Protein 7WIK (pdb70)

Nearest PDB structures (foldseek):
  7wik-assembly1_A  TM=1.005E+00  e=1.080E-39  Mycolicibacterium smegmatis MC2 155
  7wik-assembly2_D  TM=9.980E-01  e=2.110E-36  Mycolicibacterium smegmatis MC2 155
  9f7m-assembly2_B  TM=9.931E-01  e=6.604E-29  Blastococcus aggregatus
  9f7m-assembly3_C  TM=9.898E-01  e=1.836E-28  Blastococcus aggregatus
  7vh4-assembly2_A  TM=9.584E-01  e=8.603E-20  Escherichia coli K-12

Solvent-accessible surface area: 32476 Å² total; per-residue (Å²): 171,41,65,44,0,0,1,3,24,6,26,14,2,15,131,61,59,181,70,18,107,2,0,1,0,0,0,0,0,0,23,12,80,1,81,73,74,26,136,19,40,74,8,23,2,85,7,71,92,146,14,1,83,73,9,97,114,96,27,94,100,105,8,64,204,48,28,0,11,104,70,0,99,191,18,135,32,78,65,65,58,0,15,108,70,0,6,90,46,0,113,53,43,2,160,55,30,16,24,4,0,0,0,4,36,23,2,22,58,8,24,20,2,0,48,93,27,0,81,130,0,39,87,14,4,5,37,10,12,0,7,0,3,0,0,16,0,0,0,52,26,5,4,66,104,0,38,165,23,43,16,165,80,107,84,0,47,63,58,4,71,30,8,4,55,3,0,73,0,0,53,57,4,0,6,25,110,105,82,20,30,51,97,80,77,6,60,60,42,17,82,159,60,146,87,67,28,0,0,0,3,21,6,17,15,4,14,89,62,62,185,82,20,76,0,0,1,0,0,0,0,0,0,23,13,77,1,78,73,73,27,135,19,42,73,8,23,0,74,4,80,41,117,28,1,15,72,2,87,49,30,8,18,53,19,4,32,55,14,26,0,12,24,62,0,83,142,19,138,32,80,38,69,63,0,14,105,70,0,12,83,44,0,132,52,45,3,148,113,52,127,23,5,0,0,0,5,17,15,2,22,57,8,24,20,2,0,48,86,27,0,83,135,0,38,86,16,4,17,148,41,11,0,9,0,2,0,0,9,0,0,0,30,26,3,5,67,87,0,22,115,20,36,11,166,37,48,16,28,17,41,0,46,41,17,3,69,31,10,3,58,3,0,72,0,0,50,58,4,0,7,26,111,98,101,21,31,50,90,85,82,4,58,59,35,18,83,151,68,172,78,50,40,0,0,0,3,21,7,18,14,4,16,100,61,68,185,83,19,71,0,0,2,0,0,0,0,0,0,23,12,77,0,80,69,76,26,137,17,41,74,11,22,0,72,2,80,73,123,26,1,15,76,2,89,50,29,13,14,52,15,4,34,57,17,27,0,10,29,57,0,63,139,16,139,33,79,39,70,60,0,11,110,69,0,12,83,45,0,130,52,44,2,159,126,55,129,29,4,0,0,0,4,19,12,2,21,58,8,23,22,2,0,48,86,27,0,84,142,0,38,86,26,4,18,145,39,13,0,8,0,2,0,0,7,1,0,0,65,27,4,4,66,91,0,21,100,22,34,13,161,40,44,16,27,19,44,0,44,40,19,3,66,38,11,2,57,7,0,60,0,0,50,58,4,0,7,24,112,103,92,19,33,52,95,80,80,4,60,60,37,18,83,154,66,176,96,40,29,0,0,0,2,25,6,18,14,3,16,129,74,70,193,82,17,69,0,0,1,0,0,0,2,0,0,39,13,78,1,80,72,46,47,146,16,44,68,14,22,0,69,3,79,94,148,27,1,83,69,9,103,114,106,30,96,100,56,4,61,203,33,25,0,11,96,74,0,105,197,17,137,35,76,37,69,65,0,17,110,65,0,7,77,31,0,109,47,50,2,149,35,32,34,31,1,0,0,0,4,38,27,2,24,54,9,25,20,2,0,46,94,29,0,74,142,0,34,90,28,4,10,38,9,13,0,8,0,3,0,0,16,0,0,0,54,26,5,3,68,95,0,40,165,22,39,15,166,66,60,127,47,71,41,0,57,42,37,3,69,27,8,5,62,3,0,77,0,0,53,57,3,0,6,25,110,102,97,21,32,55,90,79,78,4,58,59,38,17,84,150,65

Organism: Mycolicibacterium smegmatis (strain ATCC 700084 / mc(2)155) (NCBI:txid246196)

Structure (mmCIF, N/CA/C/O backbone):
data_7WIK
#
_entry.id   7WIK
#
_cell.length_a   60.250
_cell.length_b   97.260
_cell.length_c   146.730
_cell.angle_alpha   90.000
_cell.angle_beta   90.000
_cell.angle_gamma   90.000
#
_symmetry.space_group_name_H-M   'P 21 21 21'
#
loop_
_entity.id
_entity.type
_entity.pdbx_description
1 polymer Oligoribonuclease
2 non-polymer 'POTASSIUM ION'
3 non-polymer 'ACETATE ION'
4 non-polymer 'SULFATE ION'
5 non-polymer GLYCEROL
6 non-polymer 'MAGNESIUM ION'
7 non-polymer DI(HYDROXYETHYL)ETHER
8 water water
#
loop_
_atom_site.group_PDB
_atom_site.id
_atom_site.type_symbol
_atom_site.label_atom_id
_atom_site.label_alt_id
_atom_site.label_comp_id
_atom_site.label_asym_id
_atom_site.label_entity_id
_atom_site.label_seq_id
_atom_site.pdbx_PDB_ins_code
_atom_site.Cartn_x
_atom_site.Cartn_y
_atom_site.Cartn_z
_atom_site.occupancy
_atom_site.B_iso_or_equiv
_atom_site.auth_seq_id
_atom_site.auth_comp_id
_atom_site.auth_asym_id
_atom_site.auth_atom_id
_atom_site.pdbx_PDB_model_num
ATOM 1 N N . VAL A 1 2 ? -29.843 -25.035 50.754 1.00 72.81 1 VAL A N 1
ATOM 2 C CA . VAL A 1 2 ? -28.627 -24.166 50.842 1.00 69.49 1 VAL A CA 1
ATOM 3 C C . VAL A 1 2 ? -28.118 -23.898 49.416 1.00 65.61 1 VAL A C 1
ATOM 4 O O . VAL A 1 2 ? -27.855 -24.887 48.673 1.00 59.26 1 VAL A O 1
ATOM 8 N N . ARG A 1 3 ? -27.983 -22.611 49.033 1.00 57.34 2 ARG A N 1
ATOM 9 C CA . ARG A 1 3 ? -27.338 -22.165 47.761 1.00 49.22 2 ARG A CA 1
ATOM 10 C C . ARG A 1 3 ? -28.050 -22.815 46.573 1.00 41.04 2 ARG A C 1
ATOM 11 O O . ARG A 1 3 ? -27.357 -23.349 45.695 1.00 38.23 2 ARG A O 1
ATOM 19 N N . ASP A 1 4 ? -29.389 -22.811 46.568 1.00 38.39 3 ASP A N 1
ATOM 20 C CA . ASP A 1 4 ? -30.207 -23.501 45.537 1.00 37.74 3 ASP A CA 1
ATOM 21 C C . ASP A 1 4 ? -30.768 -22.477 44.527 1.00 37.42 3 ASP A C 1
ATOM 22 O O . ASP A 1 4 ? -31.874 -22.734 43.995 1.00 34.70 3 ASP A O 1
ATOM 27 N N . GLU A 1 5 ? -30.070 -21.352 44.280 1.00 31.20 4 GLU A N 1
ATOM 28 C CA . GLU A 1 5 ? -30.474 -20.404 43.221 1.00 29.56 4 GLU A CA 1
ATOM 29 C C . GLU A 1 5 ? -29.270 -19.954 42.385 1.00 26.28 4 GLU A C 1
ATOM 30 O O . GLU A 1 5 ? -28.222 -19.571 42.940 1.00 25.18 4 GLU A O 1
ATOM 36 N N . LEU A 1 6 ? -29.468 -19.985 41.075 1.00 28.84 5 LEU A N 1
ATOM 37 C CA . LEU A 1 6 ? -28.604 -19.324 40.066 1.00 27.70 5 LEU A CA 1
ATOM 38 C C . LEU A 1 6 ? -29.448 -18.222 39.442 1.00 25.88 5 LEU A C 1
ATOM 39 O O . LEU A 1 6 ? -30.586 -18.493 39.049 1.00 25.72 5 LEU A O 1
ATOM 44 N N . VAL A 1 7 ? -28.894 -17.027 39.353 1.00 26.06 6 VAL A N 1
ATOM 45 C CA . VAL A 1 7 ? -29.564 -15.884 38.695 1.00 25.13 6 VAL A CA 1
ATOM 46 C C . VAL A 1 7 ? -28.994 -15.761 37.291 1.00 23.99 6 VAL A C 1
ATOM 47 O O . VAL A 1 7 ? -27.792 -15.482 37.164 1.00 27.71 6 VAL A O 1
ATOM 51 N N . TRP A 1 8 ? -29.838 -15.956 36.284 1.00 23.04 7 TRP A N 1
ATOM 52 C CA . TRP A 1 8 ? -29.474 -15.878 34.858 1.00 22.92 7 TRP A CA 1
ATOM 53 C C . TRP A 1 8 ? -29.892 -14.496 34.359 1.00 24.67 7 TRP A C 1
ATOM 54 O O . TRP A 1 8 ? -31.079 -14.172 34.491 1.00 24.92 7 TRP A O 1
ATOM 65 N N . ILE A 1 9 ? -28.933 -13.708 33.858 1.00 25.5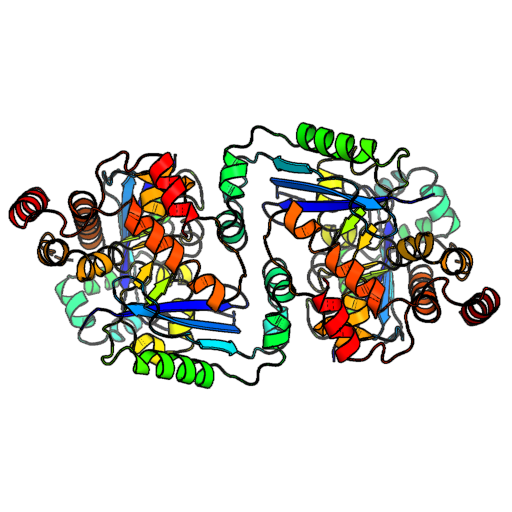3 8 ILE A N 1
ATOM 66 C CA . ILE A 1 9 ? -29.214 -12.375 33.256 1.00 26.77 8 ILE A CA 1
ATOM 67 C C . ILE A 1 9 ? -28.574 -12.320 31.885 1.00 24.55 8 ILE A C 1
ATOM 68 O O . ILE A 1 9 ? -27.466 -12.875 31.712 1.00 26.47 8 ILE A O 1
ATOM 73 N N . ASP A 1 10 ? -29.288 -11.728 30.936 1.00 25.80 9 ASP A N 1
ATOM 74 C CA . ASP A 1 10 ? -28.726 -11.313 29.632 1.00 25.14 9 ASP A CA 1
ATOM 75 C C . ASP A 1 10 ? -29.156 -9.874 29.375 1.00 26.40 9 ASP A C 1
ATOM 76 O O . ASP A 1 10 ? -30.303 -9.529 29.670 1.00 25.54 9 ASP A O 1
ATOM 81 N N . CYS A 1 11 ? -28.232 -9.071 28.867 1.00 24.65 10 CYS A N 1
ATOM 82 C CA . CYS A 1 11 ? -28.442 -7.650 28.524 1.00 26.04 10 CYS A CA 1
ATOM 83 C C . CYS A 1 11 ? -28.274 -7.453 27.019 1.00 26.40 10 CYS A C 1
ATOM 84 O O . CYS A 1 11 ? -27.568 -8.261 26.378 1.00 24.96 10 CYS A O 1
ATOM 87 N N . GLU A 1 12 ? -28.879 -6.394 26.493 1.00 26.67 11 GLU A N 1
ATOM 88 C CA . GLU A 1 12 ? -28.541 -5.808 25.172 1.00 26.41 11 GLU A CA 1
ATOM 89 C C . GLU A 1 12 ? -28.104 -4.368 25.420 1.00 29.86 11 GLU A C 1
ATOM 90 O O . GLU A 1 12 ? -28.550 -3.743 26.428 1.00 26.30 11 GLU A O 1
ATOM 96 N N . MET A 1 13 ? -27.180 -3.893 24.586 1.00 26.71 12 MET A N 1
ATOM 97 C CA . MET A 1 13 ? -26.541 -2.580 24.698 1.00 25.21 12 MET A CA 1
ATOM 98 C C . MET A 1 13 ? -26.461 -1.945 23.299 1.00 27.66 12 MET A C 1
ATOM 99 O O . MET A 1 13 ? -26.598 -2.698 22.289 1.00 25.67 12 MET A O 1
ATOM 104 N N . THR A 1 14 ? -26.223 -0.626 23.238 1.00 25.53 13 THR A N 1
ATOM 105 C CA . THR A 1 14 ? -25.936 0.090 21.969 1.00 27.78 13 THR A CA 1
ATOM 106 C C . THR A 1 14 ? -24.562 -0.341 21.445 1.00 32.35 13 THR A C 1
ATOM 107 O O . THR A 1 14 ? -24.291 -0.105 20.257 1.00 34.48 13 THR A O 1
ATOM 111 N N . GLY A 1 15 ? -23.733 -0.924 22.314 1.00 28.04 14 GLY A N 1
ATOM 112 C CA . GLY A 1 15 ? -22.370 -1.390 22.003 1.00 30.54 14 GLY A CA 1
ATOM 113 C C . GLY A 1 15 ? -21.695 -1.845 23.284 1.00 33.98 14 GLY A C 1
ATOM 114 O O . GLY A 1 15 ? -22.360 -1.804 24.341 1.00 31.48 14 GLY A O 1
ATOM 115 N N . LEU A 1 16 ? -20.419 -2.217 23.238 1.00 33.32 15 LEU A N 1
ATOM 116 C CA . LEU A 1 16 ? -19.741 -2.854 24.397 1.00 34.47 15 LEU A CA 1
ATOM 117 C C . LEU A 1 16 ? -18.781 -1.875 25.078 1.00 34.62 15 LEU A C 1
ATOM 118 O O . LEU A 1 16 ? -18.052 -2.318 25.953 1.00 33.67 15 LEU A O 1
ATOM 123 N N . ASP A 1 17 ? -18.807 -0.583 24.726 1.00 32.53 16 ASP A N 1
ATOM 124 C CA . ASP A 1 17 ? -17.873 0.421 25.295 1.00 35.41 16 ASP A CA 1
ATOM 125 C C . ASP A 1 17 ? -18.462 1.022 26.578 1.00 31.73 16 ASP A C 1
ATOM 126 O O . ASP A 1 17 ? -19.409 1.825 26.492 1.00 33.80 16 ASP A O 1
ATOM 131 N N . LEU A 1 18 ? -17.906 0.676 27.739 1.00 30.11 17 LEU A N 1
ATOM 132 C CA . LEU A 1 18 ? -18.436 1.137 29.048 1.00 32.48 17 LEU A CA 1
ATOM 133 C C . LEU A 1 18 ? -18.288 2.660 29.197 1.00 34.28 17 LEU A C 1
ATOM 134 O O . LEU A 1 18 ? -18.987 3.211 30.048 1.00 31.47 17 LEU A O 1
ATOM 139 N N . LYS A 1 19 ? -17.451 3.323 28.392 1.00 37.92 18 LYS A N 1
ATOM 140 C CA . LYS A 1 19 ? -17.287 4.802 28.466 1.00 41.87 18 LYS A CA 1
ATOM 141 C C . LYS A 1 19 ? -18.485 5.524 27.825 1.00 37.08 18 LYS A C 1
ATOM 142 O O . LYS A 1 19 ? -18.683 6.683 28.154 1.00 38.73 18 LYS A O 1
ATOM 148 N N . SER A 1 20 ? -19.272 4.898 26.948 1.00 36.49 19 SER A N 1
ATOM 149 C CA . SER A 1 20 ? -20.299 5.638 26.164 1.00 34.91 19 SER A CA 1
ATOM 150 C C . SER A 1 20 ? -21.573 4.842 25.882 1.00 32.64 19 SER A C 1
ATOM 151 O O . SER A 1 20 ? -22.614 5.476 25.720 1.00 34.98 19 SER A O 1
ATOM 154 N N . ASP A 1 21 ? -21.520 3.516 25.787 1.00 31.33 20 ASP A N 1
ATOM 155 C CA . ASP A 1 21 ? -22.701 2.741 25.343 1.00 28.98 20 ASP A CA 1
ATOM 156 C C . ASP A 1 21 ? -23.740 2.669 26.463 1.00 28.97 20 ASP A C 1
ATOM 157 O O . ASP A 1 21 ? -23.400 2.830 27.667 1.00 29.06 20 ASP A O 1
ATOM 162 N N . ARG A 1 22 ? -24.983 2.448 26.061 1.00 30.82 21 ARG A N 1
ATOM 163 C CA . ARG A 1 22 ? -26.160 2.390 26.957 1.00 29.54 21 ARG A CA 1
ATOM 164 C C . ARG A 1 22 ? -26.649 0.944 27.044 1.00 28.53 21 ARG A C 1
ATOM 165 O O . ARG A 1 22 ? -26.627 0.230 26.004 1.00 27.13 21 ARG A O 1
ATOM 173 N N . LEU A 1 23 ? -27.119 0.570 28.230 1.00 26.79 22 LEU A N 1
ATOM 174 C CA . LEU A 1 23 ? -27.888 -0.663 28.507 1.00 27.21 22 LEU A CA 1
ATOM 175 C C . LEU A 1 23 ? -29.319 -0.428 28.044 1.00 26.56 22 LEU A C 1
ATOM 176 O O . LEU A 1 23 ? -29.903 0.506 28.544 1.00 28.52 22 LEU A O 1
ATOM 181 N N . ILE A 1 24 ? -29.842 -1.227 27.106 1.00 25.30 23 ILE A N 1
ATOM 182 C CA . ILE A 1 24 ? -31.177 -0.989 26.486 1.00 24.82 23 ILE A CA 1
ATOM 183 C C . ILE A 1 24 ? -32.132 -2.157 26.715 1.00 24.61 23 ILE A C 1
ATOM 184 O O . ILE A 1 24 ? -33.323 -1.971 26.491 1.00 26.91 23 ILE A O 1
ATOM 189 N N . GLU A 1 25 ? -31.661 -3.307 27.182 1.00 26.86 24 GLU A N 1
ATOM 190 C CA . GLU A 1 25 ? -32.543 -4.448 27.542 1.00 26.73 24 GLU A CA 1
ATOM 191 C C . GLU A 1 25 ? -31.865 -5.262 28.646 1.00 26.85 24 GLU A C 1
ATOM 192 O O . GLU A 1 25 ? -30.623 -5.440 28.601 1.00 25.44 24 GLU A O 1
ATOM 198 N N . ILE A 1 26 ? -32.655 -5.742 29.601 1.00 25.91 25 ILE A N 1
ATOM 199 C CA . ILE A 1 26 ? -32.189 -6.685 30.652 1.00 25.32 25 ILE A CA 1
ATOM 200 C C . ILE A 1 26 ? -33.281 -7.736 30.835 1.00 26.03 25 ILE A C 1
ATOM 201 O O . ILE A 1 26 ? -34.465 -7.369 30.913 1.00 26.62 25 ILE A O 1
ATOM 206 N N . ALA A 1 27 ? -32.898 -9.006 30.861 1.00 23.54 26 ALA A N 1
ATOM 207 C CA . ALA A 1 27 ? -33.799 -10.131 31.198 1.00 25.26 26 ALA A CA 1
ATOM 208 C C . ALA A 1 27 ? -33.190 -10.898 32.372 1.00 24.68 26 ALA A C 1
ATOM 209 O O . ALA A 1 27 ? -31.947 -10.974 32.468 1.00 23.13 26 ALA A O 1
ATOM 211 N N . VAL A 1 28 ? -34.042 -11.474 33.209 1.00 24.33 27 VAL A N 1
ATOM 212 C CA . VAL A 1 28 ? -33.624 -12.278 34.381 1.00 25.53 27 VAL A CA 1
ATOM 213 C C . VAL A 1 28 ? -34.541 -13.488 34.486 1.00 26.80 27 VAL A C 1
ATOM 214 O O . VAL A 1 28 ? -35.770 -13.346 34.251 1.00 26.40 27 VAL A O 1
ATOM 218 N N . LEU A 1 29 ? -33.940 -14.643 34.752 1.00 27.14 28 LEU A N 1
ATOM 219 C CA . LEU A 1 29 ? -34.617 -15.900 35.133 1.00 28.24 28 LEU A CA 1
ATOM 220 C C . LEU A 1 29 ? -33.839 -16.473 36.306 1.00 30.42 28 LEU A C 1
ATOM 221 O O . LEU A 1 29 ? -32.576 -16.417 36.263 1.00 31.34 28 LEU A O 1
ATOM 226 N N . VAL A 1 30 ? -34.526 -17.082 37.269 1.00 26.43 29 VAL A N 1
ATOM 227 C CA . VAL A 1 30 ? -33.838 -17.795 38.370 1.00 26.15 29 VAL A CA 1
ATOM 228 C C . VAL A 1 30 ? -34.079 -19.290 38.159 1.00 29.56 29 VAL A C 1
ATOM 229 O O . VAL A 1 30 ? -35.226 -19.673 37.853 1.00 26.14 29 VAL A O 1
ATOM 233 N N . THR A 1 31 ? -33.023 -20.100 38.317 1.00 27.64 30 THR A N 1
ATOM 234 C CA . THR A 1 31 ? -33.125 -21.572 38.384 1.00 27.29 30 THR A CA 1
ATOM 235 C C . THR A 1 31 ? -32.723 -22.011 39.782 1.00 26.31 30 THR A C 1
ATOM 236 O O . THR A 1 31 ? -32.056 -21.247 40.503 1.00 26.15 30 THR A O 1
ATOM 240 N N . ASP A 1 32 ? -33.112 -23.222 40.162 1.00 29.73 31 ASP A N 1
ATOM 241 C CA . ASP A 1 32 ? -32.478 -23.897 41.317 1.00 30.39 31 ASP A CA 1
ATOM 242 C C . ASP A 1 32 ? -31.099 -24.409 40.851 1.00 27.23 31 ASP A C 1
ATOM 243 O O . ASP A 1 32 ? -30.766 -24.228 39.656 1.00 27.71 31 ASP A O 1
ATOM 248 N N . ALA A 1 33 ? -30.364 -25.058 41.755 1.00 29.04 32 ALA A N 1
ATOM 249 C CA . ALA A 1 33 ? -29.018 -25.627 41.515 1.00 31.13 32 ALA A CA 1
ATOM 250 C C . ALA A 1 33 ? -29.065 -26.675 40.403 1.00 33.65 32 ALA A C 1
ATOM 251 O O . ALA A 1 33 ? -28.059 -26.800 39.702 1.00 32.16 32 ALA A O 1
ATOM 253 N N . ASP A 1 34 ? -30.199 -27.366 40.225 1.00 29.81 33 ASP A N 1
ATOM 254 C CA . ASP A 1 34 ? -30.366 -28.415 39.183 1.00 32.85 33 ASP A CA 1
ATOM 255 C C . ASP A 1 34 ? -30.904 -27.813 37.881 1.00 31.73 33 ASP A C 1
ATOM 256 O O . ASP A 1 34 ? -31.274 -28.591 36.997 1.00 32.10 33 ASP A O 1
ATOM 261 N N . LEU A 1 35 ? -30.929 -26.477 37.759 1.00 29.05 34 LEU A N 1
ATOM 262 C CA . LEU A 1 35 ? -31.245 -25.752 36.501 1.00 29.28 34 LEU A CA 1
ATOM 263 C C . LEU A 1 35 ? -32.738 -25.859 36.145 1.00 28.56 34 LEU A C 1
ATOM 264 O O . LEU A 1 35 ? -33.053 -25.582 35.005 1.00 29.78 34 LEU A O 1
ATOM 269 N N . ASN A 1 36 ? -33.607 -26.181 37.100 1.00 30.61 35 ASN A N 1
ATOM 270 C CA . ASN A 1 36 ? -35.084 -26.031 36.951 1.00 31.33 35 ASN A CA 1
ATOM 271 C C . ASN A 1 36 ? -35.435 -24.546 37.089 1.00 30.30 35 ASN A C 1
ATOM 272 O O . ASN A 1 36 ? -35.039 -23.929 38.086 1.00 32.24 35 ASN A O 1
ATOM 277 N N . ILE A 1 37 ? -36.169 -24.013 36.122 1.00 32.53 36 ILE A N 1
ATOM 278 C CA . ILE A 1 37 ? -36.619 -22.588 36.093 1.00 36.23 36 ILE A CA 1
ATOM 279 C C . ILE A 1 37 ? -37.678 -22.395 37.185 1.00 36.31 36 ILE A C 1
ATOM 280 O O . ILE A 1 37 ? -38.591 -23.214 37.259 1.00 34.85 36 ILE A O 1
ATOM 285 N N . LEU A 1 38 ? -37.549 -21.369 38.022 1.00 36.16 37 LEU A N 1
ATOM 286 C CA . LEU A 1 38 ? -38.418 -21.194 39.211 1.00 35.97 37 LEU A CA 1
ATOM 287 C C . LEU A 1 38 ? -39.591 -20.265 38.914 1.00 36.50 37 LEU A C 1
ATOM 288 O O . LEU A 1 38 ? -40.457 -20.147 39.768 1.00 43.98 37 LEU A O 1
ATOM 293 N N . GLY A 1 39 ? -39.623 -19.659 37.743 1.00 39.43 38 GLY A N 1
ATOM 294 C CA . GLY A 1 39 ? -40.685 -18.710 37.369 1.00 40.24 38 GLY A CA 1
ATOM 295 C C . GLY A 1 39 ? -40.535 -18.311 35.922 1.00 40.95 38 GLY A C 1
ATOM 296 O O . GLY A 1 39 ? -39.624 -18.817 35.271 1.00 42.37 38 GLY A O 1
ATOM 297 N N . ASP A 1 40 ? -41.362 -17.393 35.448 1.00 41.62 39 ASP A N 1
ATOM 298 C CA . ASP A 1 40 ? -41.356 -16.950 34.035 1.00 45.09 39 ASP A CA 1
ATOM 299 C C . ASP A 1 40 ? -40.290 -15.875 33.834 1.00 39.13 39 ASP A C 1
ATOM 300 O O . ASP A 1 40 ? -39.961 -15.605 32.668 1.00 40.14 39 ASP A O 1
ATOM 305 N N . GLY A 1 41 ? -39.754 -15.322 34.919 1.00 36.87 40 GLY A N 1
ATOM 306 C CA . GLY A 1 41 ? -38.689 -14.312 34.831 1.00 37.06 40 GLY A CA 1
ATOM 307 C C . GLY A 1 41 ? -39.259 -12.968 34.43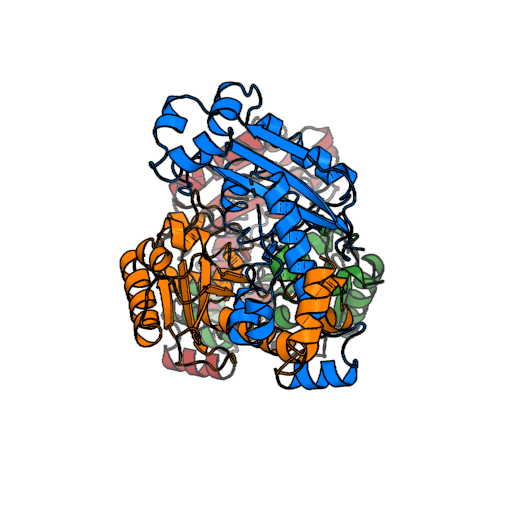5 1.00 38.24 40 GLY A C 1
ATOM 308 O O . GLY A 1 41 ? -40.469 -12.772 34.527 1.00 41.37 40 GLY A O 1
ATOM 309 N N . LEU A 1 42 ? -38.411 -12.102 33.909 1.00 34.00 41 LEU A N 1
ATOM 310 C CA . LEU A 1 42 ? -38.766 -10.705 33.642 1.00 36.17 41 LEU A CA 1
ATOM 311 C C . LEU A 1 42 ? -37.818 -10.193 32.566 1.00 34.27 41 LEU A C 1
ATOM 312 O O . LEU A 1 42 ? -36.609 -10.541 32.611 1.00 32.78 41 LEU A O 1
ATOM 317 N N . ASP A 1 43 ? -38.345 -9.449 31.601 1.00 30.58 42 ASP A N 1
ATOM 318 C CA . ASP A 1 43 ? -37.486 -8.760 30.604 1.00 33.21 42 ASP A CA 1
ATOM 319 C C . ASP A 1 43 ? -38.017 -7.347 30.440 1.00 35.43 42 ASP A C 1
ATOM 320 O O . ASP A 1 43 ? -39.238 -7.167 30.427 1.00 34.52 42 ASP A O 1
ATOM 325 N N . VAL A 1 44 ? -37.109 -6.392 30.396 1.00 30.96 43 VAL A N 1
ATOM 326 C CA . VAL A 1 44 ? -37.454 -4.951 30.424 1.00 30.24 43 VAL A CA 1
ATOM 327 C C . VAL A 1 44 ? -36.599 -4.275 29.370 1.00 27.61 43 VAL A C 1
ATOM 328 O O . VAL A 1 44 ? -35.377 -4.444 29.400 1.00 26.06 43 VAL A O 1
ATOM 332 N N . VAL A 1 45 ? -37.230 -3.501 28.504 1.00 28.79 44 VAL A N 1
ATOM 333 C CA . VAL A 1 45 ? -36.523 -2.628 27.545 1.00 26.31 44 VAL A CA 1
ATOM 334 C C . VAL A 1 45 ? -36.371 -1.274 28.209 1.00 24.57 44 VAL A C 1
ATOM 335 O O . VAL A 1 45 ? -37.366 -0.724 28.695 1.00 24.17 44 VAL A O 1
ATOM 339 N N . ILE A 1 46 ? -35.153 -0.759 28.190 1.00 22.81 45 ILE A N 1
ATOM 340 C CA . ILE A 1 46 ? -34.761 0.477 28.901 1.00 24.28 45 ILE A CA 1
ATOM 341 C C . ILE A 1 46 ? -34.619 1.582 27.861 1.00 26.23 45 ILE A C 1
ATOM 342 O O . ILE A 1 46 ? -33.945 1.365 26.845 1.00 27.31 45 ILE A O 1
ATOM 347 N N . HIS A 1 47 ? -35.226 2.737 28.140 1.00 24.38 46 HIS A N 1
ATOM 348 C CA . HIS A 1 47 ? -35.230 3.901 27.237 1.00 24.53 46 HIS A CA 1
ATOM 349 C C . HIS A 1 47 ? -33.798 4.396 27.051 1.00 23.82 46 HIS A C 1
ATOM 350 O O . HIS A 1 47 ? -33.052 4.424 27.996 1.00 22.28 46 HIS A O 1
ATOM 357 N N . ALA A 1 48 ? -33.446 4.733 25.822 1.00 22.33 47 ALA A N 1
ATOM 358 C CA . ALA A 1 48 ? -32.255 5.542 25.485 1.00 26.43 47 ALA A CA 1
ATOM 359 C C . ALA A 1 48 ? -32.701 6.594 24.473 1.00 26.14 47 ALA A C 1
ATOM 360 O O . ALA A 1 48 ? -33.640 6.291 23.697 1.00 26.00 47 ALA A O 1
ATOM 362 N N . ASP A 1 49 ? -32.081 7.771 24.489 1.00 28.79 48 ASP A N 1
ATOM 363 C CA . ASP A 1 49 ? -32.526 8.897 23.622 1.00 31.53 48 ASP A CA 1
ATOM 364 C C . ASP A 1 49 ? -31.989 8.633 22.211 1.00 33.49 48 ASP A C 1
ATOM 365 O O . ASP A 1 49 ? -31.132 7.719 22.038 1.00 30.79 48 ASP A O 1
ATOM 370 N N . ASP A 1 50 ? -32.479 9.390 21.233 1.00 33.43 49 ASP A N 1
ATOM 371 C CA . ASP A 1 50 ? -32.129 9.195 19.795 1.00 32.95 49 ASP A CA 1
ATOM 372 C C . ASP A 1 50 ? -30.636 9.468 19.587 1.00 30.76 49 ASP A C 1
ATOM 373 O O . ASP A 1 50 ? -30.040 8.764 18.767 1.00 35.26 49 ASP A O 1
ATOM 378 N N . GLU A 1 51 ? -30.027 10.387 20.327 1.00 32.66 50 GLU A N 1
ATOM 379 C CA . GLU A 1 51 ? -28.575 10.691 20.191 1.00 39.25 50 GLU A CA 1
ATOM 380 C C . GLU A 1 51 ? -27.764 9.431 20.527 1.00 44.91 50 GLU A C 1
ATOM 381 O O . GLU A 1 51 ? -26.855 9.088 19.735 1.00 42.21 50 GLU A O 1
ATOM 387 N N . SER A 1 52 ? -28.089 8.757 21.644 1.00 42.24 51 SER A N 1
ATOM 388 C CA . SER A 1 52 ? -27.429 7.496 22.067 1.00 40.81 51 SER A CA 1
ATOM 389 C C . SER A 1 52 ? -27.615 6.422 20.997 1.00 31.08 51 SER A C 1
ATOM 390 O O . SER A 1 52 ? -26.638 5.777 20.633 1.00 33.97 51 SER A O 1
ATOM 393 N N . LEU A 1 53 ? -28.842 6.217 20.535 1.00 31.48 52 LEU A N 1
ATOM 394 C CA . LEU A 1 53 ? -29.165 5.154 19.557 1.00 31.33 52 LEU A CA 1
ATOM 395 C C . LEU A 1 53 ? -28.438 5.440 18.230 1.00 37.58 52 LEU A C 1
ATOM 396 O O . LEU A 1 53 ? -28.010 4.472 17.561 1.00 36.75 52 LEU A O 1
ATOM 401 N N . SER A 1 54 ? -28.231 6.713 17.891 1.00 37.74 53 SER A N 1
ATOM 402 C CA . SER A 1 54 ? -27.590 7.122 16.614 1.00 40.59 53 SER A CA 1
ATOM 403 C C . SER A 1 54 ? -26.092 6.782 16.636 1.00 41.86 53 SER A C 1
ATO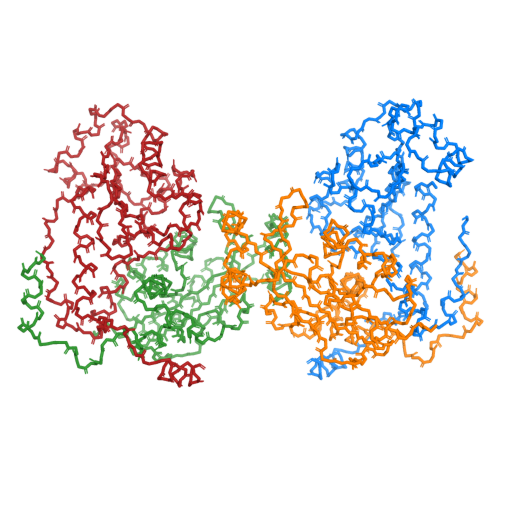M 404 O O . SER A 1 54 ? -25.464 6.845 15.578 1.00 45.83 53 SER A O 1
ATOM 407 N N . SER A 1 55 ? -25.526 6.462 17.796 1.00 39.24 54 SER A N 1
ATOM 408 C CA . SER A 1 55 ? -24.089 6.131 17.957 1.00 39.31 54 SER A CA 1
ATOM 409 C C . SER A 1 55 ? -23.843 4.647 17.667 1.00 35.28 54 SER A C 1
ATOM 410 O O . SER A 1 55 ? -22.679 4.276 17.592 1.00 36.30 54 SER A O 1
ATOM 413 N N . MET A 1 56 ? -24.880 3.818 17.522 1.00 36.02 55 MET A N 1
ATOM 414 C CA . MET A 1 56 ? -24.698 2.365 17.257 1.00 34.22 55 MET A CA 1
ATOM 415 C C . MET A 1 56 ? -23.956 2.186 15.925 1.00 40.14 55 MET A C 1
ATOM 416 O O . MET A 1 56 ? -24.395 2.784 14.900 1.00 33.44 55 MET A O 1
ATOM 421 N N . VAL A 1 57 ? -22.903 1.361 15.914 1.00 35.66 56 VAL A N 1
ATOM 422 C CA . VAL A 1 57 ? -22.242 0.926 14.653 1.00 36.25 56 VAL A CA 1
ATOM 423 C C . VAL A 1 57 ? -23.255 0.125 13.846 1.00 33.68 56 VAL A C 1
ATOM 424 O O . VAL A 1 57 ? -24.233 -0.426 14.411 1.00 31.31 56 VAL A O 1
ATOM 428 N N . ASP A 1 58 ? -23.030 0.062 12.535 1.00 33.41 57 ASP A N 1
ATOM 429 C CA . ASP A 1 58 ? -24.036 -0.400 11.553 1.00 31.03 57 ASP A CA 1
ATOM 430 C C . ASP A 1 58 ? -24.412 -1.853 11.850 1.00 28.96 57 ASP A C 1
ATOM 431 O O . ASP A 1 58 ? -25.608 -2.205 11.730 1.00 31.57 57 ASP A O 1
ATOM 436 N N . VAL A 1 59 ? -23.475 -2.724 12.208 1.00 34.46 58 VAL A N 1
ATOM 437 C CA A VAL A 1 59 ? -23.825 -4.158 12.449 0.47 33.70 58 VAL A CA 1
ATOM 438 C CA B VAL A 1 59 ? -23.806 -4.161 12.462 0.53 35.05 58 VAL A CA 1
ATOM 439 C C . VAL A 1 59 ? -24.775 -4.244 13.654 1.00 31.75 58 VAL A C 1
ATOM 440 O O . VAL A 1 59 ? -25.755 -5.025 13.577 1.00 30.12 58 VAL A O 1
ATOM 447 N N . VAL A 1 60 ? -24.533 -3.458 14.705 1.00 31.50 59 VAL A N 1
ATOM 448 C CA . VAL A 1 60 ? -25.427 -3.463 15.909 1.00 30.60 59 VAL A CA 1
ATOM 449 C C . VAL A 1 60 ? -26.764 -2.788 15.555 1.00 29.59 59 VAL A C 1
ATOM 450 O O . VAL A 1 60 ? -27.836 -3.321 15.898 1.00 25.70 59 VAL A O 1
ATOM 454 N N . LYS A 1 61 ? -26.715 -1.650 14.870 1.00 31.50 60 LYS A N 1
ATOM 455 C CA . LYS A 1 61 ? -27.928 -0.941 14.379 1.00 28.86 60 LYS A CA 1
ATOM 456 C C . LYS A 1 61 ? -28.818 -1.908 13.594 1.00 29.74 60 LYS A C 1
ATOM 457 O O . LYS A 1 61 ? -30.037 -1.998 13.857 1.00 26.37 60 LYS A O 1
ATOM 463 N N . GLN A 1 62 ? -28.234 -2.665 12.662 1.00 32.43 61 GLN A N 1
ATOM 464 C CA . GLN A 1 62 ? -29.028 -3.606 11.824 1.00 34.95 61 GLN A CA 1
ATOM 465 C C . GLN A 1 62 ? -29.632 -4.722 12.699 1.00 32.23 61 GLN A C 1
ATOM 466 O O . GLN A 1 62 ? -30.825 -5.075 12.518 1.00 32.72 61 GLN A O 1
ATOM 472 N N . MET A 1 63 ? -28.843 -5.269 13.618 1.00 33.33 62 MET A N 1
ATOM 473 C CA . MET A 1 63 ? -29.296 -6.345 14.550 1.00 34.77 62 MET A CA 1
ATOM 474 C C . MET A 1 63 ? -30.482 -5.857 15.393 1.00 29.83 62 MET A C 1
ATOM 475 O O . MET A 1 63 ? -31.524 -6.522 15.430 1.00 27.94 62 MET A O 1
ATOM 480 N N . HIS A 1 64 ? -30.358 -4.693 16.017 1.00 29.34 63 HIS A N 1
ATOM 481 C CA . HIS A 1 64 ? -31.403 -4.139 16.919 1.00 31.17 63 HIS A CA 1
ATOM 482 C C . HIS A 1 64 ? -32.612 -3.635 16.121 1.00 29.50 63 HIS A C 1
ATOM 483 O O . HIS A 1 64 ? -33.726 -3.708 16.662 1.00 29.67 63 HIS A O 1
ATOM 490 N N . ALA A 1 65 ? -32.417 -3.186 14.871 1.00 32.49 64 ALA A N 1
ATOM 491 C CA . ALA A 1 65 ? -33.537 -2.829 13.969 1.00 36.65 64 ALA A CA 1
ATOM 492 C C . ALA A 1 65 ? -34.331 -4.096 13.655 1.00 35.92 64 ALA A C 1
ATOM 493 O O . ALA A 1 65 ? -35.535 -4.100 13.836 1.00 33.68 64 ALA A O 1
ATOM 495 N N . ARG A 1 66 ? -33.652 -5.171 13.261 1.00 42.90 65 ARG A N 1
ATOM 496 C CA . ARG A 1 66 ? -34.307 -6.406 12.763 1.00 43.75 65 ARG A CA 1
ATOM 497 C C . ARG A 1 66 ? -35.029 -7.121 13.908 1.00 43.17 65 ARG A C 1
ATOM 498 O O . ARG A 1 66 ? -36.062 -7.755 13.632 1.00 41.95 65 ARG A O 1
ATOM 506 N N . SER A 1 67 ? -34.528 -7.053 15.147 1.00 36.89 66 SER A N 1
ATOM 507 C CA . SER A 1 67 ? -35.175 -7.741 16.292 1.00 36.02 66 SER A CA 1
ATOM 508 C C . SER A 1 67 ? -36.385 -6.945 16.792 1.00 35.80 66 SER A C 1
ATOM 509 O O . SER A 1 67 ? -37.108 -7.482 17.636 1.00 34.14 66 SER A O 1
ATOM 512 N N . GLY A 1 68 ? -36.556 -5.689 16.349 1.00 34.73 67 GLY A N 1
ATOM 513 C CA . GLY A 1 68 ? -37.585 -4.772 16.880 1.00 34.70 67 GLY A CA 1
ATOM 514 C C . GLY A 1 68 ? -37.147 -4.074 18.174 1.00 32.97 67 GLY A C 1
ATOM 515 O O . GLY A 1 68 ? -37.915 -3.251 18.692 1.00 31.43 67 GLY A O 1
ATOM 516 N N . LEU A 1 69 ? -35.927 -4.326 18.660 1.00 31.69 68 LEU A N 1
ATOM 517 C CA . LEU A 1 69 ? -35.469 -3.742 19.939 1.00 31.33 68 LEU A CA 1
ATOM 518 C C . LEU A 1 69 ? -35.377 -2.211 19.831 1.00 28.14 68 LEU A C 1
ATOM 519 O O . LEU A 1 69 ? -35.817 -1.527 20.756 1.00 27.14 68 LEU A O 1
ATOM 524 N N . THR A 1 70 ? -34.795 -1.676 18.764 1.00 31.59 69 THR A N 1
ATOM 525 C CA . THR A 1 70 ? -34.565 -0.220 18.647 1.00 31.66 69 THR A CA 1
ATOM 526 C C . THR A 1 70 ? -35.897 0.523 18.785 1.00 32.35 69 THR A C 1
ATOM 527 O O . THR A 1 70 ? -35.941 1.501 19.556 1.00 29.87 69 THR A O 1
ATOM 531 N N . GLU A 1 71 ? -36.945 0.074 18.096 1.00 33.69 70 GLU A N 1
ATOM 532 C CA . GLU A 1 71 ? -38.266 0.740 18.189 1.00 36.90 70 GLU A CA 1
ATOM 533 C C . GLU A 1 71 ? -38.816 0.596 19.612 1.00 35.95 70 GLU A C 1
ATOM 534 O O . GLU A 1 71 ? -39.417 1.595 20.099 1.00 32.28 70 GLU A O 1
ATOM 540 N N . GLU A 1 72 ? -38.621 -0.561 20.250 1.00 31.56 71 GLU A N 1
ATOM 541 C CA . GLU A 1 72 ? -39.097 -0.785 21.639 1.00 31.90 71 GLU A CA 1
ATOM 542 C C . GLU A 1 72 ? -38.348 0.178 22.557 1.00 27.98 71 GLU A C 1
ATOM 543 O O . GLU A 1 72 ? -38.964 0.688 23.501 1.00 29.16 71 GLU A O 1
ATOM 549 N N . VAL A 1 73 ? -37.070 0.439 22.286 1.00 25.09 72 VAL A N 1
ATOM 550 C CA . VAL A 1 73 ? -36.260 1.351 23.133 1.00 24.66 72 VAL A CA 1
ATOM 551 C C . VAL A 1 73 ? -36.824 2.772 23.018 1.00 29.10 72 VAL A C 1
ATOM 552 O O . VAL A 1 73 ? -36.967 3.434 24.077 1.00 25.71 72 VAL A O 1
ATOM 556 N N . ARG A 1 74 ? -37.148 3.230 21.801 1.00 29.29 73 ARG A N 1
ATOM 557 C CA . ARG A 1 74 ? -37.677 4.601 21.583 1.00 31.47 73 ARG A CA 1
ATOM 558 C C . ARG A 1 74 ? -38.989 4.765 22.356 1.00 31.30 73 ARG A C 1
ATOM 559 O O . ARG A 1 74 ? -39.173 5.838 22.944 1.00 30.35 73 ARG A O 1
ATOM 567 N N . ARG A 1 75 ? -39.820 3.717 22.399 1.00 31.44 74 ARG A N 1
ATOM 568 C CA . ARG A 1 75 ? -41.188 3.738 22.982 1.00 33.94 74 ARG A CA 1
ATOM 569 C C . ARG A 1 75 ? -41.127 3.465 24.492 1.00 31.38 74 ARG A C 1
ATOM 570 O O . ARG A 1 75 ? -42.133 3.697 25.162 1.00 29.47 74 ARG A O 1
ATOM 578 N N . SER A 1 76 ? -40.004 2.964 25.025 1.00 27.61 75 SER A N 1
ATOM 579 C CA . SER A 1 76 ? -39.906 2.581 26.462 1.00 27.59 75 SER A CA 1
ATOM 580 C C . SER A 1 76 ? -40.036 3.831 27.328 1.00 25.35 75 SER A C 1
ATOM 581 O O . SER A 1 76 ? -39.435 4.865 26.977 1.00 26.77 75 SER A O 1
ATOM 584 N N . THR A 1 77 ? -40.719 3.709 28.460 1.00 25.93 76 THR A N 1
ATOM 585 C CA . THR A 1 77 ? -40.765 4.749 29.529 1.00 29.77 76 THR A CA 1
ATOM 586 C C . THR A 1 77 ? -40.022 4.249 30.773 1.00 31.54 76 THR A C 1
ATOM 587 O O . THR A 1 77 ? -40.172 4.884 31.828 1.00 30.82 76 THR A O 1
ATOM 591 N N . VAL A 1 78 ? -39.217 3.181 30.651 1.00 28.04 77 VAL A N 1
ATOM 592 C CA . VAL A 1 78 ? -38.486 2.591 31.806 1.00 28.50 77 VAL A CA 1
ATOM 593 C C . VAL A 1 78 ? -37.060 3.134 31.814 1.00 26.71 77 VAL A C 1
ATOM 594 O O . VAL A 1 78 ? -36.348 2.905 30.817 1.00 26.53 77 VAL A O 1
ATOM 598 N N . ASP A 1 79 ? -36.661 3.792 32.914 1.00 23.45 78 ASP A N 1
ATOM 599 C CA . ASP A 1 79 ? -35.270 4.293 33.108 1.00 26.73 78 ASP A CA 1
ATOM 600 C C . ASP A 1 79 ? -34.417 3.210 33.809 1.00 25.09 78 ASP A C 1
ATOM 601 O O . ASP A 1 79 ? -34.959 2.166 34.220 1.00 26.99 78 ASP A O 1
ATOM 606 N N . LEU A 1 80 ? -33.129 3.476 33.986 1.00 29.86 79 LEU A N 1
ATOM 607 C CA . LEU A 1 80 ? -32.156 2.511 34.560 1.00 30.17 79 LEU A CA 1
ATOM 608 C C . LEU A 1 80 ? -32.582 2.127 35.978 1.00 32.99 79 LEU A C 1
ATOM 609 O O . LEU A 1 80 ? -32.667 0.913 36.259 1.00 30.65 79 LEU A O 1
ATOM 614 N N . ALA A 1 81 ? -32.851 3.119 36.837 1.00 30.00 80 ALA A N 1
ATOM 615 C CA . ALA A 1 81 ? -33.178 2.905 38.263 1.00 29.27 80 ALA A CA 1
ATOM 616 C C . ALA A 1 81 ? -34.445 2.054 38.385 1.00 27.05 80 ALA A C 1
ATOM 617 O O . ALA A 1 81 ? -34.464 1.156 39.229 1.00 27.59 80 ALA A O 1
ATOM 619 N N . THR A 1 82 ? -35.442 2.259 37.531 1.00 28.85 81 THR A N 1
ATOM 620 C CA . THR A 1 82 ? -36.706 1.470 37.550 1.00 28.39 81 THR A CA 1
ATOM 621 C C . THR A 1 82 ? -36.424 0.034 37.091 1.00 27.29 81 THR A C 1
ATOM 622 O O . THR A 1 82 ? -36.968 -0.900 37.708 1.00 27.64 81 THR A O 1
ATOM 626 N N . ALA A 1 83 ? -35.644 -0.138 36.023 1.00 27.34 82 ALA A N 1
ATOM 627 C CA . ALA A 1 83 ? -35.302 -1.478 35.498 1.00 28.22 82 ALA A CA 1
ATOM 628 C C . ALA A 1 83 ? -34.565 -2.256 36.612 1.00 25.83 82 ALA A C 1
ATOM 629 O O . ALA A 1 83 ? -34.897 -3.428 36.837 1.00 25.79 82 ALA A O 1
ATOM 631 N N . GLU A 1 84 ? -33.613 -1.614 37.277 1.00 25.40 83 GLU A N 1
ATOM 632 C CA . GLU A 1 84 ? -32.826 -2.216 38.384 1.00 29.80 83 GLU A CA 1
ATOM 633 C C . GLU A 1 84 ? -33.765 -2.683 39.498 1.00 29.86 83 GLU A C 1
ATOM 634 O O . GLU A 1 84 ? -33.627 -3.831 39.967 1.00 28.26 83 GLU A O 1
ATOM 640 N N . GLU A 1 85 ? -34.726 -1.835 39.878 1.00 33.18 84 GLU A N 1
ATOM 641 C CA A GLU A 1 85 ? -35.694 -2.141 40.966 0.50 32.89 84 GLU A CA 1
ATOM 642 C CA B GLU A 1 85 ? -35.682 -2.152 40.968 0.50 32.76 84 GLU A CA 1
ATOM 643 C C . GLU A 1 85 ? -36.552 -3.327 40.526 1.00 30.40 84 GLU A C 1
ATOM 644 O O . GLU A 1 85 ? -36.763 -4.209 41.352 1.00 29.82 84 GLU A O 1
ATOM 655 N N . MET A 1 86 ? -37.006 -3.345 39.270 1.00 27.99 85 MET A N 1
ATOM 656 C CA . MET A 1 86 ? -37.869 -4.456 38.781 1.00 29.58 85 MET A CA 1
ATOM 657 C C . MET A 1 86 ? -37.066 -5.764 38.800 1.00 26.91 85 MET A C 1
ATOM 658 O O . MET A 1 86 ? -37.589 -6.777 39.248 1.00 26.10 85 MET A O 1
ATOM 663 N N . VAL A 1 87 ? -35.814 -5.740 38.357 1.00 26.62 86 VAL A N 1
ATOM 664 C CA . VAL A 1 87 ? -34.968 -6.971 38.286 1.00 25.60 86 VAL A CA 1
ATOM 665 C C . VAL A 1 87 ? -34.645 -7.459 39.708 1.00 27.23 86 VAL A C 1
ATOM 666 O O . VAL A 1 87 ? -34.775 -8.674 39.962 1.00 24.69 86 VAL A O 1
ATOM 670 N N . LEU A 1 88 ? -34.220 -6.552 40.583 1.00 26.03 87 LEU A N 1
ATOM 671 C CA . LEU A 1 88 ? -33.811 -6.895 41.967 1.00 30.03 87 LEU A CA 1
ATOM 672 C C . LEU A 1 88 ? -35.024 -7.418 42.742 1.00 31.72 87 LEU A C 1
ATOM 673 O O . LEU A 1 88 ? -34.856 -8.438 43.472 1.00 30.98 87 LEU A O 1
ATOM 678 N N . ASP A 1 89 ? -36.203 -6.807 42.581 1.00 30.13 88 ASP A N 1
ATOM 679 C CA . ASP A 1 89 ? -37.443 -7.300 43.241 1.00 31.55 88 ASP A CA 1
ATOM 680 C C . ASP A 1 89 ? -37.770 -8.698 42.713 1.00 31.86 88 ASP A C 1
ATOM 681 O O . ASP A 1 89 ? -38.195 -9.551 43.509 1.00 32.06 88 ASP A O 1
ATOM 686 N N . TYR A 1 90 ? -37.636 -8.941 41.406 1.00 30.90 89 TYR A N 1
ATOM 687 C CA . TYR A 1 90 ? -37.859 -10.292 40.835 1.00 30.98 89 TYR A CA 1
ATOM 688 C C . TYR A 1 90 ? -36.896 -11.282 41.523 1.00 28.85 89 TYR A C 1
ATOM 689 O O . TYR A 1 90 ? -37.329 -12.333 41.978 1.00 30.75 89 TYR A O 1
ATOM 698 N N . ILE A 1 91 ? -35.610 -10.951 41.600 1.00 27.04 90 ILE A N 1
ATOM 699 C CA . ILE A 1 91 ? -34.573 -11.862 42.176 1.00 28.65 90 ILE A CA 1
ATOM 700 C C . ILE A 1 91 ? -34.892 -12.133 43.659 1.00 33.40 90 ILE A C 1
ATOM 701 O O . ILE A 1 91 ? -34.774 -13.292 44.099 1.00 33.90 90 ILE A O 1
ATOM 706 N N . ARG A 1 92 ? -35.275 -11.109 44.416 1.00 32.70 91 ARG A N 1
ATOM 707 C CA . ARG A 1 92 ? -35.485 -11.198 45.886 1.00 33.55 91 ARG A CA 1
ATOM 708 C C . ARG A 1 92 ? -36.701 -12.075 46.215 1.00 34.89 91 ARG A C 1
ATOM 709 O O . ARG A 1 92 ? -36.742 -12.602 47.327 1.00 35.28 91 ARG A O 1
ATOM 717 N N . GLY A 1 93 ? -37.618 -12.272 45.269 1.00 35.48 92 GLY A N 1
ATOM 718 C CA . GLY A 1 93 ? -38.713 -13.251 45.398 1.00 35.74 92 GLY A CA 1
ATOM 719 C C . GLY A 1 93 ? -38.196 -14.682 45.478 1.00 40.03 92 GLY A C 1
ATOM 720 O O . GLY A 1 93 ? -38.924 -15.523 46.027 1.00 38.34 92 GLY A O 1
ATOM 721 N N . HIS A 1 94 ? -36.996 -14.968 44.959 1.00 33.86 93 HIS A N 1
ATOM 722 C CA . HIS A 1 94 ? -36.419 -16.343 44.895 1.00 32.21 93 HIS A CA 1
ATOM 723 C C . HIS A 1 94 ? -35.188 -16.457 45.802 1.00 33.12 93 HIS A C 1
ATOM 724 O O . HIS A 1 94 ? -34.977 -17.511 46.362 1.00 31.66 93 HIS A O 1
ATOM 731 N N . VAL A 1 95 ? -34.409 -15.386 45.930 1.00 30.74 94 VAL A N 1
ATOM 732 C CA . VAL A 1 95 ? -33.092 -15.377 46.614 1.00 30.84 94 VAL A CA 1
ATOM 733 C C . VAL A 1 95 ? -33.213 -14.526 47.868 1.00 31.47 94 VAL A C 1
ATOM 734 O O . VAL A 1 95 ? -33.299 -13.303 47.731 1.00 38.14 94 VAL A O 1
ATOM 738 N N . LYS A 1 96 ? -33.093 -15.157 49.030 1.00 30.74 95 LYS A N 1
ATOM 739 C CA . LYS A 1 96 ? -33.418 -14.520 50.326 1.00 37.76 95 LYS A CA 1
ATOM 740 C C . LYS A 1 96 ? -32.195 -13.812 50.914 1.00 37.91 95 LYS A C 1
ATOM 741 O O . LYS A 1 96 ? -32.429 -12.852 51.648 1.00 41.23 95 LYS A O 1
ATOM 747 N N . GLN A 1 97 ? -30.967 -14.192 50.569 1.00 35.10 96 GLN A N 1
ATOM 748 C CA A GLN A 1 97 ? -29.743 -13.580 51.157 0.60 36.94 96 GLN A CA 1
ATOM 749 C CA B GLN A 1 97 ? -29.730 -13.600 51.157 0.40 36.68 96 GLN A CA 1
ATOM 750 C C . GLN A 1 97 ? -28.913 -12.870 50.079 1.00 34.91 96 GLN A C 1
ATOM 751 O O . GLN A 1 97 ? -28.750 -13.429 48.982 1.00 29.01 96 GLN A O 1
ATOM 762 N N . ALA A 1 98 ? -28.383 -11.707 50.444 1.00 30.21 97 ALA A N 1
ATOM 763 C CA . ALA A 1 98 ? -27.384 -10.937 49.683 1.00 33.02 97 ALA A CA 1
ATOM 764 C C . ALA A 1 98 ? -26.088 -11.746 49.538 1.00 29.75 97 ALA A C 1
ATOM 765 O O . ALA A 1 98 ? -25.780 -12.591 50.411 1.00 29.26 97 ALA A O 1
ATOM 767 N N . LYS A 1 99 ? -25.380 -11.495 48.446 1.00 28.39 98 LYS A N 1
ATOM 768 C CA . LYS A 1 99 ? -24.033 -12.030 48.148 1.00 28.92 98 LYS A CA 1
ATOM 769 C C . LYS A 1 99 ? -24.013 -13.558 48.247 1.00 27.46 98 LYS A C 1
ATOM 770 O O . LYS A 1 99 ? -22.982 -14.106 48.714 1.00 26.70 98 LYS A O 1
ATOM 776 N N . THR A 1 100 ? -25.063 -14.236 47.789 1.00 26.92 99 THR A N 1
ATOM 777 C CA A THR A 1 100 ? -25.139 -15.720 47.839 0.50 27.03 99 THR A CA 1
ATOM 778 C CA B THR A 1 100 ? -25.145 -15.721 47.841 0.50 27.02 99 THR A CA 1
ATOM 779 C C . THR A 1 100 ? -25.292 -16.283 46.424 1.00 25.86 99 THR A C 1
ATOM 780 O O . THR A 1 100 ? -24.519 -17.189 46.078 1.00 27.20 99 THR A O 1
ATOM 787 N N . ALA A 1 101 ? -26.250 -15.767 45.652 1.00 24.86 100 ALA A N 1
ATOM 788 C CA . ALA A 1 101 ? -26.571 -16.288 44.305 1.00 25.38 100 ALA A CA 1
ATOM 789 C C . ALA A 1 101 ? -25.587 -15.717 43.290 1.00 24.02 100 ALA A C 1
ATOM 790 O O . ALA A 1 101 ? -25.487 -14.507 43.118 1.00 23.77 100 ALA A O 1
ATOM 792 N N . PRO A 1 102 ? -24.881 -16.594 42.539 1.00 28.20 101 PRO A N 1
ATOM 793 C CA . PRO A 1 102 ? -24.093 -16.151 41.398 1.00 26.25 101 PRO A CA 1
ATOM 794 C C . PRO A 1 102 ? -24.951 -15.823 40.170 1.00 22.97 101 PRO A C 1
ATOM 795 O O . PRO A 1 102 ? -25.982 -16.426 39.956 1.00 23.66 101 PRO A O 1
ATOM 799 N N . LEU A 1 103 ? -24.411 -14.947 39.348 1.00 20.81 102 LEU A N 1
ATOM 800 C CA . LEU A 1 103 ? -24.905 -14.583 38.000 1.00 21.99 102 LEU A CA 1
ATOM 801 C C . LEU A 1 103 ? -24.407 -15.636 37.016 1.00 21.07 102 LEU A C 1
ATOM 802 O O . LEU A 1 103 ? -23.211 -15.993 37.079 1.00 21.26 102 LEU A O 1
ATOM 807 N N . ALA A 1 104 ? -25.292 -16.146 36.179 1.00 20.73 103 ALA A N 1
ATOM 808 C CA . ALA A 1 104 ? -25.006 -17.198 35.188 1.00 22.64 103 ALA A CA 1
ATOM 809 C C . ALA A 1 104 ? -25.409 -16.731 33.787 1.00 23.92 103 ALA A C 1
ATOM 810 O O . ALA A 1 104 ? -26.401 -15.984 33.634 1.00 23.21 103 ALA A O 1
ATOM 812 N N . GLY A 1 105 ? -24.636 -17.180 32.797 1.00 24.42 104 GLY A N 1
ATOM 813 C CA . GLY A 1 105 ? -24.915 -16.925 31.371 1.00 25.81 104 GLY A CA 1
ATOM 814 C C . GLY A 1 105 ? -23.712 -17.222 30.507 1.00 24.90 104 GLY A C 1
ATOM 815 O O . GLY A 1 105 ? -22.749 -17.776 31.027 1.00 25.16 104 GLY A O 1
ATOM 816 N N . ASN A 1 106 ? -23.794 -16.875 29.224 1.00 25.03 105 ASN A N 1
ATOM 817 C CA . ASN A 1 106 ? -22.687 -16.970 28.244 1.00 24.89 105 ASN A CA 1
ATOM 818 C C . ASN A 1 106 ? -21.936 -15.629 28.206 1.00 23.74 105 ASN A C 1
ATOM 819 O O . ASN A 1 106 ? -22.584 -14.596 27.995 1.00 23.16 105 ASN A O 1
ATOM 824 N N . SER A 1 107 ? -20.626 -15.642 28.412 1.00 22.74 106 SER A N 1
ATOM 825 C CA . SER A 1 107 ? -19.773 -14.432 28.367 1.00 25.30 106 SER A CA 1
ATOM 826 C C . SER A 1 107 ? -20.434 -13.340 29.234 1.00 26.47 106 SER A C 1
ATOM 827 O O . SER A 1 107 ? -20.514 -12.206 28.827 1.00 24.88 106 SER A O 1
ATOM 830 N N . ILE A 1 108 ? -20.789 -13.733 30.451 1.00 27.39 107 ILE A N 1
ATOM 831 C CA . ILE A 1 108 ? -21.616 -12.985 31.438 1.00 30.06 107 ILE A CA 1
ATOM 832 C C . ILE A 1 108 ? -20.817 -11.790 31.989 1.00 29.36 107 ILE A C 1
ATOM 833 O O . ILE A 1 108 ? -21.455 -10.838 32.446 1.00 26.21 107 ILE A O 1
ATOM 838 N N . ALA A 1 109 ? -19.490 -11.755 31.843 1.00 26.72 108 ALA A N 1
ATOM 839 C CA . ALA A 1 109 ? -18.627 -10.636 32.298 1.00 30.28 108 ALA A CA 1
ATOM 840 C C . ALA A 1 109 ? -19.041 -9.340 31.586 1.00 30.05 108 ALA A C 1
ATOM 841 O O . ALA A 1 109 ? -19.018 -8.268 32.231 1.00 24.99 108 ALA A O 1
ATOM 843 N N . THR A 1 110 ? -19.422 -9.431 30.313 1.00 28.02 109 THR A N 1
ATOM 844 C CA . THR A 1 110 ? -19.851 -8.271 29.506 1.00 29.75 109 THR A CA 1
ATOM 845 C C . THR A 1 110 ? -21.069 -7.620 30.180 1.00 25.72 109 THR A C 1
ATOM 846 O O . THR A 1 110 ? -21.054 -6.420 30.423 1.00 25.27 109 THR A O 1
ATOM 850 N N . ASP A 1 111 ? -22.069 -8.434 30.478 1.00 25.82 110 ASP A N 1
ATOM 851 C CA A ASP A 1 111 ? -23.340 -7.999 31.108 0.46 25.22 110 ASP A CA 1
ATOM 852 C CA B ASP A 1 111 ? -23.330 -7.983 31.107 0.54 25.74 110 ASP A CA 1
ATOM 853 C C . ASP A 1 111 ? -23.029 -7.456 32.513 1.00 25.25 110 ASP A C 1
ATOM 854 O O . ASP A 1 111 ? -23.560 -6.384 32.865 1.00 24.55 110 ASP A O 1
ATOM 863 N N . ARG A 1 112 ? -22.163 -8.139 33.265 1.00 23.76 111 ARG A N 1
ATOM 864 C CA . ARG A 1 112 ? -21.825 -7.706 34.642 1.00 24.37 111 ARG A CA 1
ATOM 865 C C . ARG A 1 112 ? -21.139 -6.329 34.611 1.00 23.29 111 ARG A C 1
ATOM 866 O O . ARG A 1 112 ? -21.356 -5.570 35.550 1.00 23.27 111 ARG A O 1
ATOM 874 N N . GLY A 1 113 ? -20.314 -6.044 33.609 1.00 25.87 112 GLY A N 1
ATOM 875 C CA . GLY A 1 113 ? -19.656 -4.729 33.447 1.00 24.90 112 GLY A CA 1
ATOM 876 C C . GLY A 1 113 ? -20.688 -3.598 33.381 1.00 24.28 112 GLY A C 1
ATOM 877 O O . GLY A 1 113 ? -20.535 -2.609 34.113 1.00 22.80 112 GLY A O 1
ATOM 878 N N . PHE A 1 114 ? -21.752 -3.771 32.612 1.00 25.09 113 PHE A N 1
ATOM 879 C CA . PHE A 1 114 ? -22.835 -2.760 32.494 1.00 25.42 113 PHE A CA 1
ATOM 880 C C . PHE A 1 114 ? -23.641 -2.685 33.787 1.00 26.62 113 PHE A C 1
ATOM 881 O O . PHE A 1 114 ? -24.002 -1.566 34.209 1.00 25.56 113 PHE A O 1
ATOM 889 N N . ILE A 1 115 ? -23.953 -3.834 34.392 1.00 26.76 114 ILE A N 1
ATOM 890 C CA . ILE A 1 115 ? -24.684 -3.881 35.682 1.00 25.32 114 ILE A CA 1
ATOM 891 C C . ILE A 1 115 ? -23.855 -3.155 36.755 1.00 26.47 114 ILE A C 1
ATOM 892 O O . ILE A 1 115 ? -24.444 -2.397 37.521 1.00 24.97 114 ILE A O 1
ATOM 897 N N . ALA A 1 116 ? -22.540 -3.381 36.834 1.00 23.13 115 ALA A N 1
ATOM 898 C CA . ALA A 1 116 ? -21.683 -2.731 37.852 1.00 24.61 115 ALA A CA 1
ATOM 899 C C . ALA A 1 116 ? -21.717 -1.213 37.617 1.00 24.60 115 ALA A C 1
ATOM 900 O O . ALA A 1 116 ? -21.783 -0.459 38.597 1.00 24.34 115 ALA A O 1
ATOM 902 N N . ARG A 1 117 ? -21.706 -0.781 36.358 1.00 24.04 116 ARG A N 1
ATOM 903 C CA . ARG A 1 117 ? -21.649 0.661 35.997 1.00 25.54 116 ARG A CA 1
ATOM 904 C C . ARG A 1 117 ? -22.989 1.301 36.338 1.00 24.90 116 ARG A C 1
ATOM 905 O O . ARG A 1 117 ? -22.973 2.392 36.905 1.00 26.28 116 ARG A O 1
ATOM 913 N N . ASP A 1 118 ? -24.107 0.663 35.983 1.00 24.73 117 ASP A N 1
ATOM 914 C CA . ASP A 1 118 ? -25.433 1.341 35.930 1.00 26.43 117 ASP A CA 1
ATOM 915 C C . ASP A 1 118 ? -26.385 0.870 37.024 1.00 27.56 117 ASP A C 1
ATOM 916 O O . ASP A 1 118 ? -27.410 1.541 37.225 1.00 25.05 117 ASP A O 1
ATOM 921 N N . MET A 1 119 ? -26.149 -0.304 37.608 1.00 25.32 118 MET A N 1
ATOM 922 C CA . MET A 1 119 ? -27.105 -0.919 38.562 1.00 26.02 118 MET A CA 1
ATOM 923 C C . MET A 1 119 ? -26.338 -1.412 39.789 1.00 26.43 118 MET A C 1
ATOM 924 O O . MET A 1 119 ? -26.283 -2.606 40.040 1.00 23.81 118 MET A O 1
ATOM 929 N N . PRO A 1 120 ? -25.730 -0.493 40.578 1.00 29.03 119 PRO A N 1
ATOM 930 C CA . PRO A 1 120 ? -24.892 -0.863 41.716 1.00 29.31 119 PRO A CA 1
ATOM 931 C C . PRO A 1 120 ? -25.592 -1.686 42.806 1.00 28.90 119 PRO A C 1
ATOM 932 O O . PRO A 1 120 ? -24.927 -2.501 43.431 1.00 28.06 119 PRO A O 1
ATOM 936 N N . LYS A 1 121 ? -26.898 -1.519 43.010 1.00 29.28 120 LYS A N 1
ATOM 937 C CA . LYS A 1 121 ? -27.632 -2.295 44.037 1.00 32.90 120 LYS A CA 1
ATOM 938 C C . LYS A 1 121 ? -27.743 -3.746 43.574 1.00 29.02 120 LYS A C 1
ATOM 939 O O . LYS A 1 121 ? -27.575 -4.648 44.400 1.00 24.94 120 LYS A O 1
ATOM 945 N N . LEU A 1 122 ? -28.073 -3.958 42.303 1.00 25.74 121 LEU A N 1
ATOM 946 C CA . LEU A 1 122 ? -28.164 -5.321 41.746 1.00 25.25 121 LEU A CA 1
ATOM 947 C C . LEU A 1 122 ? -26.761 -5.944 41.814 1.00 24.83 121 LEU A C 1
ATOM 948 O O . LEU A 1 122 ? -26.628 -7.118 42.176 1.00 24.12 121 LEU A O 1
ATOM 953 N N . ASP A 1 123 ? -25.747 -5.189 41.437 1.00 23.08 122 ASP A N 1
ATOM 954 C CA . ASP A 1 123 ? -24.343 -5.675 41.414 1.00 24.73 122 ASP A CA 1
ATOM 955 C C . ASP A 1 123 ? -23.962 -6.154 42.824 1.00 26.41 122 ASP A C 1
ATOM 956 O O . ASP A 1 123 ? -23.323 -7.217 42.950 1.00 25.24 122 ASP A O 1
ATOM 961 N N . ASP A 1 124 ? -24.332 -5.384 43.848 1.00 26.20 123 ASP A N 1
ATOM 962 C CA A ASP A 1 124 ? -23.945 -5.650 45.259 0.60 26.60 123 ASP A CA 1
ATOM 963 C CA B ASP A 1 124 ? -23.946 -5.654 45.257 0.40 26.90 123 ASP A CA 1
ATOM 964 C C . ASP A 1 124 ? -24.733 -6.849 45.799 1.00 25.92 123 ASP A C 1
ATOM 965 O O . ASP A 1 124 ? -24.181 -7.572 46.656 1.00 28.88 123 ASP A O 1
ATOM 974 N N . TYR A 1 125 ? -25.963 -7.057 45.345 1.00 25.32 124 TYR A N 1
ATOM 975 C CA . TYR A 1 125 ? -26.822 -8.146 45.872 1.00 26.05 124 TYR A CA 1
ATOM 976 C C . TYR A 1 125 ? -26.339 -9.524 45.398 1.00 23.75 124 TYR A C 1
ATOM 977 O O . TYR A 1 125 ? -26.477 -10.511 46.149 1.00 23.40 124 TYR A O 1
ATOM 986 N N . LEU A 1 126 ? -25.852 -9.604 44.158 1.00 23.61 125 LEU A N 1
ATOM 987 C CA . LEU A 1 126 ? -25.380 -10.875 43.573 1.00 24.98 125 LEU A CA 1
ATOM 988 C C . LEU A 1 126 ? -24.033 -11.235 44.189 1.00 27.19 125 LEU A C 1
ATOM 989 O O . LEU A 1 126 ? -23.280 -10.311 44.538 1.00 25.98 125 LEU A O 1
ATOM 994 N N . HIS A 1 127 ? -23.725 -12.531 44.297 1.00 24.96 126 HIS A N 1
ATOM 995 C CA . HIS A 1 127 ? -22.340 -12.982 44.589 1.00 25.20 126 HIS A CA 1
ATOM 996 C C . HIS A 1 127 ? -21.405 -12.308 43.569 1.00 23.07 126 HIS A C 1
ATOM 997 O O . HIS A 1 127 ? -21.841 -12.064 42.433 1.00 24.30 126 HIS A O 1
ATOM 1004 N N . TYR A 1 128 ? -20.150 -12.050 43.923 1.00 24.15 127 TYR A N 1
ATOM 1005 C CA . TYR A 1 128 ? -19.141 -11.557 42.959 1.00 22.89 127 TYR A CA 1
ATOM 1006 C C . TYR A 1 128 ? -18.794 -12.677 41.967 1.00 23.31 127 TYR A C 1
ATOM 1007 O O . TYR A 1 128 ? -18.423 -12.378 40.827 1.00 22.07 127 TYR A O 1
ATOM 1016 N N . ARG A 1 129 ? -18.917 -13.939 42.371 1.00 22.96 128 ARG A N 1
ATOM 1017 C CA . ARG A 1 129 ? -18.605 -15.078 41.479 1.00 24.12 128 ARG A CA 1
ATOM 1018 C C . ARG A 1 129 ? -19.703 -15.236 40.429 1.00 24.57 128 ARG A C 1
ATOM 1019 O O . ARG A 1 129 ? -20.905 -14.988 40.736 1.00 23.97 128 ARG A O 1
ATOM 1027 N N . MET A 1 130 ? -19.308 -15.707 39.253 1.00 20.88 129 MET A N 1
ATOM 1028 C CA . MET A 1 130 ? -20.259 -15.910 38.154 1.00 22.45 129 MET A CA 1
ATOM 1029 C C . MET A 1 130 ? -20.052 -17.300 37.561 1.00 23.34 129 MET A C 1
ATOM 1030 O O . MET A 1 130 ? -18.921 -17.860 37.660 1.00 20.71 129 MET A O 1
ATOM 1035 N N . ILE A 1 131 ? -21.112 -17.818 36.949 1.00 20.37 130 ILE A N 1
ATOM 1036 C CA . ILE A 1 131 ? -21.080 -19.100 36.214 1.00 22.79 130 ILE A CA 1
ATOM 1037 C C . ILE A 1 131 ? -21.143 -18.758 34.725 1.00 23.90 130 ILE A C 1
ATOM 1038 O O . ILE A 1 131 ? -22.229 -18.444 34.195 1.00 24.28 130 ILE A O 1
ATOM 1043 N N . ASP A 1 132 ? -19.985 -18.803 34.070 1.00 22.16 131 ASP A N 1
ATOM 1044 C CA . ASP A 1 132 ? -19.871 -18.515 32.624 1.00 22.56 131 ASP A CA 1
ATOM 1045 C C . ASP A 1 132 ? -19.968 -19.846 31.894 1.00 22.39 131 ASP A C 1
ATOM 1046 O O . ASP A 1 132 ? -18.997 -20.621 31.883 1.00 22.61 131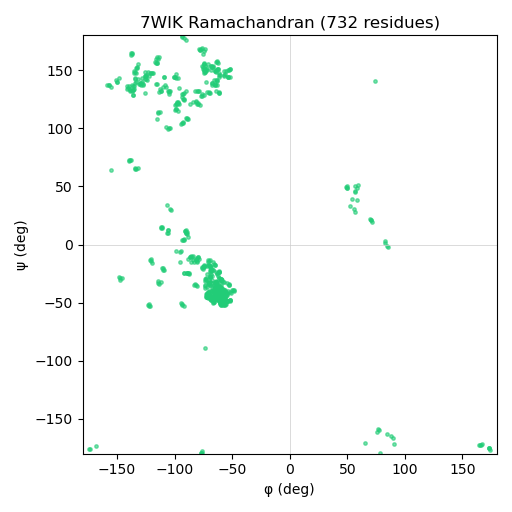 ASP A O 1
ATOM 1051 N N . VAL A 1 133 ? -21.119 -20.104 31.286 1.00 22.17 132 VAL A N 1
ATOM 1052 C CA . VAL A 1 133 ? -21.350 -21.323 30.471 1.00 24.93 132 VAL A CA 1
ATOM 1053 C C . VAL A 1 133 ? -20.311 -21.386 29.343 1.00 24.34 132 VAL A C 1
ATOM 1054 O O . VAL A 1 133 ? -19.896 -22.501 29.016 1.00 25.52 132 VAL A O 1
ATOM 1058 N N . SER A 1 134 ? -19.853 -20.244 28.819 1.00 24.05 133 SER A N 1
ATOM 1059 C CA . SER A 1 134 ? -18.825 -20.214 27.747 1.00 23.06 133 SER A CA 1
ATOM 1060 C C . SER A 1 134 ? -17.468 -20.683 28.271 1.00 23.12 133 SER A C 1
ATOM 1061 O O . SER A 1 134 ? -16.671 -21.126 27.465 1.00 23.01 133 SER A O 1
ATOM 1064 N N . SER A 1 135 ? -17.205 -20.608 29.577 1.00 22.22 134 SER A N 1
ATOM 1065 C CA . SER A 1 135 ? -15.986 -21.203 30.187 1.00 22.41 134 SER A CA 1
ATOM 1066 C C . SER A 1 135 ? -15.993 -22.717 29.938 1.00 25.04 134 SER A C 1
ATOM 1067 O O . SER A 1 135 ? -14.948 -23.293 29.584 1.00 23.47 134 SER A O 1
ATOM 1070 N N . ILE A 1 136 ? -17.136 -23.357 30.184 1.00 25.53 135 ILE A N 1
ATOM 1071 C CA A ILE A 1 136 ? -17.306 -24.825 30.002 0.50 24.08 135 ILE A CA 1
ATOM 1072 C CA B ILE A 1 136 ? -17.304 -24.825 30.000 0.50 24.44 135 ILE A CA 1
ATOM 1073 C C . ILE A 1 136 ? -17.232 -25.121 28.496 1.00 24.18 135 ILE A C 1
ATOM 1074 O O . ILE A 1 136 ? -16.594 -26.100 28.106 1.00 25.77 135 ILE A O 1
ATOM 1083 N N . LYS A 1 137 ? -17.869 -24.295 27.682 1.00 24.27 136 LYS A N 1
ATOM 1084 C CA . LYS A 1 137 ? -17.837 -24.448 26.205 1.00 24.02 136 LYS A CA 1
ATOM 1085 C C . LYS A 1 137 ? -16.371 -24.481 25.729 1.00 26.41 136 LYS A C 1
ATOM 1086 O O . LYS A 1 137 ? -16.017 -25.350 24.910 1.00 25.26 136 LYS A O 1
ATOM 1092 N N . GLU A 1 138 ? -15.553 -23.541 26.190 1.00 22.24 137 GLU A N 1
ATOM 1093 C CA . GLU A 1 138 ? -14.151 -23.415 25.745 1.00 23.87 137 GLU A CA 1
ATOM 1094 C C . GLU A 1 138 ? -13.309 -24.558 26.292 1.00 24.68 137 GLU A C 1
ATOM 1095 O O . GLU A 1 138 ? -12.366 -24.974 25.587 1.00 24.44 137 GLU A O 1
ATOM 1101 N N . LEU A 1 139 ? -13.611 -25.062 27.492 1.00 25.54 138 LEU A N 1
ATOM 1102 C CA . LEU A 1 139 ? -12.916 -26.259 28.009 1.00 25.59 138 LEU A CA 1
ATOM 1103 C C . LEU A 1 139 ? -13.296 -27.483 27.160 1.00 27.42 138 LEU A C 1
ATOM 1104 O O . LEU A 1 139 ? -12.376 -28.230 26.802 1.00 24.88 138 LEU A O 1
ATOM 1109 N N . CYS A 1 140 ? -14.576 -27.683 26.829 1.00 25.69 139 CYS A N 1
ATOM 1110 C CA . CYS A 1 140 ? -15.027 -28.839 26.017 1.00 27.20 139 CYS A CA 1
ATOM 1111 C C . CYS A 1 140 ? -14.428 -28.753 24.613 1.00 29.85 139 CYS A C 1
ATOM 1112 O O . CYS A 1 140 ? -14.058 -29.797 24.058 1.00 26.07 139 CYS A O 1
ATOM 1115 N N . ARG A 1 141 ? -14.310 -27.540 24.080 1.00 29.20 140 ARG A N 1
ATOM 1116 C CA . ARG A 1 141 ? -13.712 -27.286 22.755 1.00 30.24 140 ARG A CA 1
ATOM 1117 C C . ARG A 1 141 ? -12.327 -27.928 22.685 1.00 31.47 140 ARG A C 1
ATOM 1118 O O . ARG A 1 141 ? -11.950 -28.376 21.586 1.00 28.38 140 ARG A O 1
ATOM 1126 N N . ARG A 1 142 ? -11.604 -27.950 23.801 1.00 28.74 141 ARG A N 1
ATOM 1127 C CA . ARG A 1 142 ? -10.233 -28.524 23.890 1.00 30.01 141 ARG A CA 1
ATOM 1128 C C . ARG A 1 142 ? -10.307 -29.994 24.339 1.00 31.34 141 ARG A C 1
ATOM 1129 O O . ARG A 1 142 ? -9.776 -30.853 23.658 1.00 32.39 141 ARG A O 1
ATOM 1137 N N . TRP A 1 143 ? -11.006 -30.281 25.431 1.00 30.61 142 TRP A N 1
ATOM 1138 C CA . TRP A 1 143 ? -10.963 -31.605 26.099 1.00 28.61 142 TRP A CA 1
ATOM 1139 C C . TRP A 1 143 ? -11.899 -32.614 25.438 1.00 26.92 142 TRP A C 1
ATOM 1140 O O . TRP A 1 143 ? -11.565 -33.790 25.498 1.00 28.58 142 TRP A O 1
ATOM 1151 N N . TYR A 1 144 ? -13.056 -32.190 24.930 1.00 29.38 143 TYR A N 1
ATOM 1152 C CA . TYR A 1 144 ? -14.094 -33.097 24.370 1.00 31.05 143 TYR A CA 1
ATOM 1153 C C . TYR A 1 144 ? -14.691 -32.506 23.100 1.00 27.86 143 TYR A C 1
ATOM 1154 O O . TYR A 1 144 ? -15.847 -32.054 23.096 1.00 27.03 143 TYR A O 1
ATOM 1163 N N . PRO A 1 145 ? -13.938 -32.503 21.980 1.00 31.73 144 PRO A N 1
ATOM 1164 C CA . PRO A 1 145 ? -14.420 -31.894 20.733 1.00 31.79 144 PRO A CA 1
ATOM 1165 C C . PRO A 1 145 ? -15.837 -32.347 20.342 1.00 32.43 144 PRO A C 1
ATOM 1166 O O . PRO A 1 145 ? -16.619 -31.547 19.892 1.00 34.06 144 PRO A O 1
ATOM 1170 N N . ARG A 1 146 ? -16.148 -33.625 20.546 1.00 32.10 145 ARG A N 1
ATOM 1171 C CA . ARG A 1 146 ? -17.474 -34.206 20.192 1.00 34.03 145 ARG A CA 1
ATOM 1172 C C . ARG A 1 146 ? -18.555 -33.502 20.998 1.00 30.45 145 ARG A C 1
ATOM 1173 O O . ARG A 1 146 ? -19.663 -33.301 20.446 1.00 29.65 145 ARG A O 1
ATOM 1181 N N . ILE A 1 147 ? -18.275 -33.147 22.255 1.00 29.99 146 ILE A N 1
ATOM 1182 C CA . ILE A 1 147 ? -19.284 -32.416 23.078 1.00 28.89 146 ILE A CA 1
ATOM 1183 C C . ILE A 1 147 ? -19.441 -31.009 22.494 1.00 27.11 146 ILE A C 1
ATOM 1184 O O . ILE A 1 147 ? -20.576 -30.546 22.333 1.00 26.16 146 ILE A O 1
ATOM 1189 N N . TYR A 1 148 ? -18.329 -30.342 22.213 1.00 28.20 147 TYR A N 1
ATOM 1190 C CA . TYR A 1 148 ? -18.336 -28.965 21.671 1.00 29.20 147 TYR A CA 1
ATOM 1191 C C . TYR A 1 148 ? -19.148 -28.933 20.370 1.00 31.19 147 TYR A C 1
ATOM 1192 O O . TYR A 1 148 ? -20.065 -28.094 20.250 1.00 31.36 147 TYR A O 1
ATOM 1201 N N . PHE A 1 149 ? -18.870 -29.842 19.434 1.00 33.14 148 PHE A N 1
ATOM 1202 C CA . PHE A 1 149 ? -19.534 -29.854 18.099 1.00 34.73 148 PHE A CA 1
ATOM 1203 C C . PHE A 1 149 ? -20.977 -30.370 18.206 1.00 35.79 148 PHE A C 1
ATOM 1204 O O . PHE A 1 149 ? -21.744 -30.047 17.307 1.00 37.33 148 PHE A O 1
ATOM 1212 N N . GLY A 1 150 ? -21.348 -31.078 19.279 1.00 36.35 149 GLY A N 1
ATOM 1213 C CA . GLY A 1 150 ? -22.690 -31.666 19.444 1.00 34.66 149 GLY A CA 1
ATOM 1214 C C . GLY A 1 150 ? -23.671 -30.768 20.176 1.00 35.82 149 GLY A C 1
ATOM 1215 O O . GLY A 1 150 ? -24.787 -31.240 20.444 1.00 37.39 149 GLY A O 1
ATOM 1216 N N . GLN A 1 151 ? -23.297 -29.532 20.528 1.00 38.16 150 GLN A N 1
ATOM 1217 C CA . GLN A 1 151 ? -24.168 -28.632 21.344 1.00 36.38 150 GLN A CA 1
ATOM 1218 C C . GLN A 1 151 ? -25.532 -28.519 20.680 1.00 41.24 150 GLN A C 1
ATOM 1219 O O . GLN A 1 151 ? -25.602 -28.431 19.461 1.00 38.92 150 GLN A O 1
ATOM 1225 N N . PRO A 1 152 ? -26.640 -28.424 21.445 1.00 48.15 151 PRO A N 1
ATOM 1226 C CA . PRO A 1 152 ? -27.947 -28.130 20.852 1.00 47.12 151 PRO A CA 1
ATOM 1227 C C . PRO A 1 152 ? -27.903 -26.813 20.068 1.00 47.64 151 PRO A C 1
ATOM 1228 O O . PRO A 1 152 ? -27.186 -25.921 20.465 1.00 43.09 151 PRO A O 1
ATOM 1232 N N . GLU A 1 153 ? -28.663 -26.735 18.976 1.00 55.60 152 GLU A N 1
ATOM 1233 C CA . GLU A 1 153 ? -28.687 -25.560 18.072 1.00 60.86 152 GLU A CA 1
ATOM 1234 C C . GLU A 1 153 ? -29.301 -24.361 18.805 1.00 53.87 152 GLU A C 1
ATOM 1235 O O . GLU A 1 153 ? -30.279 -24.540 19.534 1.00 47.28 152 GLU A O 1
ATOM 1241 N N . LYS A 1 154 ? -28.692 -23.192 18.642 1.00 53.92 153 LYS A N 1
ATOM 1242 C CA . LYS A 1 154 ? -29.145 -21.915 19.242 1.00 55.02 153 LYS A CA 1
ATOM 1243 C C . LYS A 1 154 ? -29.939 -21.135 18.182 1.00 59.79 153 LYS A C 1
ATOM 1244 O O . LYS A 1 154 ? -29.561 -21.194 17.015 1.00 54.81 153 LYS A O 1
ATOM 1250 N N . GLY A 1 155 ? -30.994 -20.428 18.603 1.00 69.32 154 GLY A N 1
ATOM 1251 C CA . GLY A 1 155 ? -31.971 -19.721 17.747 1.00 69.14 154 GLY A CA 1
ATOM 1252 C C . GLY A 1 155 ? -31.401 -18.449 17.139 1.00 72.28 154 GLY A C 1
ATOM 1253 O O . GLY A 1 155 ? -30.269 -18.065 17.515 1.00 67.29 154 GLY A O 1
ATOM 1254 N N . ARG A 1 159 ? -32.221 -11.138 21.655 1.00 45.21 158 ARG A N 1
ATOM 1255 C CA . ARG A 1 159 ? -33.181 -10.584 22.649 1.00 50.08 158 ARG A CA 1
ATOM 1256 C C . ARG A 1 159 ? -32.934 -11.316 23.983 1.00 50.62 158 ARG A C 1
ATOM 1257 O O . ARG A 1 159 ? -32.649 -12.578 23.991 1.00 48.64 158 ARG A O 1
ATOM 1265 N N . ALA A 1 160 ? -32.999 -10.558 25.068 1.00 43.69 159 ALA A N 1
ATOM 1266 C CA . ALA A 1 160 ? -32.433 -10.953 26.371 1.00 39.89 159 ALA A CA 1
ATOM 1267 C C . ALA A 1 160 ? -33.052 -12.282 26.864 1.00 36.23 159 ALA A C 1
ATOM 1268 O O . ALA A 1 160 ? -32.282 -13.199 27.167 1.00 31.81 159 ALA A O 1
ATOM 1270 N N . LEU A 1 161 ? -34.380 -12.440 26.916 1.00 36.83 160 LEU A N 1
ATOM 1271 C CA . LEU A 1 161 ? -34.993 -13.596 27.629 1.00 36.35 160 LEU A CA 1
ATOM 1272 C C . LEU A 1 161 ? -34.758 -14.904 26.844 1.00 36.92 160 LEU A C 1
ATOM 1273 O O . LEU A 1 161 ? -34.437 -15.936 27.476 1.00 33.31 160 LEU A O 1
ATOM 1278 N N . ALA A 1 162 ? -34.886 -14.887 25.519 1.00 35.61 161 ALA A N 1
ATOM 1279 C CA . ALA A 1 162 ? -34.610 -16.063 24.660 1.00 34.64 161 ALA A CA 1
ATOM 1280 C C . ALA A 1 162 ? -33.138 -16.493 24.804 1.00 32.78 161 ALA A C 1
ATOM 1281 O O . ALA A 1 162 ? -32.902 -17.703 24.878 1.00 34.98 161 ALA A O 1
ATOM 1283 N N . ASP A 1 163 ? -32.189 -15.548 24.826 1.00 32.45 162 ASP A N 1
ATOM 1284 C CA . ASP A 1 163 ? -30.739 -15.821 25.012 1.00 31.57 162 ASP A CA 1
ATOM 1285 C C . ASP A 1 163 ? -30.534 -16.576 26.336 1.00 32.42 162 ASP A C 1
ATOM 1286 O O . ASP A 1 163 ? -29.786 -17.585 26.341 1.00 33.83 162 ASP A O 1
ATOM 1291 N N . ILE A 1 164 ? -31.171 -16.127 27.420 1.00 32.09 163 ILE A N 1
ATOM 1292 C CA . ILE A 1 164 ? -31.071 -16.775 28.761 0.87 31.22 163 ILE A CA 1
ATOM 1293 C C . ILE A 1 164 ? -31.481 -18.242 28.653 1.00 33.94 163 ILE A C 1
ATOM 1294 O O . ILE A 1 164 ? -30.740 -19.127 29.155 1.00 36.11 163 ILE A O 1
ATOM 1299 N N . HIS A 1 165 ? -32.651 -18.512 28.067 1.00 37.09 164 HIS A N 1
ATOM 1300 C CA . HIS A 1 165 ? -33.174 -19.896 27.936 1.00 34.15 164 HIS A CA 1
ATOM 1301 C C . HIS A 1 165 ? -32.132 -20.773 27.224 1.00 35.61 164 HIS A C 1
ATOM 1302 O O . HIS A 1 165 ? -31.935 -21.961 27.621 1.00 32.62 164 HIS A O 1
ATOM 1309 N N . GLU A 1 166 ? -31.482 -20.239 26.194 1.00 33.31 165 GLU A N 1
ATOM 1310 C CA . GLU A 1 166 ? -30.488 -21.034 25.419 1.00 36.14 165 GLU A CA 1
ATOM 1311 C C . GLU A 1 166 ? -29.245 -21.304 26.277 1.00 30.81 165 GLU A C 1
ATOM 1312 O O . GLU A 1 166 ? -28.656 -22.374 26.116 1.00 28.39 165 GLU A O 1
ATOM 1318 N N . SER A 1 167 ? -28.855 -20.359 27.136 1.00 29.36 166 SER A N 1
ATOM 1319 C CA . SER A 1 167 ? -27.688 -20.531 28.041 1.00 29.41 166 SER A CA 1
ATOM 1320 C C . SER A 1 167 ? -27.994 -21.678 29.013 1.00 26.74 166 SER A C 1
ATOM 1321 O O . SER A 1 167 ? -27.123 -22.557 29.216 1.00 23.50 166 SER A O 1
ATOM 1324 N N . ILE A 1 168 ? -29.202 -21.696 29.578 1.00 26.22 167 ILE A N 1
ATOM 1325 C CA . ILE A 1 168 ? -29.636 -22.776 30.511 1.00 27.94 167 ILE A CA 1
ATOM 1326 C C . ILE A 1 168 ? -29.576 -24.120 29.769 1.00 28.67 167 ILE A C 1
ATOM 1327 O O . ILE A 1 168 ? -29.001 -25.091 30.342 1.00 25.97 167 ILE A O 1
ATOM 1332 N N . ARG A 1 169 ? -30.106 -24.193 28.547 1.00 27.38 168 ARG A N 1
ATOM 1333 C CA . ARG A 1 169 ? -30.120 -25.477 27.798 1.00 30.91 168 ARG A CA 1
ATOM 1334 C C . ARG A 1 169 ? -28.677 -25.942 27.541 1.00 28.80 168 ARG A C 1
ATOM 1335 O O . ARG A 1 169 ? -28.393 -27.155 27.667 1.00 26.54 168 ARG A O 1
ATOM 1343 N N . GLU A 1 170 ? -27.777 -25.016 27.210 1.00 27.66 169 GLU A N 1
ATOM 1344 C CA . GLU A 1 170 ? -26.350 -25.367 26.951 1.00 23.79 169 GLU A CA 1
ATOM 1345 C C . GLU A 1 170 ? -25.727 -25.936 28.233 1.00 23.70 169 GLU A C 1
ATOM 1346 O O . GLU A 1 170 ? -24.996 -26.942 28.141 1.00 25.14 169 GLU A O 1
ATOM 1352 N N . LEU A 1 171 ? -26.004 -25.364 29.407 1.00 23.82 170 LEU A N 1
ATOM 1353 C CA . LEU A 1 171 ? -25.393 -25.879 30.663 1.00 24.65 170 LEU A CA 1
ATOM 1354 C C . LEU A 1 171 ? -25.979 -27.248 31.008 1.00 23.77 170 LEU A C 1
ATOM 1355 O O . LEU A 1 171 ? -25.206 -28.160 31.411 1.00 23.72 170 LEU A O 1
ATOM 1360 N N . LYS A 1 172 ? -27.285 -27.424 30.830 1.00 23.57 171 LYS A N 1
ATOM 1361 C CA . LYS A 1 172 ? -27.916 -28.757 31.012 1.00 25.21 171 LYS A CA 1
ATOM 1362 C C . LYS A 1 172 ? -27.208 -29.787 30.133 1.00 23.50 171 LYS A C 1
ATOM 1363 O O . LYS A 1 172 ? -26.953 -30.909 30.618 1.00 26.84 171 LYS A O 1
ATOM 1369 N N . TYR A 1 173 ? -26.899 -29.410 28.892 1.00 25.57 172 TYR A N 1
ATOM 1370 C CA . TYR A 1 173 ? -26.202 -30.275 27.924 1.00 27.52 172 TYR A CA 1
ATOM 1371 C C . TYR A 1 173 ? -24.810 -30.650 28.458 1.00 28.69 172 TYR A C 1
ATOM 1372 O O . TYR A 1 173 ? -24.450 -31.850 28.466 1.00 30.67 172 TYR A O 1
ATOM 1381 N N . TYR A 1 174 ? -24.033 -29.675 28.937 1.00 27.87 173 TYR A N 1
ATOM 1382 C CA . TYR A 1 174 ? -22.680 -29.961 29.478 1.00 26.66 173 TYR A CA 1
ATOM 1383 C C . TYR A 1 174 ? -22.789 -30.808 30.743 1.00 25.78 173 TYR A C 1
ATOM 1384 O O . TYR A 1 174 ? -21.973 -31.733 30.900 1.00 24.10 173 TYR A O 1
ATOM 1393 N N . ARG A 1 175 ? -23.765 -30.530 31.604 1.00 24.97 174 ARG A N 1
ATOM 1394 C CA . ARG A 1 175 ? -23.924 -31.331 32.848 1.00 26.47 174 ARG A CA 1
ATOM 1395 C C . ARG A 1 175 ? -24.107 -32.810 32.466 1.00 27.17 174 ARG A C 1
ATOM 1396 O O . ARG A 1 175 ? -23.521 -33.686 33.157 1.00 25.23 174 ARG A O 1
ATOM 1404 N N . ALA A 1 176 ? -24.848 -33.086 31.390 1.00 28.47 175 ALA A N 1
ATOM 1405 C CA . ALA A 1 176 ? -25.233 -34.464 31.010 1.00 29.89 175 ALA A CA 1
ATOM 1406 C C . ALA A 1 176 ? -24.091 -35.165 30.260 1.00 31.79 175 ALA A C 1
ATOM 1407 O O . ALA A 1 176 ? -24.195 -36.388 30.100 1.00 31.52 175 ALA A O 1
ATOM 1409 N N . THR A 1 177 ? -23.048 -34.448 29.810 1.00 29.69 176 THR A N 1
ATOM 1410 C CA . THR A 1 177 ? -22.018 -34.986 28.886 1.00 28.06 176 THR A CA 1
ATOM 1411 C C . THR A 1 177 ? -20.603 -34.873 29.471 1.00 27.99 176 THR A C 1
ATOM 1412 O O . THR A 1 177 ? -19.877 -35.878 29.446 1.00 27.72 176 THR A O 1
ATOM 1416 N N . ALA A 1 178 ? -20.189 -33.696 29.927 1.00 25.59 177 ALA A N 1
ATOM 1417 C CA . ALA A 1 178 ? -18.777 -33.399 30.291 1.00 23.59 177 ALA A CA 1
ATOM 1418 C C . ALA A 1 178 ? -18.541 -33.684 31.777 1.00 23.51 177 ALA A C 1
ATOM 1419 O O . ALA A 1 178 ? -17.401 -33.936 32.157 1.00 24.36 177 ALA A O 1
ATOM 1421 N N . PHE A 1 179 ? -19.582 -33.641 32.595 1.00 23.90 178 PHE A N 1
ATOM 1422 C CA . PHE A 1 179 ? -19.486 -33.757 34.065 1.00 25.39 178 PHE A CA 1
ATOM 1423 C C . PHE A 1 179 ? -19.809 -35.191 34.496 1.00 25.23 178 PHE A C 1
ATOM 1424 O O . PHE A 1 179 ? -20.671 -35.823 33.892 1.00 25.84 178 PHE A O 1
ATOM 1432 N N . VAL A 1 180 ? -19.152 -35.644 35.555 1.00 25.56 179 VAL A N 1
ATOM 1433 C CA . VAL A 1 180 ? -19.321 -37.018 36.098 1.00 26.97 179 VAL A CA 1
ATOM 1434 C C . VAL A 1 180 ? -20.727 -37.163 36.682 1.00 28.87 179 VAL A C 1
ATOM 1435 O O . VAL A 1 180 ? -21.347 -36.194 37.121 1.00 28.58 179 VAL A O 1
ATOM 1439 N N . PRO A 1 181 ? -21.262 -38.403 36.700 1.00 28.55 180 PRO A N 1
ATOM 1440 C CA . PRO A 1 181 ? -22.501 -38.693 37.419 1.00 28.94 180 PRO A CA 1
ATOM 1441 C C . PRO A 1 181 ? -22.326 -38.416 38.923 1.00 27.21 180 PRO A C 1
ATOM 1442 O O . PRO A 1 181 ? -21.248 -38.576 39.445 1.00 24.82 180 PRO A O 1
ATOM 1446 N N . GLN A 1 182 ? -23.382 -37.985 39.583 1.00 26.62 181 GLN A N 1
ATOM 1447 C CA A GLN A 1 182 ? -23.385 -37.802 41.057 0.50 31.46 181 GLN A CA 1
ATOM 1448 C CA B GLN A 1 182 ? -23.379 -37.802 41.056 0.50 31.07 181 GLN A CA 1
ATOM 1449 C C . GLN A 1 182 ? -23.216 -39.186 41.691 1.00 31.43 181 GLN A C 1
ATOM 1450 O O . GLN A 1 182 ? -23.594 -40.199 41.109 1.00 31.78 181 GLN A O 1
ATOM 1461 N N . PRO A 1 183 ? -22.587 -39.305 42.876 1.00 29.15 182 PRO A N 1
ATOM 1462 C CA . PRO A 1 183 ? -22.110 -38.159 43.664 1.00 29.42 182 PRO A CA 1
ATOM 1463 C C . PRO A 1 183 ? -20.662 -37.721 43.359 1.00 29.24 182 PRO A C 1
ATOM 1464 O O . PRO A 1 183 ? -20.090 -36.938 44.093 1.00 27.91 182 PRO A O 1
ATOM 1468 N N . GLY A 1 184 ? -20.074 -38.264 42.301 1.00 27.97 183 GLY A N 1
ATOM 1469 C CA . GLY A 1 184 ? -18.672 -38.003 41.946 1.00 27.73 183 GLY A CA 1
ATOM 1470 C C . GLY A 1 184 ? -17.739 -38.977 42.653 1.00 31.01 183 GLY A C 1
ATOM 1471 O O . GLY A 1 184 ? -18.175 -40.021 43.122 1.00 30.81 183 GLY A O 1
ATOM 1472 N N . PRO A 1 185 ? -16.419 -38.692 42.699 1.00 28.90 184 PRO A N 1
ATOM 1473 C CA . PRO A 1 185 ? -15.446 -39.680 43.157 1.00 30.93 184 PRO A CA 1
ATOM 1474 C C . PRO A 1 185 ? -15.449 -39.837 44.684 1.00 30.85 184 PRO A C 1
ATOM 1475 O O . PRO A 1 185 ? -16.046 -39.018 45.368 1.00 28.73 184 PRO A O 1
ATOM 1479 N N . SER A 1 186 ? -14.768 -40.872 45.179 1.00 30.94 185 SER A N 1
ATOM 1480 C CA . SER A 1 186 ? -14.692 -41.239 46.626 1.00 33.29 185 SER A CA 1
ATOM 1481 C C . SER A 1 186 ? -13.932 -40.159 47.391 1.00 32.66 185 SER A C 1
ATOM 1482 O O . SER A 1 186 ? -13.081 -39.465 46.800 1.00 29.72 185 SER A O 1
ATOM 1485 N N . THR A 1 187 ? -14.211 -40.025 48.677 1.00 40.78 186 THR A N 1
ATOM 1486 C CA . THR A 1 187 ? -13.513 -39.038 49.545 1.00 45.11 186 THR A CA 1
ATOM 1487 C C . THR A 1 187 ? -12.006 -39.368 49.539 1.00 42.95 186 THR A C 1
ATOM 1488 O O . THR A 1 187 ? -11.211 -38.405 49.509 1.00 39.99 186 THR A O 1
ATOM 1492 N N . SER A 1 188 ? -11.616 -40.652 49.470 1.00 41.08 187 SER A N 1
ATOM 1493 C CA . SER A 1 188 ? -10.180 -41.046 49.462 1.00 41.90 187 SER A CA 1
ATOM 1494 C C . SER A 1 188 ? -9.533 -40.670 48.126 1.00 38.14 187 SER A C 1
ATOM 1495 O O . SER A 1 188 ? -8.402 -40.127 48.151 1.00 42.31 187 SER A O 1
ATOM 1498 N N . ASP A 1 189 ? -10.216 -40.911 47.006 1.00 36.17 188 ASP A N 1
ATOM 1499 C CA . ASP A 1 189 ? -9.726 -40.474 45.669 1.00 38.20 188 ASP A CA 1
ATOM 1500 C C . ASP A 1 189 ? -9.525 -38.954 45.683 1.00 35.05 188 ASP A C 1
ATOM 1501 O O . ASP A 1 189 ? -8.474 -38.501 45.245 1.00 34.65 188 ASP A O 1
ATOM 1506 N N . ILE A 1 190 ? -10.486 -38.207 46.218 1.00 34.68 189 ILE A N 1
ATOM 1507 C CA . ILE A 1 190 ? -10.432 -36.715 46.236 1.00 34.41 189 ILE A CA 1
ATOM 1508 C C . ILE A 1 190 ? -9.188 -36.281 47.026 1.00 34.71 189 ILE A C 1
ATOM 1509 O O . ILE A 1 190 ? -8.399 -35.459 46.493 1.00 36.16 189 ILE A O 1
ATOM 1514 N N . ALA A 1 191 ? -8.997 -36.855 48.216 1.00 38.91 190 ALA A N 1
ATOM 1515 C CA . ALA A 1 191 ? -7.857 -36.544 49.105 1.00 44.81 190 ALA A CA 1
ATOM 1516 C C . ALA A 1 191 ? -6.530 -36.810 48.371 1.00 42.97 190 ALA A C 1
ATOM 1517 O O . ALA A 1 191 ? -5.636 -35.929 48.412 1.00 46.25 190 ALA A O 1
ATOM 1519 N N . ALA A 1 192 ? -6.409 -37.957 47.698 1.00 42.58 191 ALA A N 1
ATOM 1520 C CA . ALA A 1 192 ? -5.174 -38.375 46.984 1.00 37.81 191 ALA A CA 1
ATOM 1521 C C . ALA A 1 192 ? -4.842 -37.348 45.898 1.00 39.53 191 ALA A C 1
ATOM 1522 O O . ALA A 1 192 ? -3.682 -36.877 45.820 1.00 41.53 191 ALA A O 1
ATOM 1524 N N . ILE A 1 193 ? -5.847 -36.964 45.112 1.00 36.45 192 ILE A N 1
ATOM 1525 C CA . ILE A 1 193 ? -5.683 -35.998 43.992 1.00 36.89 192 ILE A CA 1
ATOM 1526 C C . ILE A 1 193 ? -5.271 -34.631 44.563 1.00 36.47 192 ILE A C 1
ATOM 1527 O O . ILE A 1 193 ? -4.329 -34.030 44.016 1.00 38.83 192 ILE A O 1
ATOM 1532 N N . ALA A 1 194 ? -5.947 -34.165 45.614 1.00 39.80 193 ALA A N 1
ATOM 1533 C CA . ALA A 1 194 ? -5.687 -32.847 46.237 1.00 42.89 193 ALA A CA 1
ATOM 1534 C C . ALA A 1 194 ? -4.250 -32.815 46.767 1.00 42.79 193 ALA A C 1
ATOM 1535 O O . ALA A 1 194 ? -3.587 -31.779 46.593 1.00 46.26 193 ALA A O 1
ATOM 1537 N N . ALA A 1 195 ? -3.797 -33.930 47.350 1.00 48.68 194 ALA A N 1
ATOM 1538 C CA . ALA A 1 195 ? -2.462 -34.091 47.976 1.00 50.40 194 ALA A CA 1
ATOM 1539 C C . ALA A 1 195 ? -1.370 -33.834 46.939 1.00 49.72 194 ALA A C 1
ATOM 1540 O O . ALA A 1 195 ? -0.470 -33.038 47.236 1.00 54.08 194 ALA A O 1
ATOM 1542 N N . GLU A 1 196 ? -1.481 -34.436 45.755 1.00 56.17 195 GLU A N 1
ATOM 1543 C CA . GLU A 1 196 ? -0.515 -34.247 44.636 1.00 56.78 195 GLU A CA 1
ATOM 1544 C C . GLU A 1 196 ? -0.476 -32.790 44.170 1.00 57.94 195 GLU A C 1
ATOM 1545 O O . GLU A 1 196 ? 0.530 -32.401 43.574 1.00 66.93 195 GLU A O 1
ATOM 1551 N N . LEU A 1 197 ? -1.539 -32.020 44.401 1.00 55.70 196 LEU A N 1
ATOM 1552 C CA . LEU A 1 197 ? -1.662 -30.606 43.954 1.00 55.23 196 LEU A CA 1
ATOM 1553 C C . LEU A 1 197 ? -1.570 -29.694 45.182 1.00 62.96 196 LEU A C 1
ATOM 1554 O O . LEU A 1 197 ? -0.569 -29.698 45.901 1.00 84.22 196 LEU A O 1
ATOM 1559 N N . VAL B 1 2 ? -5.362 -23.348 15.652 1.00 89.03 1 VAL B N 1
ATOM 1560 C CA . VAL B 1 2 ? -4.681 -24.091 16.765 1.00 89.57 1 VAL B CA 1
ATOM 1561 C C . VAL B 1 2 ? -5.206 -23.536 18.101 1.00 86.19 1 VAL B C 1
ATOM 1562 O O . VAL B 1 2 ? -5.079 -22.303 18.325 1.00 83.55 1 VAL B O 1
ATOM 1566 N N . ARG B 1 3 ? -5.819 -24.397 18.929 1.00 77.48 2 ARG B N 1
ATOM 1567 C CA . ARG B 1 3 ? -6.559 -23.986 20.157 1.00 65.91 2 ARG B CA 1
ATOM 1568 C C . ARG B 1 3 ? -5.951 -24.618 21.405 1.00 58.08 2 ARG B C 1
ATOM 1569 O O . ARG B 1 3 ? -6.697 -24.883 22.313 1.00 60.12 2 ARG B O 1
ATOM 1577 N N A ASP B 1 4 ? -4.664 -24.927 21.430 0.50 57.72 3 ASP B N 1
ATOM 1578 N N B ASP B 1 4 ? -4.620 -24.752 21.463 0.50 57.17 3 ASP B N 1
ATOM 1579 C CA A ASP B 1 4 ? -4.094 -25.495 22.666 0.50 55.49 3 ASP B CA 1
ATOM 1580 C CA B ASP B 1 4 ? -3.897 -25.508 22.523 0.50 55.26 3 ASP B CA 1
ATOM 1581 C C A ASP B 1 4 ? -4.331 -24.389 23.710 0.50 51.98 3 ASP B C 1
ATOM 1582 C C B ASP B 1 4 ? -3.144 -24.517 23.425 0.50 52.89 3 ASP B C 1
ATOM 1583 O O A ASP B 1 4 ? -5.300 -24.503 24.478 0.50 48.24 3 ASP B O 1
ATOM 1584 O O B ASP B 1 4 ? -2.076 -24.894 23.963 0.50 46.05 3 ASP B O 1
ATOM 1593 N N A GLU B 1 5 ? -3.653 -23.257 23.513 0.50 46.56 4 GLU B N 1
ATOM 1594 N N B GLU B 1 5 ? -3.667 -23.287 23.555 0.50 46.34 4 GLU B N 1
ATOM 1595 C CA . GLU B 1 5 ? -3.172 -22.290 24.539 1.00 42.83 4 GLU B CA 1
ATOM 1596 C C . GLU B 1 5 ? -4.322 -21.651 25.320 1.00 38.61 4 GLU B C 1
ATOM 1597 O O . GLU B 1 5 ? -5.333 -21.204 24.737 1.00 37.66 4 GLU B O 1
ATOM 1603 N N . LEU B 1 6 ? -4.110 -21.599 26.632 1.00 36.71 5 LEU B N 1
ATOM 1604 C CA . LEU B 1 6 ? -4.874 -20.780 27.597 1.00 36.53 5 LEU B CA 1
ATOM 1605 C C . LEU B 1 6 ? -3.921 -19.714 28.109 1.00 32.75 5 LEU B C 1
ATOM 1606 O O . LEU B 1 6 ? -2.790 -20.074 28.497 1.00 32.60 5 LEU B O 1
ATOM 1611 N N . VAL B 1 7 ? -4.369 -18.468 28.129 1.00 28.73 6 VAL B N 1
ATOM 1612 C CA . VAL B 1 7 ? -3.581 -17.357 28.715 1.00 28.49 6 VAL B CA 1
ATOM 1613 C C . VAL B 1 7 ? -4.108 -17.111 30.119 1.00 26.82 6 VAL B C 1
ATOM 1614 O O . VAL B 1 7 ? -5.269 -16.685 30.249 1.00 30.88 6 VAL B O 1
ATOM 1618 N N . TRP B 1 8 ? -3.266 -17.329 31.119 1.00 26.63 7 TRP B N 1
ATOM 1619 C CA . TRP B 1 8 ? -3.594 -17.113 32.547 1.00 28.74 7 TRP B CA 1
ATOM 1620 C C . TRP B 1 8 ? -3.045 -15.755 32.948 1.00 29.41 7 TRP B C 1
ATOM 1621 O O . TRP B 1 8 ? -1.832 -15.560 32.783 1.00 30.91 7 TRP B O 1
ATOM 1632 N N . ILE B 1 9 ? -3.908 -14.851 33.416 1.00 29.57 8 ILE B N 1
ATOM 1633 C CA . ILE B 1 9 ? -3.488 -13.516 33.917 1.00 29.92 8 ILE B CA 1
ATOM 1634 C C . ILE B 1 9 ? -4.135 -13.317 35.278 1.00 30.89 8 ILE B C 1
ATOM 1635 O O . ILE B 1 9 ? -5.336 -13.694 35.453 1.00 29.96 8 ILE B O 1
ATOM 1640 N N . ASP B 1 10 ? -3.354 -12.769 36.202 1.00 29.89 9 ASP B N 1
ATOM 1641 C CA . ASP B 1 10 ? -3.884 -12.222 37.476 1.00 29.29 9 ASP B CA 1
ATOM 1642 C C . ASP B 1 10 ? -3.321 -10.818 37.648 1.00 29.82 9 ASP B C 1
ATOM 1643 O O . ASP B 1 10 ? -2.132 -10.594 37.315 1.00 28.97 9 ASP B O 1
ATOM 1648 N N . CYS B 1 11 ? -4.172 -9.913 38.101 1.00 27.71 10 CYS B N 1
ATOM 1649 C CA . CYS B 1 11 ? -3.819 -8.504 38.377 1.00 28.12 10 CYS B CA 1
ATOM 1650 C C . CYS B 1 11 ? -3.956 -8.227 39.877 1.00 30.51 10 CYS B C 1
ATOM 1651 O O . CYS B 1 11 ? -4.740 -8.932 40.563 1.00 30.28 10 CYS B O 1
ATOM 1654 N N . GLU B 1 12 ? -3.235 -7.216 40.351 1.00 30.91 11 GLU B N 1
ATOM 1655 C CA . GLU B 1 12 ? -3.496 -6.558 41.653 1.00 28.20 11 GLU B CA 1
ATOM 1656 C C . GLU B 1 12 ? -3.815 -5.101 41.360 1.00 29.58 11 GLU B C 1
ATOM 1657 O O . GLU B 1 12 ? -3.311 -4.542 40.327 1.00 28.64 11 GLU B O 1
ATOM 1663 N N . MET B 1 13 ? -4.685 -4.532 42.192 1.00 28.63 12 MET B N 1
ATOM 1664 C CA . MET B 1 13 ? -5.196 -3.160 42.022 1.00 30.46 12 MET B CA 1
ATOM 1665 C C . MET B 1 13 ? -5.204 -2.465 43.395 1.00 30.06 12 MET B C 1
ATOM 1666 O O . MET B 1 13 ? -5.129 -3.170 44.437 1.00 28.17 12 MET B O 1
ATOM 1671 N N . THR B 1 14 ? -5.331 -1.147 43.406 1.00 32.23 13 THR B N 1
ATOM 1672 C CA . THR B 1 14 ? -5.564 -0.344 44.632 1.00 32.11 13 THR B CA 1
ATOM 1673 C C . THR B 1 14 ? -6.972 -0.625 45.159 1.00 35.45 13 THR B C 1
ATOM 1674 O O . THR B 1 14 ? -7.223 -0.324 46.351 1.00 30.54 13 THR B O 1
ATOM 1678 N N . GLY B 1 15 ? -7.849 -1.167 44.307 1.00 31.64 14 GLY B N 1
ATOM 1679 C CA . GLY B 1 15 ? -9.257 -1.476 44.631 1.00 32.19 14 GLY B CA 1
ATOM 1680 C C . GLY B 1 15 ? -9.981 -1.921 43.374 1.00 36.70 14 GLY B C 1
ATOM 1681 O O . GLY B 1 15 ? -9.314 -2.009 42.316 1.00 33.83 14 GLY B O 1
ATOM 1682 N N . LEU B 1 16 ? -11.293 -2.146 43.438 1.00 35.64 15 LEU B N 1
ATOM 1683 C CA . LEU B 1 16 ? -12.034 -2.764 42.305 1.00 37.34 15 LEU B CA 1
ATOM 1684 C C . LEU B 1 16 ? -12.886 -1.728 41.575 1.00 36.47 15 LEU B C 1
ATOM 1685 O O . LEU B 1 16 ? -13.663 -2.132 40.715 1.00 34.99 15 LEU B O 1
ATOM 1690 N N . ASP B 1 17 ? -12.727 -0.437 41.866 1.00 38.13 16 ASP B N 1
ATOM 1691 C CA . ASP B 1 17 ? -13.560 0.639 41.265 1.00 38.68 16 ASP B CA 1
ATOM 1692 C C . ASP B 1 17 ? -12.915 1.123 39.954 1.00 38.32 16 ASP B C 1
ATOM 1693 O O . ASP B 1 17 ? -11.890 1.835 40.002 1.00 32.93 16 ASP B O 1
ATOM 1698 N N . LEU B 1 18 ? -13.514 0.793 38.810 1.00 39.11 17 LEU B N 1
ATOM 1699 C CA . LEU B 1 18 ? -12.973 1.153 37.473 1.00 38.66 17 LEU B CA 1
ATOM 1700 C C . LEU B 1 18 ? -12.968 2.675 37.273 1.00 37.90 17 LEU B C 1
ATOM 1701 O O . LEU B 1 18 ? -12.222 3.130 36.391 1.00 35.46 17 LEU B O 1
ATOM 1706 N N . LYS B 1 19 ? -13.720 3.445 38.066 1.00 40.98 18 LYS B N 1
ATOM 1707 C CA . LYS B 1 19 ? -13.732 4.931 37.945 1.00 45.26 18 LYS B CA 1
ATOM 1708 C C . LYS B 1 19 ? -12.467 5.556 38.554 1.00 45.53 18 LYS B C 1
ATOM 1709 O O . LYS B 1 19 ? -12.178 6.685 38.184 1.00 47.29 18 LYS B O 1
ATOM 1715 N N . SER B 1 20 ? -11.712 4.880 39.428 1.00 46.20 19 SER B N 1
ATOM 1716 C CA . SER B 1 20 ? -10.605 5.550 40.169 1.00 42.90 19 SER B CA 1
ATOM 1717 C C . SER B 1 20 ? -9.421 4.631 40.475 1.00 42.27 19 SER B C 1
ATOM 1718 O O . SER B 1 20 ? -8.309 5.164 40.621 1.00 44.49 19 SER B O 1
ATOM 1721 N N . ASP B 1 21 ? -9.613 3.323 40.631 1.00 32.73 20 ASP B N 1
ATOM 1722 C CA . ASP B 1 21 ? -8.515 2.447 41.108 1.00 33.44 20 ASP B CA 1
ATOM 1723 C C . ASP B 1 21 ? -7.487 2.228 39.996 1.00 31.85 20 ASP B C 1
ATOM 1724 O O . ASP B 1 21 ? -7.816 2.347 38.791 1.00 32.26 20 ASP B O 1
ATOM 1729 N N . ARG B 1 22 ? -6.272 1.921 40.422 1.00 31.98 21 ARG B N 1
ATOM 1730 C CA . ARG B 1 22 ? -5.106 1.705 39.545 1.00 33.86 21 ARG B CA 1
ATOM 1731 C C . ARG B 1 22 ? -4.744 0.228 39.532 1.00 32.22 21 ARG B C 1
ATOM 1732 O O . ARG B 1 22 ? -4.837 -0.449 40.590 1.00 30.84 21 ARG B O 1
ATOM 1740 N N . LEU B 1 23 ? -4.316 -0.222 38.362 1.00 26.67 22 LEU B N 1
ATOM 1741 C CA . LEU B 1 23 ? -3.692 -1.531 38.126 1.00 32.90 22 LEU B CA 1
ATOM 1742 C C . LEU B 1 23 ? -2.230 -1.411 38.555 1.00 30.95 22 LEU B C 1
ATOM 1743 O O . LEU B 1 23 ? -1.557 -0.549 37.998 1.00 32.56 22 LEU B O 1
ATOM 1748 N N . ILE B 1 24 ? -1.773 -2.218 39.515 1.00 28.80 23 ILE B N 1
ATOM 1749 C CA . ILE B 1 24 ? -0.420 -2.073 40.125 1.00 29.56 23 ILE B CA 1
ATOM 1750 C C . ILE B 1 24 ? 0.419 -3.327 39.918 1.00 29.22 23 ILE B C 1
ATOM 1751 O O . ILE B 1 24 ? 1.628 -3.232 40.105 1.00 32.77 23 ILE B O 1
ATOM 1756 N N . GLU B 1 25 ? -0.167 -4.465 39.551 1.00 29.32 24 GLU B N 1
ATOM 1757 C CA . GLU B 1 25 ? 0.614 -5.675 39.194 1.00 29.71 24 GLU B CA 1
ATOM 1758 C C . GLU B 1 25 ? -0.163 -6.471 38.137 1.00 31.10 24 GLU B C 1
ATOM 1759 O O . GLU B 1 25 ? -1.416 -6.545 38.212 1.00 30.69 24 GLU B O 1
ATOM 1765 N N . ILE B 1 26 ? 0.560 -7.062 37.195 1.00 32.00 25 ILE B N 1
ATOM 1766 C CA . ILE B 1 26 ? -0.006 -8.014 36.199 1.00 30.25 25 ILE B CA 1
ATOM 1767 C C . ILE B 1 26 ? 0.990 -9.158 36.044 1.00 32.53 25 ILE B C 1
ATOM 1768 O O . ILE B 1 26 ? 2.201 -8.905 35.958 1.00 32.93 25 ILE B O 1
ATOM 1773 N N . ALA B 1 27 ? 0.494 -10.392 36.062 1.00 30.71 26 ALA B N 1
ATOM 1774 C CA . ALA B 1 27 ? 1.292 -11.610 35.803 1.00 31.37 26 ALA B CA 1
ATOM 1775 C C . ALA B 1 27 ? 0.619 -12.395 34.690 1.00 30.56 26 ALA B C 1
ATOM 1776 O O . ALA B 1 27 ? -0.633 -12.340 34.604 1.00 32.56 26 ALA B O 1
ATOM 1778 N N . VAL B 1 28 ? 1.402 -13.100 33.881 1.00 31.06 27 VAL B N 1
ATOM 1779 C CA . VAL B 1 28 ? 0.881 -13.917 32.757 1.00 29.82 27 VAL B CA 1
ATOM 1780 C C . VAL B 1 28 ? 1.678 -15.213 32.698 1.00 33.95 27 VAL B C 1
ATOM 1781 O O . VAL B 1 28 ? 2.912 -15.174 32.866 1.00 32.40 27 VAL B O 1
ATOM 1785 N N . LEU B 1 29 ? 0.960 -16.324 32.537 1.00 31.75 28 LEU B N 1
ATOM 1786 C CA . LEU B 1 29 ? 1.492 -17.664 32.221 1.00 32.44 28 LEU B CA 1
ATOM 1787 C C . LEU B 1 29 ? 0.655 -18.192 31.071 1.00 32.06 28 LEU B C 1
ATOM 1788 O O . LEU B 1 29 ? -0.580 -18.026 31.123 1.00 36.67 28 LEU B O 1
ATOM 1793 N N . VAL B 1 30 ? 1.264 -18.902 30.137 1.00 32.59 29 VAL B N 1
ATOM 1794 C CA . VAL B 1 30 ? 0.510 -19.639 29.092 1.00 33.47 29 VAL B CA 1
ATOM 1795 C C . VAL B 1 30 ? 0.611 -21.131 29.413 1.00 35.48 29 VAL B C 1
ATOM 1796 O O . VAL B 1 30 ? 1.714 -21.588 29.748 1.00 37.68 29 VAL B O 1
ATOM 1800 N N . THR B 1 31 ? -0.507 -21.850 29.326 1.00 36.44 30 THR B N 1
ATOM 1801 C CA . THR B 1 31 ? -0.548 -23.332 29.390 1.00 35.66 30 THR B CA 1
ATOM 1802 C C . THR B 1 31 ? -1.022 -23.858 28.037 1.00 35.33 30 THR B C 1
ATOM 1803 O O . THR B 1 31 ? -1.653 -23.099 27.276 1.00 33.58 30 THR B O 1
ATOM 1807 N N . ASP B 1 32 ? -0.733 -25.125 27.762 1.00 33.48 31 ASP B N 1
ATOM 1808 C CA . ASP B 1 32 ? -1.433 -25.861 26.688 1.00 36.35 31 ASP B CA 1
ATOM 1809 C C . ASP B 1 32 ? -2.822 -26.243 27.227 1.00 37.03 31 ASP B C 1
ATOM 1810 O O . ASP B 1 32 ? -3.119 -25.928 28.406 1.00 35.05 31 ASP B O 1
ATOM 1815 N N . ALA B 1 33 ? -3.618 -26.937 26.416 1.00 34.92 32 ALA B N 1
ATOM 1816 C CA . ALA B 1 33 ? -4.990 -27.388 26.731 1.00 36.05 32 ALA B CA 1
ATOM 1817 C C . ALA B 1 33 ? -4.974 -28.338 27.932 1.00 41.04 32 ALA B C 1
ATOM 1818 O O . ALA B 1 33 ? -5.974 -28.364 28.660 1.00 38.06 32 ALA B O 1
ATOM 1820 N N . ASP B 1 34 ? -3.870 -29.072 28.150 1.00 40.43 33 ASP B N 1
ATOM 1821 C CA . ASP B 1 34 ? -3.724 -30.022 29.280 1.00 36.77 33 ASP B CA 1
ATOM 1822 C C . ASP B 1 34 ? -3.160 -29.321 30.520 1.00 35.41 33 ASP B C 1
ATOM 1823 O O . ASP B 1 34 ? -2.842 -30.024 31.480 1.00 37.99 33 ASP B O 1
ATOM 1828 N N . LEU B 1 35 ? -3.053 -27.991 30.508 1.00 33.81 34 LEU B N 1
ATOM 1829 C CA . LEU B 1 35 ? -2.673 -27.157 31.675 1.00 35.45 34 LEU B CA 1
ATOM 1830 C C . LEU B 1 35 ? -1.188 -27.347 32.021 1.00 36.64 34 LEU B C 1
ATOM 1831 O O . LEU B 1 35 ? -0.816 -27.007 33.158 1.00 38.37 34 LEU B O 1
ATOM 1836 N N . ASN B 1 36 ? -0.367 -27.823 31.079 1.00 35.22 35 ASN B N 1
ATOM 1837 C CA . ASN B 1 36 ? 1.113 -27.770 31.206 1.00 38.04 35 ASN B CA 1
ATOM 1838 C C . ASN B 1 36 ? 1.551 -26.335 30.917 1.00 34.37 35 ASN B C 1
ATOM 1839 O O . ASN B 1 36 ? 1.182 -25.780 29.876 1.00 38.52 35 ASN B O 1
ATOM 1844 N N . ILE B 1 37 ? 2.347 -25.777 31.808 1.00 37.90 36 ILE B N 1
ATOM 1845 C CA . ILE B 1 37 ? 2.918 -24.409 31.691 1.00 44.97 36 ILE B CA 1
ATOM 1846 C C . ILE B 1 37 ? 3.961 -24.422 30.564 1.00 43.34 36 ILE B C 1
ATOM 1847 O O . ILE B 1 37 ? 4.796 -25.331 30.548 1.00 43.17 36 ILE B O 1
ATOM 1852 N N . LEU B 1 38 ? 3.900 -23.465 29.642 1.00 41.61 37 LEU B N 1
ATOM 1853 C CA . LEU B 1 38 ? 4.742 -23.467 28.415 1.00 40.38 37 LEU B CA 1
ATOM 1854 C C . LEU B 1 38 ? 6.010 -22.643 28.600 1.00 42.47 37 LEU B C 1
ATOM 1855 O O . LEU B 1 38 ? 6.852 -22.686 27.729 1.00 45.20 37 LEU B O 1
ATOM 1860 N N . GLY B 1 39 ? 6.149 -21.968 29.723 1.00 41.24 38 GLY B N 1
ATOM 1861 C CA . GLY B 1 39 ? 7.310 -21.124 30.047 1.00 46.05 38 GLY B CA 1
ATOM 1862 C C . GLY B 1 39 ? 7.180 -20.637 31.471 1.00 46.03 38 GLY B C 1
ATOM 1863 O O . GLY B 1 39 ? 6.174 -21.003 32.114 1.00 47.58 38 GLY B O 1
ATOM 1864 N N . ASP B 1 40 ? 8.090 -19.792 31.946 1.00 48.08 39 ASP B N 1
ATOM 1865 C CA . ASP B 1 40 ? 8.079 -19.331 33.359 1.00 50.87 39 ASP B CA 1
ATOM 1866 C C . ASP B 1 40 ? 7.133 -18.135 33.506 1.00 48.90 39 ASP B C 1
ATOM 1867 O O . ASP B 1 40 ? 6.824 -17.769 34.648 1.00 46.79 39 ASP B O 1
ATOM 1872 N N . GLY B 1 41 ? 6.666 -17.573 32.390 1.00 42.33 40 GLY B N 1
ATOM 1873 C CA . GLY B 1 41 ? 5.711 -16.461 32.430 1.00 42.41 40 GLY B CA 1
ATOM 1874 C C . GLY B 1 41 ? 6.417 -15.175 32.756 1.00 43.24 40 GLY B C 1
ATOM 1875 O O . GLY B 1 41 ? 7.628 -15.108 32.632 1.00 46.20 40 GLY B O 1
ATOM 1876 N N . LEU B 1 42 ? 5.666 -14.204 33.232 1.00 37.83 41 LEU B N 1
ATOM 1877 C CA . LEU B 1 42 ? 6.154 -12.824 33.389 1.00 39.18 41 LEU B CA 1
ATOM 1878 C C . LEU B 1 42 ? 5.256 -12.158 34.420 1.00 37.43 41 LEU B C 1
ATOM 1879 O O . LEU B 1 42 ? 4.043 -12.400 34.404 1.00 36.13 41 LEU B O 1
ATOM 1884 N N . ASP B 1 43 ? 5.846 -11.401 35.332 1.00 39.86 42 ASP B N 1
ATOM 1885 C CA . ASP B 1 43 ? 5.085 -10.579 36.297 1.00 38.28 42 ASP B CA 1
ATOM 1886 C C . ASP B 1 43 ? 5.765 -9.224 36.375 1.00 38.52 42 ASP B C 1
ATOM 1887 O O . ASP B 1 43 ? 6.997 -9.170 36.380 1.00 36.90 42 ASP B O 1
ATOM 1892 N N . VAL B 1 44 ? 4.961 -8.178 36.382 1.00 31.98 43 VAL B N 1
ATOM 1893 C CA . VAL B 1 44 ? 5.427 -6.781 36.261 1.00 36.72 43 VAL B CA 1
ATOM 1894 C C . VAL B 1 44 ? 4.653 -5.986 37.305 1.00 34.05 43 VAL B C 1
ATOM 1895 O O . VAL B 1 44 ? 3.411 -6.027 37.284 1.00 32.09 43 VAL B O 1
ATOM 1899 N N . VAL B 1 45 ? 5.369 -5.230 38.117 1.00 36.01 44 VAL B N 1
ATOM 1900 C CA . VAL B 1 45 ? 4.755 -4.255 39.043 1.00 33.95 44 VAL B CA 1
ATOM 1901 C C . VAL B 1 45 ? 4.723 -2.923 38.325 1.00 33.79 44 VAL B C 1
ATOM 1902 O O . VAL B 1 45 ? 5.761 -2.492 37.798 1.00 37.45 44 VAL B O 1
ATOM 1906 N N . ILE B 1 46 ? 3.560 -2.296 38.327 1.00 33.11 45 ILE B N 1
ATOM 1907 C CA . ILE B 1 46 ? 3.283 -1.048 37.582 1.00 34.32 45 ILE B CA 1
ATOM 1908 C C . ILE B 1 46 ? 3.267 0.094 38.582 1.00 37.40 45 ILE B C 1
ATOM 1909 O O . ILE B 1 46 ? 2.545 -0.011 39.612 1.00 36.49 45 ILE B O 1
ATOM 1914 N N . HIS B 1 47 ? 3.976 1.171 38.254 1.00 36.66 46 HIS B N 1
ATOM 1915 C CA . HIS B 1 47 ? 4.113 2.354 39.124 1.00 35.63 46 HIS B CA 1
ATOM 1916 C C . HIS B 1 47 ? 2.746 3.000 39.286 1.00 35.19 46 HIS B C 1
ATOM 1917 O O . HIS B 1 47 ? 2.010 3.091 38.302 1.00 33.97 46 HIS B O 1
ATOM 1924 N N . ALA B 1 48 ? 2.419 3.412 40.504 1.00 31.69 47 ALA B N 1
ATOM 1925 C CA . ALA B 1 48 ? 1.294 4.322 40.795 1.00 31.78 47 ALA B CA 1
ATOM 1926 C C . ALA B 1 48 ? 1.816 5.354 41.797 1.00 32.14 47 ALA B C 1
ATOM 1927 O O . ALA B 1 48 ? 2.729 4.993 42.605 1.00 32.97 47 ALA B O 1
ATOM 1929 N N . ASP B 1 49 ? 1.288 6.564 41.757 1.00 33.31 48 ASP B N 1
ATOM 1930 C CA . ASP B 1 49 ? 1.797 7.675 42.599 1.00 42.00 48 ASP B CA 1
ATOM 1931 C C . ASP B 1 49 ? 1.261 7.470 44.024 1.00 45.07 48 ASP B C 1
ATOM 1932 O O . ASP B 1 49 ? 0.323 6.637 44.229 1.00 41.15 48 ASP B O 1
ATOM 1937 N N . ASP B 1 50 ? 1.827 8.215 44.968 1.00 46.16 49 ASP B N 1
ATOM 1938 C CA . ASP B 1 50 ? 1.500 8.131 46.412 1.00 42.07 49 ASP B CA 1
ATOM 1939 C C . ASP B 1 50 ? 0.043 8.536 46.626 1.00 39.87 49 ASP B C 1
ATOM 1940 O O . ASP B 1 50 ? -0.593 7.933 47.489 1.00 38.29 49 ASP B O 1
ATOM 1945 N N . GLU B 1 51 ? -0.496 9.475 45.851 1.00 42.87 50 GLU B N 1
ATOM 1946 C CA . GLU B 1 51 ? -1.912 9.907 45.998 1.00 41.95 50 GLU B CA 1
ATOM 1947 C C . GLU B 1 51 ? -2.835 8.710 45.739 1.00 47.63 50 GLU B C 1
ATOM 1948 O O . GLU B 1 51 ? -3.771 8.491 46.538 1.00 43.50 50 GLU B O 1
ATOM 1954 N N . SER B 1 52 ? -2.595 7.955 44.654 1.00 42.45 51 SER B N 1
ATOM 1955 C CA . SER B 1 52 ? -3.395 6.754 44.292 1.00 41.31 51 SER B CA 1
ATOM 1956 C C . SER B 1 52 ? -3.266 5.707 45.395 1.00 35.33 51 SER B C 1
ATOM 1957 O O . SER B 1 52 ? -4.301 5.175 45.798 1.00 35.14 51 SER B O 1
ATOM 1960 N N . LEU B 1 53 ? -2.040 5.419 45.846 1.00 35.09 52 LEU B N 1
ATOM 1961 C CA . LEU B 1 53 ? -1.784 4.376 46.867 1.00 37.73 52 LEU B CA 1
ATOM 1962 C C . LEU B 1 53 ? -2.473 4.784 48.182 1.00 41.52 52 LEU B C 1
ATOM 1963 O O . LEU B 1 53 ? -2.996 3.888 48.891 1.00 44.59 52 LEU B O 1
ATOM 1968 N N . SER B 1 54 ? -2.566 6.086 48.461 1.00 37.15 53 SER B N 1
ATOM 1969 C CA . SER B 1 54 ? -3.157 6.615 49.717 1.00 43.00 53 SER B CA 1
ATOM 1970 C C . SER B 1 54 ? -4.677 6.397 49.739 1.00 42.59 53 SER B C 1
ATOM 1971 O O . SER B 1 54 ? -5.272 6.565 50.810 1.00 39.79 53 SER B O 1
ATOM 1974 N N . SER B 1 55 ? -5.293 6.070 48.602 1.00 40.75 54 SER B N 1
ATOM 1975 C CA . SER B 1 55 ? -6.762 5.886 48.483 1.00 41.12 54 SER B CA 1
ATOM 1976 C C . SER B 1 55 ? -7.145 4.442 48.844 1.00 35.54 54 SER B C 1
ATOM 1977 O O . SER B 1 55 ? -8.343 4.171 48.949 1.00 35.57 54 SER B O 1
ATOM 1980 N N . MET B 1 56 ? -6.186 3.531 48.994 1.00 33.36 55 MET B N 1
ATOM 1981 C CA . MET B 1 56 ? -6.501 2.116 49.318 1.00 34.62 55 MET B CA 1
ATOM 1982 C C . MET B 1 56 ? -7.219 2.035 50.674 1.00 38.58 55 MET B C 1
ATOM 1983 O O . MET B 1 56 ? -6.721 2.623 51.660 1.00 37.87 55 MET B O 1
ATOM 1988 N N . VAL B 1 57 ? -8.344 1.317 50.744 1.00 38.88 56 VAL B N 1
ATOM 1989 C CA . VAL B 1 57 ? -9.012 0.991 52.044 1.00 34.35 56 VAL B CA 1
ATOM 1990 C C . VAL B 1 57 ? -8.046 0.128 52.849 1.00 32.32 56 VAL B C 1
ATOM 1991 O O . VAL B 1 57 ? -7.155 -0.528 52.255 1.00 30.41 56 VAL B O 1
ATOM 1995 N N . ASP B 1 58 ? -8.237 0.103 54.167 1.00 34.10 57 ASP B N 1
ATOM 1996 C CA . ASP B 1 58 ? -7.253 -0.445 55.122 1.00 30.44 57 ASP B CA 1
ATOM 1997 C C . ASP B 1 58 ? -7.005 -1.926 54.837 1.00 29.51 57 ASP B C 1
ATOM 1998 O O . ASP B 1 58 ? -5.827 -2.368 54.920 1.00 24.91 57 ASP B O 1
ATOM 2003 N N . VAL B 1 59 ? -8.019 -2.716 54.512 1.00 28.52 58 VAL B N 1
ATOM 2004 C CA A VAL B 1 59 ? -7.794 -4.174 54.296 0.64 29.65 58 VAL B CA 1
ATOM 2005 C CA B VAL B 1 59 ? -7.830 -4.177 54.273 0.36 28.96 58 VAL B CA 1
ATOM 2006 C C . VAL B 1 59 ? -6.904 -4.362 53.061 1.00 27.14 58 VAL B C 1
ATOM 2007 O O . VAL B 1 59 ? -5.988 -5.228 53.124 1.00 29.89 58 VAL B O 1
ATOM 2014 N N . VAL B 1 60 ? -7.107 -3.576 52.009 1.00 29.06 59 VAL B N 1
ATOM 2015 C CA . VAL B 1 60 ? -6.264 -3.679 50.773 1.00 30.63 59 VAL B CA 1
ATOM 2016 C C . VAL B 1 60 ? -4.859 -3.120 51.067 1.00 30.89 59 VAL B C 1
ATOM 2017 O O . VAL B 1 60 ? -3.835 -3.768 50.715 1.00 25.65 59 VAL B O 1
ATOM 2021 N N . LYS B 1 61 ? -4.800 -1.963 51.729 1.00 30.74 60 LYS B N 1
ATOM 2022 C CA . LYS B 1 61 ? -3.519 -1.342 52.169 1.00 26.98 60 LYS B CA 1
ATOM 2023 C C . LYS B 1 61 ? -2.683 -2.356 52.942 1.00 27.43 60 LYS B C 1
ATOM 2024 O O . LYS B 1 61 ? -1.476 -2.537 52.635 1.00 26.60 60 LYS B O 1
ATOM 2030 N N . GLN B 1 62 ? -3.297 -3.055 53.905 1.00 29.07 61 GLN B N 1
ATOM 2031 C CA . GLN B 1 62 ? -2.563 -4.017 54.758 1.00 30.59 61 GLN B CA 1
ATOM 2032 C C . GLN B 1 62 ? -2.073 -5.192 53.915 1.00 29.35 61 GLN B C 1
ATOM 2033 O O . GLN B 1 62 ? -0.903 -5.638 54.098 1.00 28.05 61 GLN B O 1
ATOM 2039 N N . MET B 1 63 ? -2.925 -5.710 53.037 1.00 31.65 62 MET B N 1
ATOM 2040 C CA . MET B 1 63 ? -2.581 -6.858 52.140 1.00 33.68 62 MET B CA 1
ATOM 2041 C C . MET B 1 63 ? -1.357 -6.490 51.284 1.00 29.72 62 MET B C 1
ATOM 2042 O O . MET B 1 63 ? -0.358 -7.240 51.284 1.00 29.10 62 MET B O 1
ATOM 2047 N N . HIS B 1 64 ? -1.398 -5.341 50.622 1.00 28.06 63 HIS B N 1
ATOM 2048 C CA . HIS B 1 64 ? -0.319 -4.904 49.688 1.00 30.08 63 HIS B CA 1
ATOM 2049 C C . HIS B 1 64 ? 0.941 -4.484 50.463 1.00 30.48 63 HIS B C 1
ATOM 2050 O O . HIS B 1 64 ? 2.052 -4.681 49.932 1.00 30.57 63 HIS B O 1
ATOM 2057 N N . ALA B 1 65 ? 0.799 -3.959 51.689 1.00 33.21 64 ALA B N 1
ATOM 2058 C CA . ALA B 1 65 ? 1.951 -3.639 52.565 1.00 31.96 64 ALA B CA 1
ATOM 2059 C C . ALA B 1 65 ? 2.649 -4.944 52.935 1.00 34.06 64 ALA B C 1
ATOM 2060 O O . ALA B 1 65 ? 3.872 -5.050 52.717 1.00 32.86 64 ALA B O 1
ATOM 2062 N N . ARG B 1 66 ? 1.887 -5.940 53.397 1.00 34.10 65 ARG B N 1
ATOM 2063 C CA . ARG B 1 66 ? 2.473 -7.186 53.955 1.00 36.46 65 ARG B CA 1
ATOM 2064 C C . ARG B 1 66 ? 3.126 -8.019 52.856 1.00 36.91 65 ARG B C 1
ATOM 2065 O O . ARG B 1 66 ? 4.117 -8.704 53.167 1.00 36.17 65 ARG B O 1
ATOM 2073 N N . SER B 1 67 ? 2.612 -7.985 51.620 1.00 34.86 66 SER B N 1
ATOM 2074 C CA . SER B 1 67 ? 3.176 -8.805 50.517 1.00 35.22 66 SER B CA 1
ATOM 2075 C C . SER B 1 67 ? 4.437 -8.141 49.944 1.00 34.56 66 SER B C 1
ATOM 2076 O O . SER B 1 67 ? 5.080 -8.784 49.118 1.00 36.25 66 SER B O 1
ATOM 2079 N N . GLY B 1 68 ? 4.732 -6.892 50.310 1.00 34.31 67 GLY B N 1
ATOM 2080 C CA . GLY B 1 68 ? 5.833 -6.112 49.719 1.00 33.50 67 GLY B CA 1
ATOM 2081 C C . GLY B 1 68 ? 5.427 -5.408 48.434 1.00 37.41 67 GLY B C 1
ATOM 2082 O O . GLY B 1 68 ? 6.263 -4.675 47.884 1.00 33.31 67 GLY B O 1
ATOM 2083 N N . LEU B 1 69 ? 4.181 -5.564 47.968 1.00 34.61 68 LEU B N 1
ATOM 2084 C CA . LEU B 1 69 ? 3.759 -5.003 46.664 1.00 32.98 68 LEU B CA 1
ATOM 2085 C C . LEU B 1 69 ? 3.801 -3.476 46.716 1.00 32.11 68 LEU B C 1
ATOM 2086 O O . LEU B 1 69 ? 4.297 -2.875 45.749 1.00 30.95 68 LEU B O 1
ATOM 2091 N N . THR B 1 70 ? 3.282 -2.844 47.769 1.00 33.96 69 THR B N 1
ATOM 2092 C CA . THR B 1 70 ? 3.193 -1.363 47.827 1.00 35.44 69 THR B CA 1
ATOM 2093 C C . THR B 1 70 ? 4.588 -0.754 47.628 1.00 35.87 69 THR B C 1
ATOM 2094 O O . THR B 1 70 ? 4.707 0.185 46.832 1.00 38.15 69 THR B O 1
ATOM 2098 N N . GLU B 1 71 ? 5.602 -1.267 48.301 1.00 35.49 70 GLU B N 1
ATOM 2099 C CA . GLU B 1 71 ? 6.977 -0.718 48.183 1.00 39.42 70 GLU B CA 1
ATOM 2100 C C . GLU B 1 71 ? 7.502 -0.997 46.770 1.00 40.58 70 GLU B C 1
ATOM 2101 O O . GLU B 1 71 ? 8.193 -0.116 46.223 1.00 40.46 70 GLU B O 1
ATOM 2107 N N . GLU B 1 72 ? 7.190 -2.159 46.186 1.00 38.99 71 GLU B N 1
ATOM 2108 C CA . GLU B 1 72 ? 7.617 -2.493 44.796 1.00 38.67 71 GLU B CA 1
ATOM 2109 C C . GLU B 1 72 ? 6.942 -1.505 43.845 1.00 37.48 71 GLU B C 1
ATOM 2110 O O . GLU B 1 72 ? 7.599 -1.084 42.881 1.00 40.83 71 GLU B O 1
ATOM 2116 N N . VAL B 1 73 ? 5.707 -1.097 44.134 1.00 35.80 72 VAL B N 1
ATOM 2117 C CA . VAL B 1 73 ? 4.974 -0.131 43.276 1.00 32.95 72 VAL B CA 1
ATOM 2118 C C . VAL B 1 73 ? 5.694 1.217 43.330 1.00 37.57 72 VAL B C 1
ATOM 2119 O O . VAL B 1 73 ? 5.868 1.825 42.268 1.00 38.57 72 VAL B O 1
ATOM 2123 N N . ARG B 1 74 ? 6.068 1.690 44.522 1.00 36.73 73 ARG B N 1
ATOM 2124 C CA . ARG B 1 74 ? 6.748 2.997 44.704 1.00 38.67 73 ARG B CA 1
ATOM 2125 C C . ARG B 1 74 ? 8.064 3.008 43.912 1.00 37.47 73 ARG B C 1
ATOM 2126 O O . ARG B 1 74 ? 8.336 4.043 43.319 1.00 36.61 73 ARG B O 1
ATOM 2134 N N . ARG B 1 75 ? 8.784 1.885 43.884 1.00 39.64 74 ARG B N 1
ATOM 2135 C CA A ARG B 1 75 ? 10.133 1.761 43.268 0.50 43.84 74 ARG B CA 1
ATOM 2136 C CA B ARG B 1 75 ? 10.134 1.766 43.268 0.50 43.36 74 ARG B CA 1
ATOM 2137 C C . ARG B 1 75 ? 10.009 1.468 41.760 1.00 43.62 74 ARG B C 1
ATOM 2138 O O . ARG B 1 75 ? 11.004 1.664 41.065 1.00 39.27 74 ARG B O 1
ATOM 2153 N N . SER B 1 76 ? 8.832 1.032 41.271 1.00 43.23 75 SER B N 1
ATOM 2154 C CA . SER B 1 76 ? 8.668 0.633 39.846 1.00 41.61 75 SER B CA 1
ATOM 2155 C C . SER B 1 76 ? 8.903 1.835 38.923 1.00 36.12 75 SER B C 1
ATOM 2156 O O . SER B 1 76 ? 8.411 2.928 39.232 1.00 36.80 75 SER B O 1
ATOM 2159 N N . THR B 1 77 ? 9.541 1.604 37.783 1.00 37.32 76 THR B N 1
ATOM 2160 C CA . THR B 1 77 ? 9.666 2.588 36.672 1.00 42.85 76 THR B CA 1
ATOM 2161 C C . THR B 1 77 ? 8.835 2.129 35.462 1.00 45.18 76 THR B C 1
ATOM 2162 O O . THR B 1 77 ? 9.031 2.692 34.368 1.00 43.72 76 THR B O 1
ATOM 2166 N N . VAL B 1 78 ? 7.936 1.153 35.642 1.00 39.99 77 VAL B N 1
ATOM 2167 C CA . VAL B 1 78 ? 7.122 0.586 34.528 1.00 38.39 77 VAL B CA 1
ATOM 2168 C C . VAL B 1 78 ? 5.751 1.259 34.536 1.00 38.84 77 VAL B C 1
ATOM 2169 O O . VAL B 1 78 ? 5.052 1.154 35.560 1.00 39.87 77 VAL B O 1
ATOM 2173 N N . ASP B 1 79 ? 5.367 1.891 33.419 1.00 33.47 78 ASP B N 1
ATOM 2174 C CA . ASP B 1 79 ? 4.013 2.473 33.236 1.00 32.39 78 ASP B CA 1
ATOM 2175 C C . ASP B 1 79 ? 3.073 1.446 32.578 1.00 28.25 78 ASP B C 1
ATOM 2176 O O . ASP B 1 79 ? 3.520 0.352 32.220 1.00 32.12 78 ASP B O 1
ATOM 2181 N N . LEU B 1 80 ? 1.808 1.811 32.396 1.00 33.00 79 LEU B N 1
ATOM 2182 C CA . LEU B 1 80 ? 0.755 0.905 31.848 1.00 35.89 79 LEU B CA 1
ATOM 2183 C C . LEU B 1 80 ? 1.155 0.445 30.445 1.00 37.19 79 LEU B C 1
ATOM 2184 O O . LEU B 1 80 ? 1.144 -0.780 30.224 1.00 33.87 79 LEU B O 1
ATOM 2189 N N . ALA B 1 81 ? 1.528 1.376 29.548 1.00 36.12 80 ALA B N 1
ATOM 2190 C CA . ALA B 1 81 ? 1.834 1.073 28.132 1.00 34.90 80 ALA B CA 1
ATOM 2191 C C . ALA B 1 81 ? 2.997 0.078 28.061 1.00 34.15 80 ALA B C 1
ATOM 2192 O O . ALA B 1 81 ? 2.916 -0.886 27.261 1.00 34.49 80 ALA B O 1
ATOM 2194 N N . THR B 1 82 ? 4.009 0.233 28.912 1.00 33.65 81 THR B N 1
ATOM 2195 C CA . THR B 1 82 ? 5.189 -0.669 28.919 1.00 33.49 81 THR B CA 1
ATOM 2196 C C . THR B 1 82 ? 4.793 -2.046 29.455 1.00 36.32 81 THR B C 1
ATOM 2197 O O . THR B 1 82 ? 5.240 -3.063 28.880 1.00 38.96 81 THR B O 1
ATOM 2201 N N . ALA B 1 83 ? 4.004 -2.088 30.532 1.00 36.73 82 ALA B N 1
ATOM 2202 C CA . ALA B 1 83 ? 3.549 -3.362 31.132 1.00 34.49 82 ALA B CA 1
ATOM 2203 C C . ALA B 1 83 ? 2.737 -4.133 30.085 1.00 27.98 82 ALA B C 1
ATOM 2204 O O . ALA B 1 83 ? 2.953 -5.336 29.934 1.00 31.93 82 ALA B O 1
ATOM 2206 N N . GLU B 1 84 ? 1.849 -3.439 29.381 1.00 30.81 83 GLU B N 1
ATOM 2207 C CA . GLU B 1 84 ? 0.982 -4.032 28.332 1.00 32.28 83 GLU B CA 1
ATOM 2208 C C . GLU B 1 84 ? 1.857 -4.648 27.249 1.00 34.14 83 GLU B C 1
ATOM 2209 O O . GLU B 1 84 ? 1.600 -5.809 26.855 1.00 34.25 83 GLU B O 1
ATOM 2215 N N . GLU B 1 85 ? 2.888 -3.918 26.815 1.00 38.70 84 GLU B N 1
ATOM 2216 C CA . GLU B 1 85 ? 3.798 -4.384 25.739 1.00 38.24 84 GLU B CA 1
ATOM 2217 C C . GLU B 1 85 ? 4.554 -5.608 26.237 1.00 35.86 84 GLU B C 1
ATOM 2218 O O . GLU B 1 85 ? 4.682 -6.560 25.475 1.00 35.28 84 GLU B O 1
ATOM 2224 N N . MET B 1 86 ? 5.024 -5.609 27.482 1.00 35.86 85 MET B N 1
ATOM 2225 C CA . MET B 1 86 ? 5.783 -6.763 28.033 1.00 34.80 85 MET B CA 1
ATOM 2226 C C . MET B 1 86 ? 4.862 -7.992 28.089 1.00 32.44 85 MET B C 1
ATOM 2227 O O . MET B 1 86 ? 5.289 -9.083 27.693 1.00 32.97 85 MET B O 1
ATOM 2232 N N . VAL B 1 87 ? 3.619 -7.821 28.532 1.00 33.71 86 VAL B N 1
ATOM 2233 C CA . VAL B 1 87 ? 2.664 -8.969 28.660 1.00 32.96 86 VAL B CA 1
ATOM 2234 C C . VAL B 1 87 ? 2.290 -9.502 27.266 1.00 32.71 86 VAL B C 1
ATOM 2235 O O . VAL B 1 87 ? 2.301 -10.734 27.058 1.00 30.64 86 VAL B O 1
ATOM 2239 N N . LEU B 1 88 ? 1.950 -8.602 26.351 1.00 34.64 87 LEU B N 1
ATOM 2240 C CA . LEU B 1 88 ? 1.493 -8.963 24.993 1.00 37.60 87 LEU B CA 1
ATOM 2241 C C . LEU B 1 88 ? 2.646 -9.633 24.225 1.00 39.02 87 LEU B C 1
ATOM 2242 O O . LEU B 1 88 ? 2.377 -10.672 23.555 1.00 38.26 87 LEU B O 1
ATOM 2247 N N . ASP B 1 89 ? 3.879 -9.128 24.359 1.00 35.48 88 ASP B N 1
ATOM 2248 C CA . ASP B 1 89 ? 5.067 -9.764 23.713 1.00 36.30 88 ASP B CA 1
ATOM 2249 C C . ASP B 1 89 ? 5.263 -11.163 24.298 1.00 37.61 88 ASP B C 1
ATOM 2250 O O . ASP B 1 89 ? 5.585 -12.093 23.526 1.00 36.08 88 ASP B O 1
ATOM 2255 N N . TYR B 1 90 ? 5.113 -11.332 25.618 1.00 37.05 89 TYR B N 1
ATOM 2256 C CA . TYR B 1 90 ? 5.224 -12.673 26.237 1.00 35.29 89 TYR B CA 1
ATOM 2257 C C . TYR B 1 90 ? 4.168 -13.596 25.606 1.00 34.26 89 TYR B C 1
ATOM 2258 O O . TYR B 1 90 ? 4.509 -14.729 25.209 1.00 37.06 89 TYR B O 1
ATOM 2267 N N . ILE B 1 91 ? 2.914 -13.154 25.524 1.00 33.50 90 ILE B N 1
ATOM 2268 C CA . ILE B 1 91 ? 1.793 -14.005 25.005 1.00 32.60 90 ILE B CA 1
ATOM 2269 C C . ILE B 1 91 ? 2.075 -14.383 23.538 1.00 32.95 90 ILE B C 1
ATOM 2270 O O . ILE B 1 91 ? 1.857 -15.553 23.174 1.00 33.77 90 ILE B O 1
ATOM 2275 N N . ARG B 1 92 ? 2.525 -13.427 22.727 1.00 34.10 91 ARG B N 1
ATOM 2276 C CA . ARG B 1 92 ? 2.712 -13.598 21.259 1.00 40.15 91 ARG B CA 1
ATOM 2277 C C . ARG B 1 92 ? 3.834 -14.608 20.969 1.00 41.81 91 ARG B C 1
ATOM 2278 O O . ARG B 1 92 ? 3.805 -15.195 19.882 1.00 46.69 91 ARG B O 1
ATOM 2286 N N . GLY B 1 93 ? 4.751 -14.837 21.914 1.00 40.00 92 GLY B N 1
ATOM 2287 C CA . GLY B 1 93 ? 5.744 -15.922 21.829 1.00 41.89 92 GLY B CA 1
ATOM 2288 C C . GLY B 1 93 ? 5.104 -17.304 21.818 1.00 42.12 92 GLY B C 1
ATOM 2289 O O . GLY B 1 93 ? 5.744 -18.226 21.300 1.00 43.36 92 GLY B O 1
ATOM 2290 N N . HIS B 1 94 ? 3.893 -17.463 22.363 1.00 38.10 93 HIS B N 1
ATOM 2291 C CA . HIS B 1 94 ? 3.214 -18.781 22.515 1.00 38.71 93 HIS B CA 1
ATOM 2292 C C . HIS B 1 94 ? 1.955 -18.860 21.651 1.00 38.00 93 HIS B C 1
ATOM 2293 O O . HIS B 1 94 ? 1.563 -19.986 21.238 1.00 42.83 93 HIS B O 1
ATOM 2300 N N . VAL B 1 95 ? 1.283 -17.726 21.472 1.00 38.39 94 VAL B N 1
ATOM 2301 C CA . VAL B 1 95 ? -0.048 -17.646 20.815 1.00 36.62 94 VAL B CA 1
ATOM 2302 C C . VAL B 1 95 ? 0.137 -16.865 19.525 1.00 38.75 94 VAL B C 1
ATOM 2303 O O . VAL B 1 95 ? 0.322 -15.630 19.608 1.00 39.36 94 VAL B O 1
ATOM 2307 N N . LYS B 1 96 ? -0.031 -17.531 18.390 1.00 41.30 95 LYS B N 1
ATOM 2308 C CA . LYS B 1 96 ? 0.351 -16.979 17.068 1.00 41.48 95 LYS B CA 1
ATOM 2309 C C . LYS B 1 96 ? -0.789 -16.160 16.459 1.00 41.71 95 LYS B C 1
ATOM 2310 O O . LYS B 1 96 ? -0.485 -15.260 15.678 1.00 47.62 95 LYS B O 1
ATOM 2316 N N . GLN B 1 97 ? -2.044 -16.413 16.822 1.00 41.20 96 GLN B N 1
ATOM 2317 C CA . GLN B 1 97 ? -3.222 -15.734 16.222 1.00 42.50 96 GLN B CA 1
ATOM 2318 C C . GLN B 1 97 ? -3.943 -14.899 17.290 1.00 37.56 96 GLN B C 1
ATOM 2319 O O . GLN B 1 97 ? -4.145 -15.399 18.421 1.00 33.86 96 GLN B O 1
ATOM 2325 N N . ALA B 1 98 ? -4.365 -13.700 16.908 1.00 33.82 97 ALA B N 1
ATOM 2326 C CA . ALA B 1 98 ? -5.270 -12.816 17.653 1.00 34.26 97 ALA B CA 1
ATOM 2327 C C . ALA B 1 98 ? -6.636 -13.496 17.823 1.00 35.07 97 ALA B C 1
ATOM 2328 O O . ALA B 1 98 ? -7.038 -14.339 16.965 1.00 30.87 97 ALA B O 1
ATOM 2330 N N . LYS B 1 99 ? -7.316 -13.140 18.911 1.00 30.89 98 LYS B N 1
ATOM 2331 C CA A LYS B 1 99 ? -8.731 -13.501 19.185 0.50 31.02 98 LYS B CA 1
ATOM 2332 C CA B LYS B 1 99 ? -8.731 -13.502 19.191 0.50 30.94 98 LYS B CA 1
ATOM 2333 C C . LYS B 1 99 ? -8.911 -15.019 19.174 1.00 29.65 98 LYS B C 1
ATOM 2334 O O . LYS B 1 99 ? -9.972 -15.471 18.722 1.00 31.24 98 LYS B O 1
ATOM 2345 N N . THR B 1 100 ? -7.920 -15.772 19.674 1.00 31.25 99 THR B N 1
ATOM 2346 C CA A THR B 1 100 ? -7.976 -17.252 19.692 0.40 30.56 99 THR B CA 1
ATOM 2347 C CA B THR B 1 100 ? -7.966 -17.254 19.689 0.60 29.26 99 THR B CA 1
ATOM 2348 C C . THR B 1 100 ? -7.878 -17.752 21.136 1.00 30.19 99 THR B C 1
ATOM 2349 O O . THR B 1 100 ? -8.732 -18.585 21.532 1.00 28.88 99 THR B O 1
ATOM 2356 N N . ALA B 1 101 ? -6.883 -17.279 21.890 1.00 26.93 100 ALA B N 1
ATOM 2357 C CA . ALA B 1 101 ? -6.607 -17.765 23.259 1.00 27.55 100 ALA B CA 1
ATOM 2358 C C . ALA B 1 101 ? -7.511 -17.036 24.247 1.00 27.70 100 ALA B C 1
ATOM 2359 O O . ALA B 1 101 ? -7.507 -15.813 24.332 1.00 24.90 100 ALA B O 1
ATOM 2361 N N . PRO B 1 102 ? -8.324 -17.791 25.021 1.00 32.77 101 PRO B N 1
ATOM 2362 C CA . PRO B 1 102 ? -9.083 -17.209 26.120 1.00 31.57 101 PRO B CA 1
ATOM 2363 C C . PRO B 1 102 ? -8.204 -16.914 27.336 1.00 28.77 101 PRO B C 1
ATOM 2364 O O . PRO B 1 102 ? -7.231 -17.621 27.587 1.00 28.59 101 PRO B O 1
ATOM 2368 N N . LEU B 1 103 ? -8.638 -15.920 28.101 1.00 26.79 102 LEU B N 1
ATOM 2369 C CA . LEU B 1 103 ? -8.101 -15.545 29.415 1.00 26.64 102 LEU B CA 1
ATOM 2370 C C . LEU B 1 103 ? -8.672 -16.496 30.462 1.00 25.02 102 LEU B C 1
ATOM 2371 O O . LEU B 1 103 ? -9.889 -16.759 30.422 1.00 25.18 102 LEU B O 1
ATOM 2376 N N . ALA B 1 104 ? -7.811 -17.033 31.318 1.00 24.66 103 ALA B N 1
ATOM 2377 C CA . ALA B 1 104 ? -8.174 -18.025 32.347 1.00 25.13 103 ALA B CA 1
ATOM 2378 C C . ALA B 1 104 ? -7.716 -17.523 33.719 1.00 24.25 103 ALA B C 1
ATOM 2379 O O . ALA B 1 104 ? -6.663 -16.862 33.813 1.00 25.13 103 ALA B O 1
ATOM 2381 N N . GLY B 1 105 ? -8.515 -17.830 34.730 1.00 26.51 104 GLY B N 1
ATOM 2382 C CA . GLY B 1 105 ? -8.224 -17.517 36.142 1.00 27.70 104 GLY B CA 1
ATOM 2383 C C . GLY B 1 105 ? -9.452 -17.696 37.013 1.00 26.41 104 GLY B C 1
ATOM 2384 O O . GLY B 1 105 ? -10.470 -18.203 36.526 1.00 24.22 104 GLY B O 1
ATOM 2385 N N . ASN B 1 106 ? -9.340 -17.266 38.271 1.00 27.26 105 ASN B N 1
ATOM 2386 C CA . ASN B 1 106 ? -10.447 -17.212 39.250 1.00 23.84 105 ASN B CA 1
ATOM 2387 C C . ASN B 1 106 ? -11.063 -15.814 39.201 1.00 23.47 105 ASN B C 1
ATOM 2388 O O . ASN B 1 106 ? -10.327 -14.830 39.392 1.00 23.20 105 ASN B O 1
ATOM 2393 N N . SER B 1 107 ? -12.373 -15.718 39.010 1.00 22.46 106 SER B N 1
ATOM 2394 C CA . SER B 1 107 ? -13.121 -14.429 38.994 1.00 25.94 106 SER B CA 1
ATOM 2395 C C . SER B 1 107 ? -12.391 -13.458 38.045 1.00 26.19 106 SER B C 1
ATOM 2396 O O . SER B 1 107 ? -12.162 -12.308 38.385 1.00 26.98 106 SER B O 1
ATOM 2399 N N . ILE B 1 108 ? -12.077 -13.956 36.860 1.00 26.86 107 ILE B N 1
ATOM 2400 C CA . ILE B 1 108 ? -11.181 -13.344 35.833 1.00 32.04 107 ILE B CA 1
ATOM 2401 C C . ILE B 1 108 ? -11.857 -12.100 35.213 1.00 31.07 107 ILE B C 1
ATOM 2402 O O . ILE B 1 108 ? -11.132 -11.245 34.712 1.00 29.26 107 ILE B O 1
ATOM 2407 N N . ALA B 1 109 ? -13.186 -11.935 35.349 1.00 31.49 108 ALA B N 1
ATOM 2408 C CA . ALA B 1 109 ? -13.939 -10.760 34.847 1.00 31.42 108 ALA B CA 1
ATOM 2409 C C . ALA B 1 109 ? -13.382 -9.472 35.457 1.00 32.14 108 ALA B C 1
ATOM 2410 O O . ALA B 1 109 ? -13.324 -8.452 34.756 1.00 24.95 108 ALA B O 1
ATOM 2412 N N . THR B 1 110 ? -13.010 -9.523 36.736 1.00 31.43 109 THR B N 1
ATOM 2413 C CA . THR B 1 110 ? -12.489 -8.358 37.475 1.00 33.90 109 THR B CA 1
ATOM 2414 C C . THR B 1 110 ? -11.219 -7.865 36.780 1.00 27.05 109 THR B C 1
ATOM 2415 O O . THR B 1 110 ? -11.126 -6.686 36.493 1.00 30.09 109 THR B O 1
ATOM 2419 N N . A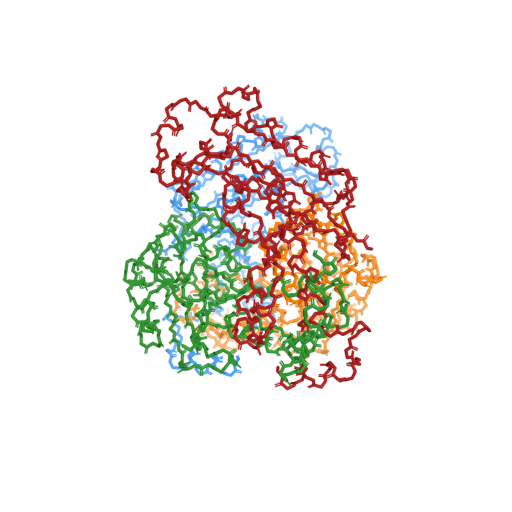SP B 1 111 ? -10.298 -8.785 36.526 1.00 31.25 110 ASP B N 1
ATOM 2420 C CA A ASP B 1 111 ? -8.992 -8.505 35.886 0.55 29.50 110 ASP B CA 1
ATOM 2421 C CA B ASP B 1 111 ? -8.999 -8.485 35.886 0.45 28.82 110 ASP B CA 1
ATOM 2422 C C . ASP B 1 111 ? -9.259 -7.996 34.461 1.00 30.59 110 ASP B C 1
ATOM 2423 O O . ASP B 1 111 ? -8.634 -6.991 34.064 1.00 25.31 110 ASP B O 1
ATOM 2432 N N . ARG B 1 112 ? -10.173 -8.641 33.738 1.00 27.11 111 ARG B N 1
ATOM 2433 C CA . ARG B 1 112 ? -10.462 -8.266 32.336 1.00 27.27 111 ARG B CA 1
ATOM 2434 C C . ARG B 1 112 ? -11.020 -6.837 32.280 1.00 25.52 111 ARG B C 1
ATOM 2435 O O . ARG B 1 112 ? -10.731 -6.153 31.288 1.00 25.90 111 ARG B O 1
ATOM 2443 N N . GLY B 1 113 ? -11.808 -6.411 33.275 1.00 27.01 112 GLY B N 1
ATOM 2444 C CA . GLY B 1 113 ? -12.338 -5.043 33.339 1.00 26.55 112 GLY B CA 1
ATOM 2445 C C . GLY B 1 113 ? -11.215 -4.012 33.349 1.00 27.27 112 GLY B C 1
ATOM 2446 O O . GLY B 1 113 ? -11.296 -3.031 32.581 1.00 28.08 112 GLY B O 1
ATOM 2447 N N . PHE B 1 114 ? -10.172 -4.234 34.138 1.00 28.61 113 PHE B N 1
ATOM 2448 C CA . PHE B 1 114 ? -9.010 -3.305 34.218 1.00 28.61 113 PHE B CA 1
ATOM 2449 C C . PHE B 1 114 ? -8.198 -3.376 32.924 1.00 28.30 113 PHE B C 1
ATOM 2450 O O . PHE B 1 114 ? -7.730 -2.330 32.441 1.00 26.80 113 PHE B O 1
ATOM 2458 N N . ILE B 1 115 ? -8.005 -4.578 32.389 1.00 30.39 114 ILE B N 1
ATOM 2459 C CA . ILE B 1 115 ? -7.277 -4.769 31.104 1.00 30.05 114 ILE B CA 1
ATOM 2460 C C . ILE B 1 115 ? -8.028 -4.016 29.990 1.00 31.12 114 ILE B C 1
ATOM 2461 O O . ILE B 1 115 ? -7.364 -3.352 29.202 1.00 28.28 114 ILE B O 1
ATOM 2466 N N . ALA B 1 116 ? -9.355 -4.132 29.907 1.00 28.88 115 ALA B N 1
ATOM 2467 C CA . ALA B 1 116 ? -10.153 -3.446 28.860 1.00 29.38 115 ALA B CA 1
ATOM 2468 C C . ALA B 1 116 ? -9.971 -1.930 29.019 1.00 31.70 115 ALA B C 1
ATOM 2469 O O . ALA B 1 116 ? -9.849 -1.232 27.994 1.00 28.26 115 ALA B O 1
ATOM 2471 N N . ARG B 1 117 ? -9.937 -1.434 30.257 1.00 27.73 116 ARG B N 1
ATOM 2472 C CA . ARG B 1 117 ? -9.867 0.027 30.531 1.00 29.86 116 ARG B CA 1
ATOM 2473 C C . ARG B 1 117 ? -8.477 0.531 30.170 1.00 30.33 116 ARG B C 1
ATOM 2474 O O . ARG B 1 117 ? -8.394 1.589 29.553 1.00 32.89 116 ARG B O 1
ATOM 2482 N N . ASP B 1 118 ? -7.422 -0.187 30.553 1.00 31.17 117 ASP B N 1
ATOM 2483 C CA . ASP B 1 118 ? -6.043 0.364 30.580 1.00 31.53 117 ASP B CA 1
ATOM 2484 C C . ASP B 1 118 ? -5.144 -0.244 29.515 1.00 33.83 117 ASP B C 1
ATOM 2485 O O . ASP B 1 118 ? -4.055 0.332 29.291 1.00 34.42 117 ASP B O 1
ATOM 2490 N N . MET B 1 119 ? -5.486 -1.419 28.984 1.00 31.35 118 MET B N 1
ATOM 2491 C CA . MET B 1 119 ? -4.588 -2.160 28.061 1.00 29.81 118 MET B CA 1
ATOM 2492 C C . MET B 1 119 ? -5.412 -2.651 26.878 1.00 28.74 118 MET B C 1
ATOM 2493 O O . MET B 1 119 ? -5.591 -3.854 26.693 1.00 27.82 118 MET B O 1
ATOM 2498 N N . PRO B 1 120 ? -5.933 -1.722 26.039 1.00 34.58 119 PRO B N 1
ATOM 2499 C CA . PRO B 1 120 ? -6.803 -2.082 24.913 1.00 33.80 119 PRO B CA 1
ATOM 2500 C C . PRO B 1 120 ? -6.191 -3.042 23.885 1.00 31.30 119 PRO B C 1
ATOM 2501 O O . PRO B 1 120 ? -6.940 -3.826 23.316 1.00 31.82 119 PRO B O 1
ATOM 2505 N N . LYS B 1 121 ? -4.878 -3.015 23.685 1.00 30.01 120 LYS B N 1
ATOM 2506 C CA . LYS B 1 121 ? -4.214 -3.910 22.697 1.00 34.18 120 LYS B CA 1
ATOM 2507 C C . LYS B 1 121 ? -4.213 -5.336 23.240 1.00 32.80 120 LYS B C 1
ATOM 2508 O O . LYS B 1 121 ? -4.457 -6.272 22.480 1.00 29.17 120 LYS B O 1
ATOM 2514 N N . LEU B 1 122 ? -3.900 -5.502 24.520 1.00 29.21 121 LEU B N 1
ATOM 2515 C CA . LEU B 1 122 ? -3.935 -6.836 25.164 1.00 27.76 121 LEU B CA 1
ATOM 2516 C C . LEU B 1 122 ? -5.383 -7.333 25.124 1.00 26.90 121 LEU B C 1
ATOM 2517 O O . LEU B 1 122 ? -5.606 -8.513 24.827 1.00 31.27 121 LEU B O 1
ATOM 2522 N N . ASP B 1 123 ? -6.332 -6.456 25.443 1.00 25.73 122 ASP B N 1
ATOM 2523 C CA . ASP B 1 123 ? -7.769 -6.815 25.496 1.00 27.56 122 ASP B CA 1
ATOM 2524 C C . ASP B 1 123 ? -8.194 -7.354 24.128 1.00 28.05 122 ASP B C 1
ATOM 2525 O O . ASP B 1 123 ? -8.919 -8.371 24.072 1.00 28.49 122 ASP B O 1
ATOM 2530 N N . ASP B 1 124 ? -7.755 -6.689 23.061 1.00 28.82 123 ASP B N 1
ATOM 2531 C CA . ASP B 1 124 ? -8.164 -6.998 21.666 1.00 31.20 123 ASP B CA 1
ATOM 2532 C C . ASP B 1 124 ? -7.489 -8.289 21.200 1.00 29.30 123 ASP B C 1
ATOM 2533 O O . ASP B 1 124 ? -8.081 -8.990 20.385 1.00 31.89 123 ASP B O 1
ATOM 2538 N N . TYR B 1 125 ? -6.282 -8.597 21.669 1.00 26.98 124 TYR B N 1
ATOM 2539 C CA . TYR B 1 125 ? -5.537 -9.790 21.209 1.00 27.69 124 TYR B CA 1
ATOM 2540 C C . TYR B 1 125 ? -6.146 -11.082 21.779 1.00 31.27 124 TYR B C 1
ATOM 2541 O O . TYR B 1 125 ? -6.106 -12.133 21.112 1.00 31.76 124 TYR B O 1
ATOM 2550 N N . LEU B 1 126 ? -6.642 -11.038 23.012 1.00 29.05 125 LEU B N 1
ATOM 2551 C CA . LEU B 1 126 ? -7.277 -12.224 23.659 1.00 31.10 125 LEU B CA 1
ATOM 2552 C C . LEU B 1 126 ? -8.657 -12.482 23.045 1.00 28.66 125 LEU B C 1
ATOM 2553 O O . LEU B 1 126 ? -9.309 -11.517 22.632 1.00 29.64 125 LEU B O 1
ATOM 2558 N N . HIS B 1 127 ? -9.098 -13.739 23.032 1.00 26.87 126 HIS B N 1
ATOM 2559 C CA . HIS B 1 127 ? -10.518 -14.083 22.753 1.00 25.30 126 HIS B CA 1
ATOM 2560 C C . HIS B 1 127 ? -11.398 -13.255 23.699 1.00 26.87 126 HIS B C 1
ATOM 2561 O O . HIS B 1 127 ? -10.945 -12.967 24.810 1.00 26.74 126 HIS B O 1
ATOM 2568 N N . TYR B 1 128 ? -12.621 -12.906 23.316 1.00 27.01 127 TYR B N 1
ATOM 2569 C CA . TYR B 1 128 ? -13.586 -12.273 24.260 1.00 25.90 127 TYR B CA 1
ATOM 2570 C C . TYR B 1 128 ? -14.031 -13.311 25.310 1.00 25.21 127 TYR B C 1
ATOM 2571 O O . TYR B 1 128 ? -14.367 -12.941 26.425 1.00 26.46 127 TYR B O 1
ATOM 2580 N N . ARG B 1 129 ? -14.019 -14.592 24.972 1.00 24.58 128 ARG B N 1
ATOM 2581 C CA . ARG B 1 129 ? -14.428 -15.665 25.921 1.00 25.97 128 ARG B CA 1
ATOM 2582 C C . ARG B 1 129 ? -13.347 -15.870 26.974 1.00 24.72 128 ARG B C 1
ATOM 2583 O O . ARG B 1 129 ? -12.140 -15.735 26.656 1.00 26.56 128 ARG B O 1
ATOM 2591 N N . MET B 1 130 ? -13.758 -16.243 28.174 1.00 24.96 129 MET B N 1
ATOM 2592 C CA . MET B 1 130 ? -12.827 -16.455 29.296 1.00 24.10 129 MET B CA 1
ATOM 2593 C C . MET B 1 130 ? -13.174 -17.767 29.990 1.00 23.71 129 MET B C 1
ATOM 2594 O O . MET B 1 130 ? -14.323 -18.208 29.917 1.00 24.87 129 MET B O 1
ATOM 2599 N N . ILE B 1 131 ? -12.162 -18.378 30.595 1.00 21.38 130 ILE B N 1
ATOM 2600 C CA . ILE B 1 131 ? -12.295 -19.600 31.417 1.00 24.07 130 ILE B CA 1
ATOM 2601 C C . ILE B 1 131 ? -12.185 -19.201 32.888 1.00 22.31 130 ILE B C 1
ATOM 2602 O O . ILE B 1 131 ? -11.066 -18.940 33.389 1.00 23.09 130 ILE B O 1
ATOM 2607 N N . ASP B 1 132 ? -13.335 -19.096 33.538 1.00 20.78 131 ASP B N 1
ATOM 2608 C CA . ASP B 1 132 ? -13.420 -18.722 34.964 1.00 21.74 131 ASP B CA 1
ATOM 2609 C C . ASP B 1 132 ? -13.476 -20.015 35.774 1.00 22.03 131 ASP B C 1
ATOM 2610 O O . ASP B 1 132 ? -14.541 -20.666 35.835 1.00 23.37 131 ASP B O 1
ATOM 2615 N N . VAL B 1 133 ? -12.359 -20.361 36.395 1.00 21.63 132 VAL B N 1
ATOM 2616 C CA . VAL B 1 133 ? -12.247 -21.547 37.274 1.00 23.37 132 VAL B CA 1
ATOM 2617 C C . VAL B 1 133 ? -13.280 -21.445 38.402 1.00 22.88 132 VAL B C 1
ATOM 2618 O O . VAL B 1 133 ? -13.787 -22.475 38.839 1.00 23.28 132 VAL B O 1
ATOM 2622 N N . SER B 1 134 ? -13.622 -20.242 38.865 1.00 24.46 133 SER B N 1
ATOM 2623 C CA . SER B 1 134 ? -14.627 -20.063 39.946 1.00 22.69 133 SER B CA 1
ATOM 2624 C C . SER B 1 134 ? -16.031 -20.430 39.465 1.00 20.85 133 SER B C 1
ATOM 2625 O O . SER B 1 134 ? -16.867 -20.757 40.308 1.00 21.67 133 SER B O 1
ATOM 2628 N N . SER B 1 135 ? -16.296 -20.410 38.162 1.00 21.81 134 SER B N 1
ATOM 2629 C CA . SER B 1 135 ? -17.576 -20.940 37.601 1.00 21.80 134 SER B CA 1
ATOM 2630 C C . SER B 1 135 ? -17.701 -22.435 37.932 1.00 23.46 134 SER B C 1
ATOM 2631 O O . SER B 1 135 ? -18.786 -22.897 38.348 1.00 19.97 134 SER B O 1
ATOM 2634 N N . ILE B 1 136 ? -16.615 -23.175 37.747 1.00 21.65 135 ILE B N 1
ATOM 2635 C CA A ILE B 1 136 ? -16.567 -24.639 38.032 0.50 24.52 135 ILE B CA 1
ATOM 2636 C CA B ILE B 1 136 ? -16.567 -24.638 38.035 0.50 24.09 135 ILE B CA 1
ATOM 2637 C C . ILE B 1 136 ? -16.677 -24.832 39.551 1.00 23.40 135 ILE B C 1
ATOM 2638 O O . ILE B 1 136 ? -17.427 -25.727 40.001 1.00 22.27 135 ILE B O 1
ATOM 2647 N N . LYS B 1 137 ? -15.960 -24.012 40.313 1.00 24.20 136 LYS B N 1
ATOM 2648 C CA . LYS B 1 137 ? -16.015 -24.080 41.798 1.00 23.22 136 LYS B CA 1
ATOM 2649 C C . LYS B 1 137 ? -17.479 -23.977 42.253 1.00 23.17 136 LYS B C 1
ATOM 2650 O O . LYS B 1 137 ? -17.900 -24.770 43.128 1.00 23.59 136 LYS B O 1
ATOM 2656 N N . GLU B 1 138 ? -18.207 -22.993 41.735 1.00 20.15 137 GLU B N 1
ATOM 2657 C CA . GLU B 1 138 ? -19.596 -22.706 42.178 1.00 20.85 137 GLU B CA 1
ATOM 2658 C C . GLU B 1 138 ? -20.551 -23.800 41.718 1.00 21.29 137 GLU B C 1
ATOM 2659 O O . GLU B 1 138 ? -21.511 -24.078 42.468 1.00 23.57 137 GLU B O 1
ATOM 2665 N N . LEU B 1 139 ? -20.307 -24.395 40.537 1.00 21.18 138 LEU B N 1
ATOM 2666 C CA . LEU B 1 139 ? -21.119 -25.538 40.094 1.00 22.84 138 LEU B CA 1
ATOM 2667 C C . LEU B 1 139 ? -20.860 -26.739 41.018 1.00 22.59 138 LEU B C 1
ATOM 2668 O O . LEU B 1 139 ? -21.853 -27.355 41.459 1.00 21.78 138 LEU B O 1
ATOM 2673 N N . CYS B 1 140 ? -19.602 -27.040 41.341 1.00 22.06 139 CYS B N 1
ATOM 2674 C CA . CYS B 1 140 ? -19.259 -28.189 42.207 1.00 23.55 139 CYS B CA 1
ATOM 2675 C C . CYS B 1 140 ? -19.791 -27.977 43.617 1.00 23.82 139 CYS B C 1
ATOM 2676 O O . CYS B 1 140 ? -20.232 -28.939 44.236 1.00 24.20 139 CYS B O 1
ATOM 2679 N N . ARG B 1 141 ? -19.792 -26.738 44.093 1.00 24.79 140 ARG B N 1
ATOM 2680 C CA . ARG B 1 141 ? -20.335 -26.372 45.415 1.00 23.83 140 ARG B CA 1
ATOM 2681 C C . ARG B 1 141 ? -21.767 -26.897 45.543 1.00 23.98 140 ARG B C 1
ATOM 2682 O O . ARG B 1 141 ? -22.152 -27.258 46.659 1.00 25.92 140 ARG B O 1
ATOM 2690 N N . ARG B 1 142 ? -22.522 -26.903 44.450 1.00 23.29 141 ARG B N 1
ATOM 2691 C CA . ARG B 1 142 ? -23.945 -27.343 44.434 1.00 24.38 141 ARG B CA 1
ATOM 2692 C C . ARG B 1 142 ? -24.021 -28.823 44.029 1.00 27.17 141 ARG B C 1
ATOM 2693 O O . ARG B 1 142 ? -24.634 -29.591 44.761 1.00 26.37 141 ARG B O 1
ATOM 2701 N N . TRP B 1 143 ? -23.371 -29.215 42.938 1.00 25.08 142 TRP B N 1
ATOM 2702 C CA . TRP B 1 143 ? -23.529 -30.566 42.352 1.00 25.02 142 TRP B CA 1
ATOM 2703 C C . TRP B 1 143 ? -22.684 -31.619 43.075 1.00 26.26 142 TRP B C 1
ATOM 2704 O O . TRP B 1 143 ? -23.126 -32.795 43.113 1.00 24.51 142 TRP B O 1
ATOM 2715 N N . TYR B 1 144 ? -21.484 -31.265 43.543 1.00 24.16 143 TYR B N 1
ATOM 2716 C CA . TYR B 1 144 ? -20.539 -32.233 44.170 1.00 25.68 143 TYR B CA 1
ATOM 2717 C C . TYR B 1 144 ? -19.884 -31.619 45.400 1.00 24.91 143 TYR B C 1
ATOM 2718 O O . TYR B 1 144 ? -18.690 -31.280 45.371 1.00 25.36 143 TYR B O 1
ATOM 2727 N N . PRO B 1 145 ? -20.630 -31.456 46.515 1.00 27.61 144 PRO B N 1
ATOM 2728 C CA . PRO B 1 145 ? -20.076 -30.826 47.716 1.00 26.87 144 PRO B CA 1
ATOM 2729 C C . PRO B 1 145 ? -18.717 -31.404 48.126 1.00 27.45 144 PRO B C 1
ATOM 2730 O O . PRO B 1 145 ? -17.851 -30.650 48.500 1.00 25.76 144 PRO B O 1
ATOM 2734 N N . ARG B 1 146 ? -18.542 -32.722 48.017 1.00 27.24 145 ARG B N 1
ATOM 2735 C CA . ARG B 1 146 ? -17.265 -33.395 48.379 1.00 25.50 145 ARG B CA 1
ATOM 2736 C C . ARG B 1 146 ? -16.120 -32.840 47.533 1.00 25.74 145 ARG B C 1
ATOM 2737 O O . ARG B 1 146 ? -15.002 -32.725 48.062 1.00 27.73 145 ARG B O 1
ATOM 2745 N N . ILE B 1 147 ? -16.366 -32.512 46.255 1.00 25.02 146 ILE B N 1
ATOM 2746 C CA . ILE B 1 147 ? -15.293 -31.946 45.401 1.00 25.84 146 ILE B CA 1
ATOM 2747 C C . ILE B 1 147 ? -14.996 -30.529 45.895 1.00 25.98 146 ILE B C 1
ATOM 2748 O O . ILE B 1 147 ? -13.825 -30.156 46.016 1.00 24.52 146 ILE B O 1
ATOM 2753 N N . TYR B 1 148 ? -16.026 -29.750 46.148 1.00 25.36 147 TYR B N 1
ATOM 2754 C CA . TYR B 1 148 ? -15.880 -28.348 46.608 1.00 27.69 147 TYR B CA 1
ATOM 2755 C C . TYR B 1 148 ? -15.081 -28.326 47.908 1.00 29.80 147 TYR B C 1
ATOM 2756 O O . TYR B 1 148 ? -14.093 -27.549 47.991 1.00 30.18 147 TYR B O 1
ATOM 2765 N N . PHE B 1 149 ? -15.457 -29.163 48.886 1.00 27.37 148 PHE B N 1
ATOM 2766 C CA . PHE B 1 149 ? -14.792 -29.177 50.224 1.00 32.26 148 PHE B CA 1
ATOM 2767 C C . PHE B 1 149 ? -13.409 -29.834 50.141 1.00 32.10 148 PHE B C 1
ATOM 2768 O O . PHE B 1 149 ? -12.615 -29.584 51.024 1.00 33.21 148 PHE B O 1
ATOM 2776 N N . GLY B 1 150 ? -13.103 -30.604 49.091 1.00 32.52 149 GLY B N 1
ATOM 2777 C CA . GLY B 1 150 ? -11.817 -31.323 48.968 1.00 31.33 149 GLY B CA 1
ATOM 2778 C C . GLY B 1 150 ? -10.766 -30.552 48.196 1.00 31.27 149 GLY B C 1
ATOM 2779 O O . GLY B 1 150 ? -9.692 -31.134 47.958 1.00 33.27 149 GLY B O 1
ATOM 2780 N N . GLN B 1 151 ? -11.031 -29.314 47.777 1.00 31.45 150 GLN B N 1
ATOM 2781 C CA . GLN B 1 151 ? -10.076 -28.517 46.950 1.00 39.47 150 GLN B CA 1
ATOM 2782 C C . GLN B 1 151 ? -8.715 -28.496 47.633 1.00 36.88 150 GLN B C 1
ATOM 2783 O O . GLN B 1 151 ? -8.668 -28.365 48.841 1.00 38.08 150 GLN B O 1
ATOM 2789 N N . PRO B 1 152 ? -7.589 -28.527 46.890 1.00 41.02 151 PRO B N 1
ATOM 2790 C CA . PRO B 1 152 ? -6.271 -28.363 47.498 1.00 44.61 151 PRO B CA 1
ATOM 2791 C C . PRO B 1 152 ? -6.193 -27.026 48.257 1.00 45.37 151 PRO B C 1
ATOM 2792 O O . PRO B 1 152 ? -6.830 -26.074 47.851 1.00 46.55 151 PRO B O 1
ATOM 2796 N N . GLU B 1 153 ? -5.409 -26.977 49.324 1.00 49.55 152 GLU B N 1
ATOM 2797 C CA . GLU B 1 153 ? -5.175 -25.731 50.103 1.00 57.89 152 GLU B CA 1
ATOM 2798 C C . GLU B 1 153 ? -4.382 -24.748 49.240 1.00 52.42 152 GLU B C 1
ATOM 2799 O O . GLU B 1 153 ? -3.495 -25.186 48.501 1.00 46.72 152 GLU B O 1
ATOM 2805 N N . LYS B 1 154 ? -4.755 -23.469 49.301 1.00 52.79 153 LYS B N 1
ATOM 2806 C CA A LYS B 1 154 ? -4.142 -22.393 48.476 0.50 58.18 153 LYS B CA 1
ATOM 2807 C CA B LYS B 1 154 ? -4.144 -22.391 48.478 0.50 57.60 153 LYS B CA 1
ATOM 2808 C C . LYS B 1 154 ? -3.102 -21.658 49.333 1.00 60.54 153 LYS B C 1
ATOM 2809 O O . LYS B 1 154 ? -3.347 -21.528 50.547 1.00 60.30 153 LYS B O 1
ATOM 2820 N N . GLY B 1 155 ? -1.986 -21.216 48.736 1.00 65.49 154 GLY B N 1
ATOM 2821 C CA . GLY B 1 155 ? -0.908 -20.450 49.416 1.00 63.19 154 GLY B CA 1
ATOM 2822 C C . GLY B 1 155 ? -1.321 -19.027 49.788 1.00 67.82 154 GLY B C 1
ATOM 2823 O O . GLY B 1 155 ? -0.828 -18.528 50.810 1.00 62.29 154 GLY B O 1
ATOM 2824 N N . LEU B 1 156 ? -2.206 -18.390 49.010 1.00 75.22 155 LEU B N 1
ATOM 2825 C CA . LEU B 1 156 ? -2.770 -17.035 49.297 1.00 81.73 155 LEU B CA 1
ATOM 2826 C C . LEU B 1 156 ? -1.651 -15.980 49.383 1.00 78.59 155 LEU B C 1
ATOM 2827 O O . LEU B 1 156 ? -1.639 -15.209 50.372 1.00 73.39 155 LEU B O 1
ATOM 2832 N N . ALA B 1 157 ? -0.767 -15.924 48.380 1.00 75.96 156 ALA B N 1
ATOM 2833 C CA . ALA B 1 157 ? 0.362 -14.959 48.294 1.00 70.50 156 ALA B CA 1
ATOM 2834 C C . ALA B 1 157 ? -0.154 -13.522 48.071 1.00 62.96 156 ALA B C 1
ATOM 2835 O O . ALA B 1 157 ? 0.577 -12.590 48.461 1.00 54.46 156 ALA B O 1
ATOM 2837 N N . HIS B 1 158 ? -1.349 -13.348 47.480 1.00 59.45 157 HIS B N 1
ATOM 2838 C CA . HIS B 1 158 ? -1.935 -12.031 47.070 1.00 60.01 157 HIS B CA 1
ATOM 2839 C C . HIS B 1 158 ? -0.967 -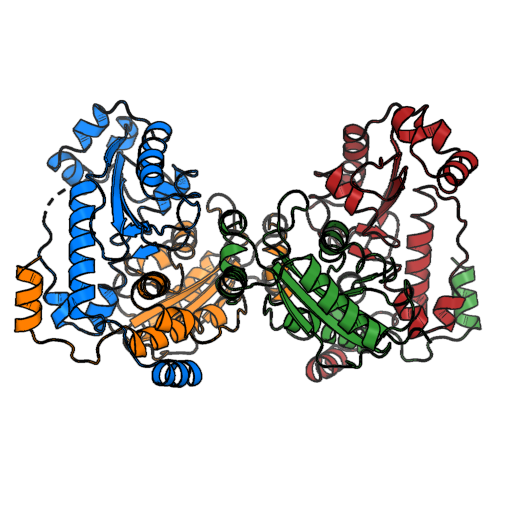11.289 46.136 1.00 52.71 157 HIS B C 1
ATOM 2840 O O . HIS B 1 158 ? -0.968 -10.052 46.100 1.00 47.38 157 HIS B O 1
ATOM 2847 N N . ARG B 1 159 ? -0.196 -12.066 45.382 1.00 45.82 158 ARG B N 1
ATOM 2848 C CA . ARG B 1 159 ? 0.767 -11.603 44.357 1.00 50.24 158 ARG B CA 1
ATOM 2849 C C . ARG B 1 159 ? 0.397 -12.309 43.058 1.00 48.45 158 ARG B C 1
ATOM 2850 O O . ARG B 1 159 ? -0.018 -13.477 43.110 1.00 44.23 158 ARG B O 1
ATOM 2858 N N . ALA B 1 160 ? 0.507 -11.600 41.941 1.00 42.50 159 ALA B N 1
ATOM 2859 C CA . ALA B 1 160 ? -0.104 -11.999 40.660 1.00 39.73 159 ALA B CA 1
ATOM 2860 C C . ALA B 1 160 ? 0.395 -13.397 40.231 1.00 35.91 159 ALA B C 1
ATOM 2861 O O . ALA B 1 160 ? -0.464 -14.251 39.990 1.00 34.57 159 ALA B O 1
ATOM 2863 N N . LEU B 1 161 ? 1.704 -13.675 40.184 1.00 34.37 160 LEU B N 1
ATOM 2864 C CA . LEU B 1 161 ? 2.202 -14.934 39.555 1.00 36.75 160 LEU B CA 1
ATOM 2865 C C . LEU B 1 161 ? 1.847 -16.156 40.430 1.00 35.45 160 LEU B C 1
ATOM 2866 O O . LEU B 1 161 ? 1.420 -17.188 39.876 1.00 33.70 160 LEU B O 1
ATOM 2871 N N . ALA B 1 162 ? 1.998 -16.067 41.747 1.00 34.63 161 ALA B N 1
ATOM 2872 C CA . ALA B 1 162 ? 1.621 -17.142 42.690 1.00 35.52 161 ALA B CA 1
ATOM 2873 C C . ALA B 1 162 ? 0.109 -17.432 42.590 1.00 34.54 161 ALA B C 1
ATOM 2874 O O . ALA B 1 162 ? -0.253 -18.599 42.622 1.00 34.09 161 ALA B O 1
ATOM 2876 N N . ASP B 1 163 ? -0.739 -16.402 42.494 1.00 31.17 162 ASP B N 1
ATOM 2877 C CA . ASP B 1 163 ? -2.215 -16.553 42.351 1.00 30.90 162 ASP B CA 1
ATOM 2878 C C . ASP B 1 163 ? -2.521 -17.344 41.072 1.00 28.92 162 ASP B C 1
ATOM 2879 O O . ASP B 1 163 ? -3.371 -18.225 41.114 1.00 29.11 162 ASP B O 1
ATOM 2884 N N . ILE B 1 164 ? -1.842 -17.056 39.968 1.00 28.90 163 ILE B N 1
ATOM 2885 C CA . ILE B 1 164 ? -2.032 -17.775 38.677 1.00 31.23 163 ILE B CA 1
ATOM 2886 C C . ILE B 1 164 ? -1.774 -19.267 38.898 1.00 33.63 163 ILE B C 1
ATOM 2887 O O . ILE B 1 164 ? -2.615 -20.092 38.480 1.00 31.24 163 ILE B O 1
ATOM 2892 N N . HIS B 1 165 ? -0.634 -19.612 39.493 1.00 32.62 164 HIS B N 1
ATOM 2893 C CA . HIS B 1 165 ? -0.266 -21.028 39.761 1.00 32.28 164 HIS B CA 1
ATOM 2894 C C . HIS B 1 165 ? -1.387 -21.712 40.554 1.00 34.20 164 HIS B C 1
ATOM 2895 O O . HIS B 1 165 ? -1.714 -22.880 40.224 1.00 34.14 164 HIS B O 1
ATOM 2902 N N . GLU B 1 166 ? -1.969 -21.033 41.548 1.00 32.15 165 GLU B N 1
ATOM 2903 C CA A GLU B 1 166 ? -3.051 -21.628 42.374 0.60 34.51 165 GLU B CA 1
ATOM 2904 C CA B GLU B 1 166 ? -3.051 -21.628 42.374 0.40 33.86 165 GLU B CA 1
ATOM 2905 C C . GLU B 1 166 ? -4.306 -21.854 41.519 1.00 31.41 165 GLU B C 1
ATOM 2906 O O . GLU B 1 166 ? -4.986 -22.843 41.760 1.00 28.67 165 GLU B O 1
ATOM 2917 N N . SER B 1 167 ? -4.602 -20.943 40.575 1.00 29.54 166 SER B N 1
ATOM 2918 C CA . SER B 1 167 ? -5.786 -21.070 39.699 1.00 27.78 166 SER B CA 1
ATOM 2919 C C . SER B 1 167 ? -5.612 -22.305 38.815 1.00 29.68 166 SER B C 1
ATOM 2920 O O . SER B 1 167 ? -6.586 -23.093 38.664 1.00 23.37 166 SER B O 1
ATOM 2923 N N . ILE B 1 168 ? -4.415 -22.488 38.254 1.00 27.84 167 ILE B N 1
ATOM 2924 C CA . ILE B 1 168 ? -4.099 -23.671 37.405 1.00 29.04 167 ILE B CA 1
ATOM 2925 C C . ILE B 1 168 ? -4.272 -24.937 38.247 1.00 29.57 167 ILE B C 1
ATOM 2926 O O . ILE B 1 168 ? -4.928 -25.874 37.777 1.00 31.12 167 ILE B O 1
ATOM 2931 N N . ARG B 1 169 ? -3.757 -24.970 39.466 1.00 31.61 168 ARG B N 1
ATOM 2932 C CA . ARG B 1 169 ? -3.847 -26.195 40.306 1.00 34.40 168 ARG B CA 1
ATOM 2933 C C . ARG B 1 169 ? -5.322 -26.484 40.616 1.00 31.28 168 ARG B C 1
ATOM 2934 O O . ARG B 1 169 ? -5.718 -27.665 40.605 1.00 31.13 168 ARG B O 1
ATOM 2942 N N . GLU B 1 170 ? -6.130 -25.459 40.856 1.00 27.77 169 GLU B N 1
ATOM 2943 C CA . GLU B 1 170 ? -7.576 -25.634 41.119 1.00 24.06 169 GLU B CA 1
ATOM 2944 C C . GLU B 1 170 ? -8.257 -26.266 39.899 1.00 23.38 169 GLU B C 1
ATOM 2945 O O . GLU B 1 170 ? -9.065 -27.218 40.082 1.00 25.14 169 GLU B O 1
ATOM 2951 N N . LEU B 1 171 ? -7.940 -25.821 38.689 1.00 25.55 170 LEU B N 1
ATOM 2952 C CA . LEU B 1 171 ? -8.590 -26.369 37.472 1.00 25.26 170 LEU B CA 1
ATOM 2953 C C . LEU B 1 171 ? -8.109 -27.809 37.249 1.00 26.61 170 LEU B C 1
ATOM 2954 O O . LEU B 1 171 ? -8.940 -28.666 36.921 1.00 25.43 170 LEU B O 1
ATOM 2959 N N . LYS B 1 172 ? -6.831 -28.087 37.466 1.00 25.72 171 LYS B N 1
ATOM 2960 C CA . LYS B 1 172 ? -6.297 -29.465 37.376 1.00 29.14 171 LYS B CA 1
ATOM 2961 C C . LYS B 1 172 ? -7.091 -30.368 38.323 1.00 25.60 171 LYS B C 1
ATOM 2962 O O . LYS B 1 172 ? -7.423 -31.481 37.917 1.00 29.01 171 LYS B O 1
ATOM 2968 N N . TYR B 1 173 ? -7.355 -29.892 39.534 1.00 24.56 172 TYR B N 1
ATOM 2969 C CA . TYR B 1 173 ? -8.128 -30.624 40.554 1.00 26.23 172 TYR B CA 1
ATOM 2970 C C . TYR B 1 173 ? -9.551 -30.905 40.034 1.00 27.70 172 TYR B C 1
ATOM 2971 O O . TYR B 1 173 ? -10.017 -32.075 40.108 1.00 28.33 172 TYR B O 1
ATOM 2980 N N . TYR B 1 174 ? -10.241 -29.901 39.488 1.00 27.85 173 TYR B N 1
ATOM 2981 C CA . TYR B 1 174 ? -11.614 -30.117 38.939 1.00 29.00 173 TYR B CA 1
ATOM 2982 C C . TYR B 1 174 ? -11.560 -31.048 37.735 1.00 26.86 173 TYR B C 1
ATOM 2983 O O . TYR B 1 174 ? -12.433 -31.903 37.616 1.00 28.78 173 TYR B O 1
ATOM 2992 N N . ARG B 1 175 ? -10.564 -30.908 36.877 1.00 27.45 174 ARG B N 1
ATOM 2993 C CA . ARG B 1 175 ? -10.460 -31.783 35.684 1.00 28.71 174 ARG B CA 1
ATOM 2994 C C . ARG B 1 175 ? -10.376 -33.247 36.146 1.00 29.38 174 ARG B C 1
ATOM 2995 O O . ARG B 1 175 ? -11.006 -34.108 35.495 1.00 30.23 174 ARG B O 1
ATOM 3003 N N . ALA B 1 176 ? -9.673 -33.511 37.239 1.00 29.84 175 ALA B N 1
ATOM 3004 C CA . ALA B 1 176 ? -9.414 -34.883 37.738 1.00 31.09 175 ALA B CA 1
ATOM 3005 C C . ALA B 1 176 ? -10.617 -35.434 38.509 1.00 30.64 175 ALA B C 1
ATOM 3006 O O . ALA B 1 176 ? -10.621 -36.638 38.716 1.00 30.46 175 ALA B O 1
ATOM 3008 N N . THR B 1 177 ? -11.604 -34.609 38.899 1.00 27.67 176 THR B N 1
ATOM 3009 C CA . THR B 1 177 ? -12.690 -35.005 39.834 1.00 27.03 176 THR B CA 1
ATOM 3010 C C . THR B 1 177 ? -14.085 -34.823 39.216 1.00 28.92 176 THR B C 1
ATOM 3011 O O . THR B 1 177 ? -14.902 -35.752 39.331 1.00 25.88 176 THR B O 1
ATOM 3015 N N . ALA B 1 178 ? -14.384 -33.648 38.658 1.00 26.65 177 ALA B N 1
ATOM 3016 C CA . ALA B 1 178 ? -15.751 -33.254 38.247 1.00 25.04 177 ALA B CA 1
ATOM 3017 C C . ALA B 1 178 ? -15.985 -33.630 36.785 1.00 23.96 177 ALA B C 1
ATOM 3018 O O . ALA B 1 178 ? -17.142 -33.795 36.396 1.00 23.14 177 ALA B O 1
ATOM 3020 N N . PHE B 1 179 ? -14.926 -33.744 35.991 1.00 22.55 178 PHE B N 1
ATOM 3021 C CA . PHE B 1 179 ? -15.022 -33.924 34.526 1.00 24.54 178 PHE B CA 1
ATOM 3022 C C . PHE B 1 179 ? -14.823 -35.403 34.182 1.00 25.89 178 PHE B C 1
ATOM 3023 O O . PHE B 1 179 ? -13.970 -36.045 34.840 1.00 25.80 178 PHE B O 1
ATOM 3031 N N . VAL B 1 180 ? -15.534 -35.896 33.170 1.00 25.26 179 VAL B N 1
ATOM 3032 C CA . VAL B 1 180 ? -15.437 -37.325 32.756 1.00 28.62 179 VAL B CA 1
ATOM 3033 C C . VAL B 1 180 ? -14.058 -37.583 32.153 1.00 30.41 179 VAL B C 1
ATOM 3034 O O . VAL B 1 180 ? -13.423 -36.676 31.603 1.00 33.18 179 VAL B O 1
ATOM 3038 N N . PRO B 1 181 ? -13.544 -38.827 32.279 1.00 31.94 180 PRO B N 1
ATOM 3039 C CA . PRO B 1 181 ? -12.296 -39.216 31.627 1.00 34.10 180 PRO B CA 1
ATOM 3040 C C . PRO B 1 181 ? -12.440 -39.094 30.103 1.00 33.99 180 PRO B C 1
ATOM 3041 O O . PRO B 1 181 ? -13.531 -39.333 29.585 1.00 32.42 180 PRO B O 1
ATOM 3045 N N . GLN B 1 182 ? -11.367 -38.693 29.421 1.00 36.17 181 GLN B N 1
ATOM 3046 C CA . GLN B 1 182 ? -11.350 -38.646 27.938 1.00 40.40 181 GLN B CA 1
ATOM 3047 C C . GLN B 1 182 ? -11.476 -40.088 27.442 1.00 35.98 181 GLN B C 1
ATOM 3048 O O . GLN B 1 182 ? -11.103 -41.012 28.140 1.00 34.43 181 GLN B O 1
ATOM 3054 N N . PRO B 1 183 ? -12.084 -40.357 26.272 1.00 41.34 182 PRO B N 1
ATOM 3055 C CA . PRO B 1 183 ? -12.552 -39.317 25.349 1.00 37.44 182 PRO B CA 1
ATOM 3056 C C . PRO B 1 183 ? -13.983 -38.812 25.589 1.00 34.86 182 PRO B C 1
ATOM 3057 O O . PRO B 1 183 ? -14.481 -38.054 24.771 1.00 36.18 182 PRO B O 1
ATOM 3061 N N . GLY B 1 184 ? -14.624 -39.257 26.682 1.00 33.84 183 GLY B N 1
ATOM 3062 C CA . GLY B 1 184 ? -15.989 -38.827 27.029 1.00 31.33 183 GLY B CA 1
ATOM 3063 C C . GLY B 1 184 ? -17.031 -39.659 26.306 1.00 32.35 183 GLY B C 1
ATOM 3064 O O . GLY B 1 184 ? -16.712 -40.725 25.794 1.00 33.08 183 GLY B O 1
ATOM 3065 N N . PRO B 1 185 ? -18.295 -39.193 26.236 1.00 31.06 184 PRO B N 1
ATOM 3066 C CA . PRO B 1 185 ? -19.359 -40.007 25.667 1.00 29.03 184 PRO B CA 1
ATOM 3067 C C . PRO B 1 185 ? -19.289 -40.070 24.130 1.00 32.43 184 PRO B C 1
ATOM 3068 O O . PRO B 1 185 ? -18.608 -39.249 23.502 1.00 33.31 184 PRO B O 1
ATOM 3072 N N . SER B 1 186 ? -20.002 -41.048 23.568 1.00 33.81 185 SER B N 1
ATOM 3073 C CA . SER B 1 186 ? -20.047 -41.363 22.118 1.00 32.35 185 SER B CA 1
ATOM 3074 C C . SER B 1 186 ? -20.810 -40.249 21.412 1.00 33.49 185 SER B C 1
ATOM 3075 O O . SER B 1 186 ? -21.659 -39.591 22.052 1.00 30.74 185 SER B O 1
ATOM 3078 N N . THR B 1 187 ? -20.543 -40.067 20.123 1.00 33.17 186 THR B N 1
ATOM 3079 C CA . THR B 1 187 ? -21.294 -39.156 19.236 1.00 33.79 186 THR B CA 1
ATOM 3080 C C . THR B 1 187 ? -22.794 -39.448 19.363 1.00 37.05 186 THR B C 1
ATOM 3081 O O . THR B 1 187 ? -23.570 -38.482 19.430 1.00 36.03 186 THR B O 1
ATOM 3085 N N . SER B 1 188 ? -23.202 -40.720 19.414 1.00 36.64 187 SER B N 1
ATOM 3086 C CA . SER B 1 188 ? -24.632 -41.135 19.433 1.00 37.20 187 SER B CA 1
ATOM 3087 C C . SER B 1 188 ? -25.258 -40.744 20.774 1.00 34.57 187 SER B C 1
ATOM 3088 O O . SER B 1 188 ? -26.377 -40.215 20.785 1.00 41.63 187 SER B O 1
ATOM 3091 N N . ASP B 1 189 ? -24.556 -41.006 21.876 1.00 34.93 188 ASP B N 1
ATOM 3092 C CA . ASP B 1 189 ? -25.022 -40.620 23.233 1.00 37.94 188 ASP B CA 1
ATOM 3093 C C . ASP B 1 189 ? -25.204 -39.098 23.269 1.00 37.18 188 ASP B C 1
ATOM 3094 O O . ASP B 1 189 ? -26.270 -38.624 23.729 1.00 38.34 188 ASP B O 1
ATOM 3099 N N . ILE B 1 190 ? -24.229 -38.352 22.754 1.00 37.98 189 ILE B N 1
ATOM 3100 C CA . ILE B 1 190 ? -24.275 -36.858 22.745 1.00 35.82 189 ILE B CA 1
ATOM 3101 C C . ILE B 1 190 ? -25.507 -36.400 21.954 1.00 38.71 189 ILE B C 1
ATOM 3102 O O . ILE B 1 190 ? -26.271 -35.540 22.453 1.00 36.59 189 ILE B O 1
ATOM 3107 N N . ALA B 1 191 ? -25.718 -36.955 20.764 1.00 39.71 190 ALA B N 1
ATOM 3108 C CA . ALA B 1 191 ? -26.847 -36.611 19.867 1.00 40.57 190 ALA B CA 1
ATOM 3109 C C . ALA B 1 191 ? -28.174 -36.868 20.587 1.00 35.73 190 ALA B C 1
ATOM 3110 O O . ALA B 1 191 ? -29.061 -35.985 20.520 1.00 43.09 190 ALA B O 1
ATOM 3112 N N . ALA B 1 192 ? -28.311 -38.001 21.275 1.00 36.61 191 ALA B N 1
ATOM 3113 C CA . ALA B 1 192 ? -29.551 -38.373 22.001 1.00 38.74 191 ALA B CA 1
ATOM 3114 C C . ALA B 1 192 ? -29.848 -37.321 23.078 1.00 41.43 191 ALA B C 1
ATOM 3115 O O . ALA B 1 192 ? -30.992 -36.838 23.166 1.00 44.33 191 ALA B O 1
ATOM 3117 N N . ILE B 1 193 ? -28.829 -36.944 23.849 1.00 40.25 192 ILE B N 1
ATOM 3118 C CA . ILE B 1 193 ? -28.949 -35.914 24.923 1.00 37.27 192 ILE B CA 1
ATOM 3119 C C . ILE B 1 193 ? -29.341 -34.559 24.312 1.00 38.63 192 ILE B C 1
ATOM 3120 O O . ILE B 1 193 ? -30.244 -33.913 24.854 1.00 39.92 192 ILE B O 1
ATOM 3125 N N . ALA B 1 194 ? -28.681 -34.134 23.233 1.00 37.67 193 ALA B N 1
ATOM 3126 C CA . ALA B 1 194 ? -28.939 -32.837 22.568 1.00 40.91 193 ALA B CA 1
ATOM 3127 C C . ALA B 1 194 ? -30.394 -32.810 22.071 1.00 47.27 193 ALA B C 1
ATOM 3128 O O . ALA B 1 194 ? -31.055 -31.760 22.222 1.00 46.82 193 ALA B O 1
ATOM 3130 N N . ALA B 1 195 ? -30.873 -33.943 21.542 1.00 54.37 194 ALA B N 1
ATOM 3131 C CA . ALA B 1 195 ? -32.225 -34.113 20.957 1.00 55.39 194 ALA B CA 1
ATOM 3132 C C . ALA B 1 195 ? -33.286 -33.817 22.018 1.00 57.38 194 ALA B C 1
ATOM 3133 O O . ALA B 1 195 ? -34.193 -33.036 21.717 1.00 61.93 194 ALA B O 1
ATOM 3135 N N . GLU B 1 196 ? -33.147 -34.386 23.221 1.00 63.22 195 GLU B N 1
ATOM 3136 C CA . GLU B 1 196 ? -34.075 -34.153 24.363 1.00 64.51 195 GLU B CA 1
ATOM 3137 C C . GLU B 1 196 ? -34.094 -32.672 24.776 1.00 66.49 195 GLU B C 1
ATOM 3138 O O . GLU B 1 196 ? -35.080 -32.261 25.390 1.00 73.92 195 GLU B O 1
ATOM 3144 N N . LEU B 1 197 ? -33.039 -31.908 24.477 1.00 69.62 196 LEU B N 1
ATOM 3145 C CA . LEU B 1 197 ? -32.908 -30.476 24.846 1.00 67.25 196 LEU B CA 1
ATOM 3146 C C . LEU B 1 197 ? -33.042 -29.619 23.583 1.00 68.64 196 LEU B C 1
ATOM 3147 O O . LEU B 1 197 ? -34.078 -29.648 22.925 1.00 78.89 196 LEU B O 1
ATOM 3152 N N . VAL C 1 2 ? 8.940 -12.280 87.149 1.00 62.47 1 VAL C N 1
ATOM 3153 C CA . VAL C 1 2 ? 10.111 -12.276 86.209 1.00 62.84 1 VAL C CA 1
ATOM 3154 C C . VAL C 1 2 ? 9.684 -11.709 84.843 1.00 58.23 1 VAL C C 1
ATOM 3155 O O . VAL C 1 2 ? 10.581 -11.390 84.029 1.00 53.32 1 VAL C O 1
ATOM 3159 N N . ARG C 1 3 ? 8.368 -11.571 84.601 1.00 58.73 2 ARG C N 1
ATOM 3160 C CA . ARG C 1 3 ? 7.775 -10.929 83.390 1.00 52.20 2 ARG C CA 1
ATOM 3161 C C . ARG C 1 3 ? 8.285 -11.641 82.140 1.00 40.57 2 ARG C C 1
ATOM 3162 O O . ARG C 1 3 ? 8.689 -10.954 81.202 1.00 38.13 2 ARG C O 1
ATOM 3170 N N . ASP C 1 4 ? 8.275 -12.975 82.147 1.00 36.39 3 ASP C N 1
ATOM 3171 C CA . ASP C 1 4 ? 8.901 -13.799 81.077 1.00 37.73 3 ASP C CA 1
ATOM 3172 C C . ASP C 1 4 ? 7.817 -14.388 80.157 1.00 38.22 3 ASP C C 1
ATOM 3173 O O . ASP C 1 4 ? 8.072 -15.490 79.617 1.00 35.28 3 ASP C O 1
ATOM 3178 N N . GLU C 1 5 ? 6.664 -13.694 79.971 1.00 31.91 4 GLU C N 1
ATOM 3179 C CA . GLU C 1 5 ? 5.643 -14.113 78.984 1.00 30.70 4 GLU C CA 1
ATOM 3180 C C . GLU C 1 5 ? 5.103 -12.923 78.189 1.00 29.68 4 GLU C C 1
ATOM 3181 O O . GLU C 1 5 ? 4.717 -11.871 78.785 1.00 26.23 4 GLU C O 1
ATOM 3187 N N . LEU C 1 6 ? 5.048 -13.124 76.873 1.00 28.22 5 LEU C N 1
ATOM 3188 C CA . LEU C 1 6 ? 4.285 -12.284 75.928 1.00 26.69 5 LEU C CA 1
ATOM 3189 C C . LEU C 1 6 ? 3.151 -13.152 75.403 1.00 27.12 5 LEU C C 1
ATOM 3190 O O . LEU C 1 6 ? 3.409 -14.319 74.998 1.00 27.61 5 LEU C O 1
ATOM 3195 N N . VAL C 1 7 ? 1.945 -12.621 75.401 1.00 24.81 6 VAL C N 1
ATOM 3196 C CA . VAL C 1 7 ? 0.771 -13.316 74.830 1.00 24.84 6 VAL C CA 1
ATOM 3197 C C . VAL C 1 7 ? 0.539 -12.763 73.425 1.00 26.63 6 VAL C C 1
ATOM 3198 O O . VAL C 1 7 ? 0.235 -11.565 73.312 1.00 26.02 6 VAL C O 1
ATOM 3202 N N . TRP C 1 8 ? 0.676 -13.619 72.417 1.00 23.56 7 TRP C N 1
ATOM 3203 C CA . TRP C 1 8 ? 0.501 -13.262 70.989 1.00 24.79 7 TRP C CA 1
ATOM 3204 C C . TRP C 1 8 ? -0.904 -13.702 70.576 1.00 25.94 7 TRP C C 1
ATOM 3205 O O . TRP C 1 8 ? -1.222 -14.900 70.777 1.00 25.25 7 TRP C O 1
ATOM 3216 N N . ILE C 1 9 ? -1.740 -12.757 70.129 1.00 24.22 8 ILE C N 1
ATOM 3217 C CA . ILE C 1 9 ? -3.102 -13.067 69.611 1.00 24.29 8 ILE C CA 1
ATOM 3218 C C . ILE C 1 9 ? -3.255 -12.437 68.234 1.00 25.39 8 ILE C C 1
ATOM 3219 O O . ILE C 1 9 ? -2.728 -11.308 68.018 1.00 25.66 8 ILE C O 1
ATOM 3224 N N . ASP C 1 10 ? -3.863 -13.185 67.316 1.00 23.61 9 ASP C N 1
ATOM 3225 C CA . ASP C 1 10 ? -4.376 -12.642 66.039 1.00 23.90 9 ASP C CA 1
ATOM 3226 C C . ASP C 1 10 ? -5.825 -13.103 65.882 1.00 24.92 9 ASP C C 1
ATOM 3227 O O . ASP C 1 10 ? -6.148 -14.236 66.245 1.00 22.18 9 ASP C O 1
ATOM 3232 N N . CYS C 1 11 ? -6.667 -12.202 65.412 1.00 24.39 10 CYS C N 1
ATOM 3233 C CA . CYS C 1 11 ? -8.094 -12.421 65.148 1.00 22.15 10 CYS C CA 1
ATOM 3234 C C . CYS C 1 11 ? -8.377 -12.250 63.663 1.00 22.71 10 CYS C C 1
ATOM 3235 O O . CYS C 1 11 ? -7.623 -11.543 62.985 1.00 22.71 10 CYS C O 1
ATOM 3238 N N . GLU C 1 12 ? -9.469 -12.865 63.192 1.00 21.47 11 GLU C N 1
ATOM 3239 C CA . GLU C 1 12 ? -10.098 -12.553 61.892 1.00 22.36 11 GLU C CA 1
ATOM 3240 C C . GLU C 1 12 ? -11.532 -12.128 62.188 1.00 23.33 11 GLU C C 1
ATOM 3241 O O . GLU C 1 12 ? -12.104 -12.586 63.204 1.00 21.31 11 GLU C O 1
ATOM 3247 N N . MET C 1 13 ? -12.039 -11.222 61.364 1.00 24.22 12 MET C N 1
ATOM 3248 C CA . MET C 1 13 ? -13.364 -10.581 61.545 1.00 25.11 12 MET C CA 1
ATOM 3249 C C . MET C 1 13 ? -14.058 -10.503 60.183 1.00 25.49 12 MET C C 1
ATOM 3250 O O . MET C 1 13 ? -13.368 -10.630 59.139 1.00 23.51 12 MET C O 1
ATOM 3255 N N . THR C 1 14 ? -15.379 -10.279 60.195 1.00 22.77 13 THR C N 1
ATOM 3256 C CA . THR C 1 14 ? -16.167 -10.007 58.968 1.00 24.84 13 THR C CA 1
ATOM 3257 C C . THR C 1 14 ? -15.795 -8.629 58.409 1.00 25.33 13 THR C C 1
ATOM 3258 O O . THR C 1 14 ? -16.082 -8.370 57.237 1.00 26.76 13 THR C O 1
ATOM 3262 N N . GLY C 1 15 ? -15.189 -7.787 59.247 1.00 24.20 14 GLY C N 1
ATOM 3263 C CA . GLY C 1 15 ? -14.767 -6.415 58.925 1.00 24.83 14 GLY C CA 1
ATOM 3264 C C . GLY C 1 15 ? -14.266 -5.743 60.190 1.00 25.52 14 GLY C C 1
ATOM 3265 O O . GLY C 1 15 ? -14.247 -6.409 61.250 1.00 24.04 14 GLY C O 1
ATOM 3266 N N . LEU C 1 16 ? -13.903 -4.466 60.116 1.00 26.10 15 LEU C N 1
ATOM 3267 C CA . LEU C 1 16 ? -13.228 -3.768 61.241 1.00 29.67 15 LEU C CA 1
ATOM 3268 C C . LEU C 1 16 ? -14.188 -2.804 61.954 1.00 28.44 15 LEU C C 1
ATOM 3269 O O . LEU C 1 16 ? -13.730 -2.072 62.814 1.00 31.25 15 LEU C O 1
ATOM 3274 N N . ASP C 1 17 ? -15.490 -2.879 61.694 1.00 29.77 16 ASP C N 1
ATOM 3275 C CA . ASP C 1 17 ? -16.488 -1.968 62.319 1.00 30.36 16 ASP C CA 1
ATOM 3276 C C . ASP C 1 17 ? -17.008 -2.574 63.636 1.00 30.72 16 ASP C C 1
ATOM 3277 O O . ASP C 1 17 ? -17.807 -3.534 63.589 1.00 28.42 16 ASP C O 1
ATOM 3282 N N . LEU C 1 18 ? -16.626 -2.000 64.774 1.00 27.85 17 LEU C N 1
ATOM 3283 C CA . LEU C 1 18 ? -17.027 -2.500 66.116 1.00 30.76 17 LEU C CA 1
ATOM 3284 C C . LEU C 1 18 ? -18.539 -2.367 66.325 1.00 31.52 17 LEU C C 1
ATOM 3285 O O . LEU C 1 18 ? -19.060 -3.079 67.208 1.00 32.21 17 LEU C O 1
ATOM 3290 N N . LYS C 1 19 ? -19.246 -1.558 65.533 1.00 33.76 18 LYS C N 1
ATOM 3291 C CA . LYS C 1 19 ? -20.729 -1.433 65.651 1.00 40.75 18 LYS C CA 1
ATOM 3292 C C . LYS C 1 19 ? -21.452 -2.648 65.052 1.00 38.14 18 LYS C C 1
ATOM 3293 O O . LYS C 1 19 ? -22.595 -2.854 65.436 1.00 42.81 18 LYS C O 1
ATOM 3299 N N . SER C 1 20 ? -20.845 -3.460 64.182 1.00 38.17 19 SER C N 1
ATOM 3300 C CA . SER C 1 20 ? -21.614 -4.516 63.458 1.00 36.16 19 SER C CA 1
ATOM 3301 C C . SER C 1 20 ? -20.801 -5.772 63.135 1.00 35.91 19 SER C C 1
ATOM 3302 O O . SER C 1 20 ? -21.416 -6.833 62.977 1.00 35.26 19 SER C O 1
ATOM 3305 N N . ASP C 1 21 ? -19.483 -5.687 62.963 1.00 30.95 20 ASP C N 1
ATOM 3306 C CA . ASP C 1 21 ? -18.711 -6.854 62.477 1.00 30.37 20 ASP C CA 1
ATOM 3307 C C . ASP C 1 21 ? -18.557 -7.886 63.603 1.00 28.86 20 ASP C C 1
ATOM 3308 O O . ASP C 1 21 ? -18.627 -7.517 64.808 1.00 27.23 20 ASP C O 1
ATOM 3313 N N . ARG C 1 22 ? -18.365 -9.131 63.200 1.00 27.18 21 ARG C N 1
ATOM 3314 C CA A ARG C 1 22 ? -18.196 -10.299 64.095 0.60 28.23 21 ARG C CA 1
ATOM 3315 C CA B ARG C 1 22 ? -18.186 -10.282 64.117 0.40 27.52 21 ARG C CA 1
ATOM 3316 C C . ARG C 1 22 ? -16.732 -10.738 64.092 1.00 26.74 21 ARG C C 1
ATOM 3317 O O . ARG C 1 22 ? -16.094 -10.704 63.027 1.00 25.11 21 ARG C O 1
ATOM 3332 N N . LEU C 1 23 ? -16.278 -11.190 65.250 1.00 27.29 22 LEU C N 1
ATOM 3333 C CA . LEU C 1 23 ? -1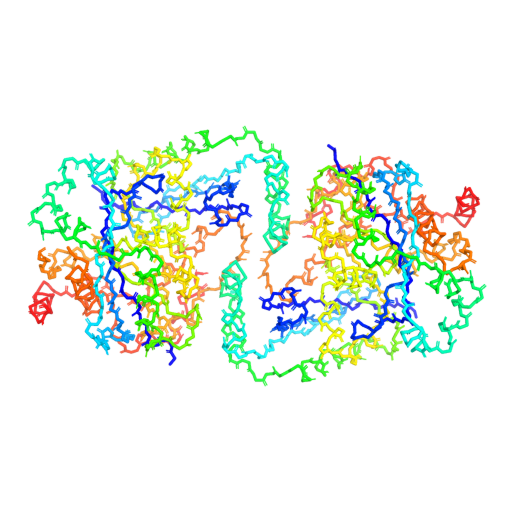5.018 -11.929 65.454 1.00 28.01 22 LEU C CA 1
ATOM 3334 C C . LEU C 1 23 ? -15.289 -13.380 65.048 1.00 28.77 22 LEU C C 1
ATOM 3335 O O . LEU C 1 23 ? -16.200 -13.967 65.620 1.00 27.87 22 LEU C O 1
ATOM 3340 N N . ILE C 1 24 ? -14.545 -13.921 64.081 1.00 24.90 23 ILE C N 1
ATOM 3341 C CA . ILE C 1 24 ? -14.825 -15.254 63.481 1.00 25.62 23 ILE C CA 1
ATOM 3342 C C . ILE C 1 24 ? -13.634 -16.197 63.673 1.00 24.49 23 ILE C C 1
ATOM 3343 O O . ILE C 1 24 ? -13.831 -17.409 63.474 1.00 24.62 23 ILE C O 1
ATOM 3348 N N . GLU C 1 25 ? -12.455 -15.698 64.046 1.00 25.14 24 GLU C N 1
ATOM 3349 C CA . GLU C 1 25 ? -11.305 -16.579 64.371 1.00 26.65 24 GLU C CA 1
ATOM 3350 C C . GLU C 1 25 ? -10.424 -15.885 65.412 1.00 26.25 24 GLU C C 1
ATOM 3351 O O . GLU C 1 25 ? -10.201 -14.663 65.292 1.00 21.99 24 GLU C O 1
ATOM 3357 N N . ILE C 1 26 ? -9.931 -16.657 66.384 1.00 24.58 25 ILE C N 1
ATOM 3358 C CA . ILE C 1 26 ? -8.928 -16.173 67.365 1.00 22.38 25 ILE C CA 1
ATOM 3359 C C . ILE C 1 26 ? -7.853 -17.249 67.527 1.00 23.35 25 ILE C C 1
ATOM 3360 O O . ILE C 1 26 ? -8.203 -18.433 67.644 1.00 24.95 25 ILE C O 1
ATOM 3365 N N . ALA C 1 27 ? -6.591 -16.845 67.483 1.00 23.76 26 ALA C N 1
ATOM 3366 C CA . ALA C 1 27 ? -5.429 -17.723 67.741 1.00 25.11 26 ALA C CA 1
ATOM 3367 C C . ALA C 1 27 ? -4.578 -17.104 68.842 1.00 24.89 26 ALA C C 1
ATOM 3368 O O . ALA C 1 27 ? -4.484 -15.854 68.904 1.00 23.85 26 ALA C O 1
ATOM 3370 N N . VAL C 1 28 ? -3.980 -17.948 69.682 1.00 25.11 27 VAL C N 1
ATOM 3371 C CA . VAL C 1 28 ? -3.086 -17.495 70.785 1.00 25.75 27 VAL C CA 1
ATOM 3372 C C . VAL C 1 28 ? -1.839 -18.383 70.821 1.00 25.36 27 VAL C C 1
ATOM 3373 O O . VAL C 1 28 ? -1.970 -19.613 70.594 1.00 25.38 27 VAL C O 1
ATOM 3377 N N . LEU C 1 29 ? -0.684 -17.749 70.992 1.00 25.54 28 LEU C N 1
ATOM 3378 C CA . LEU C 1 29 ? 0.622 -18.388 71.271 1.00 27.80 28 LEU C CA 1
ATOM 3379 C C . LEU C 1 29 ? 1.262 -17.592 72.387 1.00 29.43 28 LEU C C 1
ATOM 3380 O O . LEU C 1 29 ? 1.182 -16.354 72.346 1.00 30.73 28 LEU C O 1
ATOM 3385 N N . VAL C 1 30 ? 1.952 -18.257 73.305 1.00 28.69 29 VAL C N 1
ATOM 3386 C CA . VAL C 1 30 ? 2.744 -17.568 74.348 1.00 27.01 29 VAL C CA 1
ATOM 3387 C C . VAL C 1 30 ? 4.224 -17.768 74.011 1.00 26.77 29 VAL C C 1
ATOM 3388 O O . VAL C 1 30 ? 4.598 -18.899 73.625 1.00 26.61 29 VAL C O 1
ATOM 3392 N N . THR C 1 31 ? 5.026 -16.717 74.142 1.00 25.67 30 THR C N 1
ATOM 3393 C CA . THR C 1 31 ? 6.506 -16.786 74.091 1.00 26.59 30 THR C CA 1
ATOM 3394 C C . THR C 1 31 ? 7.038 -16.372 75.461 1.00 28.30 30 THR C C 1
ATOM 3395 O O . THR C 1 31 ? 6.309 -15.711 76.242 1.00 26.27 30 THR C O 1
ATOM 3399 N N . ASP C 1 32 ? 8.292 -16.728 75.749 1.00 28.50 31 ASP C N 1
ATOM 3400 C CA . ASP C 1 32 ? 9.022 -16.082 76.860 1.00 29.44 31 ASP C CA 1
ATOM 3401 C C . ASP C 1 32 ? 9.472 -14.699 76.363 1.00 30.73 31 ASP C C 1
ATOM 3402 O O . ASP C 1 32 ? 9.212 -14.375 75.188 1.00 27.62 31 ASP C O 1
ATOM 3407 N N . ALA C 1 33 ? 10.172 -13.941 77.205 1.00 29.74 32 ALA C N 1
ATOM 3408 C CA . ALA C 1 33 ? 10.696 -12.588 76.899 1.00 33.05 32 ALA C CA 1
ATOM 3409 C C . ALA C 1 33 ? 11.699 -12.655 75.753 1.00 36.71 32 ALA C C 1
ATOM 3410 O O . ALA C 1 33 ? 11.795 -11.649 75.031 1.00 34.98 32 ALA C O 1
ATOM 3412 N N . ASP C 1 34 ? 12.379 -13.793 75.554 1.00 34.16 33 ASP C N 1
ATOM 3413 C CA . ASP C 1 34 ? 13.362 -13.977 74.445 1.00 35.54 33 ASP C CA 1
ATOM 3414 C C . ASP C 1 34 ? 12.678 -14.511 73.185 1.00 32.40 33 ASP C C 1
ATOM 3415 O O . ASP C 1 34 ? 13.400 -14.878 72.243 1.00 31.55 33 ASP C O 1
ATOM 3420 N N . LEU C 1 35 ? 11.344 -14.533 73.152 1.00 30.82 34 LEU C N 1
ATOM 3421 C CA . LEU C 1 35 ? 10.526 -14.848 71.955 1.00 30.61 34 LEU C CA 1
ATOM 3422 C C . LEU C 1 35 ? 10.636 -16.331 71.578 1.00 31.78 34 LEU C C 1
ATOM 3423 O O . LEU C 1 35 ? 10.303 -16.663 70.422 1.00 27.68 34 LEU C O 1
ATOM 3428 N N . ASN C 1 36 ? 11.036 -17.206 72.514 1.00 32.56 35 ASN C N 1
ATOM 3429 C CA . ASN C 1 36 ? 10.891 -18.677 72.356 1.00 30.91 35 ASN C CA 1
ATOM 3430 C C . ASN C 1 36 ? 9.408 -19.022 72.560 1.00 28.19 35 ASN C C 1
ATOM 3431 O O . ASN C 1 36 ? 8.861 -18.639 73.602 1.00 24.80 35 ASN C O 1
ATOM 3436 N N . ILE C 1 37 ? 8.825 -19.754 71.620 1.00 26.93 36 ILE C N 1
ATOM 3437 C CA . ILE C 1 37 ? 7.406 -20.210 71.677 1.00 31.26 36 ILE C CA 1
ATOM 3438 C C . ILE C 1 37 ? 7.302 -21.293 72.752 1.00 30.14 36 ILE C C 1
ATOM 3439 O O . ILE C 1 37 ? 8.154 -22.209 72.738 1.00 30.45 36 ILE C O 1
ATOM 3444 N N . LEU C 1 38 ? 6.337 -21.192 73.657 1.00 28.94 37 LEU C N 1
ATOM 3445 C CA . LEU C 1 38 ? 6.277 -22.059 74.861 1.00 32.50 37 LEU C CA 1
ATOM 3446 C C . LEU C 1 38 ? 5.312 -23.217 74.656 1.00 36.81 37 LEU C C 1
ATOM 3447 O O . LEU C 1 38 ? 5.239 -24.067 75.562 1.00 40.33 37 LEU C O 1
ATOM 3452 N N . GLY C 1 39 ? 4.600 -23.248 73.547 1.00 38.58 38 GLY C N 1
ATOM 3453 C CA . GLY C 1 39 ? 3.646 -24.345 73.281 1.00 46.70 38 GLY C CA 1
ATOM 3454 C C . GLY C 1 39 ? 3.185 -24.297 71.848 1.00 41.04 38 GLY C C 1
ATOM 3455 O O . GLY C 1 39 ? 3.654 -23.412 71.114 1.00 44.79 38 GLY C O 1
ATOM 3456 N N . ASP C 1 40 ? 2.221 -25.134 71.499 1.00 38.49 39 ASP C N 1
ATOM 3457 C CA . ASP C 1 40 ? 1.658 -25.175 70.126 1.00 37.99 39 ASP C CA 1
ATOM 3458 C C . ASP C 1 40 ? 0.585 -24.090 69.983 1.00 33.68 39 ASP C C 1
ATOM 3459 O O . ASP C 1 40 ? 0.224 -23.793 68.842 1.00 37.33 39 ASP C O 1
ATOM 3464 N N . GLY C 1 41 ? 0.105 -23.531 71.099 1.00 30.46 40 GLY C N 1
ATOM 3465 C CA . GLY C 1 41 ? -0.934 -22.498 71.051 1.00 32.03 40 GLY C CA 1
ATOM 3466 C C . GLY C 1 41 ? -2.292 -23.104 70.758 1.00 31.61 40 GLY C C 1
ATOM 3467 O O . GLY C 1 41 ? -2.465 -24.307 70.883 1.00 33.55 40 GLY C O 1
ATOM 3468 N N . LEU C 1 42 ? -3.204 -22.268 70.312 1.00 28.30 41 LEU C N 1
ATOM 3469 C CA . LEU C 1 42 ? -4.620 -22.634 70.172 1.00 29.96 41 LEU C CA 1
ATOM 3470 C C . LEU C 1 42 ? -5.211 -21.713 69.114 1.00 30.84 41 LEU C C 1
ATOM 3471 O O . LEU C 1 42 ? -4.864 -20.519 69.126 1.00 25.73 41 LEU C O 1
ATOM 3476 N N . ASP C 1 43 ? -6.001 -22.267 68.197 1.00 29.05 42 ASP C N 1
ATOM 3477 C CA . ASP C 1 43 ? -6.782 -21.434 67.255 1.00 30.64 42 ASP C CA 1
ATOM 3478 C C . ASP C 1 43 ? -8.199 -21.984 67.198 1.00 31.06 42 ASP C C 1
ATOM 3479 O O . ASP C 1 43 ? -8.366 -23.211 67.286 1.00 30.46 42 ASP C O 1
ATOM 3484 N N . VAL C 1 44 ? -9.181 -21.098 67.178 1.00 29.11 43 VAL C N 1
ATOM 3485 C CA . VAL C 1 44 ? -10.594 -21.526 67.210 1.00 30.63 43 VAL C CA 1
ATOM 3486 C C . VAL C 1 44 ? -11.387 -20.622 66.282 1.00 28.28 43 VAL C C 1
ATOM 3487 O O . VAL C 1 44 ? -11.214 -19.390 66.294 1.00 24.48 43 VAL C O 1
ATOM 3491 N N . VAL C 1 45 ? -12.214 -21.269 65.474 1.00 25.76 44 VAL C N 1
ATOM 3492 C CA . VAL C 1 45 ? -13.138 -20.591 64.549 1.00 25.13 44 VAL C CA 1
ATOM 3493 C C . VAL C 1 45 ? -14.471 -20.435 65.252 1.00 25.70 44 VAL C C 1
ATOM 3494 O O . VAL C 1 45 ? -14.998 -21.399 65.751 1.00 25.74 44 VAL C O 1
ATOM 3498 N N . ILE C 1 46 ? -14.985 -19.218 65.233 1.00 26.55 45 ILE C N 1
ATOM 3499 C CA . ILE C 1 46 ? -16.186 -18.806 65.989 1.00 25.84 45 ILE C CA 1
ATOM 3500 C C . ILE C 1 46 ? -17.341 -18.673 65.005 1.00 28.38 45 ILE C C 1
ATOM 3501 O O . ILE C 1 46 ? -17.170 -17.999 63.971 1.00 27.20 45 ILE C O 1
ATOM 3506 N N . HIS C 1 47 ? -18.485 -19.266 65.354 1.00 27.48 46 HIS C N 1
ATOM 3507 C CA . HIS C 1 47 ? -19.669 -19.313 64.473 1.00 28.01 46 HIS C CA 1
ATOM 3508 C C . HIS C 1 47 ? -20.192 -17.899 64.271 1.00 28.30 46 HIS C C 1
ATOM 3509 O O . HIS C 1 47 ? -20.224 -17.129 65.244 1.00 27.53 46 HIS C O 1
ATOM 3516 N N . ALA C 1 48 ? -20.568 -17.571 63.041 1.00 28.71 47 ALA C N 1
ATOM 3517 C CA . ALA C 1 48 ? -21.387 -16.386 62.709 1.00 30.03 47 ALA C CA 1
ATOM 3518 C C . ALA C 1 48 ? -22.482 -16.849 61.754 1.00 29.68 47 ALA C C 1
ATOM 3519 O O . ALA C 1 48 ? -22.234 -17.792 60.983 1.00 30.52 47 ALA C O 1
ATOM 3521 N N . ASP C 1 49 ? -23.648 -16.225 61.817 1.00 30.97 48 ASP C N 1
ATOM 3522 C CA . ASP C 1 49 ? -24.814 -16.647 61.003 1.00 34.88 48 ASP C CA 1
ATOM 3523 C C . ASP C 1 49 ? -24.594 -16.114 59.573 1.00 37.30 48 ASP C C 1
ATOM 3524 O O . ASP C 1 49 ? -23.681 -15.261 59.353 1.00 29.92 48 ASP C O 1
ATOM 3529 N N . ASP C 1 50 ? -25.397 -16.613 58.635 1.00 37.70 49 ASP C N 1
ATOM 3530 C CA . ASP C 1 50 ? -25.275 -16.294 57.189 1.00 37.38 49 ASP C CA 1
ATOM 3531 C C . ASP C 1 50 ? -25.562 -14.807 56.964 1.00 34.91 49 ASP C C 1
ATOM 3532 O O . ASP C 1 50 ? -24.912 -14.230 56.094 1.00 39.24 49 ASP C O 1
ATOM 3537 N N . GLU C 1 51 ? -26.434 -14.186 57.749 1.00 35.98 50 GLU C N 1
ATOM 3538 C CA . GLU C 1 51 ? -26.739 -12.739 57.604 1.00 39.39 50 GLU C CA 1
ATOM 3539 C C . GLU C 1 51 ? -25.459 -11.927 57.864 1.00 39.46 50 GLU C C 1
ATOM 3540 O O . GLU C 1 51 ? -25.168 -11.019 57.058 1.00 39.67 50 GLU C O 1
ATOM 3546 N N . SER C 1 52 ? -24.734 -12.223 58.947 1.00 33.21 51 SER C N 1
ATOM 3547 C CA A SER C 1 52 ? -23.449 -11.560 59.294 0.50 33.90 51 SER C CA 1
ATOM 3548 C CA B SER C 1 52 ? -23.448 -11.567 59.302 0.50 33.84 51 SER C CA 1
ATOM 3549 C C . SER C 1 52 ? -22.428 -11.767 58.166 1.00 31.25 51 SER C C 1
ATOM 3550 O O . SER C 1 52 ? -21.807 -10.786 57.749 1.00 32.67 51 SER C O 1
ATOM 3555 N N . LEU C 1 53 ? -22.269 -13.005 57.703 1.00 30.47 52 LEU C N 1
ATOM 3556 C CA . LEU C 1 53 ? -21.264 -13.351 56.669 1.00 30.57 52 LEU C CA 1
ATOM 3557 C C . LEU C 1 53 ? -21.613 -12.627 55.356 1.00 30.49 52 LEU C C 1
ATOM 3558 O O . LEU C 1 53 ? -20.692 -12.198 54.645 1.00 27.46 52 LEU C O 1
ATOM 3563 N N . SER C 1 54 ? -22.901 -12.420 55.090 1.00 29.63 53 SER C N 1
ATOM 3564 C CA . SER C 1 54 ? -23.396 -11.797 53.838 1.00 32.42 53 SER C CA 1
ATOM 3565 C C . SER C 1 54 ? -23.059 -10.306 53.813 1.00 33.01 53 SER C C 1
ATOM 3566 O O . SER C 1 54 ? -23.177 -9.719 52.729 1.00 34.67 53 SER C O 1
ATOM 3569 N N . SER C 1 55 ? -22.684 -9.708 54.950 1.00 29.31 54 SER C N 1
ATOM 3570 C CA . SER C 1 55 ? -22.387 -8.270 55.066 1.00 33.09 54 SER C CA 1
ATOM 3571 C C . SER C 1 55 ? -20.923 -8.023 54.707 1.00 32.08 54 SER C C 1
ATOM 3572 O O . SER C 1 55 ? -20.563 -6.833 54.581 1.00 36.40 54 SER C O 1
ATOM 3575 N N . MET C 1 56 ? -20.092 -9.059 54.564 1.00 29.58 55 MET C N 1
ATOM 3576 C CA . MET C 1 56 ? -18.647 -8.866 54.277 1.00 27.67 55 MET C CA 1
ATOM 3577 C C . MET C 1 56 ? -18.517 -8.187 52.907 1.00 31.47 55 MET C C 1
ATOM 3578 O O . MET C 1 56 ? -19.137 -8.662 51.927 1.00 30.58 55 MET C O 1
ATOM 3583 N N . VAL C 1 57 ? -17.702 -7.135 52.818 1.00 30.05 56 VAL C N 1
ATOM 3584 C CA . VAL C 1 57 ? -17.336 -6.508 51.516 1.00 27.42 56 VAL C CA 1
ATOM 3585 C C . VAL C 1 57 ? -16.558 -7.549 50.709 1.00 28.97 56 VAL C C 1
ATOM 3586 O O . VAL C 1 57 ? -15.956 -8.494 51.311 1.00 25.59 56 VAL C O 1
ATOM 3590 N N . ASP C 1 58 ? -16.557 -7.387 49.390 1.00 27.66 57 ASP C N 1
ATOM 3591 C CA . ASP C 1 58 ? -16.104 -8.446 48.450 1.00 26.75 57 ASP C CA 1
ATOM 3592 C C . ASP C 1 58 ? -14.631 -8.788 48.704 1.00 25.97 57 ASP C C 1
ATOM 3593 O O . ASP C 1 58 ? -14.287 -9.971 48.620 1.00 26.85 57 ASP C O 1
ATOM 3598 N N . VAL C 1 59 ? -13.756 -7.820 48.992 1.00 25.03 58 VAL C N 1
ATOM 3599 C CA A VAL C 1 59 ? -12.314 -8.133 49.207 0.50 26.50 58 VAL C CA 1
ATOM 3600 C CA B VAL C 1 59 ? -12.316 -8.148 49.199 0.50 26.56 58 VAL C CA 1
ATOM 3601 C C . VAL C 1 59 ? -12.189 -9.060 50.436 1.00 26.42 58 VAL C C 1
ATOM 3602 O O . VAL C 1 59 ? -11.392 -10.019 50.384 1.00 25.80 58 VAL C O 1
ATOM 3609 N N . VAL C 1 60 ? -12.941 -8.783 51.499 1.00 25.40 59 VAL C N 1
ATOM 3610 C CA . VAL C 1 60 ? -12.870 -9.617 52.740 1.00 27.02 59 VAL C CA 1
ATOM 3611 C C . VAL C 1 60 ? -13.547 -10.978 52.472 1.00 27.13 59 VAL C C 1
ATOM 3612 O O . VAL C 1 60 ? -12.977 -12.043 52.848 1.00 24.35 59 VAL C O 1
ATOM 3616 N N . LYS C 1 61 ? -14.719 -10.958 51.846 1.00 25.35 60 LYS C N 1
ATOM 3617 C CA . LYS C 1 61 ? -15.445 -12.190 51.434 1.00 24.89 60 LYS C CA 1
ATOM 3618 C C . LYS C 1 61 ? -14.507 -13.101 50.640 1.00 25.70 60 LYS C C 1
ATOM 3619 O O . LYS C 1 61 ? -14.415 -14.313 50.938 1.00 24.68 60 LYS C O 1
ATOM 3625 N N . GLN C 1 62 ? -13.790 -12.546 49.664 1.00 27.29 61 GLN C N 1
ATOM 3626 C CA . GLN C 1 62 ? -12.879 -13.334 48.794 1.00 27.99 61 GLN C CA 1
ATOM 3627 C C . GLN C 1 62 ? -11.736 -13.909 49.630 1.00 24.93 61 GLN C C 1
ATOM 3628 O O . GLN C 1 62 ? -11.378 -15.107 49.444 1.00 25.59 61 GLN C O 1
ATOM 3634 N N . MET C 1 63 ? -11.151 -13.097 50.506 1.00 26.04 62 MET C N 1
ATOM 3635 C CA . MET C 1 63 ? -10.017 -13.519 51.381 1.00 26.94 62 MET C CA 1
ATOM 3636 C C . MET C 1 63 ? -10.453 -14.717 52.246 1.00 23.63 62 MET C C 1
ATOM 3637 O O . MET C 1 63 ? -9.779 -15.747 52.230 1.00 23.35 62 MET C O 1
ATOM 3642 N N . HIS C 1 64 ? -11.586 -14.591 52.933 1.00 23.28 63 HIS C N 1
ATOM 3643 C CA . HIS C 1 64 ? -12.092 -15.616 53.881 1.00 24.07 63 HIS C CA 1
ATOM 3644 C C . HIS C 1 64 ? -12.618 -16.845 53.118 1.00 24.32 63 HIS C C 1
ATOM 3645 O O . HIS C 1 64 ? -12.498 -17.951 53.655 1.00 23.61 63 HIS C O 1
ATOM 3652 N N . ALA C 1 65 ? -13.129 -16.683 51.896 1.00 24.18 64 ALA C N 1
ATOM 3653 C CA . ALA C 1 65 ? -13.556 -17.812 51.038 1.00 25.99 64 ALA C CA 1
ATOM 3654 C C . ALA C 1 65 ? -12.313 -18.604 50.658 1.00 29.68 64 ALA C C 1
ATOM 3655 O O . ALA C 1 65 ? -12.299 -19.836 50.909 1.00 28.65 64 ALA C O 1
ATOM 3657 N N . ARG C 1 66 ? -11.279 -17.927 50.168 1.00 28.46 65 ARG C N 1
ATOM 3658 C CA A ARG C 1 66 ? -10.081 -18.601 49.601 0.55 29.42 65 ARG C CA 1
ATOM 3659 C CA B ARG C 1 66 ? -10.074 -18.594 49.603 0.45 31.00 65 ARG C CA 1
ATOM 3660 C C . ARG C 1 66 ? -9.281 -19.306 50.705 1.00 30.00 65 ARG C C 1
ATOM 3661 O O . ARG C 1 66 ? -8.653 -20.335 50.401 1.00 29.81 65 ARG C O 1
ATOM 3676 N N . SER C 1 67 ? -9.272 -18.784 51.935 1.00 26.44 66 SER C N 1
ATOM 3677 C CA . SER C 1 67 ? -8.487 -19.400 53.040 1.00 26.51 66 SER C CA 1
ATOM 3678 C C . SER C 1 67 ? -9.235 -20.605 53.629 1.00 28.37 66 SER C C 1
ATOM 3679 O O . SER C 1 67 ? -8.650 -21.278 54.453 1.00 27.00 66 SER C O 1
ATOM 3682 N N . GLY C 1 68 ? -10.505 -20.817 53.268 1.00 27.82 67 GLY C N 1
ATOM 3683 C CA . GLY C 1 68 ? -11.376 -21.849 53.865 1.00 26.56 67 GLY C CA 1
ATOM 3684 C C . GLY C 1 68 ? -12.058 -21.371 55.134 1.00 25.02 67 GLY C C 1
ATOM 3685 O O . GLY C 1 68 ? -12.883 -22.146 55.675 1.00 25.32 67 GLY C O 1
ATOM 3686 N N . LEU C 1 69 ? -11.788 -20.144 55.607 1.00 23.38 68 LEU C N 1
ATOM 3687 C CA . LEU C 1 69 ? -12.307 -19.676 56.912 1.00 23.43 68 LEU C CA 1
ATOM 3688 C C . LEU C 1 69 ? -13.845 -19.598 56.867 1.00 23.91 68 LEU C C 1
ATOM 3689 O O . LEU C 1 69 ? -14.483 -20.025 57.822 1.00 23.60 68 LEU C O 1
ATOM 3694 N N . THR C 1 70 ? -14.433 -19.036 55.813 1.00 24.50 69 THR C N 1
ATOM 3695 C CA . THR C 1 70 ? -15.902 -18.807 55.757 1.00 25.73 69 THR C CA 1
ATOM 3696 C C . THR C 1 70 ? -16.628 -20.144 55.959 1.00 25.63 69 THR C C 1
ATOM 3697 O O . THR C 1 70 ? -17.576 -20.168 56.749 1.00 25.65 69 THR C O 1
ATOM 3701 N N . GLU C 1 71 ? -16.210 -21.201 55.278 1.00 26.57 70 GLU C N 1
ATOM 3702 C CA . GLU C 1 71 ? -16.890 -22.523 55.404 1.00 29.41 70 GLU C CA 1
ATOM 3703 C C . GLU C 1 71 ? -16.669 -23.056 56.825 1.00 29.95 70 GLU C C 1
ATOM 3704 O O . GLU C 1 71 ? -17.639 -23.636 57.377 1.00 29.16 70 GLU C O 1
ATOM 3710 N N . GLU C 1 72 ? -15.474 -22.861 57.398 1.00 27.87 71 GLU C N 1
ATOM 3711 C CA . GLU C 1 72 ? -15.182 -23.281 58.795 1.00 28.02 71 GLU C CA 1
ATOM 3712 C C . GLU C 1 72 ? -16.112 -22.514 59.733 1.00 26.82 71 GLU C C 1
ATOM 3713 O O . GLU C 1 72 ? -16.597 -23.104 60.700 1.00 28.91 71 GLU C O 1
ATOM 3719 N N . VAL C 1 73 ? -16.388 -21.244 59.445 1.00 25.46 72 VAL C N 1
ATOM 3720 C CA . VAL C 1 73 ? -17.275 -20.418 60.306 1.00 26.98 72 VAL C CA 1
ATOM 3721 C C . VAL C 1 73 ? -18.710 -20.992 60.248 1.00 29.38 72 VAL C C 1
ATOM 3722 O O . VAL C 1 73 ? -19.335 -21.120 61.304 1.00 24.05 72 VAL C O 1
ATOM 3726 N N . ARG C 1 74 ? -19.208 -21.330 59.067 1.00 27.41 73 ARG C N 1
ATOM 3727 C CA . ARG C 1 74 ? -20.591 -21.861 58.903 1.00 29.68 73 ARG C CA 1
ATOM 3728 C C . ARG C 1 74 ? -20.726 -23.169 59.690 1.00 29.00 73 ARG C C 1
ATOM 3729 O O . ARG C 1 74 ? -21.787 -23.356 60.266 1.00 34.32 73 ARG C O 1
ATOM 3737 N N . ARG C 1 75 ? -19.683 -24.005 59.715 1.00 29.89 74 ARG C N 1
ATOM 3738 C CA . ARG C 1 75 ? -19.721 -25.350 60.336 1.00 34.32 74 ARG C CA 1
ATOM 3739 C C . ARG C 1 75 ? -19.351 -25.269 61.821 1.00 34.61 74 ARG C C 1
ATOM 3740 O O . ARG C 1 75 ? -19.623 -26.260 62.532 1.00 31.71 74 ARG C O 1
ATOM 3748 N N . SER C 1 76 ? -18.812 -24.141 62.303 1.00 30.15 75 SER C N 1
ATOM 3749 C CA . SER C 1 76 ? -18.388 -24.002 63.726 1.00 29.96 75 SER C CA 1
ATOM 3750 C C . SER C 1 76 ? -19.597 -24.143 64.647 1.00 29.80 75 SER C C 1
ATOM 3751 O O . SER C 1 76 ? -20.636 -23.553 64.339 1.00 27.73 75 SER C O 1
ATOM 3754 N N . THR C 1 77 ? -19.415 -24.817 65.789 1.00 31.14 76 THR C N 1
ATOM 3755 C CA . THR C 1 77 ? -20.400 -24.832 66.908 1.00 32.45 76 THR C CA 1
ATOM 3756 C C . THR C 1 77 ? -19.819 -24.092 68.117 1.00 32.72 76 THR C C 1
ATOM 3757 O O . THR C 1 77 ? -20.388 -24.224 69.198 1.00 30.66 76 THR C O 1
ATOM 3761 N N . VAL C 1 78 ? -18.750 -23.314 67.935 1.00 30.30 77 VAL C N 1
ATOM 3762 C CA . VAL C 1 78 ? -18.087 -22.559 69.037 1.00 26.58 77 VAL C CA 1
ATOM 3763 C C . VAL C 1 78 ? -18.611 -21.122 69.047 1.00 29.66 77 VAL C C 1
ATOM 3764 O O . VAL C 1 78 ? -18.471 -20.425 68.013 1.00 28.82 77 VAL C O 1
ATOM 3768 N N . ASP C 1 79 ? -19.170 -20.682 70.175 1.00 27.85 78 ASP C N 1
ATOM 3769 C CA . ASP C 1 79 ? -19.652 -19.295 70.352 1.00 27.40 78 ASP C CA 1
ATOM 3770 C C . ASP C 1 79 ? -18.563 -18.429 70.999 1.00 28.11 78 ASP C C 1
ATOM 3771 O O . ASP C 1 79 ? -17.480 -18.953 71.340 1.00 29.03 78 ASP C O 1
ATOM 3776 N N . LEU C 1 80 ? -18.849 -17.144 71.190 1.00 26.87 79 LEU C N 1
ATOM 3777 C CA . LEU C 1 80 ? -17.874 -16.160 71.724 1.00 30.50 79 LEU C CA 1
ATOM 3778 C C . LEU C 1 80 ? -17.432 -16.589 73.124 1.00 31.36 79 LEU C C 1
ATOM 3779 O O . LEU C 1 80 ? -16.196 -16.639 73.352 1.00 28.32 79 LEU C O 1
ATOM 3784 N N . ALA C 1 81 ? -18.385 -16.891 74.018 1.00 29.29 80 ALA C N 1
ATOM 3785 C CA . ALA C 1 81 ? -18.083 -17.187 75.443 1.00 29.99 80 ALA C CA 1
ATOM 3786 C C . ALA C 1 81 ? -17.199 -18.432 75.523 1.00 27.34 80 ALA C C 1
ATOM 3787 O O . ALA C 1 81 ? -16.243 -18.427 76.314 1.00 30.51 80 ALA C O 1
ATOM 3789 N N . THR C 1 82 ? -17.442 -19.432 74.685 1.00 28.00 81 THR C N 1
ATOM 3790 C CA . THR C 1 82 ? -16.648 -20.687 74.663 1.00 27.36 81 THR C CA 1
ATOM 3791 C C . THR C 1 82 ? -15.235 -20.403 74.143 1.00 27.69 81 THR C C 1
ATOM 3792 O O . THR C 1 82 ? -14.266 -20.935 74.737 1.00 23.59 81 THR C O 1
ATOM 3796 N N . ALA C 1 83 ? -15.118 -19.626 73.062 1.00 28.30 82 ALA C N 1
ATOM 3797 C CA . ALA C 1 83 ? -13.814 -19.284 72.466 1.00 28.43 82 ALA C CA 1
ATOM 3798 C C . ALA C 1 83 ? -12.991 -18.529 73.517 1.00 25.42 82 ALA C C 1
ATOM 3799 O O . ALA C 1 83 ? -11.796 -18.845 73.678 1.00 26.54 82 ALA C O 1
ATOM 3801 N N . GLU C 1 84 ? -13.608 -17.579 74.204 1.00 25.34 83 GLU C N 1
ATOM 3802 C CA . GLU C 1 84 ? -12.951 -16.772 75.263 1.00 28.20 83 GLU C CA 1
ATOM 3803 C C . GLU C 1 84 ? -12.403 -17.698 76.356 1.00 30.02 83 GLU C C 1
ATOM 3804 O O . GLU C 1 84 ? -11.218 -17.545 76.756 1.00 25.94 83 GLU C O 1
ATOM 3810 N N . GLU C 1 85 ? -13.216 -18.657 76.793 1.00 32.03 84 GLU C N 1
ATOM 3811 C CA . GLU C 1 85 ? -12.831 -19.598 77.879 1.00 36.24 84 GLU C CA 1
ATOM 3812 C C . GLU C 1 85 ? -11.657 -20.451 77.388 1.00 30.48 84 GLU C C 1
ATOM 3813 O O . GLU C 1 85 ? -10.711 -20.633 78.166 1.00 29.01 84 GLU C O 1
ATOM 3819 N N . MET C 1 86 ? -11.705 -20.931 76.142 1.00 29.64 85 MET C N 1
ATOM 3820 C CA . MET C 1 86 ? -10.619 -21.783 75.596 1.00 29.12 85 MET C CA 1
ATOM 3821 C C . MET C 1 86 ? -9.313 -20.964 75.541 1.00 28.97 85 MET C C 1
ATOM 3822 O O . MET C 1 86 ? -8.251 -21.474 75.929 1.00 28.06 85 MET C O 1
ATOM 3827 N N . VAL C 1 87 ? -9.373 -19.717 75.085 1.00 28.80 86 VAL C N 1
ATOM 3828 C CA . VAL C 1 87 ? -8.155 -18.863 74.926 1.00 27.52 86 VAL C CA 1
ATOM 3829 C C . VAL C 1 87 ? -7.587 -18.506 76.304 1.00 26.77 86 VAL C C 1
ATOM 3830 O O . VAL C 1 87 ? -6.353 -18.597 76.499 1.00 25.34 86 VAL C O 1
ATOM 3834 N N . LEU C 1 88 ? -8.446 -18.074 77.212 1.00 27.10 87 LEU C N 1
ATOM 3835 C CA . LEU C 1 88 ? -8.035 -17.631 78.565 1.00 31.81 87 LEU C CA 1
ATOM 3836 C C . LEU C 1 88 ? -7.448 -18.834 79.337 1.00 32.60 87 LEU C C 1
ATOM 3837 O O . LEU C 1 88 ? -6.382 -18.634 80.011 1.00 32.24 87 LEU C O 1
ATOM 3842 N N . ASP C 1 89 ? -8.054 -20.026 79.222 1.00 30.97 88 ASP C N 1
ATOM 3843 C CA . ASP C 1 89 ? -7.504 -21.244 79.877 1.00 34.30 88 ASP C CA 1
ATOM 3844 C C . ASP C 1 89 ? -6.127 -21.557 79.278 1.00 34.64 88 ASP C C 1
ATOM 3845 O O . ASP C 1 89 ? -5.226 -21.940 80.047 1.00 34.92 88 ASP C O 1
ATOM 3850 N N . TYR C 1 90 ? -5.960 -21.441 77.960 1.00 29.35 89 TYR C N 1
ATOM 3851 C CA . TYR C 1 90 ? -4.639 -21.652 77.331 1.00 31.10 89 TYR C CA 1
ATOM 3852 C C . TYR C 1 90 ? -3.632 -20.671 77.952 1.00 28.67 89 TYR C C 1
ATOM 3853 O O . TYR C 1 90 ? -2.531 -21.088 78.332 1.00 31.03 89 TYR C O 1
ATOM 3862 N N . ILE C 1 91 ? -3.968 -19.386 78.033 1.00 27.34 90 ILE C N 1
ATOM 3863 C CA . ILE C 1 91 ? -3.032 -18.329 78.524 1.00 29.95 90 ILE C CA 1
ATOM 3864 C C . ILE C 1 91 ? -2.657 -18.630 79.993 1.00 34.35 90 ILE C C 1
ATOM 3865 O O . ILE C 1 91 ? -1.457 -18.499 80.361 1.00 31.41 90 ILE C O 1
ATOM 3870 N N . ARG C 1 92 ? -3.644 -19.000 80.811 1.00 32.30 91 ARG C N 1
ATOM 3871 C CA . ARG C 1 92 ? -3.464 -19.197 82.282 1.00 35.21 91 ARG C CA 1
ATOM 3872 C C . ARG C 1 92 ? -2.546 -20.400 82.559 1.00 32.94 91 ARG C C 1
ATOM 3873 O O . ARG C 1 92 ? -1.974 -20.437 83.632 1.00 33.88 91 ARG C O 1
ATOM 3881 N N . GLY C 1 93 ? -2.400 -21.331 81.622 1.00 32.87 92 GLY C N 1
ATOM 3882 C CA . GLY C 1 93 ? -1.414 -22.421 81.698 1.00 34.60 92 GLY C CA 1
ATOM 3883 C C . GLY C 1 93 ? 0.023 -21.904 81.697 1.00 34.54 92 GLY C C 1
ATOM 3884 O O . GLY C 1 93 ? 0.895 -22.597 82.224 1.00 34.78 92 GLY C O 1
ATOM 3885 N N . HIS C 1 94 ? 0.283 -20.722 81.133 1.00 32.09 93 HIS C N 1
ATOM 3886 C CA . HIS C 1 94 ? 1.650 -20.154 80.974 1.00 29.24 93 HIS C CA 1
ATOM 3887 C C . HIS C 1 94 ? 1.840 -18.915 81.864 1.00 31.49 93 HIS C C 1
ATOM 3888 O O . HIS C 1 94 ? 2.979 -18.644 82.269 1.00 31.19 93 HIS C O 1
ATOM 3895 N N . VAL C 1 95 ? 0.768 -18.148 82.079 1.00 29.64 94 VAL C N 1
ATOM 3896 C CA . VAL C 1 95 ? 0.816 -16.824 82.742 1.00 32.95 94 VAL C CA 1
ATOM 3897 C C . VAL C 1 95 ? 0.051 -16.956 84.053 1.00 35.67 94 VAL C C 1
ATOM 3898 O O . VAL C 1 95 ? -1.194 -17.037 83.989 1.00 40.72 94 VAL C O 1
ATOM 3902 N N . LYS C 1 96 ? 0.748 -16.837 85.171 1.00 41.11 95 LYS C N 1
ATOM 3903 C CA . LYS C 1 96 ? 0.172 -17.119 86.505 1.00 47.94 95 LYS C CA 1
ATOM 3904 C C . LYS C 1 96 ? -0.517 -15.889 87.103 1.00 41.17 95 LYS C C 1
ATOM 3905 O O . LYS C 1 96 ? -1.443 -16.111 87.888 1.00 39.56 95 LYS C O 1
ATOM 3911 N N . GLN C 1 97 ? -0.154 -14.665 86.722 1.00 36.51 96 GLN C N 1
ATOM 3912 C CA . GLN C 1 97 ? -0.739 -13.432 87.327 1.00 38.41 96 GLN C CA 1
ATOM 3913 C C . GLN C 1 97 ? -1.545 -12.644 86.275 1.00 39.33 96 GLN C C 1
ATOM 3914 O O . GLN C 1 97 ? -1.048 -12.474 85.128 1.00 30.84 96 GLN C O 1
ATOM 3920 N N . ALA C 1 98 ? -2.710 -12.140 86.685 1.00 36.32 97 ALA C N 1
ATOM 3921 C CA . ALA C 1 98 ? -3.533 -11.168 85.939 1.00 32.93 97 ALA C CA 1
ATOM 3922 C C . ALA C 1 98 ? -2.780 -9.849 85.776 1.00 32.43 97 ALA C C 1
ATOM 3923 O O . ALA C 1 98 ? -1.910 -9.519 86.625 1.00 29.73 97 ALA C O 1
ATOM 3925 N N . LYS C 1 99 ? -3.081 -9.149 84.674 1.00 29.93 98 LYS C N 1
ATOM 3926 C CA A LYS C 1 99 ? -2.604 -7.774 84.391 0.60 29.35 98 LYS C CA 1
ATOM 3927 C CA B LYS C 1 99 ? -2.604 -7.771 84.383 0.40 29.99 98 LYS C CA 1
ATOM 3928 C C . LYS C 1 99 ? -1.072 -7.712 84.432 1.00 29.35 98 LYS C C 1
ATOM 3929 O O . LYS C 1 99 ? -0.538 -6.676 84.873 1.00 25.24 98 LYS C O 1
ATOM 3940 N N . THR C 1 100 ? -0.396 -8.755 83.943 1.00 27.44 99 THR C N 1
ATOM 3941 C CA A THR C 1 100 ? 1.089 -8.816 83.930 0.60 28.25 99 THR C CA 1
ATOM 3942 C CA B THR C 1 100 ? 1.086 -8.833 83.930 0.40 28.02 99 THR C CA 1
ATOM 3943 C C . THR C 1 100 ? 1.566 -8.979 82.488 1.00 26.09 99 THR C C 1
ATOM 3944 O O . THR C 1 100 ? 2.440 -8.195 82.077 1.00 29.36 99 THR C O 1
ATOM 3951 N N . ALA C 1 101 ? 1.022 -9.956 81.761 1.00 25.75 100 ALA C N 1
ATOM 3952 C CA . ALA C 1 101 ? 1.464 -10.278 80.384 1.00 25.17 100 ALA C CA 1
ATOM 3953 C C . ALA C 1 101 ? 0.820 -9.316 79.390 1.00 22.95 100 ALA C C 1
ATOM 3954 O O . ALA C 1 101 ? -0.397 -9.232 79.305 1.00 21.06 100 ALA C O 1
ATOM 3956 N N . PRO C 1 102 ? 1.634 -8.593 78.598 1.00 26.11 101 PRO C N 1
ATOM 3957 C CA . PRO C 1 102 ? 1.120 -7.813 77.477 1.00 24.58 101 PRO C CA 1
ATOM 3958 C C . PRO C 1 102 ? 0.731 -8.672 76.273 1.00 26.20 101 PRO C C 1
ATOM 3959 O O . PRO C 1 102 ? 1.339 -9.706 76.023 1.00 24.62 101 PRO C O 1
ATOM 3963 N N . LEU C 1 103 ? -0.243 -8.170 75.523 1.00 24.99 102 LEU C N 1
ATOM 3964 C CA . LEU C 1 103 ? -0.662 -8.672 74.194 1.00 26.23 102 LEU C CA 1
ATOM 3965 C C . LEU C 1 103 ? 0.316 -8.163 73.142 1.00 25.25 102 LEU C C 1
ATOM 3966 O O . LEU C 1 103 ? 0.659 -6.970 73.178 1.00 24.98 102 LEU C O 1
ATOM 3971 N N . ALA C 1 104 ? 0.792 -9.061 72.275 1.00 23.89 103 ALA C N 1
ATOM 3972 C CA . ALA C 1 104 ? 1.793 -8.765 71.238 1.00 22.82 103 ALA C CA 1
ATOM 3973 C C . ALA C 1 104 ? 1.263 -9.185 69.868 1.00 24.42 103 ALA C C 1
ATOM 3974 O O . ALA C 1 104 ? 0.499 -10.183 69.776 1.00 26.34 103 ALA C O 1
ATOM 3976 N N . GLY C 1 105 ? 1.624 -8.408 68.840 1.00 23.32 104 GLY C N 1
ATOM 3977 C CA . GLY C 1 105 ? 1.287 -8.703 67.442 1.00 23.11 104 GLY C CA 1
ATOM 3978 C C . GLY C 1 105 ? 1.526 -7.513 66.549 1.00 25.31 104 GLY C C 1
ATOM 3979 O O . GLY C 1 105 ? 2.126 -6.518 67.026 1.00 27.53 104 GLY C O 1
ATOM 3980 N N . ASN C 1 106 ? 1.115 -7.627 65.290 1.00 24.02 105 ASN C N 1
ATOM 3981 C CA . ASN C 1 106 ? 1.133 -6.536 64.284 1.00 23.87 105 ASN C CA 1
ATOM 3982 C C . ASN C 1 106 ? -0.224 -5.821 64.316 1.00 25.64 105 ASN C C 1
ATOM 3983 O O . ASN C 1 106 ? -1.281 -6.501 64.179 1.00 23.19 105 ASN C O 1
ATOM 3988 N N . SER C 1 107 ? -0.215 -4.495 64.523 1.00 24.47 106 SER C N 1
ATOM 3989 C CA . SER C 1 107 ? -1.445 -3.668 64.571 1.00 24.81 106 SER C CA 1
ATOM 3990 C C . SER C 1 107 ? -2.438 -4.323 65.528 1.00 25.71 106 SER C C 1
ATOM 3991 O O . SER C 1 107 ? -3.617 -4.414 65.217 1.00 27.81 106 SER C O 1
ATOM 3994 N N . ILE C 1 108 ? -1.945 -4.676 66.712 1.00 26.37 107 ILE C N 1
ATOM 3995 C CA . ILE C 1 108 ? -2.623 -5.488 67.760 1.00 25.24 107 ILE C CA 1
ATOM 3996 C C . ILE C 1 108 ? -3.805 -4.705 68.375 1.00 26.54 107 ILE C C 1
ATOM 3997 O O . ILE C 1 108 ? -4.737 -5.365 68.899 1.00 26.78 107 ILE C O 1
ATOM 4002 N N . ALA C 1 109 ? -3.846 -3.370 68.246 1.00 26.25 108 ALA C N 1
ATOM 4003 C CA . ALA C 1 109 ? -4.957 -2.541 68.788 1.00 28.93 108 ALA C CA 1
ATOM 4004 C C . ALA C 1 109 ? -6.290 -2.964 68.148 1.00 26.37 108 ALA C C 1
ATOM 4005 O O . ALA C 1 109 ? -7.308 -2.950 68.838 1.00 28.15 108 ALA C O 1
ATOM 4007 N N . THR C 1 110 ? -6.272 -3.307 66.863 1.00 25.52 109 THR C N 1
ATOM 4008 C CA . THR C 1 110 ? -7.475 -3.741 66.119 1.00 28.84 109 THR C CA 1
ATOM 4009 C C . THR C 1 110 ? -8.065 -4.975 66.804 1.00 24.60 109 THR C C 1
ATOM 4010 O O . THR C 1 110 ? -9.267 -4.987 67.076 1.00 23.55 109 THR C O 1
ATOM 4014 N N . ASP C 1 111 ? -7.229 -5.972 67.042 1.00 23.92 110 ASP C N 1
ATOM 4015 C CA A ASP C 1 111 ? -7.637 -7.255 67.676 0.40 24.93 110 ASP C CA 1
ATOM 4016 C CA B ASP C 1 111 ? -7.658 -7.245 67.674 0.60 24.81 110 ASP C CA 1
ATOM 4017 C C . ASP C 1 111 ? -8.121 -6.957 69.108 1.00 25.15 110 ASP C C 1
ATOM 4018 O O . ASP C 1 111 ? -9.171 -7.485 69.503 1.00 22.93 110 ASP C O 1
ATOM 4027 N N . ARG C 1 112 ? -7.406 -6.100 69.836 1.00 22.20 111 ARG C N 1
ATOM 4028 C CA . ARG C 1 112 ? -7.775 -5.771 71.241 1.00 25.12 111 ARG C CA 1
ATOM 4029 C C . ARG C 1 112 ? -9.156 -5.092 71.272 1.00 25.50 111 ARG C C 1
ATOM 4030 O O . ARG C 1 112 ? -9.855 -5.304 72.233 1.00 23.12 111 ARG C O 1
ATOM 4038 N N . GLY C 1 113 ? -9.504 -4.263 70.278 1.00 26.77 112 GLY C N 1
ATOM 4039 C CA . GLY C 1 113 ? -10.830 -3.624 70.204 1.00 25.97 112 GLY C CA 1
ATOM 4040 C C . GLY C 1 113 ? -11.951 -4.648 70.179 1.00 24.54 112 GLY C C 1
ATOM 4041 O O . GLY C 1 113 ? -12.923 -4.490 70.931 1.00 26.03 112 GLY C O 1
ATOM 4042 N N . PHE C 1 114 ? -11.808 -5.720 69.396 1.00 23.61 113 PHE C N 1
ATOM 4043 C CA . PHE C 1 114 ? -12.821 -6.797 69.324 1.00 23.72 113 PHE C CA 1
ATOM 4044 C C . PHE C 1 114 ? -12.823 -7.604 70.622 1.00 25.69 113 PHE C C 1
ATOM 4045 O O . PHE C 1 114 ? -13.900 -7.985 71.103 1.00 25.36 113 PHE C O 1
ATOM 4053 N N . ILE C 1 115 ? -11.646 -7.906 71.150 1.00 24.10 114 ILE C N 1
ATOM 4054 C CA . ILE C 1 115 ? -11.520 -8.647 72.435 1.00 27.63 114 ILE C CA 1
ATOM 4055 C C . ILE C 1 115 ? -12.189 -7.829 73.553 1.00 29.26 114 ILE C C 1
ATOM 4056 O O . ILE C 1 115 ? -12.890 -8.429 74.345 1.00 26.35 114 ILE C O 1
ATOM 4061 N N . ALA C 1 116 ? -11.962 -6.513 73.628 1.00 32.35 115 ALA C N 1
ATOM 4062 C CA . ALA C 1 116 ? -12.577 -5.657 74.669 1.00 33.08 115 ALA C CA 1
ATOM 4063 C C . ALA C 1 116 ? -14.110 -5.714 74.519 1.00 34.67 115 ALA C C 1
ATOM 4064 O O . ALA C 1 116 ? -14.810 -5.806 75.544 1.00 33.63 115 ALA C O 1
ATOM 4066 N N . ARG C 1 117 ? -14.612 -5.722 73.287 1.00 29.59 116 ARG C N 1
ATOM 4067 C CA . ARG C 1 117 ? -16.072 -5.673 73.005 1.00 29.64 116 ARG C CA 1
ATOM 4068 C C . ARG C 1 117 ? -16.684 -7.016 73.380 1.00 28.59 116 ARG C C 1
ATOM 4069 O O . ARG C 1 117 ? -17.747 -7.004 73.981 1.00 30.76 116 ARG C O 1
ATOM 4077 N N . ASP C 1 118 ? -16.053 -8.127 73.001 1.00 29.57 117 ASP C N 1
ATOM 4078 C CA . ASP C 1 118 ? -16.710 -9.460 72.995 1.00 30.08 117 ASP C CA 1
ATOM 4079 C C . ASP C 1 118 ? -16.177 -10.377 74.094 1.00 29.57 117 ASP C C 1
ATOM 4080 O O . ASP C 1 118 ? -16.847 -11.388 74.364 1.00 29.05 117 ASP C O 1
ATOM 4085 N N . MET C 1 119 ? -14.971 -10.119 74.609 1.00 27.16 118 MET C N 1
ATOM 4086 C CA . MET C 1 119 ? -14.290 -11.077 75.527 1.00 30.01 118 MET C CA 1
ATOM 4087 C C . MET C 1 119 ? -13.718 -10.291 76.707 1.00 26.94 118 MET C C 1
ATOM 4088 O O . MET C 1 119 ? -12.505 -10.205 76.874 1.00 28.84 118 MET C O 1
ATOM 4093 N N . PRO C 1 120 ? -14.592 -9.684 77.544 1.00 29.92 119 PRO C N 1
ATOM 4094 C CA . PRO C 1 120 ? -14.143 -8.821 78.642 1.00 31.71 119 PRO C CA 1
ATOM 4095 C C . PRO C 1 120 ? -13.231 -9.499 79.682 1.00 30.03 119 PRO C C 1
ATOM 4096 O O . PRO C 1 120 ? -12.381 -8.810 80.228 1.00 31.69 119 PRO C O 1
ATOM 4100 N N . LYS C 1 121 ? -13.379 -10.798 79.921 1.00 29.06 120 LYS C N 1
ATOM 4101 C CA . LYS C 1 121 ? -12.527 -11.510 80.909 1.00 31.88 120 LYS C CA 1
ATOM 4102 C C . LYS C 1 121 ? -11.113 -11.639 80.346 1.00 28.33 120 LYS C C 1
ATOM 4103 O O . LYS C 1 121 ? -10.154 -11.435 81.100 1.00 28.34 120 LYS C O 1
ATOM 4109 N N . LEU C 1 122 ? -10.982 -11.974 79.061 1.00 26.03 121 LEU C N 1
ATOM 4110 C CA . LEU C 1 122 ? -9.654 -12.041 78.411 1.00 25.40 121 LEU C CA 1
ATOM 4111 C C . LEU C 1 122 ? -9.035 -10.649 78.431 1.00 25.59 121 LEU C C 1
ATOM 4112 O O . LEU C 1 122 ? -7.835 -10.516 78.714 1.00 28.11 121 LEU C O 1
ATOM 4117 N N . ASP C 1 123 ? -9.825 -9.637 78.103 1.00 26.06 122 ASP C N 1
ATOM 4118 C CA . ASP C 1 123 ? -9.353 -8.233 78.045 1.00 28.03 122 ASP C CA 1
ATOM 4119 C C . ASP C 1 123 ? -8.789 -7.824 79.419 1.00 26.74 122 ASP C C 1
ATOM 4120 O O . ASP C 1 123 ? -7.730 -7.170 79.487 1.00 30.43 122 ASP C O 1
ATOM 4125 N N . ASP C 1 124 ? -9.478 -8.198 80.479 1.00 28.70 123 ASP C N 1
ATOM 4126 C CA A ASP C 1 124 ? -9.131 -7.806 81.879 0.60 29.36 123 ASP C CA 1
ATOM 4127 C CA B ASP C 1 124 ? -9.126 -7.805 81.875 0.40 29.75 123 ASP C CA 1
ATOM 4128 C C . ASP C 1 124 ? -7.898 -8.594 82.356 1.00 27.85 123 ASP C C 1
ATOM 4129 O O . ASP C 1 124 ? -7.149 -8.050 83.164 1.00 31.06 123 ASP C O 1
ATOM 4138 N N . TYR C 1 125 ? -7.691 -9.814 81.870 1.00 27.16 124 TYR C N 1
ATOM 4139 C CA . TYR C 1 125 ? -6.570 -10.674 82.327 1.00 27.74 124 TYR C CA 1
ATOM 4140 C C . TYR C 1 125 ? -5.230 -10.172 81.773 1.00 27.21 124 TYR C C 1
ATOM 4141 O O . TYR C 1 125 ? -4.182 -10.295 82.467 1.00 28.75 124 TYR C O 1
ATOM 4150 N N . LEU C 1 126 ? -5.228 -9.683 80.534 1.00 24.45 125 LEU C N 1
ATOM 4151 C CA . LEU C 1 126 ? -4.000 -9.149 79.894 1.00 26.79 125 LEU C CA 1
ATOM 4152 C C . LEU C 1 126 ? -3.624 -7.799 80.513 1.00 25.96 125 LEU C C 1
ATOM 4153 O O . LEU C 1 126 ? -4.524 -7.074 80.918 1.00 28.70 125 LEU C O 1
ATOM 4158 N N . HIS C 1 127 ? -2.339 -7.459 80.549 1.00 24.32 126 HIS C N 1
ATOM 4159 C CA . HIS C 1 127 ? -1.881 -6.073 80.829 1.00 24.95 126 HIS C CA 1
ATOM 4160 C C . HIS C 1 127 ? -2.630 -5.124 79.877 1.00 24.61 126 HIS C C 1
ATOM 4161 O O . HIS C 1 127 ? -2.947 -5.557 78.750 1.00 23.85 126 HIS C O 1
ATOM 4168 N N . TYR C 1 128 ? -2.870 -3.874 80.260 1.00 23.77 127 TYR C N 1
ATOM 4169 C CA . TYR C 1 128 ? -3.427 -2.860 79.322 1.00 26.06 127 TYR C CA 1
ATOM 4170 C C . TYR C 1 128 ? -2.369 -2.511 78.265 1.00 24.64 127 TYR C C 1
ATOM 4171 O O . TYR C 1 128 ? -2.728 -2.160 77.139 1.00 25.44 127 TYR C O 1
ATOM 4180 N N . ARG C 1 129 ? -1.081 -2.640 78.590 1.00 24.78 128 ARG C N 1
ATOM 4181 C CA . ARG C 1 129 ? -0.003 -2.336 77.626 1.00 25.19 128 ARG C CA 1
ATOM 4182 C C . ARG C 1 129 ? 0.099 -3.440 76.572 1.00 24.51 128 ARG C C 1
ATOM 4183 O O . ARG C 1 129 ? -0.090 -4.629 76.889 1.00 22.51 128 ARG C O 1
ATOM 4191 N N . MET C 1 130 ? 0.479 -3.046 75.366 1.00 24.58 129 MET C N 1
ATOM 4192 C CA . MET C 1 130 ? 0.603 -3.996 74.234 1.00 25.53 129 MET C CA 1
ATOM 4193 C C . MET C 1 130 ? 1.923 -3.763 73.527 1.00 23.72 129 MET C C 1
ATOM 4194 O O . MET C 1 130 ? 2.470 -2.652 73.610 1.00 24.12 129 MET C O 1
ATOM 4199 N N . ILE C 1 131 ? 2.440 -4.830 72.924 1.00 23.68 130 ILE C N 1
ATOM 4200 C CA . ILE C 1 131 ? 3.675 -4.797 72.111 1.00 22.96 130 ILE C CA 1
ATOM 4201 C C . ILE C 1 131 ? 3.271 -4.862 70.640 1.00 23.38 130 ILE C C 1
ATOM 4202 O O . ILE C 1 131 ? 2.935 -5.961 70.139 1.00 23.53 130 ILE C O 1
ATOM 4207 N N . ASP C 1 132 ? 3.268 -3.709 69.986 1.00 22.81 131 ASP C N 1
ATOM 4208 C CA . ASP C 1 132 ? 2.912 -3.614 68.547 1.00 23.71 131 ASP C CA 1
ATOM 4209 C C . ASP C 1 132 ? 4.207 -3.707 67.743 1.00 25.08 131 ASP C C 1
ATOM 4210 O O . ASP C 1 132 ? 4.943 -2.722 67.674 1.00 26.04 131 ASP C O 1
ATOM 4215 N N . VAL C 1 133 ? 4.443 -4.855 67.121 1.00 23.98 132 VAL C N 1
ATOM 4216 C CA . VAL C 1 133 ? 5.632 -5.085 66.256 1.00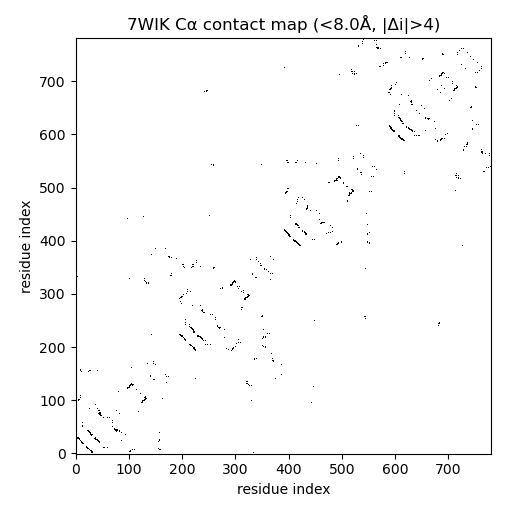 23.70 132 VAL C CA 1
ATOM 4217 C C . VAL C 1 133 ? 5.597 -4.073 65.103 1.00 23.60 132 VAL C C 1
ATOM 4218 O O . VAL C 1 133 ? 6.673 -3.664 64.664 1.00 22.73 132 VAL C O 1
ATOM 4222 N N . SER C 1 134 ? 4.429 -3.639 64.652 1.00 21.45 133 SER C N 1
ATOM 4223 C CA . SER C 1 134 ? 4.312 -2.642 63.559 1.00 22.26 133 SER C CA 1
ATOM 4224 C C . SER C 1 134 ? 4.796 -1.264 64.034 1.00 22.91 133 SER C C 1
ATOM 4225 O O . SER C 1 134 ? 5.186 -0.469 63.166 1.00 22.88 133 SER C O 1
ATOM 4228 N N . SER C 1 135 ? 4.795 -0.976 65.337 1.00 20.68 134 SER C N 1
ATOM 4229 C CA . SER C 1 135 ? 5.419 0.265 65.871 1.00 23.03 134 SER C CA 1
ATOM 4230 C C . SER C 1 135 ? 6.915 0.256 65.551 1.00 22.56 134 SER C C 1
ATOM 4231 O O . SER C 1 135 ? 7.459 1.308 65.142 1.00 26.14 134 SER C O 1
ATOM 4234 N N . ILE C 1 136 ? 7.571 -0.880 65.767 1.00 22.89 135 ILE C N 1
ATOM 4235 C CA A ILE C 1 136 ? 9.027 -1.045 65.481 0.50 23.72 135 ILE C CA 1
ATOM 4236 C CA B ILE C 1 136 ? 9.027 -1.025 65.480 0.50 23.51 135 ILE C CA 1
ATOM 4237 C C . ILE C 1 136 ? 9.220 -0.970 63.963 1.00 23.25 135 ILE C C 1
ATOM 4238 O O . ILE C 1 136 ? 10.186 -0.328 63.505 1.00 25.28 135 ILE C O 1
ATOM 4247 N N . LYS C 1 137 ? 8.347 -1.625 63.202 1.00 23.17 136 LYS C N 1
ATOM 4248 C CA . LYS C 1 137 ? 8.419 -1.598 61.715 1.00 24.15 136 LYS C CA 1
ATOM 4249 C C . LYS C 1 137 ? 8.422 -0.142 61.236 1.00 24.70 136 LYS C C 1
ATOM 4250 O O . LYS C 1 137 ? 9.231 0.218 60.365 1.00 23.85 136 LYS C O 1
ATOM 4256 N N . GLU C 1 138 ? 7.489 0.669 61.746 1.00 25.64 137 GLU C N 1
ATOM 4257 C CA . GLU C 1 138 ? 7.327 2.076 61.293 1.00 25.76 137 GLU C CA 1
ATOM 4258 C C . GLU C 1 138 ? 8.509 2.929 61.762 1.00 25.21 137 GLU C C 1
ATOM 4259 O O . GLU C 1 138 ? 8.878 3.839 61.014 1.00 23.42 137 GLU C O 1
ATOM 4265 N N . LEU C 1 139 ? 9.091 2.634 62.923 1.00 25.60 138 LEU C N 1
ATOM 4266 C CA . LEU C 1 139 ? 10.315 3.345 63.363 1.00 27.99 138 LEU C CA 1
ATOM 4267 C C . LEU C 1 139 ? 11.488 2.963 62.451 1.00 27.60 138 LEU C C 1
ATOM 4268 O O . LEU C 1 139 ? 12.220 3.873 62.035 1.00 28.72 138 LEU C O 1
ATOM 4273 N N . CYS C 1 140 ? 11.669 1.689 62.120 1.00 27.73 139 CYS C N 1
ATOM 4274 C CA . CYS C 1 140 ? 12.785 1.245 61.239 1.00 29.06 139 CYS C CA 1
ATOM 4275 C C . CYS C 1 140 ? 12.606 1.818 59.832 1.00 29.34 139 CYS C C 1
ATOM 4276 O O . CYS C 1 140 ? 13.598 2.199 59.223 1.00 29.67 139 CYS C O 1
ATOM 4279 N N . ARG C 1 141 ? 11.367 1.910 59.365 1.00 29.21 140 ARG C N 1
ATOM 4280 C CA . ARG C 1 141 ? 11.037 2.486 58.047 1.00 30.54 140 ARG C CA 1
ATOM 4281 C C . ARG C 1 141 ? 11.638 3.895 57.936 1.00 31.33 140 ARG C C 1
ATOM 4282 O O . ARG C 1 141 ? 12.001 4.283 56.830 1.00 28.13 140 ARG C O 1
ATOM 4290 N N . ARG C 1 142 ? 11.710 4.631 59.047 1.00 28.49 141 ARG C N 1
ATOM 4291 C CA . ARG C 1 142 ? 12.255 6.004 59.098 1.00 30.42 141 ARG C CA 1
ATOM 4292 C C . ARG C 1 142 ? 13.748 5.963 59.432 1.00 32.35 141 ARG C C 1
ATOM 4293 O O . ARG C 1 142 ? 14.548 6.526 58.669 1.00 34.50 141 ARG C O 1
ATOM 4301 N N . TRP C 1 143 ? 14.120 5.289 60.513 1.00 29.20 142 TRP C N 1
ATOM 4302 C CA . TRP C 1 143 ? 15.492 5.363 61.074 1.00 26.31 142 TRP C CA 1
ATOM 4303 C C . TRP C 1 143 ? 16.465 4.438 60.341 1.00 28.47 142 TRP C C 1
ATOM 4304 O O . TRP C 1 143 ? 17.644 4.778 60.310 1.00 29.22 142 TRP C O 1
ATOM 4315 N N . TYR C 1 144 ? 16.019 3.270 59.867 1.00 26.57 143 TYR C N 1
ATOM 4316 C CA . TYR C 1 144 ? 16.918 2.245 59.252 1.00 26.75 143 TYR C CA 1
ATOM 4317 C C . TYR C 1 144 ? 16.232 1.623 58.037 1.00 27.24 143 TYR C C 1
ATOM 4318 O O . TYR C 1 144 ? 15.786 0.473 58.084 1.00 25.63 143 TYR C O 1
ATOM 4327 N N . PRO C 1 145 ? 16.106 2.368 56.918 1.00 28.91 144 PRO C N 1
ATOM 4328 C CA . PRO C 1 145 ? 15.391 1.869 55.739 1.00 29.34 144 PRO C CA 1
ATOM 4329 C C . PRO C 1 145 ? 15.863 0.470 55.316 1.00 29.63 144 PRO C C 1
ATOM 4330 O O . PRO C 1 145 ? 15.042 -0.342 54.948 1.00 28.82 144 PRO C O 1
ATOM 4334 N N . ARG C 1 146 ? 17.167 0.196 55.401 1.00 32.99 145 ARG C N 1
ATOM 4335 C CA . ARG C 1 146 ? 17.713 -1.128 55.011 1.00 34.62 145 ARG C CA 1
ATOM 4336 C C . ARG C 1 146 ? 17.149 -2.213 55.924 1.00 35.66 145 ARG C C 1
ATOM 4337 O O . ARG C 1 146 ? 16.960 -3.338 55.416 1.00 29.66 145 ARG C O 1
ATOM 4345 N N . ILE C 1 147 ? 16.857 -1.920 57.196 1.00 29.42 146 ILE C N 1
ATOM 4346 C CA . ILE C 1 147 ? 16.239 -2.953 58.069 1.00 27.29 146 ILE C CA 1
ATOM 4347 C C . ILE C 1 147 ? 14.799 -3.158 57.605 1.00 27.01 146 ILE C C 1
ATOM 4348 O O . ILE C 1 147 ? 14.340 -4.309 57.499 1.00 29.51 146 ILE C O 1
ATOM 4353 N N . TYR C 1 148 ? 14.086 -2.071 57.357 1.00 27.66 147 TYR C N 1
ATOM 4354 C CA . TYR C 1 148 ? 12.674 -2.131 56.918 1.00 28.73 147 TYR C CA 1
ATOM 4355 C C . TYR C 1 148 ? 12.585 -2.961 55.623 1.00 30.97 147 TYR C C 1
ATOM 4356 O O . TYR C 1 148 ? 11.758 -3.886 55.561 1.00 28.10 147 TYR C O 1
ATOM 4365 N N . PHE C 1 149 ? 13.418 -2.658 54.627 1.00 31.17 148 PHE C N 1
ATOM 4366 C CA . PHE C 1 149 ? 13.371 -3.336 53.299 1.00 35.95 148 PHE C CA 1
ATOM 4367 C C . PHE C 1 149 ? 13.953 -4.755 53.388 1.00 37.38 148 PHE C C 1
ATOM 4368 O O . PHE C 1 149 ? 13.631 -5.536 52.510 1.00 38.70 148 PHE C O 1
ATOM 4376 N N . GLY C 1 150 ? 14.729 -5.094 54.423 1.00 36.91 149 GLY C N 1
ATOM 4377 C CA . GLY C 1 150 ? 15.358 -6.428 54.562 1.00 38.04 149 GLY C CA 1
ATOM 4378 C C . GLY C 1 150 ? 14.512 -7.420 55.362 1.00 36.98 149 GLY C C 1
ATOM 4379 O O . GLY C 1 150 ? 15.002 -8.529 55.610 1.00 39.45 149 GLY C O 1
ATOM 4380 N N . GLN C 1 151 ? 13.293 -7.061 55.775 1.00 34.26 150 GLN C N 1
ATOM 4381 C CA . GLN C 1 151 ? 12.441 -7.941 56.622 1.00 36.91 150 GLN C CA 1
ATOM 4382 C C . GLN C 1 151 ? 12.295 -9.309 55.959 1.00 40.55 150 GLN C C 1
ATOM 4383 O O . GLN C 1 151 ? 12.172 -9.392 54.746 1.00 41.34 150 GLN C O 1
ATOM 4389 N N . PRO C 1 152 ? 12.239 -10.415 56.724 1.00 39.95 151 PRO C N 1
ATOM 4390 C CA . PRO C 1 152 ? 11.925 -11.723 56.153 1.00 39.57 151 PRO C CA 1
ATOM 4391 C C . PRO C 1 152 ? 10.579 -11.691 55.418 1.00 43.08 151 PRO C C 1
ATOM 4392 O O . PRO C 1 152 ? 9.684 -10.966 55.833 1.00 42.15 151 PRO C O 1
ATOM 4396 N N . GLU C 1 153 ? 10.451 -12.466 54.344 1.00 52.24 152 GLU C N 1
ATOM 4397 C CA . GLU C 1 153 ? 9.196 -12.554 53.547 1.00 57.31 152 GLU C CA 1
ATOM 4398 C C . GLU C 1 153 ? 8.107 -13.216 54.394 1.00 52.46 152 GLU C C 1
ATOM 4399 O O . GLU C 1 153 ? 8.416 -14.164 55.122 1.00 49.90 152 GLU C O 1
ATOM 4405 N N . LYS C 1 154 ? 6.893 -12.685 54.309 1.00 51.08 153 LYS C N 1
ATOM 4406 C CA A LYS C 1 154 ? 5.723 -13.148 55.096 0.45 52.65 153 LYS C CA 1
ATOM 4407 C CA B LYS C 1 154 ? 5.728 -13.154 55.100 0.55 53.46 153 LYS C CA 1
ATOM 4408 C C . LYS C 1 154 ? 4.884 -14.096 54.220 1.00 56.62 153 LYS C C 1
ATOM 4409 O O . LYS C 1 154 ? 4.790 -13.854 53.008 1.00 55.50 153 LYS C O 1
ATOM 4420 N N . GLY C 1 155 ? 4.336 -15.158 54.828 1.00 62.58 154 GLY C N 1
ATOM 4421 C CA . GLY C 1 155 ? 3.453 -16.164 54.204 1.00 64.40 154 GLY C CA 1
ATOM 4422 C C . GLY C 1 155 ? 2.088 -15.611 53.798 1.00 64.54 154 GLY C C 1
ATOM 4423 O O . GLY C 1 155 ? 1.540 -16.117 52.806 1.00 55.96 154 GLY C O 1
ATOM 4424 N N . LEU C 1 156 ? 1.546 -14.610 54.512 1.00 68.36 155 LEU C N 1
ATOM 4425 C CA . LEU C 1 156 ? 0.241 -13.951 54.187 1.00 68.42 155 LEU C CA 1
ATOM 4426 C C . LEU C 1 156 ? -0.911 -14.978 54.174 1.00 70.11 155 LEU C C 1
ATOM 4427 O O . LEU C 1 156 ? -1.684 -14.981 53.188 1.00 59.74 155 LEU C O 1
ATOM 4432 N N . ALA C 1 157 ? -1.020 -15.815 55.216 1.00 68.32 156 ALA C N 1
ATOM 4433 C CA . ALA C 1 157 ? -1.997 -16.930 55.307 1.00 63.11 156 ALA C CA 1
ATOM 4434 C C . ALA C 1 157 ? -3.420 -16.378 55.510 1.00 53.95 156 ALA C C 1
ATOM 4435 O O . ALA C 1 157 ? -4.389 -17.086 55.123 1.00 53.04 156 ALA C O 1
ATOM 4437 N N . HIS C 1 158 ? -3.550 -15.165 56.078 1.00 47.30 157 HIS C N 1
ATOM 4438 C CA . HIS C 1 158 ? -4.840 -14.517 56.465 1.00 47.73 157 HIS C CA 1
ATOM 4439 C C . HIS C 1 158 ? -5.614 -15.435 57.423 1.00 40.34 157 HIS C C 1
ATOM 4440 O O . HIS C 1 158 ? -6.854 -15.354 57.469 1.00 35.41 157 HIS C O 1
ATOM 4447 N N . ARG C 1 159 ? -4.893 -16.267 58.177 1.00 35.52 158 ARG C N 1
ATOM 4448 C CA . ARG C 1 159 ? -5.430 -17.194 59.201 1.00 37.77 158 ARG C CA 1
ATOM 4449 C C . ARG C 1 159 ? -4.675 -16.881 60.499 1.00 33.76 158 ARG C C 1
ATOM 4450 O O . ARG C 1 159 ? -3.450 -16.561 60.448 1.00 35.90 158 ARG C O 1
ATOM 4458 N N . ALA C 1 160 ? -5.387 -16.953 61.614 1.00 34.90 159 ALA C N 1
ATOM 4459 C CA . ALA C 1 160 ? -4.946 -16.368 62.898 1.00 32.09 159 ALA C CA 1
ATOM 4460 C C . ALA C 1 160 ? -3.575 -16.954 63.333 1.00 32.89 159 ALA C C 1
ATOM 4461 O O . ALA C 1 160 ? -2.632 -16.160 63.557 1.00 28.23 159 ALA C O 1
ATOM 4463 N N . LEU C 1 161 ? -3.395 -18.276 63.378 1.00 30.37 160 LEU C N 1
ATOM 4464 C CA . LEU C 1 161 ? -2.175 -18.856 64.006 1.00 33.58 160 LEU C CA 1
ATOM 4465 C C . LEU C 1 161 ? -0.929 -18.600 63.137 1.00 33.62 160 LEU C C 1
ATOM 4466 O O . LEU C 1 161 ? 0.121 -18.249 63.687 1.00 35.86 160 LEU C O 1
ATOM 4471 N N . ALA C 1 162 ? -1.024 -18.760 61.820 1.00 35.90 161 ALA C N 1
ATOM 4472 C CA . ALA C 1 162 ? 0.083 -18.472 60.874 1.00 32.50 161 ALA C CA 1
ATOM 4473 C C . ALA C 1 162 ? 0.499 -16.994 60.955 1.00 30.85 161 ALA C C 1
ATOM 4474 O O . ALA C 1 162 ? 1.696 -16.729 60.933 1.00 29.12 161 ALA C O 1
ATOM 4476 N N . ASP C 1 163 ? -0.447 -16.066 61.055 1.00 29.90 162 ASP C N 1
ATOM 4477 C CA . ASP C 1 163 ? -0.171 -14.607 61.190 1.00 29.56 162 ASP C CA 1
ATOM 4478 C C . ASP C 1 163 ? 0.653 -14.355 62.462 1.00 28.91 162 ASP C C 1
ATOM 4479 O O . ASP C 1 163 ? 1.650 -13.602 62.392 1.00 28.56 162 ASP C O 1
ATOM 4484 N N . ILE C 1 164 ? 0.285 -14.980 63.584 1.00 31.39 163 ILE C N 1
ATOM 4485 C CA . ILE C 1 164 ? 1.037 -14.867 64.871 1.00 31.28 163 ILE C CA 1
ATOM 4486 C C . ILE C 1 164 ? 2.500 -15.264 64.640 1.00 32.27 163 ILE C C 1
ATOM 4487 O O . ILE C 1 164 ? 3.418 -14.521 65.068 1.00 27.74 163 ILE C O 1
ATOM 4492 N N . HIS C 1 165 ? 2.738 -16.429 64.025 1.00 31.43 164 HIS C N 1
ATOM 4493 C CA . HIS C 1 165 ? 4.118 -16.932 63.792 1.00 29.16 164 HIS C CA 1
ATOM 4494 C C . HIS C 1 165 ? 4.926 -15.892 63.008 1.00 32.34 164 HIS C C 1
ATOM 4495 O O . HIS C 1 165 ? 6.130 -15.675 63.323 1.00 30.75 164 HIS C O 1
ATOM 4502 N N . GLU C 1 166 ? 4.312 -15.242 62.021 1.00 32.64 165 GLU C N 1
ATOM 4503 C CA A GLU C 1 166 ? 5.027 -14.245 61.186 0.50 33.64 165 GLU C CA 1
ATOM 4504 C CA B GLU C 1 166 ? 5.020 -14.239 61.183 0.50 33.98 165 GLU C CA 1
ATOM 4505 C C . GLU C 1 166 ? 5.340 -12.998 62.024 1.00 30.73 165 GLU C C 1
ATOM 4506 O O . GLU C 1 166 ? 6.411 -12.419 61.806 1.00 29.45 165 GLU C O 1
ATOM 4517 N N . SER C 1 167 ? 4.444 -12.617 62.935 1.00 27.55 166 SER C N 1
ATOM 4518 C CA A SER C 1 167 ? 4.676 -11.458 63.842 0.60 25.93 166 SER C CA 1
ATOM 4519 C CA B SER C 1 167 ? 4.683 -11.455 63.832 0.40 27.76 166 SER C CA 1
ATOM 4520 C C . SER C 1 167 ? 5.894 -11.742 64.732 1.00 26.45 166 SER C C 1
ATOM 4521 O O . SER C 1 167 ? 6.770 -10.849 64.861 1.00 24.90 166 SER C O 1
ATOM 4526 N N . ILE C 1 168 ? 5.959 -12.944 65.307 1.00 27.04 167 ILE C N 1
ATOM 4527 C CA . ILE C 1 168 ? 7.111 -13.345 66.162 1.00 27.11 167 ILE C CA 1
ATOM 4528 C C . ILE C 1 168 ? 8.398 -13.291 65.337 1.00 25.62 167 ILE C C 1
ATOM 4529 O O . ILE C 1 168 ? 9.403 -12.708 65.824 1.00 28.81 167 ILE C O 1
ATOM 4534 N N . ARG C 1 169 ? 8.399 -13.838 64.122 1.00 27.84 168 ARG C N 1
ATOM 4535 C CA . ARG C 1 169 ? 9.642 -13.854 63.299 1.00 33.06 168 ARG C CA 1
ATOM 4536 C C . ARG C 1 169 ? 10.074 -12.411 62.990 1.00 30.90 168 ARG C C 1
ATOM 4537 O O . ARG C 1 169 ? 11.296 -12.119 63.017 1.00 25.02 168 ARG C O 1
ATOM 4545 N N . GLU C 1 170 ? 9.114 -11.522 62.717 1.00 30.22 169 GLU C N 1
ATOM 4546 C CA . GLU C 1 170 ? 9.423 -10.093 62.430 1.00 28.12 169 GLU C CA 1
ATOM 4547 C C . GLU C 1 170 ? 10.091 -9.463 63.655 1.00 25.02 169 GLU C C 1
ATOM 4548 O O . GLU C 1 170 ? 11.096 -8.735 63.481 1.00 25.75 169 GLU C O 1
ATOM 4554 N N . LEU C 1 171 ? 9.586 -9.721 64.861 1.00 27.84 170 LEU C N 1
ATOM 4555 C CA . LEU C 1 171 ? 10.171 -9.093 66.084 1.00 28.31 170 LEU C CA 1
ATOM 4556 C C . LEU C 1 171 ? 11.569 -9.664 66.343 1.00 26.56 170 LEU C C 1
ATOM 4557 O O . LEU C 1 171 ? 12.482 -8.876 66.640 1.00 27.10 170 LEU C O 1
ATOM 4562 N N . LYS C 1 172 ? 11.756 -10.964 66.152 1.00 30.36 171 LYS C N 1
ATOM 4563 C CA . LYS C 1 172 ? 13.096 -11.592 66.265 1.00 29.74 171 LYS C CA 1
ATOM 4564 C C . LYS C 1 172 ? 14.063 -10.885 65.321 1.00 27.45 171 LYS C C 1
ATOM 4565 O O . LYS C 1 172 ? 15.207 -10.626 65.727 1.00 29.42 171 LYS C O 1
ATOM 4571 N N . TYR C 1 173 ? 13.624 -10.626 64.092 1.00 27.63 172 TYR C N 1
ATOM 4572 C CA . TYR C 1 173 ? 14.425 -9.926 63.064 1.00 28.71 172 TYR C CA 1
ATOM 4573 C C . TYR C 1 173 ? 14.813 -8.520 63.564 1.00 28.49 172 TYR C C 1
ATOM 4574 O O . TYR C 1 173 ? 16.015 -8.152 63.502 1.00 28.45 172 TYR C O 1
ATOM 4583 N N . TYR C 1 174 ? 13.859 -7.743 64.076 1.00 28.15 173 TYR C N 1
ATOM 4584 C CA . TYR C 1 174 ? 14.165 -6.377 64.584 1.00 29.82 173 TYR C CA 1
ATOM 4585 C C . TYR C 1 174 ? 15.076 -6.464 65.797 1.00 26.71 173 TYR C C 1
ATOM 4586 O O . TYR C 1 174 ? 15.982 -5.647 65.891 1.00 29.17 173 TYR C O 1
ATOM 4595 N N . ARG C 1 175 ? 14.850 -7.435 66.687 1.00 25.82 174 ARG C N 1
ATOM 4596 C CA . ARG C 1 175 ? 15.703 -7.583 67.882 1.00 28.35 174 ARG C CA 1
ATOM 4597 C C . ARG C 1 175 ? 17.164 -7.761 67.443 1.00 27.65 174 ARG C C 1
ATOM 4598 O O . ARG C 1 175 ? 18.044 -7.200 68.085 1.00 28.26 174 ARG C O 1
ATOM 4606 N N . ALA C 1 176 ? 17.402 -8.509 66.367 1.00 30.25 175 ALA C N 1
ATOM 4607 C CA . ALA C 1 176 ? 18.766 -8.874 65.911 1.00 31.38 175 ALA C CA 1
ATOM 4608 C C . ALA C 1 176 ? 19.403 -7.730 65.111 1.00 32.96 175 ALA C C 1
ATOM 4609 O O . ALA C 1 176 ? 20.609 -7.806 64.917 1.00 30.77 175 ALA C O 1
ATOM 4611 N N . THR C 1 177 ? 18.645 -6.715 64.681 1.00 30.97 176 THR C N 1
ATOM 4612 C CA . THR C 1 177 ? 19.113 -5.679 63.712 1.00 31.64 176 THR C CA 1
ATOM 4613 C C . THR C 1 177 ? 19.022 -4.257 64.284 1.00 30.99 176 THR C C 1
ATOM 4614 O O . THR C 1 177 ? 20.030 -3.533 64.210 1.00 29.92 176 THR C O 1
ATOM 4618 N N . ALA C 1 178 ? 17.863 -3.849 64.796 1.00 30.04 177 ALA C N 1
ATOM 4619 C CA . ALA C 1 178 ? 17.596 -2.458 65.230 1.00 27.61 177 ALA C CA 1
ATOM 4620 C C . ALA C 1 178 ? 18.004 -2.237 66.692 1.00 27.70 177 ALA C C 1
ATOM 4621 O O . ALA C 1 178 ? 18.285 -1.100 67.048 1.00 28.24 177 ALA C O 1
ATOM 4623 N N . PHE C 1 179 ? 18.048 -3.289 67.503 1.00 26.29 178 PHE C N 1
ATOM 4624 C CA . PHE C 1 179 ? 18.252 -3.189 68.969 1.00 28.80 178 PHE C CA 1
ATOM 4625 C C . PHE C 1 179 ? 19.702 -3.507 69.306 1.00 30.10 178 PHE C C 1
ATOM 4626 O O . PHE C 1 179 ? 20.294 -4.385 68.645 1.00 32.98 178 PHE C O 1
ATOM 4634 N N . VAL C 1 180 ? 20.253 -2.816 70.307 1.00 31.66 179 VAL C N 1
ATOM 4635 C CA . VAL C 1 180 ? 21.681 -3.003 70.706 1.00 35.52 179 VAL C CA 1
ATOM 4636 C C . VAL C 1 180 ? 21.846 -4.386 71.329 1.00 36.47 179 VAL C C 1
ATOM 4637 O O . VAL C 1 180 ? 20.891 -4.949 71.870 1.00 36.76 179 VAL C O 1
ATOM 4641 N N . PRO C 1 181 ? 23.059 -4.974 71.254 1.00 37.27 180 PRO C N 1
ATOM 4642 C CA . PRO C 1 181 ? 23.347 -6.238 71.927 1.00 39.62 180 PRO C CA 1
ATOM 4643 C C . PRO C 1 181 ? 23.172 -6.086 73.443 1.00 40.03 180 PRO C C 1
ATOM 4644 O O . PRO C 1 181 ? 23.455 -4.996 73.982 1.00 39.66 180 PRO C O 1
ATOM 4648 N N . GLN C 1 182 ? 22.707 -7.141 74.109 1.00 41.90 181 GLN C N 1
ATOM 4649 C CA . GLN C 1 182 ? 22.628 -7.158 75.590 1.00 44.53 181 GLN C CA 1
ATOM 4650 C C . GLN C 1 182 ? 24.058 -7.088 76.129 1.00 46.46 181 GLN C C 1
ATOM 4651 O O . GLN C 1 182 ? 24.991 -7.524 75.465 1.00 41.80 181 GLN C O 1
ATOM 4657 N N . PRO C 1 183 ? 24.309 -6.489 77.315 1.00 47.77 182 PRO C N 1
ATOM 4658 C CA . PRO C 1 183 ? 23.254 -6.007 78.213 1.00 47.10 182 PRO C CA 1
ATOM 4659 C C . PRO C 1 183 ? 22.807 -4.551 77.985 1.00 43.42 182 PRO C C 1
ATOM 4660 O O . PRO C 1 183 ? 22.115 -3.999 78.814 1.00 47.50 182 PRO C O 1
ATOM 4664 N N . GLY C 1 184 ? 23.248 -3.935 76.892 1.00 44.37 183 GLY C N 1
ATOM 4665 C CA . GLY C 1 184 ? 22.910 -2.539 76.577 1.00 43.54 183 GLY C CA 1
ATOM 4666 C C . GLY C 1 184 ? 23.952 -1.598 77.161 1.00 44.06 183 GLY C C 1
ATOM 4667 O O . GLY C 1 184 ? 24.998 -2.032 77.635 1.00 45.68 183 GLY C O 1
ATOM 4668 N N . PRO C 1 185 ? 23.714 -0.271 77.125 1.00 45.09 184 PRO C N 1
ATOM 4669 C CA . PRO C 1 185 ? 24.695 0.702 77.591 1.00 47.00 184 PRO C CA 1
ATOM 4670 C C . PRO C 1 185 ? 24.817 0.736 79.128 1.00 51.34 184 PRO C C 1
ATOM 4671 O O . PRO C 1 185 ? 23.967 0.177 79.819 1.00 55.61 184 PRO C O 1
ATOM 4675 N N . SER C 1 186 ? 25.861 1.410 79.619 1.00 49.41 185 SER C N 1
ATOM 4676 C CA . SER C 1 186 ? 26.217 1.525 81.057 1.00 49.99 185 SER C CA 1
ATOM 4677 C C . SER C 1 186 ? 25.163 2.353 81.791 1.00 47.39 185 SER C C 1
ATOM 4678 O O . SER C 1 186 ? 24.518 3.219 81.156 1.00 47.06 185 SER C O 1
ATOM 4681 N N . THR C 1 187 ? 25.003 2.104 83.088 1.00 46.65 186 THR C N 1
ATOM 4682 C CA . THR C 1 187 ? 24.137 2.906 83.988 1.00 49.73 186 THR C CA 1
ATOM 4683 C C . THR C 1 187 ? 24.491 4.394 83.851 1.00 45.81 186 THR C C 1
ATOM 4684 O O . THR C 1 187 ? 23.556 5.216 83.796 1.00 50.82 186 THR C O 1
ATOM 4688 N N . SER C 1 188 ? 25.778 4.739 83.755 1.00 48.58 187 SER C N 1
ATOM 4689 C CA . SER C 1 188 ? 26.236 6.152 83.710 1.00 48.46 187 SER C CA 1
ATOM 4690 C C . SER C 1 188 ? 25.886 6.766 82.355 1.00 45.54 187 SER C C 1
ATOM 4691 O O . SER C 1 188 ? 25.401 7.918 82.335 1.00 45.95 187 SER C O 1
ATOM 4694 N N . ASP C 1 189 ? 26.095 6.038 81.259 1.00 48.01 188 ASP C N 1
ATOM 4695 C CA . ASP C 1 189 ? 25.678 6.502 79.905 1.00 49.38 188 ASP C CA 1
ATOM 4696 C C . ASP C 1 189 ? 24.169 6.764 79.910 1.00 46.57 188 ASP C C 1
ATOM 4697 O O . ASP C 1 189 ? 23.751 7.846 79.437 1.00 43.64 188 ASP C O 1
ATOM 4702 N N . ILE C 1 190 ? 23.385 5.844 80.480 1.00 45.49 189 ILE C N 1
ATOM 4703 C CA . ILE C 1 190 ? 21.899 5.974 80.517 1.00 44.66 189 ILE C CA 1
ATOM 4704 C C . ILE C 1 190 ? 21.530 7.255 81.275 1.00 44.03 189 ILE C C 1
ATOM 4705 O O . ILE C 1 190 ? 20.716 8.060 80.753 1.00 40.28 189 ILE C O 1
ATOM 4710 N N . ALA C 1 191 ? 22.121 7.456 82.453 1.00 44.98 190 ALA C N 1
ATOM 4711 C CA . ALA C 1 191 ? 21.867 8.631 83.321 1.00 44.71 190 ALA C CA 1
ATOM 4712 C C . ALA C 1 191 ? 22.181 9.928 82.558 1.00 41.84 190 ALA C C 1
ATOM 4713 O O . ALA C 1 191 ? 21.355 10.868 82.609 1.00 43.05 190 ALA C O 1
ATOM 4715 N N . ALA C 1 192 ? 23.309 9.980 81.846 1.00 42.65 191 ALA C N 1
ATOM 4716 C CA . ALA C 1 192 ? 23.746 11.181 81.092 1.00 43.89 191 ALA C CA 1
ATOM 4717 C C . ALA C 1 192 ? 22.703 11.520 80.023 1.00 46.08 191 ALA C C 1
ATOM 4718 O O . ALA C 1 192 ? 22.287 12.697 79.912 1.00 47.62 191 ALA C O 1
ATOM 4720 N N . ILE C 1 193 ? 22.252 10.509 79.282 1.00 45.41 192 ILE C N 1
ATOM 4721 C CA . ILE C 1 193 ? 21.238 10.671 78.202 1.00 43.36 192 ILE C CA 1
ATOM 4722 C C . ILE C 1 193 ? 19.920 11.159 78.812 1.00 41.03 192 ILE C C 1
ATOM 4723 O O . ILE C 1 193 ? 19.319 12.093 78.242 1.00 45.32 192 ILE C O 1
ATOM 4728 N N . ALA C 1 194 ? 19.467 10.546 79.906 1.00 43.22 193 ALA C N 1
ATOM 4729 C CA . ALA C 1 194 ? 18.192 10.890 80.573 1.00 44.24 193 ALA C CA 1
ATOM 4730 C C . ALA C 1 194 ? 18.244 12.349 81.032 1.00 44.94 193 ALA C C 1
ATOM 4731 O O . ALA C 1 194 ? 17.223 13.063 80.880 1.00 45.89 193 ALA C O 1
ATOM 4733 N N . ALA C 1 195 ? 19.402 12.774 81.547 1.00 50.91 194 ALA C N 1
ATOM 4734 C CA . ALA C 1 195 ? 19.642 14.122 82.112 1.00 54.89 194 ALA C CA 1
ATOM 4735 C C . ALA C 1 195 ? 19.395 15.179 81.033 1.00 54.81 194 ALA C C 1
ATOM 4736 O O . ALA C 1 195 ? 18.663 16.134 81.317 1.00 60.77 194 ALA C O 1
ATOM 4738 N N . GLU C 1 196 ? 19.947 14.988 79.832 1.00 56.66 195 GLU C N 1
ATOM 4739 C CA . GLU C 1 196 ? 19.756 15.902 78.669 1.00 60.25 195 GLU C CA 1
ATOM 4740 C C . GLU C 1 196 ? 18.281 15.989 78.256 1.00 60.83 195 GLU C C 1
ATOM 4741 O O . GLU C 1 196 ? 17.931 16.978 77.621 1.00 65.09 195 GLU C O 1
ATOM 4747 N N . LEU C 1 197 ? 17.461 14.990 78.586 1.00 64.04 196 LEU C N 1
ATOM 4748 C CA . LEU C 1 197 ? 16.017 14.932 78.224 1.00 65.44 196 LEU C CA 1
ATOM 4749 C C . LEU C 1 197 ? 15.175 15.163 79.482 1.00 62.90 196 LEU C C 1
ATOM 4750 O O . LEU C 1 197 ? 15.275 16.196 80.125 1.00 68.87 196 LEU C O 1
ATOM 4755 N N . VAL D 1 2 ? 10.043 11.375 50.488 1.00 73.31 1 VAL D N 1
ATOM 4756 C CA . VAL D 1 2 ? 9.955 11.475 51.990 1.00 68.58 1 VAL D CA 1
ATOM 4757 C C . VAL D 1 2 ? 8.606 12.142 52.345 1.00 75.67 1 VAL D C 1
ATOM 4758 O O . VAL D 1 2 ? 8.344 13.263 51.855 1.00 69.39 1 VAL D O 1
ATOM 4762 N N . ARG D 1 3 ? 7.800 11.461 53.158 1.00 69.36 2 ARG D N 1
ATOM 4763 C CA . ARG D 1 3 ? 6.648 12.051 53.890 1.00 68.94 2 ARG D CA 1
ATOM 4764 C C . ARG D 1 3 ? 6.408 11.150 55.114 1.00 69.07 2 ARG D C 1
ATOM 4765 O O . ARG D 1 3 ? 5.378 10.431 55.224 1.00 64.92 2 ARG D O 1
ATOM 4773 N N . ASP D 1 4 ? 7.415 11.142 55.980 1.00 54.10 3 ASP D N 1
ATOM 4774 C CA . ASP D 1 4 ? 7.545 10.187 57.113 1.00 48.76 3 ASP D CA 1
ATOM 4775 C C . ASP D 1 4 ? 7.248 10.893 58.452 1.00 38.67 3 ASP D C 1
ATOM 4776 O O . ASP D 1 4 ? 7.916 10.545 59.455 1.00 35.96 3 ASP D O 1
ATOM 4781 N N . GLU D 1 5 ? 6.329 11.865 58.465 1.00 28.92 4 GLU D N 1
ATOM 4782 C CA . GLU D 1 5 ? 5.757 12.511 59.675 1.00 31.19 4 GLU D CA 1
ATOM 4783 C C . GLU D 1 5 ? 5.152 11.475 60.640 1.00 29.68 4 GLU D C 1
ATOM 4784 O O . GLU D 1 5 ? 4.658 10.440 60.167 1.00 30.02 4 GLU D O 1
ATOM 4790 N N . LEU D 1 6 ? 5.196 11.769 61.931 1.00 28.36 5 LEU D N 1
ATOM 4791 C CA . LEU D 1 6 ? 4.424 11.090 62.992 1.00 27.14 5 LEU D CA 1
ATOM 4792 C C . LEU D 1 6 ? 3.404 12.070 63.552 1.00 28.73 5 LEU D C 1
ATOM 4793 O O . LEU D 1 6 ? 3.765 13.213 63.815 1.00 24.23 5 LEU D O 1
ATOM 4798 N N . VAL D 1 7 ? 2.155 11.639 63.712 1.00 24.08 6 VAL D N 1
ATOM 4799 C CA . VAL D 1 7 ? 1.141 12.445 64.438 1.00 23.85 6 VAL D CA 1
ATOM 4800 C C . VAL D 1 7 ? 1.048 11.949 65.876 1.00 24.69 6 VAL D C 1
ATOM 4801 O O . VAL D 1 7 ? 0.612 10.816 66.077 1.00 25.46 6 VAL D O 1
ATOM 4805 N N . TRP D 1 8 ? 1.422 12.787 66.827 1.00 25.08 7 TRP D N 1
ATOM 4806 C CA . TRP D 1 8 ? 1.368 12.487 68.283 1.00 24.21 7 TRP D CA 1
ATOM 4807 C C . TRP D 1 8 ? 0.083 13.058 68.861 1.00 26.49 7 TRP D C 1
ATOM 4808 O O . TRP D 1 8 ? -0.126 14.256 68.675 1.00 28.74 7 TRP D O 1
ATOM 4819 N N . ILE D 1 9 ? -0.767 12.202 69.445 1.00 25.55 8 ILE D N 1
ATOM 4820 C CA . ILE D 1 9 ? -2.027 12.631 70.101 1.00 26.06 8 ILE D CA 1
ATOM 4821 C C . ILE D 1 9 ? -2.075 12.033 71.498 1.00 28.73 8 ILE D C 1
ATOM 4822 O O . ILE D 1 9 ? -1.671 10.870 71.670 1.00 26.71 8 ILE D O 1
ATOM 4827 N N . ASP D 1 10 ? -2.498 12.847 72.472 1.00 27.43 9 ASP D N 1
ATOM 4828 C CA . ASP D 1 10 ? -2.966 12.370 73.794 1.00 26.29 9 ASP D CA 1
ATOM 4829 C C . ASP D 1 10 ? -4.342 12.969 74.059 1.00 27.35 9 ASP D C 1
ATOM 4830 O O . ASP D 1 10 ? -4.562 14.144 73.718 1.00 31.57 9 ASP D O 1
ATOM 4835 N N . CYS D 1 11 ? -5.239 12.138 74.576 1.00 25.72 10 CYS D N 1
ATOM 4836 C CA . CYS D 1 11 ? -6.618 12.505 74.933 1.00 27.44 10 CYS D CA 1
ATOM 4837 C C . CYS D 1 11 ? -6.798 12.372 76.450 1.00 27.99 10 CYS D C 1
ATOM 4838 O O . CYS D 1 11 ? -6.072 11.576 77.091 1.00 24.40 10 CYS D O 1
ATOM 4841 N N . GLU D 1 12 ? -7.780 13.103 76.977 1.00 26.18 11 GLU D N 1
ATOM 4842 C CA . GLU D 1 12 ? -8.352 12.870 78.317 1.00 25.91 11 GLU D CA 1
ATOM 4843 C C . GLU D 1 12 ? -9.825 12.588 78.121 1.00 25.10 11 GLU D C 1
ATOM 4844 O O . GLU D 1 12 ? -10.420 13.095 77.138 1.00 26.43 11 GLU D O 1
ATOM 4850 N N . MET D 1 13 ? -10.361 11.746 78.987 1.00 24.09 12 MET D N 1
ATOM 4851 C CA . MET D 1 13 ? -11.745 11.242 78.915 1.00 27.03 12 MET D CA 1
ATOM 4852 C C . MET D 1 13 ? -12.327 11.253 80.334 1.00 26.59 12 MET D C 1
ATOM 4853 O O . MET D 1 13 ? -11.540 11.309 81.319 1.00 25.67 12 MET D O 1
ATOM 4858 N N . THR D 1 14 ? -13.655 11.139 80.430 1.00 28.97 13 THR D N 1
ATOM 4859 C CA . THR D 1 14 ? -14.372 10.955 81.717 1.00 31.68 13 THR D CA 1
ATOM 4860 C C . THR D 1 14 ? -14.080 9.554 82.259 1.00 35.48 13 THR D C 1
ATOM 4861 O O . THR D 1 14 ? -14.300 9.327 83.457 1.00 34.53 13 THR D O 1
ATOM 4865 N N . GLY D 1 15 ? -13.612 8.651 81.395 1.00 33.46 14 GLY D N 1
ATOM 4866 C CA . GLY D 1 15 ? -13.295 7.245 81.723 1.00 32.45 14 GLY D CA 1
ATOM 4867 C C . GLY D 1 15 ? -12.963 6.496 80.445 1.00 32.65 14 GLY D C 1
ATOM 4868 O O . GLY D 1 15 ? -12.959 7.152 79.370 1.00 31.67 14 GLY D O 1
ATOM 4869 N N . LEU D 1 16 ? -12.746 5.180 80.514 1.00 31.94 15 LEU D N 1
ATOM 4870 C CA . LEU D 1 16 ? -12.241 4.409 79.351 1.00 34.01 15 LEU D CA 1
ATOM 4871 C C . LEU D 1 16 ? -13.346 3.557 78.719 1.00 33.47 15 LEU D C 1
ATOM 4872 O O . LEU D 1 16 ? -13.021 2.764 77.838 1.00 36.94 15 LEU D O 1
ATOM 4877 N N . ASP D 1 17 ? -14.610 3.765 79.072 1.00 33.96 16 ASP D N 1
ATOM 4878 C CA . ASP D 1 17 ? -15.744 2.951 78.564 1.00 35.26 16 ASP D CA 1
ATOM 4879 C C . ASP D 1 17 ? -16.291 3.573 77.279 1.00 35.81 16 ASP D C 1
ATOM 4880 O O . ASP D 1 17 ? -16.973 4.626 77.356 1.00 36.13 16 ASP D O 1
ATOM 4885 N N . LEU D 1 18 ? -16.056 2.936 76.126 1.00 33.37 17 LEU D N 1
ATOM 4886 C CA . LEU D 1 18 ? -16.478 3.496 74.808 1.00 33.56 17 LEU D CA 1
ATOM 4887 C C . LEU D 1 18 ? -18.009 3.523 74.694 1.00 34.82 17 LEU D C 1
ATOM 4888 O O . LEU D 1 18 ? -18.493 4.265 73.834 1.00 36.27 17 LEU D O 1
ATOM 4893 N N . LYS D 1 19 ? -18.747 2.809 75.548 1.00 38.00 18 LYS D N 1
ATOM 4894 C CA . LYS D 1 19 ? -20.238 2.837 75.519 1.00 43.14 18 LYS D CA 1
ATOM 4895 C C . LYS D 1 19 ? -20.787 4.128 76.142 1.00 44.02 18 LYS D C 1
ATOM 4896 O O . LYS D 1 19 ? -21.934 4.445 75.841 1.00 48.72 18 LYS D O 1
ATOM 4902 N N . SER D 1 20 ? -20.036 4.868 76.967 1.00 39.87 19 SER D N 1
ATOM 4903 C CA . SER D 1 20 ? -20.632 5.983 77.751 1.00 37.25 19 SER D CA 1
ATOM 4904 C C . SER D 1 20 ? -19.673 7.153 77.981 1.00 37.39 19 SER D C 1
ATOM 4905 O O . SER D 1 20 ? -20.179 8.284 78.125 1.00 34.85 19 SER D O 1
ATOM 4908 N N . ASP D 1 21 ? -18.360 6.931 78.067 1.00 33.15 20 ASP D N 1
ATOM 4909 C CA . ASP D 1 21 ? -17.431 8.011 78.474 1.00 32.84 20 ASP D CA 1
ATOM 4910 C C . ASP D 1 21 ? -17.261 9.020 77.342 1.00 33.10 20 ASP D C 1
ATOM 4911 O O . ASP D 1 21 ? -17.421 8.652 76.168 1.00 30.81 20 ASP D O 1
ATOM 4916 N N . ARG D 1 22 ? -16.925 10.257 77.706 1.00 33.38 21 ARG D N 1
ATOM 4917 C CA A ARG D 1 22 ? -16.731 11.391 76.777 0.60 34.58 21 ARG D CA 1
ATOM 4918 C CA B ARG D 1 22 ? -16.721 11.313 76.690 0.40 34.01 21 ARG D CA 1
ATOM 4919 C C . ARG D 1 22 ? -15.252 11.731 76.653 1.00 32.10 21 ARG D C 1
ATOM 4920 O O . ARG D 1 22 ? -14.544 11.626 77.672 1.00 28.23 21 ARG D O 1
ATOM 4935 N N . LEU D 1 23 ? -14.865 12.154 75.467 1.00 29.73 22 LEU D N 1
ATOM 4936 C CA . LEU D 1 23 ? -13.568 12.749 75.133 1.00 31.29 22 LEU D CA 1
ATOM 4937 C C . LEU D 1 23 ? -13.644 14.216 75.551 1.00 33.01 22 LEU D C 1
ATOM 4938 O O . LEU D 1 23 ? -14.537 14.921 75.033 1.00 35.89 22 LEU D O 1
ATOM 4943 N N . ILE D 1 24 ? -12.761 14.668 76.448 1.00 33.78 23 ILE D N 1
ATOM 4944 C CA . ILE D 1 24 ? -12.854 16.034 77.054 1.00 33.16 23 ILE D CA 1
ATOM 4945 C C . ILE D 1 24 ? -11.586 16.838 76.780 1.00 32.89 23 ILE D C 1
ATOM 4946 O O . ILE D 1 24 ? -11.641 18.059 76.989 1.00 31.95 23 ILE D O 1
ATOM 4951 N N . GLU D 1 25 ? -10.492 16.224 76.326 1.00 28.81 24 GLU D N 1
ATOM 4952 C CA . GLU D 1 25 ? -9.275 16.982 75.921 1.00 28.58 24 GLU D CA 1
ATOM 4953 C C . GLU D 1 25 ? -8.550 16.210 74.815 1.00 32.47 24 GLU D C 1
ATOM 4954 O O . GLU D 1 25 ? -8.493 14.962 74.892 1.00 31.60 24 GLU D O 1
ATOM 4960 N N . ILE D 1 26 ? -8.033 16.926 73.819 1.00 32.93 25 ILE D N 1
ATOM 4961 C CA . ILE D 1 26 ? -7.159 16.347 72.758 1.00 29.69 25 ILE D CA 1
ATOM 4962 C C . ILE D 1 26 ? -6.003 17.313 72.531 1.00 32.59 25 ILE D C 1
ATOM 4963 O O . ILE D 1 26 ? -6.235 18.528 72.438 1.00 33.93 25 ILE D O 1
ATOM 4968 N N . ALA D 1 27 ? -4.785 16.791 72.502 1.00 29.17 26 ALA D N 1
ATOM 4969 C CA . ALA D 1 27 ? -3.579 17.541 72.116 1.00 30.63 26 ALA D CA 1
ATOM 4970 C C . ALA D 1 27 ? -2.932 16.819 70.936 1.00 35.95 26 ALA D C 1
ATOM 4971 O O . ALA D 1 27 ? -2.995 15.552 70.904 1.00 32.50 26 ALA D O 1
ATOM 4973 N N . VAL D 1 28 ? -2.345 17.573 70.011 1.00 34.41 27 VAL D N 1
ATOM 4974 C CA . VAL D 1 28 ? -1.689 17.003 68.805 1.00 32.74 27 VAL D CA 1
ATOM 4975 C C . VAL D 1 28 ? -0.388 17.766 68.568 1.00 34.36 27 VAL D C 1
ATOM 4976 O O . VAL D 1 28 ? -0.363 19.006 68.664 1.00 34.83 27 VAL D O 1
ATOM 4980 N N . LEU D 1 29 ? 0.682 17.020 68.346 1.00 29.75 28 LEU D N 1
ATOM 4981 C CA . LEU D 1 29 ? 2.005 17.503 67.885 1.00 31.22 28 LEU D CA 1
ATOM 4982 C C . LEU D 1 29 ? 2.331 16.676 66.639 1.00 34.39 28 LEU D C 1
ATOM 4983 O O . LEU D 1 29 ? 2.174 15.445 66.718 1.00 33.54 28 LEU D O 1
ATOM 4988 N N . VAL D 1 30 ? 2.724 17.290 65.531 1.00 26.57 29 VAL D N 1
ATOM 4989 C CA . VAL D 1 30 ? 3.328 16.528 64.415 1.00 26.77 29 VAL D CA 1
ATOM 4990 C C . VAL D 1 30 ? 4.841 16.618 64.566 1.00 26.09 29 VAL D C 1
ATOM 4991 O O . VAL D 1 30 ? 5.303 17.710 64.889 1.00 28.23 29 VAL D O 1
ATOM 4995 N N . THR D 1 31 ? 5.553 15.503 64.415 1.00 24.30 30 THR D N 1
ATOM 4996 C CA . THR D 1 31 ? 7.029 15.482 64.360 1.00 25.34 30 THR D CA 1
ATOM 4997 C C . THR D 1 31 ? 7.443 14.992 62.980 1.00 31.14 30 THR D C 1
ATOM 4998 O O . THR D 1 31 ? 6.631 14.330 62.281 1.00 28.54 30 THR D O 1
ATOM 5002 N N . ASP D 1 32 ? 8.673 15.300 62.598 1.00 32.16 31 ASP D N 1
ATOM 5003 C CA . ASP D 1 32 ? 9.332 14.582 61.482 1.00 35.90 31 ASP D CA 1
ATOM 5004 C C . ASP D 1 32 ? 9.777 13.206 62.014 1.00 35.15 31 ASP D C 1
ATOM 5005 O O . ASP D 1 32 ? 9.557 12.921 63.216 1.00 29.53 31 ASP D O 1
ATOM 5010 N N . ALA D 1 33 ? 10.440 12.418 61.170 1.00 33.83 32 ALA D N 1
ATOM 5011 C CA . ALA D 1 33 ? 10.957 11.068 61.475 1.00 37.60 32 ALA D CA 1
ATOM 5012 C C . ALA D 1 33 ? 11.974 11.127 62.609 1.00 36.71 32 ALA D C 1
ATOM 5013 O O . ALA D 1 33 ? 12.056 10.138 63.362 1.00 38.90 32 ALA D O 1
ATOM 5015 N N . ASP D 1 34 ? 12.689 12.249 62.767 1.00 33.30 33 ASP D N 1
ATOM 5016 C CA . ASP D 1 34 ? 13.706 12.418 63.838 1.00 35.22 33 ASP D CA 1
ATOM 5017 C C . ASP D 1 34 ? 13.081 13.024 65.096 1.00 29.43 33 ASP D C 1
ATOM 5018 O O . ASP D 1 34 ? 13.835 13.386 65.983 1.00 31.07 33 ASP D O 1
ATOM 5023 N N . LEU D 1 35 ? 11.752 13.092 65.177 1.00 28.36 34 LEU D N 1
ATOM 5024 C CA . LEU D 1 35 ? 11.012 13.511 66.399 1.00 31.72 34 LEU D CA 1
ATOM 5025 C C . LEU D 1 35 ? 11.197 15.021 66.693 1.00 32.03 34 LEU D C 1
ATOM 5026 O O . LEU D 1 35 ? 10.937 15.427 67.831 1.00 29.79 34 LEU D O 1
ATOM 5031 N N . ASN D 1 36 ? 11.562 15.826 65.692 1.00 30.53 35 ASN D N 1
ATOM 5032 C CA . ASN D 1 36 ? 11.488 17.305 65.768 1.00 30.52 35 ASN D CA 1
ATOM 5033 C C . ASN D 1 36 ? 10.036 17.727 65.584 1.00 29.95 35 ASN D C 1
ATOM 5034 O O . ASN D 1 36 ? 9.425 17.312 64.588 1.00 29.06 35 ASN D O 1
ATOM 5039 N N . ILE D 1 37 ? 9.521 18.543 66.499 1.00 29.82 36 ILE D N 1
ATOM 5040 C CA . ILE D 1 37 ? 8.134 19.085 66.440 1.00 34.25 36 ILE D CA 1
ATOM 5041 C C . ILE D 1 37 ? 8.034 20.081 65.274 1.00 32.95 36 ILE D C 1
ATOM 5042 O O . ILE D 1 37 ? 8.872 20.935 65.157 1.00 33.78 36 ILE D O 1
ATOM 5047 N N . LEU D 1 38 ? 7.018 19.936 64.430 1.00 32.46 37 LEU D N 1
ATOM 5048 C CA . LEU D 1 38 ? 6.757 20.745 63.223 1.00 36.09 37 LEU D CA 1
ATOM 5049 C C . LEU D 1 38 ? 5.609 21.672 63.593 1.00 42.14 37 LEU D C 1
ATOM 5050 O O . LEU D 1 38 ? 4.566 21.149 64.042 1.00 38.57 37 LEU D O 1
ATOM 5055 N N . GLY D 1 39 ? 5.728 22.980 63.349 1.00 42.96 38 GLY D N 1
ATOM 5056 C CA . GLY D 1 39 ? 4.647 23.914 63.721 1.00 44.20 38 GLY D CA 1
ATOM 5057 C C . GLY D 1 39 ? 4.508 23.940 65.233 1.00 41.26 38 GLY D C 1
ATOM 5058 O O . GLY D 1 39 ? 5.433 23.465 65.907 1.00 43.22 38 GLY D O 1
ATOM 5059 N N . ASP D 1 40 ? 3.462 24.582 65.751 1.00 44.13 39 ASP D N 1
ATOM 5060 C CA . ASP D 1 40 ? 3.409 24.971 67.183 1.00 49.51 39 ASP D CA 1
ATOM 5061 C C . ASP D 1 40 ? 2.649 23.899 67.961 1.00 46.91 39 ASP D C 1
ATOM 5062 O O . ASP D 1 40 ? 2.687 23.946 69.192 1.00 48.29 39 ASP D O 1
ATOM 5067 N N . GLY D 1 41 ? 1.919 23.003 67.288 1.00 49.63 40 GLY D N 1
ATOM 5068 C CA . GLY D 1 41 ? 1.066 21.989 67.941 1.00 44.48 40 GLY D CA 1
ATOM 5069 C C . GLY D 1 41 ? -0.249 22.594 68.415 1.00 46.30 40 GLY D C 1
ATOM 5070 O O . GLY D 1 41 ? -0.494 23.786 68.127 1.00 39.76 40 GLY D O 1
ATOM 5071 N N . LEU D 1 42 ? -1.136 21.819 69.032 1.00 39.24 41 LEU D N 1
ATOM 5072 C CA . LEU D 1 42 ? -2.485 22.313 69.377 1.00 40.85 41 LEU D CA 1
ATOM 5073 C C . LEU D 1 42 ? -3.047 21.477 70.527 1.00 41.96 41 LEU D C 1
ATOM 5074 O O . LEU D 1 42 ? -2.840 20.252 70.528 1.00 45.74 41 LEU D O 1
ATOM 5079 N N . ASP D 1 43 ? -3.677 22.097 71.509 1.00 37.49 42 ASP D N 1
ATOM 5080 C CA . ASP D 1 43 ? -4.459 21.369 72.534 1.00 40.70 42 ASP D CA 1
ATOM 5081 C C . ASP D 1 43 ? -5.792 22.077 72.703 1.00 40.36 42 ASP D C 1
ATOM 5082 O O . ASP D 1 43 ? -5.805 23.314 72.651 1.00 43.78 42 ASP D O 1
ATOM 5087 N N . VAL D 1 44 ? -6.862 21.309 72.848 1.00 36.51 43 VAL D N 1
ATOM 5088 C CA . VAL D 1 44 ? -8.206 21.891 73.013 1.00 38.29 43 VAL D CA 1
ATOM 5089 C C . VAL D 1 44 ? -8.953 21.056 74.032 1.00 40.09 43 VAL D C 1
ATOM 5090 O O . VAL D 1 44 ? -8.946 19.801 73.964 1.00 36.15 43 VAL D O 1
ATOM 5094 N N . VAL D 1 45 ? -9.636 21.754 74.922 1.00 33.22 44 VAL D N 1
ATOM 5095 C CA . VAL D 1 45 ? -10.577 21.147 75.877 1.00 32.12 44 VAL D CA 1
ATOM 5096 C C . VAL D 1 45 ? -11.939 21.144 75.210 1.00 31.11 44 VAL D C 1
ATOM 5097 O O . VAL D 1 45 ? -12.360 22.187 74.688 1.00 33.00 44 VAL D O 1
ATOM 5101 N N . ILE D 1 46 ? -12.599 20.001 75.257 1.00 30.76 45 ILE D N 1
ATOM 5102 C CA . ILE D 1 46 ? -13.884 19.755 74.567 1.00 32.47 45 ILE D CA 1
ATOM 5103 C C . ILE D 1 46 ? -14.983 19.775 75.612 1.00 35.44 45 ILE D C 1
ATOM 5104 O O . ILE D 1 46 ? -14.865 19.041 76.627 1.00 35.76 45 ILE D O 1
ATOM 5109 N N . HIS D 1 47 ? -16.040 20.533 75.332 1.00 37.33 46 HIS D N 1
ATOM 5110 C CA . HIS D 1 47 ? -17.176 20.725 76.253 1.00 35.21 46 HIS D CA 1
ATOM 5111 C C . HIS D 1 47 ? -17.873 19.386 76.436 1.00 36.27 46 HIS D C 1
ATOM 5112 O O . HIS D 1 47 ? -18.048 18.652 75.466 1.00 36.25 46 HIS D O 1
ATOM 5119 N N . ALA D 1 48 ? -18.240 19.087 77.672 1.00 39.34 47 ALA D N 1
ATOM 5120 C CA . ALA D 1 48 ? -19.161 17.991 78.026 1.00 39.41 47 ALA D CA 1
ATOM 5121 C C . ALA D 1 48 ? -20.122 18.574 79.055 1.00 38.88 47 ALA D C 1
ATOM 5122 O O . ALA D 1 48 ? -19.682 19.442 79.853 1.00 35.39 47 ALA D O 1
ATOM 5124 N N . ASP D 1 49 ? -21.364 18.111 79.050 1.00 36.36 48 ASP D N 1
ATOM 5125 C CA . ASP D 1 49 ? -22.400 18.648 79.962 1.00 42.13 48 ASP D CA 1
ATOM 5126 C C . ASP D 1 49 ? -22.159 18.069 81.367 1.00 42.78 48 ASP D C 1
ATOM 5127 O O . ASP D 1 49 ? -21.324 17.132 81.528 1.00 36.48 48 ASP D O 1
ATOM 5132 N N . ASP D 1 50 ? -22.853 18.627 82.355 1.00 44.46 49 ASP D N 1
ATOM 5133 C CA . ASP D 1 50 ? -22.679 18.293 83.792 1.00 45.17 49 ASP D CA 1
ATOM 5134 C C . ASP D 1 50 ? -23.093 16.837 84.019 1.00 37.40 49 ASP D C 1
ATOM 5135 O O . ASP D 1 50 ? -22.455 16.178 84.854 1.00 37.80 49 ASP D O 1
ATOM 5140 N N . GLU D 1 51 ? -24.075 16.324 83.277 1.00 40.56 50 GLU D N 1
ATOM 5141 C CA . GLU D 1 51 ? -24.514 14.910 83.417 1.00 42.89 50 GLU D CA 1
ATOM 5142 C C . GLU D 1 51 ? -23.348 13.973 83.072 1.00 41.34 50 GLU D C 1
ATOM 5143 O O . GLU D 1 51 ? -23.093 13.026 83.836 1.00 43.22 50 GLU D O 1
ATOM 5149 N N . SER D 1 52 ? -22.657 14.221 81.961 1.00 39.28 51 SER D N 1
ATOM 5150 C CA . SER D 1 52 ? -21.466 13.433 81.519 1.00 38.77 51 SER D CA 1
ATOM 5151 C C . SER D 1 52 ? -20.368 13.521 82.579 1.00 34.88 51 SER D C 1
ATOM 5152 O O . SER D 1 52 ? -19.813 12.482 82.927 1.00 36.27 51 SER D O 1
ATOM 5155 N N . LEU D 1 53 ? -20.060 14.726 83.064 1.00 35.88 52 LEU D N 1
ATOM 5156 C CA . LEU D 1 53 ? -18.957 14.927 84.037 1.00 38.27 52 LEU D CA 1
ATOM 5157 C C . LEU D 1 53 ? -19.301 14.205 85.352 1.00 40.27 52 LEU D C 1
ATOM 5158 O O . LEU D 1 53 ? -18.371 13.645 85.996 1.00 37.08 52 LEU D O 1
ATOM 5163 N N . SER D 1 54 ? -20.587 14.135 85.690 1.00 39.11 53 SER D N 1
ATOM 5164 C CA . SER D 1 54 ? -21.067 13.507 86.946 1.00 42.82 53 SER D CA 1
ATOM 5165 C C . SER D 1 54 ? -20.875 11.983 86.912 1.00 43.33 53 SER D C 1
ATOM 5166 O O . SER D 1 54 ? -21.015 11.363 87.978 1.00 40.75 53 SER D O 1
ATOM 5169 N N . SER D 1 55 ? -20.586 11.394 85.748 1.00 44.08 54 SER D N 1
ATOM 5170 C CA . SER D 1 55 ? -20.387 9.929 85.585 1.00 42.12 54 SER D CA 1
ATOM 5171 C C . SER D 1 55 ? -18.945 9.522 85.928 1.00 41.03 54 SER D C 1
ATOM 5172 O O . SER D 1 55 ? -18.669 8.327 85.957 1.00 45.61 54 SER D O 1
ATOM 5175 N N . MET D 1 56 ? -18.027 10.466 86.112 1.00 36.64 55 MET D N 1
ATOM 5176 C CA . MET D 1 56 ? -16.609 10.114 86.401 1.00 34.04 55 MET D CA 1
ATOM 5177 C C . MET D 1 56 ? -16.506 9.329 87.722 1.00 37.77 55 MET D C 1
ATOM 5178 O O . MET D 1 56 ? -17.035 9.819 88.717 1.00 39.51 55 MET D O 1
ATOM 5183 N N . VAL D 1 57 ? -15.805 8.189 87.742 1.00 35.17 56 VAL D N 1
ATOM 5184 C CA . VAL D 1 57 ? -15.415 7.504 89.010 1.00 33.26 56 VAL D CA 1
ATOM 5185 C C . VAL D 1 57 ? -14.505 8.448 89.811 1.00 31.78 56 VAL D C 1
ATOM 5186 O O . VAL D 1 57 ? -13.853 9.321 89.222 1.00 29.91 56 VAL D O 1
ATOM 5190 N N . ASP D 1 58 ? -14.456 8.247 91.123 1.00 28.85 57 ASP D N 1
ATOM 5191 C CA . ASP D 1 58 ? -13.874 9.204 92.092 1.00 31.04 57 ASP D CA 1
ATOM 5192 C C . ASP D 1 58 ? -12.386 9.420 91.794 1.00 30.12 57 ASP D C 1
ATOM 5193 O O . ASP D 1 58 ? -11.922 10.574 91.893 1.00 29.35 57 ASP D O 1
ATOM 5198 N N . VAL D 1 59 ? -11.621 8.390 91.429 1.00 29.67 58 VAL D N 1
ATOM 5199 C CA A VAL D 1 59 ? -10.160 8.579 91.175 0.50 29.71 58 VAL D CA 1
ATOM 5200 C CA B VAL D 1 59 ? -10.160 8.603 91.190 0.50 29.24 58 VAL D CA 1
ATOM 5201 C C . VAL D 1 59 ? -9.990 9.501 89.953 1.00 30.09 58 VAL D C 1
ATOM 5202 O O . VAL D 1 59 ? -9.106 10.374 89.982 1.00 30.32 58 VAL D O 1
ATOM 5209 N N . VAL D 1 60 ? -10.810 9.324 88.924 1.00 31.73 59 VAL D N 1
ATOM 5210 C CA . VAL D 1 60 ? -10.724 10.179 87.690 1.00 33.16 59 VAL D CA 1
ATOM 5211 C C . VAL D 1 60 ? -11.264 11.585 88.014 1.00 30.80 59 VAL D C 1
ATOM 5212 O O . VAL D 1 60 ? -10.627 12.590 87.627 1.00 29.10 59 VAL D O 1
ATOM 5216 N N . LYS D 1 61 ? -12.386 11.661 88.714 1.00 30.43 60 LYS D N 1
ATOM 5217 C CA . LYS D 1 61 ? -12.969 12.948 89.187 1.00 30.49 60 LYS D CA 1
ATOM 5218 C C . LYS D 1 61 ? -11.902 13.760 89.936 1.00 31.00 60 LYS D C 1
ATOM 5219 O O . LYS D 1 61 ? -11.709 14.970 89.642 1.00 26.30 60 LYS D O 1
ATOM 5225 N N . GLN D 1 62 ? -11.189 13.120 90.860 1.00 29.62 61 GLN D N 1
ATOM 5226 C CA . GLN D 1 62 ? -10.165 13.812 91.677 1.00 31.95 61 GLN D CA 1
ATOM 5227 C C . GLN D 1 62 ? -9.012 14.283 90.779 1.00 31.76 61 GLN D C 1
ATOM 5228 O O . GLN D 1 62 ? -8.522 15.437 90.956 1.00 29.48 61 GLN D O 1
ATOM 5234 N N . MET D 1 63 ? -8.559 13.426 89.863 1.00 34.01 62 MET D N 1
ATOM 5235 C CA . MET D 1 63 ? -7.449 13.744 88.917 1.00 33.74 62 MET D CA 1
ATOM 5236 C C . MET D 1 63 ? -7.826 14.982 88.082 1.00 27.97 62 MET D C 1
ATOM 5237 O O . MET D 1 63 ? -7.046 15.938 88.026 1.00 29.20 62 MET D O 1
ATOM 5242 N N . HIS D 1 64 ? -9.006 14.984 87.479 1.00 27.54 63 HIS D N 1
ATOM 5243 C CA . HIS D 1 64 ? -9.463 16.058 86.563 1.00 28.72 63 HIS D CA 1
ATOM 5244 C C . HIS D 1 64 ? -9.819 17.328 87.359 1.00 30.49 63 HIS D C 1
ATOM 5245 O O . HIS D 1 64 ? -9.655 18.412 86.806 1.00 30.44 63 HIS D O 1
ATOM 5252 N N . ALA D 1 65 ? -10.260 17.202 88.613 1.00 29.83 64 ALA D N 1
ATOM 5253 C CA . ALA D 1 65 ? -10.486 18.363 89.508 1.00 32.21 64 ALA D CA 1
ATOM 5254 C C . ALA D 1 65 ? -9.131 19.015 89.807 1.00 34.80 64 ALA D C 1
ATOM 5255 O O . ALA D 1 65 ? -9.006 20.218 89.591 1.00 36.44 64 ALA D O 1
ATOM 5257 N N . ARG D 1 66 ? -8.137 18.232 90.211 1.00 35.57 65 ARG D N 1
ATOM 5258 C CA . ARG D 1 66 ? -6.821 18.749 90.661 1.00 39.18 65 ARG D CA 1
ATOM 5259 C C . ARG D 1 66 ? -6.059 19.390 89.493 1.00 39.15 65 ARG D C 1
ATOM 5260 O O . ARG D 1 66 ? -5.300 20.340 89.737 1.00 36.38 65 ARG D O 1
ATOM 5268 N N . SER D 1 67 ? -6.202 18.891 88.263 1.00 36.12 66 SER D N 1
ATOM 5269 C CA . SER D 1 67 ? -5.456 19.447 87.099 1.00 36.24 66 SER D CA 1
ATOM 5270 C C . SER D 1 67 ? -6.140 20.717 86.580 1.00 36.99 66 SER D C 1
ATOM 5271 O O . SER D 1 67 ? -5.552 21.361 85.707 1.00 35.34 66 SER D O 1
ATOM 5274 N N . GLY D 1 68 ? -7.364 21.017 87.030 1.00 36.23 67 GLY D N 1
ATOM 5275 C CA . GLY D 1 68 ? -8.192 22.111 86.490 1.00 34.75 67 GLY D CA 1
ATOM 5276 C C . GLY D 1 68 ? -8.946 21.716 85.226 1.00 35.16 67 GLY D C 1
ATOM 5277 O O . GLY D 1 68 ? -9.664 22.552 84.697 1.00 33.67 67 GLY D O 1
ATOM 5278 N N . LEU D 1 69 ? -8.848 20.469 84.769 1.00 30.51 68 LEU D N 1
ATOM 5279 C CA . LEU D 1 69 ? -9.474 20.059 83.488 1.00 28.87 68 LEU D CA 1
ATOM 5280 C C . LEU D 1 69 ? -10.996 20.140 83.598 1.00 29.48 68 LEU D C 1
ATOM 5281 O O . LEU D 1 69 ? -11.632 20.660 82.665 1.00 29.43 68 LEU D O 1
ATOM 5286 N N . THR D 1 70 ? -11.584 19.623 84.675 1.00 27.79 69 THR D N 1
ATOM 5287 C CA . THR D 1 70 ? -13.058 19.567 84.797 1.00 29.96 69 THR D CA 1
ATOM 5288 C C . THR D 1 70 ? -13.645 20.987 84.637 1.00 30.30 69 THR D C 1
ATOM 5289 O O . THR D 1 70 ? -14.619 21.151 83.899 1.00 32.61 69 THR D O 1
ATOM 5293 N N . GLU D 1 71 ? -13.066 21.978 85.296 1.00 35.84 70 GLU D N 1
ATOM 5294 C CA . GLU D 1 71 ? -13.584 23.373 85.246 1.00 37.95 70 GLU D CA 1
ATOM 5295 C C . GLU D 1 71 ? -13.371 23.896 83.813 1.00 35.13 70 GLU D C 1
ATOM 5296 O O . GLU D 1 71 ? -14.256 24.612 83.323 1.00 32.43 70 GLU D O 1
ATOM 5302 N N . GLU D 1 72 ? -12.236 23.582 83.174 1.00 32.72 71 GLU D N 1
ATOM 5303 C CA . GLU D 1 72 ? -11.966 24.008 81.769 1.00 34.39 71 GLU D CA 1
ATOM 5304 C C . GLU D 1 72 ? -13.008 23.364 80.866 1.00 31.23 71 GLU D C 1
ATOM 5305 O O . GLU D 1 72 ? -13.428 24.014 79.911 1.00 34.53 71 GLU D O 1
ATOM 5311 N N . VAL D 1 73 ? -13.437 22.143 81.157 1.00 34.94 72 VAL D N 1
ATOM 5312 C CA . VAL D 1 73 ? -14.462 21.450 80.330 1.00 33.59 72 VAL D CA 1
ATOM 5313 C C . VAL D 1 73 ? -15.789 22.205 80.443 1.00 34.52 72 VAL D C 1
ATOM 5314 O O . VAL D 1 73 ? -16.437 22.419 79.403 1.00 33.07 72 VAL D O 1
ATOM 5318 N N . ARG D 1 74 ? -16.187 22.591 81.656 1.00 33.03 73 ARG D N 1
ATOM 5319 C CA . ARG D 1 74 ? -17.462 23.324 81.877 1.00 36.26 73 ARG D CA 1
ATOM 5320 C C . ARG D 1 74 ? -17.441 24.644 81.090 1.00 30.25 73 ARG D C 1
ATOM 5321 O O . ARG D 1 74 ? -18.477 24.984 80.561 1.00 32.90 73 ARG D O 1
ATOM 5329 N N . ARG D 1 75 ? -16.287 25.310 81.021 1.00 29.76 74 ARG D N 1
ATOM 5330 C CA A ARG D 1 75 ? -16.118 26.662 80.420 0.60 34.91 74 ARG D CA 1
ATOM 5331 C CA B ARG D 1 75 ? -16.061 26.656 80.425 0.40 33.41 74 ARG D CA 1
ATOM 5332 C C . ARG D 1 75 ? -15.871 26.543 78.906 1.00 39.30 74 ARG D C 1
ATOM 5333 O O . ARG D 1 75 ? -15.996 27.571 78.214 1.00 35.10 74 ARG D O 1
ATOM 5348 N N . SER D 1 76 ? -15.542 25.346 78.387 1.00 37.06 75 SER D N 1
ATOM 5349 C CA . SER D 1 76 ? -15.228 25.180 76.940 1.00 34.70 75 SER D CA 1
ATOM 5350 C C . SER D 1 76 ? -16.467 25.493 76.096 1.00 32.51 75 SER D C 1
ATOM 5351 O O . SER D 1 76 ? -17.564 25.040 76.485 1.00 30.69 75 SER D O 1
ATOM 5354 N N . THR D 1 77 ? -16.285 26.145 74.943 1.00 33.78 76 THR D N 1
ATOM 5355 C CA . THR D 1 77 ? -17.352 26.300 73.915 1.00 37.01 76 THR D CA 1
ATOM 5356 C C . THR D 1 77 ? -17.002 25.490 72.661 1.00 41.83 76 THR D C 1
ATOM 5357 O O . THR D 1 77 ? -17.662 25.690 71.633 1.00 44.32 76 THR D O 1
ATOM 5361 N N . VAL D 1 78 ? -16.034 24.576 72.751 1.00 45.46 77 VAL D N 1
ATOM 5362 C CA . VAL D 1 78 ? -15.582 23.747 71.597 1.00 39.34 77 VAL D CA 1
ATOM 5363 C C . VAL D 1 78 ? -16.278 22.390 71.666 1.00 38.74 77 VAL D C 1
ATOM 5364 O O . VAL D 1 78 ? -16.068 21.673 72.686 1.00 37.17 77 VAL D O 1
ATOM 5368 N N . ASP D 1 79 ? -17.025 22.010 70.630 1.00 32.23 78 ASP D N 1
ATOM 5369 C CA . ASP D 1 79 ? -17.692 20.676 70.572 1.00 36.38 78 ASP D CA 1
ATOM 5370 C C . ASP D 1 79 ? -16.795 19.658 69.832 1.00 32.55 78 ASP D C 1
ATOM 5371 O O . ASP D 1 79 ? -15.703 20.050 69.376 1.00 34.88 78 ASP D O 1
ATOM 5376 N N . LEU D 1 80 ? -17.238 18.406 69.698 1.00 34.09 79 LEU D N 1
ATOM 5377 C CA . LEU D 1 80 ? -16.422 17.319 69.079 1.00 37.88 79 LEU D CA 1
ATOM 5378 C C . LEU D 1 80 ? -16.059 17.691 67.637 1.00 35.07 79 LEU D C 1
ATOM 5379 O O . LEU D 1 80 ? -14.848 17.639 67.300 1.00 35.40 79 LEU D O 1
ATOM 5384 N N . ALA D 1 81 ? -17.046 18.089 66.832 1.00 37.41 80 ALA D N 1
ATOM 5385 C CA . ALA D 1 81 ? -16.864 18.352 65.379 1.00 37.00 80 ALA D CA 1
ATOM 5386 C C . ALA D 1 81 ? -15.863 19.492 65.202 1.00 38.23 80 ALA D C 1
ATOM 5387 O O . ALA D 1 81 ? -14.989 19.381 64.331 1.00 39.92 80 ALA D O 1
ATOM 5389 N N . THR D 1 82 ? -15.918 20.520 66.055 1.00 35.01 81 THR D N 1
ATOM 5390 C CA . THR D 1 82 ? -15.005 21.682 65.959 1.00 35.45 81 THR D CA 1
ATOM 5391 C C . THR D 1 82 ? -13.599 21.265 66.375 1.00 36.84 81 THR D C 1
ATOM 5392 O O . THR D 1 82 ? -12.636 21.699 65.723 1.00 42.66 81 THR D O 1
ATOM 5396 N N . ALA D 1 83 ? -13.463 20.488 67.450 1.00 39.14 82 ALA D N 1
ATOM 5397 C CA . ALA D 1 83 ? -12.145 20.004 67.924 1.00 36.84 82 ALA D CA 1
ATOM 5398 C C . ALA D 1 83 ? -11.508 19.168 66.810 1.00 31.33 82 ALA D C 1
ATOM 5399 O O . ALA D 1 83 ? -10.323 19.363 66.538 1.00 30.32 82 ALA D O 1
ATOM 5401 N N . GLU D 1 84 ? -12.277 18.272 66.203 1.00 31.61 83 GLU D N 1
ATOM 5402 C CA . GLU D 1 84 ? -11.793 17.399 65.086 1.00 34.99 83 GLU D CA 1
ATOM 5403 C C . GLU D 1 84 ? -11.272 18.278 63.943 1.00 38.68 83 GLU D C 1
ATOM 5404 O O . GLU D 1 84 ? -10.164 18.016 63.427 1.00 31.81 83 GLU D O 1
ATOM 5410 N N . GLU D 1 85 ? -12.024 19.319 63.581 1.00 43.05 84 GLU D N 1
ATOM 5411 C CA . GLU D 1 85 ? -11.655 20.222 62.459 1.00 44.11 84 GLU D CA 1
ATOM 5412 C C . GLU D 1 85 ? -10.380 20.970 62.832 1.00 43.95 84 GLU D C 1
ATOM 5413 O O . GLU D 1 85 ? -9.510 21.081 61.971 1.00 43.03 84 GLU D O 1
ATOM 5419 N N . MET D 1 86 ? -10.253 21.436 64.081 1.00 37.78 85 MET D N 1
ATOM 5420 C CA . MET D 1 86 ? -9.044 22.179 64.516 1.00 38.91 85 MET D CA 1
ATOM 5421 C C . MET D 1 86 ? -7.832 21.248 64.435 1.00 32.98 85 MET D C 1
ATOM 5422 O O . MET D 1 86 ? -6.765 21.666 63.947 1.00 31.91 85 MET D O 1
ATOM 5427 N N . VAL D 1 87 ? -7.971 20.010 64.915 1.00 35.04 86 VAL D N 1
ATOM 5428 C CA . VAL D 1 87 ? -6.838 19.032 64.962 1.00 35.20 86 VAL D CA 1
ATOM 5429 C C . VAL D 1 87 ? -6.444 18.658 63.530 1.00 33.58 86 VAL D C 1
ATOM 5430 O O . VAL D 1 87 ? -5.242 18.674 63.236 1.00 31.62 86 VAL D O 1
ATOM 5434 N N . LEU D 1 88 ? -7.434 18.328 62.697 1.00 35.02 87 LEU D N 1
ATOM 5435 C CA A LEU D 1 88 ? -7.186 17.850 61.315 0.51 38.07 87 LEU D CA 1
ATOM 5436 C CA B LEU D 1 88 ? -7.272 17.891 61.279 0.49 37.87 87 LEU D CA 1
ATOM 5437 C C . LEU D 1 88 ? -6.583 18.991 60.484 1.00 43.09 87 LEU D C 1
ATOM 5438 O O . LEU D 1 88 ? -5.650 18.695 59.739 1.00 46.16 87 LEU D O 1
ATOM 5447 N N . ASP D 1 89 ? -7.043 20.237 60.652 1.00 42.33 88 ASP D N 1
ATOM 5448 C CA . ASP D 1 89 ? -6.451 21.409 59.952 1.00 46.43 88 ASP D CA 1
ATOM 5449 C C . ASP D 1 89 ? -4.997 21.576 60.397 1.00 45.07 88 ASP D C 1
ATOM 5450 O O . ASP D 1 89 ? -4.141 21.855 59.515 1.00 38.67 88 ASP D O 1
ATOM 5455 N N . TYR D 1 90 ? -4.696 21.431 61.698 1.00 41.84 89 TYR D N 1
ATOM 5456 C CA . TYR D 1 90 ? -3.283 21.516 62.151 1.00 39.20 89 TYR D CA 1
ATOM 5457 C C . TYR D 1 90 ? -2.487 20.410 61.439 1.00 37.21 89 TYR D C 1
ATOM 5458 O O . TYR D 1 90 ? -1.393 20.694 60.899 1.00 36.39 89 TYR D O 1
ATOM 5467 N N . ILE D 1 91 ? -2.974 19.167 61.466 1.00 34.82 90 ILE D N 1
ATOM 5468 C CA . ILE D 1 91 ? -2.238 17.989 60.908 1.00 35.26 90 ILE D CA 1
ATOM 5469 C C . ILE D 1 91 ? -2.001 18.211 59.398 1.00 34.70 90 ILE D C 1
ATOM 5470 O O . ILE D 1 91 ? -0.870 17.941 58.927 1.00 31.90 90 ILE D O 1
ATOM 5475 N N . ARG D 1 92 ? -3.015 18.689 58.675 1.00 35.14 91 ARG D N 1
ATOM 5476 C CA . ARG D 1 92 ? -2.994 18.804 57.190 1.00 40.77 91 ARG D CA 1
ATOM 5477 C C . ARG D 1 92 ? -1.993 19.868 56.750 1.00 41.75 91 ARG D C 1
ATOM 5478 O O . ARG D 1 92 ? -1.534 19.759 55.608 1.00 49.97 91 ARG D O 1
ATOM 5486 N N . GLY D 1 93 ? -1.629 20.817 57.624 1.00 42.67 92 GLY D N 1
ATOM 5487 C CA . GLY D 1 93 ? -0.534 21.772 57.386 1.00 43.97 92 GLY D CA 1
ATOM 5488 C C . GLY D 1 93 ? 0.800 21.068 57.171 1.00 45.45 92 GLY D C 1
ATOM 5489 O O . GLY D 1 93 ? 1.678 21.619 56.459 1.00 50.35 92 GLY D O 1
ATOM 5490 N N . HIS D 1 94 ? 0.986 19.895 57.797 1.00 43.16 93 HIS D N 1
ATOM 5491 C CA . HIS D 1 94 ? 2.294 19.187 57.884 1.00 42.31 93 HIS D CA 1
ATOM 5492 C C . HIS D 1 94 ? 2.258 17.859 57.122 1.00 39.42 93 HIS D C 1
ATOM 5493 O O . HIS D 1 94 ? 3.324 17.392 56.656 1.00 41.36 93 HIS D O 1
ATOM 5500 N N . VAL D 1 95 ? 1.088 17.227 57.070 1.00 37.18 94 VAL D N 1
ATOM 5501 C CA . VAL D 1 95 ? 0.902 15.864 56.495 1.00 37.47 94 VAL D CA 1
ATOM 5502 C C . VAL D 1 95 ? 0.003 16.009 55.279 1.00 36.73 94 VAL D C 1
ATOM 5503 O O . VAL D 1 95 ? -1.197 16.242 55.468 1.00 34.71 94 VAL D O 1
ATOM 5507 N N . LYS D 1 96 ? 0.558 15.852 54.084 1.00 36.28 95 LYS D N 1
ATOM 5508 C CA . LYS D 1 96 ? -0.124 16.281 52.832 1.00 46.45 95 LYS D CA 1
ATOM 5509 C C . LYS D 1 96 ? -1.004 15.167 52.262 1.00 45.25 95 LYS D C 1
ATOM 5510 O O . LYS D 1 96 ? -1.993 15.507 51.602 1.00 41.26 95 LYS D O 1
ATOM 5516 N N . GLN D 1 97 ? -0.725 13.900 52.572 1.00 43.17 96 GLN D N 1
ATOM 5517 C CA A GLN D 1 97 ? -1.506 12.740 52.073 0.50 42.24 96 GLN D CA 1
ATOM 5518 C CA B GLN D 1 97 ? -1.545 12.766 52.073 0.50 41.77 96 GLN D CA 1
ATOM 5519 C C . GLN D 1 97 ? -2.214 12.020 53.230 1.00 40.95 96 GLN D C 1
ATOM 5520 O O . GLN D 1 97 ? -1.601 11.846 54.314 1.00 35.93 96 GLN D O 1
ATOM 5531 N N . ALA D 1 98 ? -3.436 11.575 52.974 1.00 37.41 97 ALA D N 1
ATOM 5532 C CA . ALA D 1 98 ? -4.224 10.664 53.820 1.00 34.16 97 ALA D CA 1
ATOM 5533 C C . ALA D 1 98 ? -3.515 9.302 53.931 1.00 34.84 97 ALA D C 1
ATOM 5534 O O . ALA D 1 98 ? -2.725 8.914 53.036 1.00 31.01 97 ALA D O 1
ATOM 5536 N N . LYS D 1 99 ? -3.748 8.627 55.057 1.00 29.76 98 LYS D N 1
ATOM 5537 C CA . LYS D 1 99 ? -3.326 7.233 55.318 1.00 28.74 98 LYS D CA 1
ATOM 5538 C C . LYS D 1 99 ? -1.815 7.085 55.189 1.00 28.59 98 LYS D C 1
ATOM 5539 O O . LYS D 1 99 ? -1.358 6.029 54.748 1.00 29.93 98 LYS D O 1
ATOM 5545 N N . THR D 1 100 ? -1.058 8.085 55.636 1.00 28.36 99 THR D N 1
ATOM 5546 C CA A THR D 1 100 ? 0.429 8.083 55.542 0.60 28.73 99 THR D CA 1
ATOM 5547 C CA B THR D 1 100 ? 0.426 8.085 55.544 0.40 28.40 99 THR D CA 1
ATOM 5548 C C . THR D 1 100 ? 1.026 8.202 56.952 1.00 28.06 99 THR D C 1
ATOM 5549 O O . THR D 1 100 ? 1.914 7.406 57.276 1.00 27.96 99 THR D O 1
ATOM 5556 N N . ALA D 1 101 ? 0.548 9.146 57.760 1.00 25.83 100 ALA D N 1
ATOM 5557 C CA . ALA D 1 101 ? 1.148 9.402 59.093 1.00 26.66 100 ALA D CA 1
ATOM 5558 C C . ALA D 1 101 ? 0.536 8.481 60.137 1.00 24.01 100 ALA D C 1
ATOM 5559 O O . ALA D 1 101 ? -0.655 8.519 60.355 1.00 24.08 100 ALA D O 1
ATOM 5561 N N . PRO D 1 102 ? 1.322 7.644 60.823 1.00 24.21 101 PRO D N 1
ATOM 5562 C CA . PRO D 1 102 ? 0.868 6.933 62.006 1.00 25.88 101 PRO D CA 1
ATOM 5563 C C . PRO D 1 102 ? 0.678 7.799 63.245 1.00 26.07 101 PRO D C 1
ATOM 5564 O O . PRO D 1 102 ? 1.361 8.759 63.406 1.00 28.60 101 PRO D O 1
ATOM 5568 N N . LEU D 1 103 ? -0.255 7.377 64.089 1.00 27.14 102 LEU D N 1
ATOM 5569 C CA . LEU D 1 103 ? -0.557 7.957 65.414 1.00 28.00 102 LEU D CA 1
ATOM 5570 C C . LEU D 1 103 ? 0.456 7.417 66.413 1.00 27.22 102 LEU D C 1
ATOM 5571 O O . LEU D 1 103 ? 0.715 6.197 66.406 1.00 22.93 102 LEU D O 1
ATOM 5576 N N . ALA D 1 104 ? 1.048 8.302 67.216 1.00 23.25 103 ALA D N 1
ATOM 5577 C CA . ALA D 1 104 ? 2.143 7.977 68.136 1.00 22.48 103 ALA D CA 1
ATOM 5578 C C . ALA D 1 104 ? 1.801 8.474 69.539 1.00 23.34 103 ALA D C 1
ATOM 5579 O O . ALA D 1 104 ? 1.150 9.505 69.668 1.00 22.32 103 ALA D O 1
ATOM 5581 N N . GLY D 1 105 ? 2.197 7.702 70.546 1.00 22.38 104 GLY D N 1
ATOM 5582 C CA . GLY D 1 105 ? 1.993 8.027 71.964 1.00 24.19 104 GLY D CA 1
ATOM 5583 C C . GLY D 1 105 ? 2.207 6.810 72.840 1.00 23.52 104 GLY D C 1
ATOM 5584 O O . GLY D 1 105 ? 2.695 5.787 72.337 1.00 25.38 104 GLY D O 1
ATOM 5585 N N . ASN D 1 106 ? 1.896 6.954 74.118 1.00 23.61 105 ASN D N 1
ATOM 5586 C CA . ASN D 1 106 ? 1.903 5.878 75.143 1.00 22.55 105 ASN D CA 1
ATOM 5587 C C . ASN D 1 106 ? 0.501 5.262 75.206 1.00 23.12 105 ASN D C 1
ATOM 5588 O O . ASN D 1 106 ? -0.467 6.001 75.410 1.00 24.55 105 ASN D O 1
ATOM 5593 N N . SER D 1 107 ? 0.397 3.943 75.048 1.00 24.47 106 SER D N 1
ATOM 5594 C CA . SER D 1 107 ? -0.897 3.206 75.123 1.00 25.11 106 SER D CA 1
ATOM 5595 C C . SER D 1 107 ? -1.919 3.923 74.228 1.00 24.95 106 SER D C 1
ATOM 5596 O O . SER D 1 107 ? -3.039 4.145 74.623 1.00 29.03 106 SER D O 1
ATOM 5599 N N . ILE D 1 108 ? -1.503 4.187 72.995 1.00 25.35 107 ILE D N 1
ATOM 5600 C CA . ILE D 1 108 ? -2.173 5.059 71.990 1.00 27.72 107 ILE D CA 1
ATOM 5601 C C . ILE D 1 108 ? -3.450 4.376 71.464 1.00 27.65 107 ILE D C 1
ATOM 5602 O O . ILE D 1 108 ? -4.330 5.114 71.035 1.00 27.20 107 ILE D O 1
ATOM 5607 N N . ALA D 1 109 ? -3.618 3.056 71.627 1.00 28.04 108 ALA D N 1
ATOM 5608 C CA . ALA D 1 109 ? -4.841 2.331 71.199 1.00 29.12 108 ALA D CA 1
ATOM 5609 C C . ALA D 1 109 ? -6.064 2.879 71.946 1.00 27.70 108 ALA D C 1
ATOM 5610 O O . ALA D 1 109 ? -7.152 2.951 71.348 1.00 26.76 108 ALA D O 1
ATOM 5612 N N . THR D 1 110 ? -5.909 3.237 73.215 1.00 26.89 109 THR D N 1
ATOM 5613 C CA . THR D 1 110 ? -7.000 3.802 74.038 1.00 29.58 109 THR D CA 1
ATOM 5614 C C . THR D 1 110 ? -7.500 5.084 73.381 1.00 25.10 109 THR D C 1
ATOM 5615 O O . THR D 1 110 ? -8.721 5.209 73.181 1.00 25.57 109 THR D O 1
ATOM 5619 N N . ASP D 1 111 ? -6.581 5.990 73.074 1.00 26.56 110 ASP D N 1
ATOM 5620 C CA A ASP D 1 111 ? -6.923 7.290 72.435 0.60 26.73 110 ASP D CA 1
ATOM 5621 C CA B ASP D 1 111 ? -6.866 7.294 72.418 0.40 26.82 110 ASP D CA 1
ATOM 5622 C C . ASP D 1 111 ? -7.524 7.024 71.056 1.00 26.20 110 ASP D C 1
ATOM 5623 O O . ASP D 1 111 ? -8.552 7.652 70.747 1.00 24.39 110 ASP D O 1
ATOM 5632 N N . ARG D 1 112 ? -6.950 6.096 70.285 1.00 25.31 111 ARG D N 1
ATOM 5633 C CA . ARG D 1 112 ? -7.464 5.780 68.925 1.00 24.81 111 ARG D CA 1
ATOM 5634 C C . ARG D 1 112 ? -8.910 5.268 69.005 1.00 26.24 111 ARG D C 1
ATOM 5635 O O . ARG D 1 112 ? -9.660 5.573 68.093 1.00 23.28 111 ARG D O 1
ATOM 5643 N N . GLY D 1 113 ? -9.272 4.487 70.031 1.00 25.01 112 GLY D N 1
ATOM 5644 C CA . GLY D 1 113 ? -10.658 3.995 70.182 1.00 24.58 112 GLY D CA 1
ATOM 5645 C C . GLY D 1 113 ? -11.651 5.141 70.295 1.00 24.77 112 GLY D C 1
ATOM 5646 O O . GLY D 1 113 ? -12.695 5.106 69.637 1.00 28.59 112 GLY D O 1
ATOM 5647 N N . PHE D 1 114 ? -11.332 6.186 71.067 1.00 27.41 113 PHE D N 1
ATOM 5648 C CA . PHE D 1 114 ? -12.215 7.367 71.216 1.00 27.92 113 PHE D CA 1
ATOM 5649 C C . PHE D 1 114 ? -12.230 8.187 69.913 1.00 29.22 113 PHE D C 1
ATOM 5650 O O . PHE D 1 114 ? -13.299 8.683 69.517 1.00 30.35 113 PHE D O 1
ATOM 5658 N N . ILE D 1 115 ? -11.081 8.350 69.289 1.00 25.49 114 ILE D N 1
ATOM 5659 C CA . ILE D 1 115 ? -10.966 9.067 67.992 1.00 28.46 114 ILE D CA 1
ATOM 5660 C C . ILE D 1 115 ? -11.807 8.331 66.939 1.00 30.83 114 ILE D C 1
ATOM 5661 O O . ILE D 1 115 ? -12.499 9.023 66.196 1.00 32.19 114 ILE D O 1
ATOM 5666 N N . ALA D 1 116 ? -11.738 6.996 66.868 1.00 28.33 115 ALA D N 1
ATOM 5667 C CA . ALA D 1 116 ? -12.512 6.209 65.888 1.00 29.74 115 ALA D CA 1
ATOM 5668 C C . ALA D 1 116 ? -14.004 6.450 66.142 1.00 34.16 115 ALA D C 1
ATOM 5669 O O . ALA D 1 116 ? -14.762 6.590 65.170 1.00 32.46 115 ALA D O 1
ATOM 5671 N N . ARG D 1 117 ? -14.412 6.498 67.409 1.00 33.57 116 ARG D N 1
ATOM 5672 C CA . ARG D 1 117 ? -15.852 6.615 67.780 1.00 33.87 116 ARG D CA 1
ATOM 5673 C C . ARG D 1 117 ? -16.331 8.027 67.439 1.00 31.40 116 ARG D C 1
ATOM 5674 O O . ARG D 1 117 ? -17.417 8.143 66.902 1.00 35.21 116 ARG D O 1
ATOM 5682 N N . ASP D 1 118 ? -15.561 9.058 67.781 1.00 32.76 117 ASP D N 1
ATOM 5683 C CA . ASP D 1 118 ? -16.068 10.454 67.850 1.00 31.37 117 ASP D CA 1
ATOM 5684 C C . ASP D 1 118 ? -15.511 11.341 66.742 1.00 35.54 117 ASP D C 1
ATOM 5685 O O . ASP D 1 118 ? -16.098 12.402 66.515 1.00 35.79 117 ASP D O 1
ATOM 5690 N N . MET D 1 119 ? -14.373 10.973 66.143 1.00 34.00 118 MET D N 1
ATOM 5691 C CA . MET D 1 119 ? -13.705 11.818 65.130 1.00 34.12 118 MET D CA 1
ATOM 5692 C C . MET D 1 119 ? -13.350 10.957 63.917 1.00 32.21 118 MET D C 1
ATOM 5693 O O . MET D 1 119 ? -12.177 10.731 63.629 1.00 31.96 118 MET D O 1
ATOM 5698 N N . PRO D 1 120 ? -14.360 10.433 63.187 1.00 36.06 119 PRO D N 1
ATOM 5699 C CA . PRO D 1 120 ? -14.128 9.518 62.063 1.00 34.17 119 PRO D CA 1
ATOM 5700 C C . PRO D 1 120 ? -13.273 10.093 60.924 1.00 33.86 119 PRO D C 1
ATOM 5701 O O . PRO D 1 120 ? -12.567 9.321 60.291 1.00 33.84 119 PRO D O 1
ATOM 5705 N N . LYS D 1 121 ? -13.299 11.402 60.689 1.00 35.61 120 LYS D N 1
ATOM 5706 C CA . LYS D 1 121 ? -12.479 12.010 59.607 1.00 37.75 120 LYS D CA 1
ATOM 5707 C C . LYS D 1 121 ? -11.010 11.976 60.023 1.00 36.15 120 LYS D C 1
ATOM 5708 O O . LYS D 1 121 ? -10.162 11.673 59.181 1.00 34.11 120 LYS D O 1
ATOM 5714 N N . LEU D 1 122 ? -10.715 12.315 61.278 1.00 33.05 121 LEU D N 1
ATOM 5715 C CA . LEU D 1 122 ? -9.333 12.226 61.796 1.00 31.56 121 LEU D CA 1
ATOM 5716 C C . LEU D 1 122 ? -8.889 10.762 61.735 1.00 28.93 121 LEU D C 1
ATOM 5717 O O . LEU D 1 122 ? -7.768 10.498 61.341 1.00 27.20 121 LEU D O 1
ATOM 5722 N N . ASP D 1 123 ? -9.746 9.844 62.156 1.00 30.06 122 ASP D N 1
ATOM 5723 C CA . ASP D 1 123 ? -9.425 8.396 62.192 1.00 31.02 122 ASP D CA 1
ATOM 5724 C C . ASP D 1 123 ? -9.048 7.922 60.779 1.00 28.75 122 ASP D C 1
ATOM 5725 O O . ASP D 1 123 ? -8.064 7.173 60.635 1.00 31.34 122 ASP D O 1
ATOM 5730 N N . ASP D 1 124 ? -9.804 8.366 59.778 1.00 31.32 123 ASP D N 1
ATOM 5731 C CA A ASP D 1 124 ? -9.628 7.937 58.364 0.50 32.37 123 ASP D CA 1
ATOM 5732 C CA B ASP D 1 124 ? -9.631 7.936 58.358 0.50 32.43 123 ASP D CA 1
ATOM 5733 C C . ASP D 1 124 ? -8.360 8.564 57.766 1.00 31.32 123 ASP D C 1
ATOM 5734 O O . ASP D 1 124 ? -7.734 7.926 56.893 1.00 34.49 123 ASP D O 1
ATOM 5743 N N . TYR D 1 125 ? -7.988 9.761 58.204 1.00 31.80 124 TYR D N 1
ATOM 5744 C CA . TYR D 1 125 ? -6.827 10.490 57.633 1.00 29.50 124 TYR D CA 1
ATOM 5745 C C . TYR D 1 125 ? -5.503 9.875 58.083 1.00 28.65 124 TYR D C 1
ATOM 5746 O O . TYR D 1 125 ? -4.511 9.918 57.338 1.00 27.44 124 TYR D O 1
ATOM 5755 N N . LEU D 1 126 ? -5.453 9.366 59.309 1.00 27.83 125 LEU D N 1
ATOM 5756 C CA . LEU D 1 126 ? -4.239 8.756 59.884 1.00 28.31 125 LEU D CA 1
ATOM 5757 C C . LEU D 1 126 ? -4.027 7.375 59.259 1.00 27.33 125 LEU D C 1
ATOM 5758 O O . LEU D 1 126 ? -5.017 6.712 58.925 1.00 28.71 125 LEU D O 1
ATOM 5763 N N . HIS D 1 127 ? -2.775 6.942 59.143 1.00 23.59 126 HIS D N 1
ATOM 5764 C CA . HIS D 1 127 ? -2.424 5.536 58.864 1.00 26.34 126 HIS D CA 1
ATOM 5765 C C . HIS D 1 127 ? -3.130 4.678 59.924 1.00 26.91 126 HIS D C 1
ATOM 5766 O O . HIS D 1 127 ? -3.323 5.157 61.040 1.00 27.25 126 HIS D O 1
ATOM 5773 N N . TYR D 1 128 ? -3.493 3.442 59.590 1.00 25.50 127 TYR D N 1
ATOM 5774 C CA . TYR D 1 128 ? -4.042 2.478 60.573 1.00 23.37 127 TYR D CA 1
ATOM 5775 C C . TYR D 1 128 ? -2.937 2.068 61.546 1.00 22.65 127 TYR D C 1
ATOM 5776 O O . TYR D 1 128 ? -3.245 1.732 62.701 1.00 23.87 127 TYR D O 1
ATOM 5785 N N . ARG D 1 129 ? -1.673 2.097 61.125 1.00 22.72 128 ARG D N 1
ATOM 5786 C CA . ARG D 1 129 ? -0.556 1.702 62.012 1.00 23.12 128 ARG D CA 1
ATOM 5787 C C . ARG D 1 129 ? -0.318 2.757 63.084 1.00 24.84 128 ARG D C 1
ATOM 5788 O O . ARG D 1 129 ? -0.540 3.959 62.813 1.00 26.27 128 ARG D O 1
ATOM 5796 N N . MET D 1 130 ? 0.187 2.342 64.232 1.00 24.34 129 MET D N 1
ATOM 5797 C CA . MET D 1 130 ? 0.473 3.258 65.356 1.00 23.59 129 MET D CA 1
ATOM 5798 C C . MET D 1 130 ? 1.867 2.982 65.898 1.00 23.75 129 MET D C 1
ATOM 5799 O O . MET D 1 130 ? 2.378 1.866 65.745 1.00 26.08 129 MET D O 1
ATOM 5804 N N . ILE D 1 131 ? 2.464 4.005 66.477 1.00 23.02 130 ILE D N 1
ATOM 5805 C CA . ILE D 1 131 ? 3.755 3.915 67.203 1.00 24.59 130 ILE D CA 1
ATOM 5806 C C . ILE D 1 131 ? 3.443 4.007 68.689 1.00 23.49 130 ILE D C 1
ATOM 5807 O O . ILE D 1 131 ? 3.214 5.134 69.197 1.00 25.60 130 ILE D O 1
ATOM 5812 N N . ASP D 1 132 ? 3.398 2.862 69.358 1.00 22.68 131 ASP D N 1
ATOM 5813 C CA . ASP D 1 132 ? 3.152 2.801 70.823 1.00 23.66 131 ASP D CA 1
ATOM 5814 C C . ASP D 1 132 ? 4.504 2.798 71.524 1.00 23.06 131 ASP D C 1
ATOM 5815 O O . ASP D 1 132 ? 5.179 1.780 71.553 1.00 21.12 131 ASP D O 1
ATOM 5820 N N . VAL D 1 133 ? 4.860 3.927 72.122 1.00 24.46 132 VAL D N 1
ATOM 5821 C CA . VAL D 1 133 ? 6.115 4.075 72.905 1.00 22.48 132 VAL D CA 1
ATOM 5822 C C . VAL D 1 133 ? 6.109 3.069 74.065 1.00 23.09 132 VAL D C 1
ATOM 5823 O O . VAL D 1 133 ? 7.171 2.585 74.424 1.00 24.66 132 VAL D O 1
ATOM 5827 N N . SER D 1 134 ? 4.952 2.723 74.611 1.00 23.79 133 SER D N 1
ATOM 5828 C CA . SER D 1 134 ? 4.830 1.741 75.711 1.00 22.71 133 SER D CA 1
ATOM 5829 C C . SER D 1 134 ? 5.172 0.334 75.211 1.00 22.62 133 SER D C 1
ATOM 5830 O O . SER D 1 134 ? 5.559 -0.494 76.051 1.00 21.39 133 SER D O 1
ATOM 5833 N N . SER D 1 135 ? 5.081 0.060 73.904 1.00 20.41 134 SER D N 1
ATOM 5834 C CA . SER D 1 135 ? 5.565 -1.231 73.345 1.00 21.70 134 SER D CA 1
ATOM 5835 C C . SER D 1 135 ? 7.072 -1.337 73.565 1.00 23.02 134 SER D C 1
ATOM 5836 O O . SER D 1 135 ? 7.566 -2.427 73.964 1.00 23.32 134 SER D O 1
ATOM 5839 N N . ILE D 1 136 ? 7.798 -0.262 73.277 1.00 22.36 135 ILE D N 1
ATOM 5840 C CA A ILE D 1 136 ? 9.279 -0.211 73.465 0.50 23.36 135 ILE D CA 1
ATOM 5841 C CA B ILE D 1 136 ? 9.281 -0.256 73.464 0.50 23.73 135 ILE D CA 1
ATOM 5842 C C . ILE D 1 136 ? 9.578 -0.294 74.966 1.00 23.42 135 ILE D C 1
ATOM 5843 O O . ILE D 1 136 ? 10.507 -1.020 75.358 1.00 24.53 135 ILE D O 1
ATOM 5852 N N . LYS D 1 137 ? 8.806 0.434 75.771 1.00 25.23 136 LYS D N 1
ATOM 5853 C CA . LYS D 1 137 ? 8.973 0.409 77.252 1.00 24.17 136 LYS D CA 1
ATOM 5854 C C . LYS D 1 137 ? 8.897 -1.046 77.752 1.00 23.33 136 LYS D C 1
ATOM 5855 O O . LYS D 1 137 ? 9.742 -1.455 78.561 1.00 25.53 136 LYS D O 1
ATOM 5861 N N . GLU D 1 138 ? 7.880 -1.796 77.325 1.00 23.34 137 GLU D N 1
ATOM 5862 C CA . GLU D 1 138 ? 7.641 -3.176 77.811 1.00 22.69 137 GLU D CA 1
ATOM 5863 C C . GLU D 1 138 ? 8.712 -4.121 77.277 1.00 24.15 137 GLU D C 1
ATOM 5864 O O . GLU D 1 138 ? 9.070 -5.079 78.002 1.00 26.27 137 GLU D O 1
ATOM 5870 N N . LEU D 1 139 ? 9.219 -3.890 76.067 1.00 26.33 138 LEU D N 1
ATOM 5871 C CA . LEU D 1 139 ? 10.365 -4.697 75.559 1.00 26.16 138 LEU D CA 1
ATOM 5872 C C . LEU D 1 139 ? 11.629 -4.392 76.375 1.00 26.43 138 LEU D C 1
ATOM 5873 O O . LEU D 1 139 ? 12.292 -5.348 76.763 1.00 28.90 138 LEU D O 1
ATOM 5878 N N . CYS D 1 140 ? 11.924 -3.131 76.679 1.00 28.37 139 CYS D N 1
ATOM 5879 C CA . CYS D 1 140 ? 13.134 -2.753 77.463 1.00 30.12 139 CYS D CA 1
ATOM 5880 C C . CYS D 1 140 ? 13.017 -3.288 78.888 1.00 30.10 139 CYS D C 1
ATOM 5881 O O . CYS D 1 140 ? 14.030 -3.724 79.433 1.00 28.20 139 CYS D O 1
ATOM 5884 N N . ARG D 1 141 ? 11.811 -3.294 79.439 1.00 27.83 140 ARG D N 1
ATOM 5885 C CA . ARG D 1 141 ? 11.530 -3.844 80.782 1.00 28.30 140 ARG D CA 1
ATOM 5886 C C . ARG D 1 141 ? 12.067 -5.272 80.882 1.00 28.72 140 ARG D C 1
ATOM 5887 O O . ARG D 1 141 ? 12.516 -5.650 81.970 1.00 28.75 140 ARG D O 1
ATOM 5895 N N . ARG D 1 142 ? 12.011 -6.028 79.788 1.00 27.47 141 ARG D N 1
ATOM 5896 C CA . ARG D 1 142 ? 12.463 -7.437 79.725 1.00 28.38 141 ARG D CA 1
ATOM 5897 C C . ARG D 1 142 ? 13.917 -7.496 79.246 1.00 28.90 141 ARG D C 1
ATOM 5898 O O . ARG D 1 142 ? 14.739 -8.113 79.916 1.00 31.73 141 ARG D O 1
ATOM 5906 N N . TRP D 1 143 ? 14.237 -6.849 78.138 1.00 28.19 142 TRP D N 1
ATOM 5907 C CA . TRP D 1 143 ? 15.553 -7.006 77.458 1.00 30.26 142 TRP D CA 1
ATOM 5908 C C . TRP D 1 143 ? 16.648 -6.156 78.104 1.00 29.42 142 TRP D C 1
ATOM 5909 O O . TRP D 1 143 ? 17.812 -6.599 78.066 1.00 30.48 142 TRP D O 1
ATOM 5920 N N . TYR D 1 144 ? 16.319 -4.959 78.599 1.00 27.30 143 TYR D N 1
ATOM 5921 C CA . TYR D 1 144 ? 17.320 -4.001 79.139 1.00 29.11 143 TYR D CA 1
ATOM 5922 C C . TYR D 1 144 ? 16.779 -3.335 80.388 1.00 28.52 143 TYR D C 1
ATOM 5923 O O . TYR D 1 144 ? 16.428 -2.152 80.366 1.00 32.22 143 TYR D O 1
ATOM 5932 N N . PRO D 1 145 ? 16.699 -4.061 81.525 1.00 32.00 144 PRO D N 1
ATOM 5933 C CA . PRO D 1 145 ? 16.181 -3.484 82.768 1.00 31.28 144 PRO D CA 1
ATOM 5934 C C . PRO D 1 145 ? 16.796 -2.120 83.115 1.00 31.97 144 PRO D C 1
ATOM 5935 O O . PRO D 1 145 ? 16.068 -1.245 83.552 1.00 32.93 144 PRO D O 1
ATOM 5939 N N . ARG D 1 146 ? 18.097 -1.932 82.886 1.00 32.11 145 ARG D N 1
ATOM 5940 C CA . ARG D 1 146 ? 18.772 -0.636 83.178 1.00 38.13 145 ARG D CA 1
ATOM 5941 C C . ARG D 1 146 ? 18.152 0.473 82.334 1.00 35.82 145 ARG D C 1
ATOM 5942 O O . ARG D 1 146 ? 18.054 1.607 82.831 1.00 31.48 145 ARG D O 1
ATOM 5950 N N . ILE D 1 147 ? 17.737 0.173 81.101 1.00 32.10 146 ILE D N 1
ATOM 5951 C CA . ILE D 1 147 ? 17.092 1.222 80.258 1.00 33.15 146 ILE D CA 1
ATOM 5952 C C . ILE D 1 147 ? 15.714 1.521 80.840 1.00 30.31 146 ILE D C 1
ATOM 5953 O O . ILE D 1 147 ? 15.363 2.702 80.969 1.00 32.45 146 ILE D O 1
ATOM 5958 N N . TYR D 1 148 ? 14.972 0.475 81.186 1.00 30.21 147 TYR D N 1
ATOM 5959 C CA . TYR D 1 148 ? 13.611 0.615 81.738 1.00 32.20 147 TYR D CA 1
ATOM 5960 C C . TYR D 1 148 ? 13.666 1.472 83.010 1.00 32.60 147 TYR D C 1
ATOM 5961 O O . TYR D 1 148 ? 12.901 2.455 83.119 1.00 28.30 147 TYR D O 1
ATOM 5970 N N . PHE D 1 149 ? 14.563 1.136 83.939 1.00 34.31 148 PHE D N 1
ATOM 5971 C CA . PHE D 1 149 ? 14.657 1.836 85.253 1.00 36.52 148 PHE D CA 1
ATOM 5972 C C . PHE D 1 149 ? 15.301 3.216 85.094 1.00 37.38 148 PHE D C 1
ATOM 5973 O O . PHE D 1 149 ? 15.086 4.032 85.979 1.00 35.25 148 PHE D O 1
ATOM 5981 N N . GLY D 1 150 ? 16.009 3.494 83.996 1.00 38.29 149 GLY D N 1
ATOM 5982 C CA . GLY D 1 150 ? 16.719 4.775 83.788 1.00 36.74 149 GLY D CA 1
ATOM 5983 C C . GLY D 1 150 ? 15.893 5.817 83.048 1.00 39.09 149 GLY D C 1
ATOM 5984 O O . GLY D 1 150 ? 16.454 6.879 82.747 1.00 38.50 149 GLY D O 1
ATOM 5985 N N . GLN D 1 151 ? 14.622 5.540 82.732 1.00 35.16 150 GLN D N 1
ATOM 5986 C CA . GLN D 1 151 ? 13.776 6.460 81.928 1.00 38.38 150 GLN D CA 1
ATOM 5987 C C . GLN D 1 151 ? 13.775 7.838 82.569 1.00 40.97 150 GLN D C 1
ATOM 5988 O O . GLN D 1 151 ? 13.712 7.934 83.780 1.00 41.39 150 GLN D O 1
ATOM 5994 N N . PRO D 1 152 ? 13.743 8.939 81.792 1.00 42.53 151 PRO D N 1
ATOM 5995 C CA . PRO D 1 152 ? 13.524 10.264 82.362 1.00 43.53 151 PRO D CA 1
ATOM 5996 C C . PRO D 1 152 ? 12.206 10.307 83.150 1.00 48.42 151 PRO D C 1
ATOM 5997 O O . PRO D 1 152 ? 11.260 9.653 82.760 1.00 44.60 151 PRO D O 1
ATOM 6001 N N . GLU D 1 153 ? 12.170 11.068 84.244 1.00 46.51 152 GLU D N 1
ATOM 6002 C CA . GLU D 1 153 ? 10.992 11.104 85.143 1.00 47.58 152 GLU D CA 1
ATOM 6003 C C . GLU D 1 153 ? 9.889 11.876 84.427 1.00 40.45 152 GLU D C 1
ATOM 6004 O O . GLU D 1 153 ? 10.183 12.865 83.747 1.00 39.43 152 GLU D O 1
ATOM 6010 N N . LYS D 1 154 ? 8.655 11.391 84.558 1.00 41.86 153 LYS D N 1
ATOM 6011 C CA . LYS D 1 154 ? 7.451 11.988 83.937 1.00 43.14 153 LYS D CA 1
ATOM 6012 C C . LYS D 1 154 ? 6.752 12.877 84.974 1.00 48.32 153 LYS D C 1
ATOM 6013 O O . LYS D 1 154 ? 6.782 12.518 86.162 1.00 47.75 153 LYS D O 1
ATOM 6019 N N . GLY D 1 155 ? 6.185 13.999 84.524 1.00 55.24 154 GLY D N 1
ATOM 6020 C CA . GLY D 1 155 ? 5.564 15.048 85.357 1.00 64.80 154 GLY D CA 1
ATOM 6021 C C . GLY D 1 155 ? 4.260 14.598 86.001 1.00 75.08 154 GLY D C 1
ATOM 6022 O O . GLY D 1 155 ? 3.947 15.101 87.098 1.00 84.09 154 GLY D O 1
ATOM 6023 N N . LEU D 1 156 ? 3.485 13.740 85.327 1.00 81.15 155 LEU D N 1
ATOM 6024 C CA . LEU D 1 156 ? 2.103 13.360 85.740 1.00 89.10 155 LEU D CA 1
ATOM 6025 C C . LEU D 1 156 ? 1.228 14.616 85.867 1.00 81.58 155 LEU D C 1
ATOM 6026 O O . LEU D 1 156 ? 0.521 14.750 86.888 1.00 69.61 155 LEU D O 1
ATOM 6031 N N . ALA D 1 157 ? 1.231 15.477 84.837 1.00 71.35 156 ALA D N 1
ATOM 6032 C CA . ALA D 1 157 ? 0.307 16.626 84.685 1.00 65.86 156 ALA D CA 1
ATOM 6033 C C . ALA D 1 157 ? -1.124 16.108 84.456 1.00 62.78 156 ALA D C 1
ATOM 6034 O O . ALA D 1 157 ? -2.061 16.840 84.830 1.00 60.17 156 ALA D O 1
ATOM 6036 N N . HIS D 1 158 ? -1.283 14.892 83.891 1.00 58.78 157 HIS D N 1
ATOM 6037 C CA . HIS D 1 158 ? -2.574 14.281 83.455 1.00 54.61 157 HIS D CA 1
ATOM 6038 C C . HIS D 1 158 ? -3.330 15.247 82.529 1.00 44.88 157 HIS D C 1
ATOM 6039 O O . HIS D 1 158 ? -4.598 15.301 82.559 1.00 41.81 157 HIS D O 1
ATOM 6046 N N . ARG D 1 159 ? -2.568 16.007 81.748 1.00 40.52 158 ARG D N 1
ATOM 6047 C CA . ARG D 1 159 ? -3.098 16.977 80.747 1.00 41.89 158 ARG D CA 1
ATOM 6048 C C . ARG D 1 159 ? -2.497 16.619 79.388 1.00 39.41 158 ARG D C 1
ATOM 6049 O O . ARG D 1 159 ? -1.319 16.211 79.345 1.00 37.75 158 ARG D O 1
ATOM 6057 N N . ALA D 1 160 ? -3.300 16.731 78.332 1.00 34.75 159 ALA D N 1
ATOM 6058 C CA . ALA D 1 160 ? -3.006 16.156 77.000 1.00 34.22 159 ALA D CA 1
ATOM 6059 C C . ALA D 1 160 ? -1.655 16.656 76.479 1.00 35.11 159 ALA D C 1
ATOM 6060 O O . ALA D 1 160 ? -0.837 15.797 76.154 1.00 30.69 159 ALA D O 1
ATOM 6062 N N . LEU D 1 161 ? -1.368 17.968 76.455 1.00 32.84 160 LEU D N 1
ATOM 6063 C CA . LEU D 1 161 ? -0.172 18.480 75.726 1.00 33.46 160 LEU D CA 1
ATOM 6064 C C . LEU D 1 161 ? 1.108 18.089 76.457 1.00 31.10 160 LEU D C 1
ATOM 6065 O O . LEU D 1 161 ? 2.052 17.661 75.786 1.00 32.50 160 LEU D O 1
ATOM 6070 N N . ALA D 1 162 ? 1.150 18.222 77.789 1.00 34.42 161 ALA D N 1
ATOM 6071 C CA . ALA D 1 162 ? 2.311 17.838 78.614 1.00 30.88 161 ALA D CA 1
ATOM 6072 C C . ALA D 1 162 ? 2.579 16.337 78.442 1.00 29.08 161 ALA D C 1
ATOM 6073 O O . ALA D 1 162 ? 3.739 15.995 78.317 1.00 29.04 161 ALA D O 1
ATOM 6075 N N . ASP D 1 163 ? 1.545 15.490 78.473 1.00 29.45 162 ASP D N 1
ATOM 6076 C CA . ASP D 1 163 ? 1.675 14.012 78.303 1.00 30.36 162 ASP D CA 1
ATOM 6077 C C . ASP D 1 163 ? 2.310 13.714 76.940 1.00 25.72 162 ASP D C 1
ATOM 6078 O O . ASP D 1 163 ? 3.218 12.882 76.891 1.00 27.50 162 ASP D O 1
ATOM 6083 N N . ILE D 1 164 ? 1.888 14.375 75.865 1.00 26.52 163 ILE D N 1
ATOM 6084 C CA A ILE D 1 164 ? 2.452 14.172 74.489 0.50 28.63 163 ILE D CA 1
ATOM 6085 C CA B ILE D 1 164 ? 2.456 14.000 74.545 0.50 26.36 163 ILE D CA 1
ATOM 6086 C C . ILE D 1 164 ? 3.945 14.444 74.502 1.00 28.54 163 ILE D C 1
ATOM 6087 O O . ILE D 1 164 ? 4.743 13.612 73.982 1.00 25.51 163 ILE D O 1
ATOM 6096 N N . HIS D 1 165 ? 4.339 15.606 75.057 1.00 31.05 164 HIS D N 1
ATOM 6097 C CA . HIS D 1 165 ? 5.780 15.989 75.122 1.00 27.67 164 HIS D CA 1
ATOM 6098 C C . HIS D 1 165 ? 6.563 14.897 75.831 1.00 27.12 164 HIS D C 1
ATOM 6099 O O . HIS D 1 165 ? 7.679 14.584 75.386 1.00 28.40 164 HIS D O 1
ATOM 6106 N N . GLU D 1 166 ? 6.024 14.328 76.911 1.00 29.11 165 GLU D N 1
ATOM 6107 C CA . GLU D 1 166 ? 6.735 13.283 77.690 1.00 30.96 165 GLU D CA 1
ATOM 6108 C C . GLU D 1 166 ? 6.833 12.005 76.868 1.00 28.68 165 GLU D C 1
ATOM 6109 O O . GLU D 1 166 ? 7.830 11.338 77.029 1.00 28.06 165 GLU D O 1
ATOM 6115 N N . SER D 1 167 ? 5.838 11.676 76.047 1.00 28.44 166 SER D N 1
ATOM 6116 C CA . SER D 1 167 ? 5.889 10.481 75.156 1.00 28.85 166 SER D CA 1
ATOM 6117 C C . SER D 1 167 ? 7.045 10.659 74.162 1.00 29.01 166 SER D C 1
ATOM 6118 O O . SER D 1 167 ? 7.842 9.712 73.974 1.00 26.69 166 SER D O 1
ATOM 6121 N N . ILE D 1 168 ? 7.154 11.842 73.550 1.00 27.04 167 ILE D N 1
ATOM 6122 C CA . ILE D 1 168 ? 8.261 12.141 72.591 1.00 27.84 167 ILE D CA 1
ATOM 6123 C C . ILE D 1 168 ? 9.600 12.017 73.326 1.00 28.72 167 ILE D C 1
ATOM 6124 O O . ILE D 1 168 ? 10.504 11.357 72.781 1.00 25.72 167 ILE D O 1
ATOM 6129 N N . ARG D 1 169 ? 9.732 12.585 74.536 1.00 28.72 168 ARG D N 1
ATOM 6130 C CA . ARG D 1 169 ? 11.010 12.531 75.298 1.00 32.56 168 ARG D CA 1
ATOM 6131 C C . ARG D 1 169 ? 11.353 11.064 75.588 1.00 27.45 168 ARG D C 1
ATOM 6132 O O . ARG D 1 169 ? 12.524 10.689 75.492 1.00 27.82 168 ARG D O 1
ATOM 6140 N N . GLU D 1 170 ? 10.370 10.249 75.954 1.00 25.76 169 GLU D N 1
ATOM 6141 C CA . GLU D 1 170 ? 10.593 8.812 76.247 1.00 25.48 169 GLU D CA 1
ATOM 6142 C C . GLU D 1 170 ? 11.115 8.107 74.990 1.00 23.41 169 GLU D C 1
ATOM 6143 O O . GLU D 1 170 ? 12.073 7.309 75.117 1.00 25.92 169 GLU D O 1
ATOM 6149 N N . LEU D 1 171 ? 10.563 8.390 73.811 1.00 23.91 170 LEU D N 1
ATOM 6150 C CA . LEU D 1 171 ? 11.022 7.705 72.567 1.00 24.63 170 LEU D CA 1
ATOM 6151 C C . LEU D 1 171 ? 12.444 8.181 72.222 1.00 26.54 170 LEU D C 1
ATOM 6152 O O . LEU D 1 171 ? 13.287 7.345 71.857 1.00 24.45 170 LEU D O 1
ATOM 6157 N N . LYS D 1 172 ? 12.724 9.471 72.362 1.00 28.45 171 LYS D N 1
ATOM 6158 C CA . LYS D 1 172 ? 14.095 10.007 72.167 1.00 29.17 171 LYS D CA 1
ATOM 6159 C C . LYS D 1 172 ? 15.063 9.255 73.070 1.00 27.10 171 LYS D C 1
ATOM 6160 O O . LYS D 1 172 ? 16.166 8.916 72.606 1.00 32.68 171 LYS D O 1
ATOM 6166 N N . TYR D 1 173 ? 14.677 9.025 74.329 1.00 28.76 172 TYR D N 1
ATOM 6167 C CA . TYR D 1 173 ? 15.497 8.286 75.315 1.00 27.06 172 TYR D CA 1
ATOM 6168 C C . TYR D 1 173 ? 15.758 6.856 74.810 1.00 28.20 172 TYR D C 1
ATOM 6169 O O . TYR D 1 173 ? 16.934 6.394 74.814 1.00 28.47 172 TYR D O 1
ATOM 6178 N N . TYR D 1 174 ? 14.723 6.132 74.369 1.00 28.91 173 TYR D N 1
ATOM 6179 C CA . TYR D 1 174 ? 14.901 4.743 73.860 1.00 28.29 173 TYR D CA 1
ATOM 6180 C C . TYR D 1 174 ? 15.754 4.776 72.593 1.00 26.37 173 TYR D C 1
ATOM 6181 O O . TYR D 1 174 ? 16.614 3.910 72.461 1.00 27.40 173 TYR D O 1
ATOM 6190 N N . ARG D 1 175 ? 15.539 5.742 71.700 1.00 26.92 174 ARG D N 1
ATOM 6191 C CA . ARG D 1 175 ? 16.361 5.832 70.459 1.00 31.29 174 ARG D CA 1
ATOM 6192 C C . ARG D 1 175 ? 17.850 5.916 70.831 1.00 30.32 174 ARG D C 1
ATOM 6193 O O . ARG D 1 175 ? 18.654 5.296 70.162 1.00 30.82 174 ARG D O 1
ATOM 6201 N N . ALA D 1 176 ? 18.188 6.647 71.892 1.00 31.92 175 ALA D N 1
ATOM 6202 C CA . ALA D 1 176 ? 19.593 6.932 72.284 1.00 35.13 175 ALA D CA 1
ATOM 6203 C C . ALA D 1 176 ? 20.205 5.748 73.041 1.00 34.99 175 ALA D C 1
ATOM 6204 O O . ALA D 1 176 ? 21.426 5.743 73.166 1.00 37.77 175 ALA D O 1
ATOM 6206 N N . THR D 1 177 ? 19.407 4.784 73.523 1.00 34.49 176 THR D N 1
ATOM 6207 C CA . THR D 1 177 ? 19.865 3.716 74.464 1.00 32.45 176 THR D CA 1
ATOM 6208 C C . THR D 1 177 ? 19.623 2.306 73.901 1.00 32.89 176 THR D C 1
ATOM 6209 O O . THR D 1 177 ? 20.582 1.503 73.902 1.00 29.66 176 THR D O 1
ATOM 6213 N N . ALA D 1 178 ? 18.397 1.987 73.476 1.00 30.53 177 ALA D N 1
ATOM 6214 C CA . ALA D 1 178 ? 17.980 0.607 73.110 1.00 29.79 177 ALA D CA 1
ATOM 6215 C C . ALA D 1 178 ? 18.247 0.331 71.625 1.00 30.25 177 ALA D C 1
ATOM 6216 O O . ALA D 1 178 ? 18.403 -0.824 71.254 1.00 30.81 177 ALA D O 1
ATOM 6218 N N . PHE D 1 179 ? 18.293 1.374 70.801 1.00 31.09 178 PHE D N 1
ATOM 6219 C CA . PHE D 1 179 ? 18.413 1.258 69.328 1.00 31.98 178 PHE D CA 1
ATOM 6220 C C . PHE D 1 179 ? 19.864 1.503 68.921 1.00 32.61 178 PHE D C 1
ATOM 6221 O O . PHE D 1 179 ? 20.517 2.329 69.522 1.00 31.85 178 PHE D O 1
ATOM 6229 N N . VAL D 1 180 ? 20.336 0.788 67.908 1.00 33.94 179 VAL D N 1
ATOM 6230 C CA . VAL D 1 180 ? 21.743 0.890 67.414 1.00 32.86 179 VAL D CA 1
ATOM 6231 C C . VAL D 1 180 ? 21.962 2.271 66.801 1.00 33.74 179 VAL D C 1
ATOM 6232 O O . VAL D 1 180 ? 21.024 2.921 66.330 1.00 33.99 179 VAL D O 1
ATOM 6236 N N . PRO D 1 181 ? 23.220 2.766 66.811 1.00 36.85 180 PRO D N 1
ATOM 6237 C CA . PRO D 1 181 ? 23.562 4.010 66.126 1.00 39.28 180 PRO D CA 1
ATOM 6238 C C . PRO D 1 181 ? 23.288 3.887 64.617 1.00 36.77 180 PRO D C 1
ATOM 6239 O O . PRO D 1 181 ? 23.451 2.817 64.066 1.00 32.76 180 PRO D O 1
ATOM 6243 N N . GLN D 1 182 ? 22.864 4.973 63.978 1.00 41.24 181 GLN D N 1
ATOM 6244 C CA . GLN D 1 182 ? 22.715 5.024 62.499 1.00 45.26 181 GLN D CA 1
ATOM 6245 C C . GLN D 1 182 ? 24.103 4.850 61.885 1.00 45.02 181 GLN D C 1
ATOM 6246 O O . GLN D 1 182 ? 25.103 5.174 62.505 1.00 46.70 181 GLN D O 1
ATOM 6252 N N . PRO D 1 183 ? 24.252 4.237 60.691 1.00 43.92 182 PRO D N 1
ATOM 6253 C CA . PRO D 1 183 ? 23.128 3.822 59.852 1.00 44.58 182 PRO D CA 1
ATOM 6254 C C . PRO D 1 183 ? 22.602 2.394 60.100 1.00 42.12 182 PRO D C 1
ATOM 6255 O O . PRO D 1 183 ? 21.861 1.857 59.280 1.00 39.60 182 PRO D O 1
ATOM 6259 N N . GLY D 1 184 ? 23.025 1.771 61.194 1.00 42.57 183 GLY D N 1
ATOM 6260 C CA . GLY D 1 184 ? 22.600 0.408 61.555 1.00 42.00 183 GLY D CA 1
ATOM 6261 C C . GLY D 1 184 ? 23.540 -0.621 60.950 1.00 41.84 183 GLY D C 1
ATOM 6262 O O . GLY D 1 184 ? 24.615 -0.277 60.457 1.00 39.15 183 GLY D O 1
ATOM 6263 N N . PRO D 1 185 ? 23.152 -1.915 60.938 1.00 40.90 184 PRO D N 1
ATOM 6264 C CA . PRO D 1 185 ? 24.021 -2.964 60.406 1.00 39.98 184 PRO D CA 1
ATOM 6265 C C . PRO D 1 185 ? 24.091 -2.946 58.866 1.00 43.13 184 PRO D C 1
ATOM 6266 O O . PRO D 1 185 ? 23.275 -2.288 58.224 1.00 39.39 184 PRO D O 1
ATOM 6270 N N . SER D 1 186 ? 25.066 -3.669 58.311 1.00 44.42 185 SER D N 1
ATOM 6271 C CA . SER D 1 186 ? 25.363 -3.749 56.857 1.00 46.82 185 SER D CA 1
ATOM 6272 C C . SER D 1 186 ? 24.217 -4.477 56.150 1.00 44.08 185 SER D C 1
ATOM 6273 O O . SER D 1 186 ? 23.532 -5.311 56.796 1.00 38.48 185 SER D O 1
ATOM 6276 N N . THR D 1 187 ? 24.018 -4.185 54.867 1.00 44.26 186 THR D N 1
ATOM 6277 C CA . THR D 1 187 ? 23.020 -4.887 54.023 1.00 44.53 186 THR D CA 1
ATOM 6278 C C . THR D 1 187 ? 23.270 -6.407 54.099 1.00 40.63 186 THR D C 1
ATOM 6279 O O . THR D 1 187 ? 22.289 -7.155 54.178 1.00 38.57 186 THR D O 1
ATOM 6283 N N . SER D 1 188 ? 24.530 -6.857 54.104 1.00 41.15 187 SER D N 1
ATOM 6284 C CA . SER D 1 188 ? 24.871 -8.305 54.105 1.00 41.94 187 SER D CA 1
ATOM 6285 C C . SER D 1 188 ? 24.546 -8.920 55.473 1.00 38.91 187 SER D C 1
ATOM 6286 O O . SER D 1 188 ? 23.975 -10.030 55.492 1.00 43.64 187 SER D O 1
ATOM 6289 N N . ASP D 1 189 ? 24.860 -8.234 56.574 1.00 40.33 188 ASP D N 1
ATOM 6290 C CA . ASP D 1 189 ? 24.478 -8.699 57.937 1.00 40.56 188 ASP D CA 1
ATOM 6291 C C . ASP D 1 189 ? 22.951 -8.842 57.995 1.00 42.57 188 ASP D C 1
ATOM 6292 O O . ASP D 1 189 ? 22.464 -9.900 58.468 1.00 40.08 188 ASP D O 1
ATOM 6297 N N . ILE D 1 190 ? 22.219 -7.844 57.485 1.00 36.74 189 ILE D N 1
ATOM 6298 C CA . ILE D 1 190 ? 20.726 -7.861 57.517 1.00 37.57 189 ILE D CA 1
ATOM 6299 C C . ILE D 1 190 ? 20.226 -9.091 56.751 1.00 39.11 189 ILE D C 1
ATOM 6300 O O . ILE D 1 190 ? 19.375 -9.837 57.290 1.00 40.50 189 ILE D O 1
ATOM 6305 N N . ALA D 1 191 ? 20.748 -9.309 55.542 1.00 43.98 190 ALA D N 1
ATOM 6306 C CA . ALA D 1 191 ? 20.353 -10.431 54.654 1.00 45.76 190 ALA D CA 1
ATOM 6307 C C . ALA D 1 191 ? 20.598 -11.768 55.372 1.00 40.85 190 ALA D C 1
ATOM 6308 O O . ALA D 1 191 ? 19.698 -12.643 55.337 1.00 44.45 190 ALA D O 1
ATOM 6310 N N . ALA D 1 192 ? 21.753 -11.930 56.020 1.00 37.71 191 ALA D N 1
ATOM 6311 C CA . ALA D 1 192 ? 22.130 -13.188 56.720 1.00 40.42 191 ALA D CA 1
ATOM 6312 C C . ALA D 1 192 ? 21.112 -13.475 57.834 1.00 39.68 191 ALA D C 1
ATOM 6313 O O . ALA D 1 192 ? 20.598 -14.608 57.926 1.00 43.78 191 ALA D O 1
ATOM 6315 N N . ILE D 1 193 ? 20.781 -12.453 58.619 1.00 41.60 192 ILE D N 1
ATOM 6316 C CA . ILE D 1 193 ? 19.810 -12.574 59.743 1.00 38.28 192 ILE D CA 1
ATOM 6317 C C . ILE D 1 193 ? 18.422 -12.912 59.189 1.00 38.38 192 ILE D C 1
ATOM 6318 O O . ILE D 1 193 ? 17.764 -13.793 59.757 1.00 41.24 192 ILE D O 1
ATOM 6323 N N . ALA D 1 194 ? 17.974 -12.228 58.138 1.00 38.88 193 ALA D N 1
ATOM 6324 C CA . ALA D 1 194 ? 16.640 -12.442 57.523 1.00 41.55 193 ALA D CA 1
ATOM 6325 C C . ALA D 1 194 ? 16.541 -13.891 57.027 1.00 43.98 193 ALA D C 1
ATOM 6326 O O . ALA D 1 194 ? 15.466 -14.516 57.220 1.00 43.38 193 ALA D O 1
ATOM 6328 N N . ALA D 1 195 ? 17.635 -14.398 56.443 1.00 46.39 194 ALA D N 1
ATOM 6329 C CA . ALA D 1 195 ? 17.734 -15.748 55.838 1.00 54.27 194 ALA D CA 1
ATOM 6330 C C . ALA D 1 195 ? 17.446 -16.813 56.903 1.00 56.51 194 ALA D C 1
ATOM 6331 O O . ALA D 1 195 ? 16.624 -17.688 56.632 1.00 55.77 194 ALA D O 1
ATOM 6333 N N . GLU D 1 196 ? 18.064 -16.696 58.082 1.00 62.37 195 GLU D N 1
ATOM 6334 C CA . GLU D 1 196 ? 17.862 -17.620 59.233 1.00 64.24 195 GLU D CA 1
ATOM 6335 C C . GLU D 1 196 ? 16.406 -17.604 59.709 1.00 66.71 195 GLU D C 1
ATOM 6336 O O . GLU D 1 196 ? 16.003 -18.586 60.336 1.00 73.17 195 GLU D O 1
ATOM 6342 N N . LEU D 1 197 ? 15.657 -16.529 59.448 1.00 64.62 196 LEU D N 1
ATOM 6343 C CA . LEU D 1 197 ? 14.248 -16.362 59.886 1.00 60.20 196 LEU D CA 1
ATOM 6344 C C . LEU D 1 197 ? 13.333 -16.477 58.665 1.00 67.19 196 LEU D C 1
ATOM 6345 O O . LEU D 1 197 ? 13.308 -17.508 57.996 1.00 82.70 196 LEU D O 1
#

Secondary structure (DSSP, 8-state):
----EEEEEEEES-S-TTT--EEEEEEEEE-TT--B-S--EEEE----HHHHTTS-HHHHHHHHHTTHHHHHHH----HHHHHHHHHHHHHTT--STTTSPEEESSTHHHHHHHHHH-HHHHHHS-S-EEEHHHHHHHHHHH-HHHHHTPPPP--HHHHHHHHHHHHHHHHHHTBPPTT-S-HHHHHHHHHH-/----EEEEEEEES-S-TTT--EEEEEEEEE-TT--B-S--EEEE----HHHHTTS-HHHHHHHHHTTHHHHHHH----HHHHHHHHHHHHHTT--STT-SPEEESSTHHHHHHHHHH-HHHHHHS-S-EEEHHHHHHHHHHH-HHHHHTPPPP----SHHHHHHHHHHHHHHHHHHTBPPTT-S-HHHHHHHHHH-/----EEEEEEEES-S-TTT--EEEEEEEEE-TT--B-S--EEEE----HHHHTTS-HHHHHHHHHTTHHHHHHH----HHHHHHHHHHHHHTT--STTTSPEEESSHHHHHHHHHHH-HHHHHHS-S-EEEHHHHHHHHHHH-HHHHHTPPPP----SHHHHHHHHHHHHHHHHHHTBPPTT-S-HHHHHHHHHH-/----EEEEEEEES-S-TTT--EEEEEEEEE-TT--EEEEEEEEE----HHHHTTS-HHHHHHHHHTTHHHHHHH----HHHHHHHHHHHHHTT--STT-SPEEESSHHHHHHHHHHH-HHHHHHS-S-EEEHHHHHHHHHHH-HHHHHTPPPP----SHHHHHHHHHHHHHHHHHHTBPPTT-S-HHHHHHHHHH-

Radius of gyration: 29.73 Å; Cα contacts (8 Å, |Δi|>4): 1526; chains: 4; bounding box: 68×68×80 Å

CATH classification: 3.30.420.10

Sequence (781 aa):
VRDELVWIDCEMTGLDLKSDRLIEIAVLVTDADLNILGDGLDVVIHADDESLSSMVDVVVKQMHARSGLTEEVRRSTVDLATAEEEMVLDYIRGHVKQQAKTTAPLAGNSIATDDRGFIARDMPKLDDDYLHYRMIDVSSIIKELCRRWYPRIYFGQPEKGRALADIHESIRELKYYRATAFVPQQPGPSTSDIAAIAAELVRDDELVWIDCEMTGLDLKSDRLIEIAVLVTDADLNILGDGLDVVIHADDESLSSMVDVVVKQMHARSGLTEEVRRRSTVDLATAEEMVLDYIRGHVKQAKKTTAPLAGNSIATDDRGFIARDMPKLDDYLHYRMIDVSSIIKELCRRWYPRIYFGQPEKKGLAHRALADIHEESIRELKYYRATAFVPQPGPSTSDIAAIAAELVRDELVWIDCEMTGLDLKSDRRLIEIAVLVTDADLNILGDGLDVVIHADDESSLSSMVDVVVKQMHARRSGLTEEVRRSTVDLATAEEMVLDYIRGHVKQAKKTTAPLAGNSIATDDRGFIARDMPKLDDDYLHYRMIDVSSIIKELCRRWYPRIYFGQPEKKGLAHRALADIHEESSIRELKYYRATAFVPQPGPSTSDIAAIAAELVRDELVWIDCEMTGLDLKSDRRLIEIAVLVTDADLNILGDGLDVVIHADDESLSSMVDVVVKQMHARSGLTEEVRRRSTVDLATAEEMVLLDYIRGHVKQQAKTTAPLAGNSIATDDRGFIARDMPKLDDDYLHYRMIDVSSIIKELCRRWYPRIYFGQPEKGLAHRALADIIHESIRELKYYRATAFVPQPGPSTSDIAAIAAEL

B-factor: mean 36.28, std 11.67, range [16.31, 113.66]

Foldseek 3Di:
DLFKAKEKFWDWLDLDLVQIDTFKMWIWIGTPLLHTPDLTDMAGAADDPVRNVPRDPVSVVVCVVVVSVVVNPVHPHHLANVLVVRVVRVCVPDVAFQRHAYEAAVCVSVLSNCVSRPVVSNRRYRVDHHHLVVLLVVCVPVPVCLNVVFPDQDGISSRRVSRSSRVNSCCVPVNDDPPDDDPVVVVVVVVVD/DQFKAKEKFWAWLDLDLVQIDTFKMWIFIGTPLLHTPDLTDMAGAADDPVRNVPRDPVSNVLCVVLVSVVVNPVHPHHLARVLVVRVVRVCVPDVAFQRHAYEAAVCVSVLSNCVSRPVVSNRRYRVDHHHLVVLLVVCVPVPVVLNVVFDDQPPSSHISSRRVSRSSRVNSCCVPVNDDPPDDDPVVVVVVVVVD/DLFKAKEKFWDWLDLDLVQIDTFKMWIWIGTPLLHTPDLTDMAGAADDPVRNVPRDPVSNVLCVVLVSVVSNPVHPHHLANVLVVRVVRVCVPDVAFQRHAYEAAVCVSVLSNCVSRPVVSNRRYRVDHHHLVVLLVVCVPVPVCLNVVFPDQPPSSHISSRRVSRSSRVNSCCVPVNDDPPDDDPVVVVVVVVVD/DQAKAKEKDWDWLDLDLVQIATFKIWIFIAHPLLHTDPDTDMAGAADDPVNNVPRDPVSVVLCVVLVSVVSNPVHPHHLARVLVVNVVVVCVRRVAFQRHAYEAAVCVSVLSNCVSRPVVSNRRYRVDHHHLVVLLVVCVPVPVCLNVVFDDQPSSSHIHSRRVSRSSRVNSCCVPVNDDPPDDDPVVVVVVVVVD

InterPro domains:
  IPR012337 Ribonuclease H-like superfamily [SSF53098] (11-184)
  IPR013520 Ribonuclease H-like domain [PF00929] (13-176)
  IPR013520 Ribonuclease H-like domain [SM00479] (11-186)
  IPR022894 Oligoribonuclease [MF_00045] (7-187)
  IPR022894 Oligoribonuclease [NF003765] (9-193)
  IPR022894 Oligoribonuclease [PTHR11046] (61-183)
  IPR022894 Oligoribonuclease [cd06135] (12-185)
  IPR036397 Ribonuclease H superfamily [G3DSA:3.30.420.10] (8-188)